Protein 7PC7 (pdb70)

GO terms:
  GO:0005737 cytoplasm (C, IDA)
  GO:0005768 endosome (C, IDA)
  GO:0005515 protein binding (F, IPI)
  GO:0009986 cell surface (C, IDA)
  GO:0044090 positive regulation of vacuole organization (P, IMP)
  GO:0035578 azurophil granule lumen (C, TAS)
  GO:0005576 extracellular region (C, TAS)
  GO:0005829 cytosol (C, TAS)
  GO:0042802 identical protein binding (F, IPI)
  GO:0001921 positive regulation of receptor recycling (P, IDA)
  GO:0004867 serine-type endopeptidase inhibitor activity (F, IDA)
  GO:0005886 plasma membrane (C, IDA)
  GO:1905581 positive regulation of low-density lipoprotein particle clearance (P, IDA)
  GO:1905602 positive regulation of receptor-mediated endocytosis involved in cholesterol transport (P, IDA)
  GO:1990667 PCSK9-AnxA2 complex (C, IDA)
  GO:0032804 negative regulation of low-density lipoprotein particle receptor catabolic process (P, IDA)
  GO:0098641 cadherin binding involved in cell-cell adhesion (F, HDA)
  GO:0005576 extracellular region (C, HDA)
  GO:0005912 adherens junction (C, HDA)
  GO:0031012 extracellular matrix (C, HDA)

Radius of gyration: 41.42 Å; Cα contacts (8 Å, |Δi|>4): 1244; chains: 4; bounding box: 98×82×116 Å

InterPro domains:
  IPR001464 Annexin [PR00196] (47-69)
  IPR001464 Annexin [PR00196] (87-103)
  IPR001464 Annexin [PR00196] (114-135)
  IPR001464 Annexin [PR00196] (198-224)
  IPR001464 Annexin [PR00196] (278-298)
  IPR001464 Annexin [PR00196] (322-335)
  IPR002389 Annexin A2 [PR00198] (2-20)
  IPR002389 Annexin A2 [PR00198] (21-32)
  IPR002389 Annexin A2 [PR00198] (169-180)
  IPR002389 Annexin A2 [PR00198] (181-192)
  IPR002389 Annexin A2 [PR00198] (237-246)
  IPR002389 Annexin A2 [PR00198] (254-264)
  IPR018252 Annexin repeat, conserved site [PS00223] (50-102)
  IPR018252 Annexin repeat, conserved site [PS00223] (122-174)
  IPR018252 Annexin repeat, conserved site [PS00223] (282-334)
  IPR018502 Annexin repeat [PF00191] (38-102)
  IPR018502 Annexin repeat [PF00191] (109-174)
  IPR018502 Annexin repeat [PF00191] (193-259)
  IPR018502 Annexin repeat [PF00191] (269-334)
  IPR018502 Annexin repeat [PS51897] (33-104)

Sequence (814 aa):
GERTVTIRRQTVGGFGLSIKGGAEHNIPVVVSKISKEQRAELSGLLFIGDAILQINGINVRKCRHEEVVQVLRNAGEEVTLTVSFLKAYTNFDAERDALNIETAIKTKGVDEVTIVNNILTNRSNEQRQDIAFAYQRRTKKELASALKSALSGHLETVILGLLKTPAQYDASELKASMKGLGTDEDSLIEIICSRTNQELQEINRVYKEMYKTDLEKDIISDTSGDFRKLMVALAKGRRAEDGSVIDYELIDQDARDLYDAGVKRKGTDVPKWISIMTERSVPHLQKVFDDRYKSYSPYDMLEESIRKEVKGDLENAFLNLVQCIQNKPLYFADRLYDSMKGKGTRDKVLIRIMVSRSEVDMLKIRSEFKRKYGKSLYYYIQQDTKGDYQKALLYLCGGDDGERTVTIRRQTVGGFGLSIKGGAEHNIPVVVSKISKEQRAELSGLLFIGDAILQINGINVRKCRHEEVVQVLRNAGEEVTLTVSFLSAYGSVKAYTNFDAERDALNIETAIKTKGVDEVTIVNILTNRSNEQRQDIAFAYQRRTKKELASALKSALSGHLETVILGLLKTPAQYDASELKASMKGLGTDEDSLIEIICSRTNQELQEINRVYKEMYKTDLEKDIISDTSGDFRKLMVALAKGRRAEDGSVIDYELIDQDARDLYDAGVKRKGTDVPKWISIMTERSVPHLQKVFDDRYKSYSPYDMLEESIRKEVKGDLENAFLNLVQCIQNKPLYFADRLYDSMKGKGTRDKVLIRIMVSRSEVDMLKIRSEFKRKYGKSLYYYIQQDTKGDYQKALLYLCGGDDEDQHTQITVITV

Nearest PDB structures (foldseek):
  7pc7-assembly1_A  TM=1.003E+00  e=2.159E-64  Homo sapiens
  7qql-assembly3_B  TM=7.789E-01  e=7.905E-55  Homo sapiens
  7p72-assembly1_A  TM=7.799E-01  e=4.721E-51  Homo sapiens
  7pc3-assembly1_A  TM=7.753E-01  e=6.891E-51  Homo sapiens
  7pc5-assembly1_A  TM=7.732E-01  e=8.727E-51  Homo sapiens

Structure (mmCIF, N/CA/C/O backbone):
data_7PC7
#
_entry.id   7PC7
#
_cell.length_a   60.310
_cell.length_b   61.740
_cell.length_c   285.390
_cell.angle_alpha   90.000
_cell.angle_beta   90.000
_cell.angle_gamma   90.000
#
_symmetry.space_group_name_H-M   'P 21 21 21'
#
loop_
_entity.id
_entity.type
_entity.pdbx_description
1 polymer 'Gamma-1-syntrophin,Annexin A2'
2 polymer 'Phosphatidylinositol 3,4,5-trisphosphate 3-phosphatase and dual-specificity protein phosphatase PTEN'
3 non-polymer 'CALCIUM ION'
4 non-polymer GLYCEROL
5 water water
#
loop_
_atom_site.group_PDB
_atom_site.id
_atom_site.type_symbol
_atom_site.label_atom_id
_atom_site.label_alt_id
_atom_site.label_comp_id
_atom_site.label_asym_id
_atom_site.label_entity_id
_atom_site.label_seq_id
_atom_site.pdbx_PDB_ins_code
_atom_site.Cartn_x
_atom_site.Cartn_y
_atom_site.Cartn_z
_atom_site.occupancy
_atom_site.B_iso_or_equiv
_atom_site.auth_seq_id
_atom_site.auth_comp_id
_atom_site.auth_asym_id
_atom_site.auth_atom_id
_atom_site.pdbx_PDB_model_num
ATOM 1 N N . GLY A 1 6 ? 21.559 1.554 189.531 1.00 72.52 54 GLY A N 1
ATOM 2 C CA . GLY A 1 6 ? 21.581 0.245 190.156 1.00 71.26 54 GLY A CA 1
ATOM 3 C C . GLY A 1 6 ? 21.417 -0.901 189.174 1.00 70.58 54 GLY A C 1
ATOM 4 O O . GLY A 1 6 ? 20.416 -0.986 188.455 1.00 70.05 54 GLY A O 1
ATOM 5 N N . GLU A 1 7 ? 22.408 -1.783 189.133 1.00 70.88 55 GLU A N 1
ATOM 6 C CA . GLU A 1 7 ? 22.344 -2.965 188.280 1.00 71.78 55 GLU A CA 1
ATOM 7 C C . GLU A 1 7 ? 21.554 -4.055 188.995 1.00 69.39 55 GLU A C 1
ATOM 8 O O . GLU A 1 7 ? 22.001 -4.583 190.018 1.00 71.10 55 GLU A O 1
ATOM 14 N N . ARG A 1 8 ? 20.392 -4.413 188.454 1.00 63.65 56 ARG A N 1
ATOM 15 C CA . ARG A 1 8 ? 19.596 -5.501 189.006 1.00 56.94 56 ARG A CA 1
ATOM 16 C C . ARG A 1 8 ? 19.899 -6.804 188.281 1.00 54.26 56 ARG A C 1
ATOM 17 O O . ARG A 1 8 ? 20.272 -6.816 187.107 1.00 54.68 56 ARG A O 1
ATOM 25 N N . THR A 1 9 ? 19.748 -7.907 189.002 1.00 54.13 57 THR A N 1
ATOM 26 C CA . THR A 1 9 ? 19.863 -9.242 188.441 1.00 52.00 57 THR A CA 1
ATOM 27 C C . THR A 1 9 ? 18.468 -9.848 188.328 1.00 50.49 57 THR A C 1
ATOM 28 O O . THR A 1 9 ? 17.680 -9.782 189.277 1.00 48.07 57 THR A O 1
ATOM 32 N N . VAL A 1 10 ? 18.156 -10.410 187.160 1.00 49.81 58 VAL A N 1
ATOM 33 C CA . VAL A 1 10 ? 16.850 -11.000 186.891 1.00 53.73 58 VAL A CA 1
ATOM 34 C C . VAL A 1 10 ? 17.061 -12.366 186.253 1.00 55.61 58 VAL A C 1
ATOM 35 O O . VAL A 1 10 ? 17.953 -12.538 185.416 1.00 56.70 58 VAL A O 1
ATOM 39 N N . THR A 1 11 ? 16.261 -13.343 186.671 1.00 54.95 59 THR A N 1
ATOM 40 C CA . THR A 1 11 ? 16.271 -14.684 186.101 1.00 58.75 59 THR A CA 1
ATOM 41 C C . THR A 1 11 ? 14.917 -14.937 185.457 1.00 60.23 59 THR A C 1
ATOM 42 O O . THR A 1 11 ? 13.894 -14.974 186.150 1.00 58.28 59 THR A O 1
ATOM 46 N N . ILE A 1 12 ? 14.913 -15.099 184.140 1.00 63.91 60 ILE A N 1
ATOM 47 C CA . ILE A 1 12 ? 13.696 -15.346 183.382 1.00 69.47 60 ILE A CA 1
ATOM 48 C C . ILE A 1 12 ? 13.646 -16.819 183.016 1.00 78.63 60 ILE A C 1
ATOM 49 O O . ILE A 1 12 ? 14.671 -17.506 182.921 1.00 79.69 60 ILE A O 1
ATOM 54 N N . ARG A 1 13 ? 12.436 -17.310 182.806 1.00 90.77 61 ARG A N 1
ATOM 55 C CA . ARG A 1 13 ? 12.196 -18.710 182.500 1.00 94.61 61 ARG A CA 1
ATOM 56 C C . ARG A 1 13 ? 11.286 -18.783 181.286 1.00 93.22 61 ARG A C 1
ATOM 57 O O . ARG A 1 13 ? 10.390 -17.949 181.129 1.00 91.86 61 ARG A O 1
ATOM 65 N N . ARG A 1 14 ? 11.540 -19.753 180.410 1.00 94.48 62 ARG A N 1
ATOM 66 C CA . ARG A 1 14 ? 10.685 -19.934 179.244 1.00 97.65 62 ARG A CA 1
ATOM 67 C C . ARG A 1 14 ? 9.284 -20.330 179.686 1.00 97.35 62 ARG A C 1
ATOM 68 O O . ARG A 1 14 ? 9.109 -21.288 180.446 1.00 98.32 62 ARG A O 1
ATOM 76 N N . GLN A 1 15 ? 8.286 -19.575 179.223 1.00 96.26 63 GLN A N 1
ATOM 77 C CA . GLN A 1 15 ? 6.888 -19.854 179.531 1.00 95.98 63 GLN A CA 1
ATOM 78 C C . GLN A 1 15 ? 6.232 -20.720 178.467 1.00 98.64 63 GLN A C 1
ATOM 79 O O . GLN A 1 15 ? 5.467 -21.630 178.795 1.00 98.15 63 GLN A O 1
ATOM 85 N N . THR A 1 16 ? 6.515 -20.449 177.199 1.00 101.47 64 THR A N 1
ATOM 86 C CA . THR A 1 16 ? 6.053 -21.270 176.092 1.00 108.12 64 THR A CA 1
ATOM 87 C C . THR A 1 16 ? 7.248 -21.943 175.436 1.00 108.11 64 THR A C 1
ATOM 88 O O . THR A 1 16 ? 8.361 -21.409 175.443 1.00 103.53 64 THR A O 1
ATOM 92 N N . VAL A 1 17 ? 7.014 -23.135 174.888 1.00 112.80 65 VAL A N 1
ATOM 93 C CA . VAL A 1 17 ? 8.014 -23.747 174.025 1.00 114.61 65 VAL A CA 1
ATOM 94 C C . VAL A 1 17 ? 8.300 -22.779 172.890 1.00 112.07 65 VAL A C 1
ATOM 95 O O . VAL A 1 17 ? 7.412 -22.458 172.092 1.00 117.53 65 VAL A O 1
ATOM 99 N N . GLY A 1 18 ? 9.525 -22.273 172.842 1.00 105.25 66 GLY A N 1
ATOM 100 C CA . GLY A 1 18 ? 9.860 -21.202 171.932 1.00 103.53 66 GLY A CA 1
ATOM 101 C C . GLY A 1 18 ? 9.406 -19.858 172.460 1.00 101.09 66 GLY A C 1
ATOM 102 O O . GLY A 1 18 ? 8.562 -19.200 171.844 1.00 102.90 66 GLY A O 1
ATOM 103 N N . GLY A 1 19 ? 9.935 -19.445 173.612 1.00 96.23 67 GLY A N 1
ATOM 104 C CA . GLY A 1 19 ? 9.608 -18.137 174.141 1.00 92.36 67 GLY A CA 1
ATOM 105 C C . GLY A 1 19 ? 9.756 -17.947 175.641 1.00 88.29 67 GLY A C 1
ATOM 106 O O . GLY A 1 19 ? 9.294 -18.767 176.445 1.00 83.77 67 GLY A O 1
ATOM 107 N N . PHE A 1 20 ? 10.413 -16.848 176.022 1.00 87.36 68 PHE A N 1
ATOM 108 C CA . PHE A 1 20 ? 10.398 -16.369 177.398 1.00 84.02 68 PHE A CA 1
ATOM 109 C C . PHE A 1 20 ? 9.221 -15.448 177.686 1.00 85.28 68 PHE A C 1
ATOM 110 O O . PHE A 1 20 ? 8.835 -15.304 178.852 1.00 84.79 68 PHE A O 1
ATOM 118 N N . GLY A 1 21 ? 8.652 -14.825 176.662 1.00 85.63 69 GLY A N 1
ATOM 119 C CA . GLY A 1 21 ? 7.596 -13.854 176.837 1.00 85.97 69 GLY A CA 1
ATOM 120 C C . GLY A 1 21 ? 8.032 -12.404 176.863 1.00 84.73 69 GLY A C 1
ATOM 121 O O . GLY A 1 21 ? 7.319 -11.575 177.440 1.00 83.43 69 GLY A O 1
ATOM 122 N N . LEU A 1 22 ? 9.161 -12.069 176.240 1.00 84.26 70 LEU A N 1
ATOM 123 C CA . LEU A 1 22 ? 9.722 -10.726 176.276 1.00 83.14 70 LEU A CA 1
ATOM 124 C C . LEU A 1 22 ? 9.747 -10.120 174.883 1.00 86.01 70 LEU A C 1
ATOM 125 O O . LEU A 1 22 ? 10.123 -10.785 173.912 1.00 89.23 70 LEU A O 1
ATOM 130 N N . SER A 1 23 ? 9.371 -8.850 174.795 1.00 87.42 71 SER A N 1
ATOM 131 C CA . SER A 1 23 ? 9.492 -8.080 173.561 1.00 91.81 71 SER A CA 1
ATOM 132 C C . SER A 1 23 ? 10.699 -7.162 173.723 1.00 94.76 71 SER A C 1
ATOM 133 O O . SER A 1 23 ? 10.644 -6.162 174.443 1.00 94.33 71 SER A O 1
ATOM 136 N N . ILE A 1 24 ? 11.795 -7.519 173.067 1.00 97.45 72 ILE A N 1
ATOM 137 C CA . ILE A 1 24 ? 13.028 -6.749 173.172 1.00 99.81 72 ILE A CA 1
ATOM 138 C C . ILE A 1 24 ? 12.982 -5.593 172.182 1.00 102.63 72 ILE A C 1
ATOM 139 O O . ILE A 1 24 ? 12.321 -5.667 171.141 1.00 106.33 72 ILE A O 1
ATOM 144 N N . LYS A 1 25 ? 13.677 -4.506 172.513 1.00 100.03 73 LYS A N 1
ATOM 145 C CA . LYS A 1 25 ? 13.564 -3.263 171.763 1.00 101.96 73 LYS A CA 1
ATOM 146 C C . LYS A 1 25 ? 14.933 -2.614 171.620 1.00 99.32 73 LYS A C 1
ATOM 147 O O . LYS A 1 25 ? 15.745 -2.643 172.548 1.00 95.89 73 LYS A O 1
ATOM 153 N N . GLY A 1 26 ? 15.182 -2.029 170.453 1.00 100.91 74 GLY A N 1
ATOM 154 C CA . GLY A 1 26 ? 16.407 -1.285 170.250 1.00 103.03 74 GLY A CA 1
ATOM 155 C C . GLY A 1 26 ? 17.650 -2.161 170.221 1.00 102.52 74 GLY A C 1
ATOM 156 O O . GLY A 1 26 ? 17.595 -3.382 170.072 1.00 102.93 74 GLY A O 1
ATOM 157 N N . GLY A 1 27 ? 18.788 -1.499 170.373 1.00 101.44 75 GLY A N 1
ATOM 158 C CA . GLY A 1 27 ? 20.072 -2.161 170.275 1.00 99.96 75 GLY A CA 1
ATOM 159 C C . GLY A 1 27 ? 21.156 -1.152 169.948 1.00 102.33 75 GLY A C 1
ATOM 160 O O . GLY A 1 27 ? 20.915 0.055 169.910 1.00 105.07 75 GLY A O 1
ATOM 161 N N . ALA A 1 28 ? 22.363 -1.680 169.711 1.00 100.56 76 ALA A N 1
ATOM 162 C CA . ALA A 1 28 ? 23.506 -0.828 169.390 1.00 100.95 76 ALA A CA 1
ATOM 163 C C . ALA A 1 28 ? 23.318 -0.045 168.095 1.00 105.22 76 ALA A C 1
ATOM 164 O O . ALA A 1 28 ? 24.118 0.858 167.815 1.00 105.34 76 ALA A O 1
ATOM 166 N N . GLU A 1 29 ? 22.293 -0.372 167.301 1.00 109.29 77 GLU A N 1
ATOM 167 C CA . GLU A 1 29 ? 21.953 0.443 166.140 1.00 117.65 77 GLU A CA 1
ATOM 168 C C . GLU A 1 29 ? 21.645 1.876 166.550 1.00 122.29 77 GLU A C 1
ATOM 169 O O . GLU A 1 29 ? 22.082 2.826 165.892 1.00 127.14 77 GLU A O 1
ATOM 175 N N . HIS A 1 30 ? 20.905 2.051 167.644 1.00 121.74 78 HIS A N 1
ATOM 176 C CA . HIS A 1 30 ? 20.578 3.366 168.180 1.00 124.51 78 HIS A CA 1
ATOM 177 C C . HIS A 1 30 ? 21.545 3.799 169.279 1.00 123.78 78 HIS A C 1
ATOM 178 O O . HIS A 1 30 ? 21.218 4.695 170.066 1.00 123.05 78 HIS A O 1
ATOM 185 N N . ASN A 1 31 ? 22.722 3.171 169.351 1.00 123.88 79 ASN A N 1
ATOM 186 C CA . ASN A 1 31 ? 23.819 3.453 170.279 1.00 122.96 79 ASN A CA 1
ATOM 187 C C . ASN A 1 31 ? 23.480 3.116 171.732 1.00 118.57 79 ASN A C 1
ATOM 188 O O . ASN A 1 31 ? 24.327 3.320 172.613 1.00 116.90 79 ASN A O 1
ATOM 193 N N . ILE A 1 32 ? 22.286 2.599 172.012 1.00 116.65 80 ILE A N 1
ATOM 194 C CA . ILE A 1 32 ? 21.885 2.216 173.365 1.00 111.84 80 ILE A CA 1
ATOM 195 C C . ILE A 1 32 ? 21.967 0.700 173.500 1.00 105.58 80 ILE A C 1
ATOM 196 O O . ILE A 1 32 ? 21.970 -0.007 172.484 1.00 109.20 80 ILE A O 1
ATOM 201 N N . PRO A 1 33 ? 22.052 0.154 174.710 1.00 95.89 81 PRO A N 1
ATOM 202 C CA . PRO A 1 33 ? 21.881 -1.292 174.870 1.00 91.03 81 PRO A CA 1
ATOM 203 C C . PRO A 1 33 ? 20.442 -1.693 174.583 1.00 86.03 81 PRO A C 1
ATOM 204 O O . PRO A 1 33 ? 19.524 -0.871 174.593 1.00 87.54 81 PRO A O 1
ATOM 208 N N . VAL A 1 34 ? 20.254 -2.988 174.322 1.00 82.38 82 VAL A N 1
ATOM 209 C CA . VAL A 1 34 ? 18.913 -3.494 174.065 1.00 80.65 82 VAL A CA 1
ATOM 210 C C . VAL A 1 34 ? 18.044 -3.290 175.305 1.00 75.77 82 VAL A C 1
ATOM 211 O O . VAL A 1 34 ? 18.532 -3.291 176.442 1.00 75.26 82 VAL A O 1
ATOM 215 N N . VAL A 1 35 ? 16.743 -3.102 175.085 1.00 73.12 83 VAL A N 1
ATOM 216 C CA . VAL A 1 35 ? 15.820 -2.690 176.136 1.00 72.90 83 VAL A CA 1
ATOM 217 C C . VAL A 1 35 ? 14.557 -3.542 176.072 1.00 71.99 83 VAL A C 1
ATOM 218 O O . VAL A 1 35 ? 14.036 -3.820 174.987 1.00 74.61 83 VAL A O 1
ATOM 222 N N . VAL A 1 36 ? 14.073 -3.960 177.239 1.00 67.68 84 VAL A N 1
ATOM 223 C CA . VAL A 1 36 ? 12.815 -4.694 177.346 1.00 69.63 84 VAL A CA 1
ATOM 224 C C . VAL A 1 36 ? 11.657 -3.723 177.154 1.00 74.79 84 VAL A C 1
ATOM 225 O O . VAL A 1 36 ? 11.614 -2.660 177.785 1.00 74.15 84 VAL A O 1
ATOM 229 N N . SER A 1 37 ? 10.703 -4.093 176.291 1.00 79.48 85 SER A N 1
ATOM 230 C CA . SER A 1 37 ? 9.547 -3.252 176.013 1.00 82.10 85 SER A CA 1
ATOM 231 C C . SER A 1 37 ? 8.214 -3.884 176.381 1.00 81.60 85 SER A C 1
ATOM 232 O O . SER A 1 37 ? 7.211 -3.166 176.430 1.00 84.04 85 SER A O 1
ATOM 235 N N . LYS A 1 38 ? 8.168 -5.189 176.635 1.00 80.73 86 LYS A N 1
ATOM 236 C CA . LYS A 1 38 ? 6.923 -5.842 177.012 1.00 81.07 86 LYS A CA 1
ATOM 237 C C . LYS A 1 38 ? 7.258 -7.147 177.715 1.00 79.85 86 LYS A C 1
ATOM 238 O O . LYS A 1 38 ? 8.176 -7.861 177.304 1.00 79.04 86 LYS A O 1
ATOM 244 N N . ILE A 1 39 ? 6.517 -7.440 178.780 1.00 80.86 87 ILE A N 1
ATOM 245 C CA . ILE A 1 39 ? 6.717 -8.640 179.582 1.00 81.44 87 ILE A CA 1
ATOM 246 C C . ILE A 1 39 ? 5.365 -9.315 179.741 1.00 85.44 87 ILE A C 1
ATOM 247 O O . ILE A 1 39 ? 4.426 -8.709 180.271 1.00 85.22 87 ILE A O 1
ATOM 252 N N . SER A 1 40 ? 5.258 -10.558 179.276 1.00 90.41 88 SER A N 1
ATOM 253 C CA . SER A 1 40 ? 4.015 -11.299 179.432 1.00 94.74 88 SER A CA 1
ATOM 254 C C . SER A 1 40 ? 3.673 -11.447 180.908 1.00 91.95 88 SER A C 1
ATOM 255 O O . SER A 1 40 ? 4.556 -11.525 181.768 1.00 88.96 88 SER A O 1
ATOM 258 N N . LYS A 1 41 ? 2.370 -11.479 181.196 1.00 92.56 89 LYS A N 1
ATOM 259 C CA . LYS A 1 41 ? 1.914 -11.626 182.573 1.00 92.91 89 LYS A CA 1
ATOM 260 C C . LYS A 1 41 ? 2.468 -12.894 183.212 1.00 92.24 89 LYS A C 1
ATOM 261 O O . LYS A 1 41 ? 2.759 -12.905 184.415 1.00 93.07 89 LYS A O 1
ATOM 267 N N . GLU A 1 42 ? 2.630 -13.963 182.426 1.00 90.69 90 GLU A N 1
ATOM 268 C CA . GLU A 1 42 ? 3.218 -15.191 182.954 1.00 88.25 90 GLU A CA 1
ATOM 269 C C . GLU A 1 42 ? 4.675 -14.981 183.347 1.00 81.86 90 GLU A C 1
ATOM 270 O O . GLU A 1 42 ? 5.111 -15.452 184.405 1.00 80.69 90 GLU A O 1
ATOM 276 N N . GLN A 1 43 ? 5.449 -14.294 182.501 1.00 78.38 91 GLN A N 1
ATOM 277 C CA . GLN A 1 43 ? 6.835 -14.009 182.856 1.00 73.79 91 GLN A CA 1
ATOM 278 C C . GLN A 1 43 ? 6.904 -13.129 184.099 1.00 72.56 91 GLN A C 1
ATOM 279 O O . GLN A 1 43 ? 7.728 -13.367 184.991 1.00 70.57 91 GLN A O 1
ATOM 285 N N . ARG A 1 44 ? 6.024 -12.123 184.183 1.00 73.02 92 ARG A N 1
ATOM 286 C CA . ARG A 1 44 ? 5.970 -11.270 185.367 1.00 74.38 92 ARG A CA 1
ATOM 287 C C . ARG A 1 44 ? 5.710 -12.075 186.631 1.00 73.51 92 ARG A C 1
ATOM 288 O O . ARG A 1 44 ? 6.191 -11.707 187.710 1.00 71.39 92 ARG A O 1
ATOM 296 N N . ALA A 1 45 ? 4.970 -13.182 186.517 1.00 74.36 93 ALA A N 1
ATOM 297 C CA . ALA A 1 45 ? 4.640 -14.002 187.677 1.00 73.77 93 ALA A CA 1
ATOM 298 C C . ALA A 1 45 ? 5.756 -14.971 188.048 1.00 76.43 93 ALA A C 1
ATOM 299 O O . ALA A 1 45 ? 5.896 -15.322 189.226 1.00 79.26 93 ALA A O 1
ATOM 301 N N . GLU A 1 46 ? 6.558 -15.409 187.076 1.00 74.22 94 GLU A N 1
ATOM 302 C CA . GLU A 1 46 ? 7.534 -16.461 187.326 1.00 74.28 94 GLU A CA 1
ATOM 303 C C . GLU A 1 46 ? 8.963 -15.963 187.472 1.00 67.81 94 GLU A C 1
ATOM 304 O O . GLU A 1 46 ? 9.779 -16.662 188.083 1.00 69.02 94 GLU A O 1
ATOM 310 N N . LEU A 1 47 ? 9.291 -14.790 186.939 1.00 63.45 95 LEU A N 1
ATOM 311 C CA . LEU A 1 47 ? 10.671 -14.335 186.991 1.00 61.26 95 LEU A CA 1
ATOM 312 C C . LEU A 1 47 ? 11.105 -14.099 188.437 1.00 57.90 95 LEU A C 1
ATOM 313 O O . LEU A 1 47 ? 10.288 -13.926 189.348 1.00 54.21 95 LEU A O 1
ATOM 318 N N . SER A 1 48 ? 12.415 -14.139 188.646 1.00 58.04 96 SER A N 1
ATOM 319 C CA . SER A 1 48 ? 13.019 -13.771 189.918 1.00 58.75 96 SER A CA 1
ATOM 320 C C . SER A 1 48 ? 13.620 -12.377 189.774 1.00 60.25 96 SER A C 1
ATOM 321 O O . SER A 1 48 ? 14.373 -12.117 188.828 1.00 59.43 96 SER A O 1
ATOM 324 N N . GLY A 1 49 ? 13.275 -11.484 190.693 1.00 56.95 97 GLY A N 1
ATOM 325 C CA . GLY A 1 49 ? 13.721 -10.105 190.631 1.00 51.29 97 GLY A CA 1
ATOM 326 C C . GLY A 1 49 ? 12.631 -9.167 190.155 1.00 49.88 97 GLY A C 1
ATOM 327 O O . GLY A 1 49 ? 11.438 -9.471 190.192 1.00 54.13 97 GLY A O 1
ATOM 328 N N . LEU A 1 50 ? 13.060 -7.985 189.719 1.00 48.86 98 LEU A N 1
ATOM 329 C CA . LEU A 1 50 ? 12.162 -6.995 189.139 1.00 47.55 98 LEU A CA 1
ATOM 330 C C . LEU A 1 50 ? 12.695 -6.613 187.770 1.00 56.25 98 LEU A C 1
ATOM 331 O O . LEU A 1 50 ? 13.807 -6.087 187.661 1.00 57.75 98 LEU A O 1
ATOM 336 N N . LEU A 1 51 ? 11.906 -6.876 186.734 1.00 57.72 99 LEU A N 1
ATOM 337 C CA . LEU A 1 51 ? 12.210 -6.460 185.371 1.00 57.96 99 LEU A CA 1
ATOM 338 C C . LEU A 1 51 ? 11.186 -5.414 184.946 1.00 57.03 99 LEU A C 1
ATOM 339 O O . LEU A 1 51 ? 9.979 -5.668 185.007 1.00 57.64 99 LEU A O 1
ATOM 344 N N . PHE A 1 52 ? 11.665 -4.245 184.524 1.00 58.55 100 PHE A N 1
ATOM 345 C CA . PHE A 1 52 ? 10.810 -3.139 184.114 1.00 61.22 100 PHE A CA 1
ATOM 346 C C . PHE A 1 52 ? 10.908 -2.917 182.611 1.00 66.06 100 PHE A C 1
ATOM 347 O O . PHE A 1 52 ? 11.923 -3.240 181.988 1.00 67.85 100 PHE A O 1
ATOM 355 N N . ILE A 1 53 ? 9.843 -2.365 182.029 1.00 69.56 101 ILE A N 1
ATOM 356 C CA . ILE A 1 53 ? 9.939 -1.842 180.670 1.00 74.99 101 ILE A CA 1
ATOM 357 C C . ILE A 1 53 ? 10.873 -0.639 180.697 1.00 75.61 101 ILE A C 1
ATOM 358 O O . ILE A 1 53 ? 10.649 0.321 181.442 1.00 76.82 101 ILE A O 1
ATOM 363 N N . GLY A 1 54 ? 11.941 -0.696 179.906 1.00 74.96 102 GLY A N 1
ATOM 364 C CA . GLY A 1 54 ? 12.977 0.317 179.945 1.00 74.80 102 GLY A CA 1
ATOM 365 C C . GLY A 1 54 ? 14.281 -0.133 180.570 1.00 74.75 102 GLY A C 1
ATOM 366 O O . GLY A 1 54 ? 15.204 0.684 180.687 1.00 77.18 102 GLY A O 1
ATOM 367 N N . ASP A 1 55 ? 14.386 -1.395 180.986 1.00 69.34 103 ASP A N 1
ATOM 368 C CA . ASP A 1 55 ? 15.647 -1.930 181.484 1.00 66.09 103 ASP A CA 1
ATOM 369 C C . ASP A 1 55 ? 16.576 -2.244 180.319 1.00 67.88 103 ASP A C 1
ATOM 370 O O . ASP A 1 55 ? 16.187 -2.937 179.372 1.00 68.88 103 ASP A O 1
ATOM 375 N N . ALA A 1 56 ? 17.801 -1.730 180.389 1.00 67.83 104 ALA A N 1
ATOM 376 C CA . ALA A 1 56 ? 18.831 -2.067 179.416 1.00 69.76 104 ALA A CA 1
ATOM 377 C C . ALA A 1 56 ? 19.485 -3.390 179.798 1.00 71.08 104 ALA A C 1
ATOM 378 O O . ALA A 1 56 ? 19.816 -3.614 180.966 1.00 74.07 104 ALA A O 1
ATOM 380 N N . ILE A 1 57 ? 19.678 -4.262 178.814 1.00 69.27 105 ILE A N 1
ATOM 381 C CA . ILE A 1 57 ? 20.209 -5.598 179.057 1.00 66.99 105 ILE A CA 1
ATOM 382 C C . ILE A 1 57 ? 21.730 -5.534 178.957 1.00 65.37 105 ILE A C 1
ATOM 383 O O . ILE A 1 57 ? 22.289 -5.368 177.870 1.00 64.36 105 ILE A O 1
ATOM 388 N N . LEU A 1 58 ? 22.401 -5.666 180.100 1.00 63.58 106 LEU A N 1
ATOM 389 C CA . LEU A 1 58 ? 23.847 -5.504 180.154 1.00 65.95 106 LEU A CA 1
ATOM 390 C C . LEU A 1 58 ? 24.590 -6.825 179.999 1.00 67.16 106 LEU A C 1
ATOM 391 O O . LEU A 1 58 ? 25.640 -6.865 179.348 1.00 68.15 106 LEU A O 1
ATOM 396 N N . GLN A 1 59 ? 24.077 -7.903 180.589 1.00 66.96 107 GLN A N 1
ATOM 397 C CA . GLN A 1 59 ? 24.712 -9.208 180.501 1.00 68.57 107 GLN A CA 1
ATOM 398 C C . GLN A 1 59 ? 23.644 -10.283 180.397 1.00 66.16 107 GLN A C 1
ATOM 399 O O . GLN A 1 59 ? 22.511 -10.114 180.860 1.00 68.05 107 GLN A O 1
ATOM 405 N N . ILE A 1 60 ? 24.027 -11.407 179.798 1.00 64.89 108 ILE A N 1
ATOM 406 C CA . ILE A 1 60 ? 23.144 -12.553 179.613 1.00 63.81 108 ILE A CA 1
ATOM 407 C C . ILE A 1 60 ? 23.948 -13.816 179.890 1.00 61.72 108 ILE A C 1
ATOM 408 O O . ILE A 1 60 ? 24.885 -14.128 179.148 1.00 61.86 108 ILE A O 1
ATOM 413 N N . ASN A 1 61 ? 23.581 -14.545 180.948 1.00 60.25 109 ASN A N 1
ATOM 414 C CA . ASN A 1 61 ? 24.269 -15.779 181.326 1.00 60.86 109 ASN A CA 1
ATOM 415 C C . ASN A 1 61 ? 25.778 -15.565 181.427 1.00 63.28 109 ASN A C 1
ATOM 416 O O . ASN A 1 61 ? 26.576 -16.385 180.966 1.00 64.33 109 ASN A O 1
ATOM 421 N N . GLY A 1 62 ? 26.173 -14.429 182.006 1.00 61.73 110 GLY A N 1
ATOM 422 C CA . GLY A 1 62 ? 27.567 -14.126 182.244 1.00 61.79 110 GLY A CA 1
ATOM 423 C C . GLY A 1 62 ? 28.313 -13.496 181.086 1.00 63.81 110 GLY A C 1
ATOM 424 O O . GLY A 1 62 ? 29.492 -13.156 181.245 1.00 66.65 110 GLY A O 1
ATOM 425 N N . ILE A 1 63 ? 27.683 -13.326 179.931 1.00 63.91 111 ILE A N 1
ATOM 426 C CA . ILE A 1 63 ? 28.335 -12.717 178.776 1.00 68.08 111 ILE A CA 1
ATOM 427 C C . ILE A 1 63 ? 27.902 -11.261 178.682 1.00 69.66 111 ILE A C 1
ATOM 428 O O . ILE A 1 63 ? 26.710 -10.949 178.795 1.00 67.41 111 ILE A O 1
ATOM 433 N N . ASN A 1 64 ? 28.871 -10.367 178.493 1.00 70.99 112 ASN A N 1
ATOM 434 C CA . ASN A 1 64 ? 28.597 -8.939 178.390 1.00 74.21 112 ASN A CA 1
ATOM 435 C C . ASN A 1 64 ? 28.021 -8.644 177.011 1.00 77.88 112 ASN A C 1
ATOM 436 O O . ASN A 1 64 ? 28.720 -8.764 176.000 1.00 79.85 112 ASN A O 1
ATOM 441 N N . VAL A 1 65 ? 26.746 -8.261 176.972 1.00 78.15 113 VAL A N 1
ATOM 442 C CA . VAL A 1 65 ? 26.062 -7.933 175.725 1.00 79.10 113 VAL A CA 1
ATOM 443 C C . VAL A 1 65 ? 25.794 -6.437 175.685 1.00 81.27 113 VAL A C 1
ATOM 444 O O . VAL A 1 65 ? 24.866 -5.976 175.007 1.00 80.54 113 VAL A O 1
ATOM 448 N N . ARG A 1 66 ? 26.610 -5.669 176.412 1.00 84.75 114 ARG A N 1
ATOM 449 C CA . ARG A 1 66 ? 26.400 -4.227 176.485 1.00 91.04 114 ARG A CA 1
ATOM 450 C C . ARG A 1 66 ? 26.561 -3.577 175.118 1.00 97.52 114 ARG A C 1
ATOM 451 O O . ARG A 1 66 ? 25.815 -2.653 174.771 1.00 98.30 114 ARG A O 1
ATOM 459 N N . LYS A 1 67 ? 27.515 -4.054 174.326 1.00 102.39 115 LYS A N 1
ATOM 460 C CA . LYS A 1 67 ? 27.767 -3.526 172.989 1.00 110.19 115 LYS A CA 1
ATOM 461 C C . LYS A 1 67 ? 27.470 -4.606 171.951 1.00 111.15 115 LYS A C 1
ATOM 462 O O . LYS A 1 67 ? 28.367 -5.169 171.320 1.00 113.56 115 LYS A O 1
ATOM 468 N N . CYS A 1 68 ? 26.181 -4.895 171.785 1.00 107.80 116 CYS A N 1
ATOM 469 C CA . CYS A 1 68 ? 25.698 -5.840 170.790 1.00 104.95 116 CYS A CA 1
ATOM 470 C C . CYS A 1 68 ? 24.567 -5.195 170.004 1.00 102.53 116 CYS A C 1
ATOM 471 O O . CYS A 1 68 ? 23.813 -4.374 170.534 1.00 102.17 116 CYS A O 1
ATOM 474 N N . ARG A 1 69 ? 24.454 -5.570 168.734 1.00 100.45 117 ARG A N 1
ATOM 475 C CA . ARG A 1 69 ? 23.352 -5.089 167.920 1.00 100.63 117 ARG A CA 1
ATOM 476 C C . ARG A 1 69 ? 22.070 -5.838 168.283 1.00 97.01 117 ARG A C 1
ATOM 477 O O . ARG A 1 69 ? 22.083 -6.815 169.036 1.00 94.64 117 ARG A O 1
ATOM 485 N N . HIS A 1 70 ? 20.948 -5.364 167.736 1.00 98.89 118 HIS A N 1
ATOM 486 C CA . HIS A 1 70 ? 19.646 -5.909 168.116 1.00 97.99 118 HIS A CA 1
ATOM 487 C C . HIS A 1 70 ? 19.539 -7.398 167.803 1.00 100.22 118 HIS A C 1
ATOM 488 O O . HIS A 1 70 ? 19.024 -8.173 168.618 1.00 97.29 118 HIS A O 1
ATOM 495 N N . GLU A 1 71 ? 20.009 -7.822 166.628 1.00 105.05 119 GLU A N 1
ATOM 496 C CA . GLU A 1 71 ? 19.887 -9.226 166.255 1.00 107.69 119 GLU A CA 1
ATOM 497 C C . GLU A 1 71 ? 20.895 -10.113 166.974 1.00 102.38 119 GLU A C 1
ATOM 498 O O . GLU A 1 71 ? 20.702 -11.333 167.025 1.00 101.31 119 GLU A O 1
ATOM 504 N N . GLU A 1 72 ? 21.960 -9.537 167.533 1.00 100.25 120 GLU A N 1
ATOM 505 C CA . GLU A 1 72 ? 22.942 -10.352 168.242 1.00 99.60 120 GLU A CA 1
ATOM 506 C C . GLU A 1 72 ? 22.375 -10.893 169.548 1.00 95.85 120 GLU A C 1
ATOM 507 O O . GLU A 1 72 ? 22.589 -12.064 169.886 1.00 94.72 120 GLU A O 1
ATOM 513 N N . VAL A 1 73 ? 21.643 -10.062 170.294 1.00 91.89 121 VAL A N 1
ATOM 514 C CA . VAL A 1 73 ? 21.041 -10.532 171.534 1.00 85.54 121 VAL A CA 1
ATOM 515 C C . VAL A 1 73 ? 19.825 -11.409 171.266 1.00 82.05 121 VAL A C 1
ATOM 516 O O . VAL A 1 73 ? 19.449 -12.216 172.125 1.00 76.98 121 VAL A O 1
ATOM 520 N N . VAL A 1 74 ? 19.196 -11.277 170.095 1.00 83.91 122 VAL A N 1
ATOM 521 C CA . VAL A 1 74 ? 18.080 -12.157 169.760 1.00 84.46 122 VAL A CA 1
ATOM 522 C C . VAL A 1 74 ? 18.573 -13.588 169.588 1.00 82.87 122 VAL A C 1
ATOM 523 O O . VAL A 1 74 ? 17.959 -14.537 170.091 1.00 80.65 122 VAL A O 1
ATOM 527 N N . GLN A 1 75 ? 19.698 -13.764 168.888 1.00 85.24 123 GLN A N 1
ATOM 528 C CA . GLN A 1 75 ? 20.251 -15.101 168.696 1.00 87.60 123 GLN A CA 1
ATOM 529 C C . GLN A 1 75 ? 20.685 -15.706 170.023 1.00 81.52 123 GLN A C 1
ATOM 530 O O . GLN A 1 75 ? 20.511 -16.909 170.256 1.00 80.11 123 GLN A O 1
ATOM 536 N N . VAL A 1 76 ? 21.254 -14.884 170.907 1.00 76.82 124 VAL A N 1
ATOM 537 C CA . VAL A 1 76 ? 21.690 -15.373 172.211 1.00 74.20 124 VAL A CA 1
ATOM 538 C C . VAL A 1 76 ? 20.512 -15.959 172.977 1.00 73.40 124 VAL A C 1
ATOM 539 O O . VAL A 1 76 ? 20.569 -17.092 173.470 1.00 72.74 124 VAL A O 1
ATOM 543 N N . LEU A 1 77 ? 19.414 -15.205 173.062 1.00 73.94 125 LEU A N 1
ATOM 544 C CA . LEU A 1 77 ? 18.262 -15.642 173.844 1.00 75.50 125 LEU A CA 1
ATOM 545 C C . LEU A 1 77 ? 17.526 -16.805 173.186 1.00 77.07 125 LEU A C 1
ATOM 546 O O . LEU A 1 77 ? 17.012 -17.685 173.886 1.00 74.78 125 LEU A O 1
ATOM 551 N N . ARG A 1 78 ? 17.469 -16.835 171.853 1.00 81.74 126 ARG A N 1
ATOM 552 C CA . ARG A 1 78 ? 16.784 -17.936 171.181 1.00 87.53 126 ARG A CA 1
ATOM 553 C C . ARG A 1 78 ? 17.534 -19.254 171.338 1.00 87.30 126 ARG A C 1
ATOM 554 O O . ARG A 1 78 ? 16.909 -20.320 171.341 1.00 86.57 126 ARG A O 1
ATOM 562 N N . ASN A 1 79 ? 18.861 -19.209 171.475 1.00 86.21 127 ASN A N 1
ATOM 563 C CA . ASN A 1 79 ? 19.663 -20.415 171.643 1.00 85.76 127 ASN A CA 1
ATOM 564 C C . ASN A 1 79 ? 20.022 -20.688 173.096 1.00 83.26 127 ASN A C 1
ATOM 565 O O . ASN A 1 79 ? 20.833 -21.581 173.364 1.00 84.24 127 ASN A O 1
ATOM 570 N N . ALA A 1 80 ? 19.442 -19.946 174.031 1.00 79.67 128 ALA A N 1
ATOM 571 C CA . ALA A 1 80 ? 19.647 -20.206 175.442 1.00 79.66 128 ALA A CA 1
ATOM 572 C C . ALA A 1 80 ? 18.649 -21.247 175.940 1.00 82.97 128 ALA A C 1
ATOM 573 O O . ALA A 1 80 ? 17.683 -21.602 175.261 1.00 82.97 128 ALA A O 1
ATOM 575 N N . GLY A 1 81 ? 18.891 -21.732 177.155 1.00 85.48 129 GLY A N 1
ATOM 576 C CA . GLY A 1 81 ? 18.054 -22.747 177.758 1.00 89.48 129 GLY A CA 1
ATOM 577 C C . GLY A 1 81 ? 16.726 -22.196 178.232 1.00 91.31 129 GLY A C 1
ATOM 578 O O . GLY A 1 81 ? 16.246 -21.158 177.769 1.00 89.85 129 GLY A O 1
ATOM 579 N N . GLU A 1 82 ? 16.120 -22.916 179.178 1.00 96.23 130 GLU A N 1
ATOM 580 C CA . GLU A 1 82 ? 14.820 -22.499 179.690 1.00 100.55 130 GLU A CA 1
ATOM 581 C C . GLU A 1 82 ? 14.940 -21.390 180.728 1.00 97.70 130 GLU A C 1
ATOM 582 O O . GLU A 1 82 ? 14.038 -20.552 180.836 1.00 98.15 130 GLU A O 1
ATOM 588 N N . GLU A 1 83 ? 16.033 -21.354 181.488 1.00 95.28 131 GLU A N 1
ATOM 589 C CA . GLU A 1 83 ? 16.253 -20.313 182.483 1.00 91.91 131 GLU A CA 1
ATOM 590 C C . GLU A 1 83 ? 17.482 -19.496 182.112 1.00 85.18 131 GLU A C 1
ATOM 591 O O . GLU A 1 83 ? 18.559 -20.054 181.867 1.00 87.18 131 GLU A O 1
ATOM 597 N N . VAL A 1 84 ? 17.311 -18.176 182.078 1.00 77.42 132 VAL A N 1
ATOM 598 C CA . VAL A 1 84 ? 18.335 -17.234 181.653 1.00 69.52 132 VAL A CA 1
ATOM 599 C C . VAL A 1 84 ? 18.503 -16.185 182.741 1.00 66.03 132 VAL A C 1
ATOM 600 O O . VAL A 1 84 ? 17.518 -15.741 183.342 1.00 67.07 132 VAL A O 1
ATOM 604 N N . THR A 1 85 ? 19.749 -15.794 183.001 1.00 62.28 133 THR A N 1
ATOM 605 C CA . THR A 1 85 ? 20.057 -14.754 183.974 1.00 59.49 133 THR A CA 1
ATOM 606 C C . THR A 1 85 ? 20.489 -13.491 183.237 1.00 56.15 133 THR A C 1
ATOM 607 O O . THR A 1 85 ? 21.413 -13.532 182.417 1.00 54.95 133 THR A O 1
ATOM 611 N N . LEU A 1 86 ? 19.806 -12.382 183.522 1.00 53.11 134 LEU A N 1
ATOM 612 C CA . LEU A 1 86 ? 20.118 -11.075 182.964 1.00 53.23 134 LEU A CA 1
ATOM 613 C C . LEU A 1 86 ? 20.654 -10.158 184.052 1.00 54.27 134 LEU A C 1
ATOM 614 O O . LEU A 1 86 ? 20.219 -10.224 185.206 1.00 56.36 134 LEU A O 1
ATOM 619 N N . THR A 1 87 ? 21.599 -9.308 183.676 1.00 52.69 135 THR A N 1
ATOM 620 C CA . THR A 1 87 ? 21.951 -8.125 184.443 1.00 52.26 135 THR A CA 1
ATOM 621 C C . THR A 1 87 ? 21.376 -6.934 183.688 1.00 54.51 135 THR A C 1
ATOM 622 O O . THR A 1 87 ? 21.637 -6.772 182.490 1.00 54.35 135 THR A O 1
ATOM 626 N N . VAL A 1 88 ? 20.565 -6.130 184.371 1.00 52.68 136 VAL A N 1
ATOM 627 C CA . VAL A 1 88 ? 19.868 -5.026 183.735 1.00 58.02 136 VAL A CA 1
ATOM 628 C C . VAL A 1 88 ? 20.067 -3.764 184.564 1.00 59.43 136 VAL A C 1
ATOM 629 O O . VAL A 1 88 ? 20.537 -3.799 185.704 1.00 57.17 136 VAL A O 1
ATOM 633 N N . SER A 1 89 ? 19.683 -2.642 183.964 1.00 62.28 137 SER A N 1
ATOM 634 C CA . SER A 1 89 ? 19.760 -1.322 184.575 1.00 68.13 137 SER A CA 1
ATOM 635 C C . SER A 1 89 ? 18.802 -0.419 183.812 1.00 69.45 137 SER A C 1
ATOM 636 O O . SER A 1 89 ? 18.808 -0.423 182.579 1.00 64.13 137 SER A O 1
ATOM 639 N N . PHE A 1 90 ? 17.971 0.324 184.540 1.00 75.19 138 PHE A N 1
ATOM 640 C CA . PHE A 1 90 ? 17.001 1.204 183.902 1.00 84.99 138 PHE A CA 1
ATOM 641 C C . PHE A 1 90 ? 17.716 2.298 183.122 1.00 94.62 138 PHE A C 1
ATOM 642 O O . PHE A 1 90 ? 18.669 2.903 183.620 1.00 97.43 138 PHE A O 1
ATOM 650 N N . LEU A 1 91 ? 17.266 2.547 181.894 1.00 100.96 139 LEU A N 1
ATOM 651 C CA . LEU A 1 91 ? 17.872 3.604 181.093 1.00 107.31 139 LEU A CA 1
ATOM 652 C C . LEU A 1 91 ? 17.296 4.938 181.539 1.00 108.99 139 LEU A C 1
ATOM 653 O O . LEU A 1 91 ? 16.100 5.199 181.362 1.00 110.42 139 LEU A O 1
ATOM 658 N N . LYS A 1 92 ? 18.156 5.785 182.093 1.00 107.44 140 LYS A N 1
ATOM 659 C CA . LYS A 1 92 ? 17.755 7.044 182.703 1.00 104.70 140 LYS A CA 1
ATOM 660 C C . LYS A 1 92 ? 17.680 8.170 181.673 1.00 104.53 140 LYS A C 1
ATOM 661 O O . LYS A 1 92 ? 16.685 8.299 180.956 1.00 102.99 140 LYS A O 1
ATOM 667 N N . ALA A 1 104 ? 4.421 6.131 196.187 1.00 88.08 151 ALA A N 1
ATOM 668 C CA . ALA A 1 104 ? 3.133 6.732 195.851 1.00 92.96 151 ALA A CA 1
ATOM 669 C C . ALA A 1 104 ? 2.754 6.483 194.388 1.00 100.07 151 ALA A C 1
ATOM 670 O O . ALA A 1 104 ? 3.379 5.669 193.704 1.00 101.81 151 ALA A O 1
ATOM 672 N N . TYR A 1 105 ? 1.722 7.183 193.918 1.00 105.01 152 TYR A N 1
ATOM 673 C CA . TYR A 1 105 ? 1.298 7.125 192.528 1.00 109.03 152 TYR A CA 1
ATOM 674 C C . TYR A 1 105 ? 1.036 8.545 192.045 1.00 114.84 152 TYR A C 1
ATOM 675 O O . TYR A 1 105 ? 0.722 9.435 192.840 1.00 116.68 152 TYR A O 1
ATOM 684 N N . THR A 1 106 ? 1.180 8.754 190.734 1.00 118.13 153 THR A N 1
ATOM 685 C CA . THR A 1 106 ? 0.995 10.077 190.140 1.00 121.54 153 THR A CA 1
ATOM 686 C C . THR A 1 106 ? -0.453 10.339 189.728 1.00 120.76 153 THR A C 1
ATOM 687 O O . THR A 1 106 ? -0.944 11.466 189.873 1.00 123.43 153 THR A O 1
ATOM 691 N N . ASN A 1 107 ? -1.144 9.321 189.212 1.00 115.41 154 ASN A N 1
ATOM 692 C CA . ASN A 1 107 ? -2.554 9.427 188.849 1.00 109.22 154 ASN A CA 1
ATOM 693 C C . ASN A 1 107 ? -3.387 8.552 189.779 1.00 96.45 154 ASN A C 1
ATOM 694 O O . ASN A 1 107 ? -4.135 7.677 189.327 1.00 99.89 154 ASN A O 1
ATOM 699 N N . PHE A 1 108 ? -3.258 8.791 191.084 1.00 82.36 155 PHE A N 1
ATOM 700 C CA . PHE A 1 108 ? -3.834 7.900 192.082 1.00 69.61 155 PHE A CA 1
ATOM 701 C C . PHE A 1 108 ? -5.351 7.935 192.025 1.00 67.26 155 PHE A C 1
ATOM 702 O O . PHE A 1 108 ? -5.970 8.977 192.270 1.00 70.49 155 PHE A O 1
ATOM 710 N N . ASP A 1 109 ? -5.944 6.793 191.713 1.00 61.33 156 ASP A N 1
ATOM 711 C CA . ASP A 1 109 ? -7.390 6.609 191.732 1.00 71.52 156 ASP A CA 1
ATOM 712 C C . ASP A 1 109 ? -7.644 5.463 192.706 1.00 70.40 156 ASP A C 1
ATOM 713 O O . ASP A 1 109 ? -7.428 4.295 192.370 1.00 61.10 156 ASP A O 1
ATOM 718 N N . ALA A 1 110 ? -8.078 5.809 193.920 1.00 42.57 157 ALA A N 1
ATOM 719 C CA . ALA A 1 110 ? -8.346 4.794 194.934 1.00 38.77 157 ALA A CA 1
ATOM 720 C C . ALA A 1 110 ? -9.424 3.826 194.467 1.00 39.99 157 ALA A C 1
ATOM 721 O O . ALA A 1 110 ? -9.351 2.617 194.734 1.00 37.77 157 ALA A O 1
ATOM 723 N N . GLU A 1 111 ? -10.429 4.346 193.755 1.00 35.77 158 GLU A N 1
ATOM 724 C CA . GLU A 1 111 ? -11.542 3.526 193.293 1.00 40.36 158 GLU A CA 1
ATOM 725 C C . GLU A 1 111 ? -11.099 2.538 192.221 1.00 40.94 158 GLU A C 1
ATOM 726 O O . GLU A 1 111 ? -11.604 1.410 192.163 1.00 43.64 158 GLU A O 1
ATOM 732 N N . ARG A 1 112 ? -10.191 2.956 191.337 1.00 40.62 159 ARG A N 1
ATOM 733 C CA . ARG A 1 112 ? -9.678 2.044 190.322 1.00 46.43 159 ARG A CA 1
ATOM 734 C C . ARG A 1 112 ? -8.743 1.012 190.948 1.00 42.79 159 ARG A C 1
ATOM 735 O O . ARG A 1 112 ? -8.759 -0.163 190.564 1.00 44.64 159 ARG A O 1
ATOM 743 N N . ASP A 1 113 ? -7.944 1.431 191.934 1.00 42.13 160 ASP A N 1
ATOM 744 C CA . ASP A 1 113 ? -7.097 0.491 192.666 1.00 41.12 160 ASP A CA 1
ATOM 745 C C . ASP A 1 113 ? -7.938 -0.557 193.379 1.00 38.63 160 ASP A C 1
ATOM 746 O O . ASP A 1 113 ? -7.652 -1.758 193.299 1.00 37.42 160 ASP A O 1
ATOM 751 N N . ALA A 1 114 ? -8.983 -0.113 194.085 1.00 37.70 161 ALA A N 1
ATOM 752 C CA . ALA A 1 114 ? -9.863 -1.043 194.785 1.00 38.99 161 ALA A CA 1
ATOM 753 C C . ALA A 1 114 ? -10.506 -2.027 193.815 1.00 42.23 161 ALA A C 1
ATOM 754 O O . ALA A 1 114 ? -10.591 -3.223 194.105 1.00 41.20 161 ALA A O 1
ATOM 756 N N . LEU A 1 115 ? -10.954 -1.539 192.655 1.00 43.49 162 LEU A N 1
ATOM 757 C CA . LEU A 1 115 ? -11.576 -2.406 191.658 1.00 44.44 162 LEU A CA 1
ATOM 758 C C . LEU A 1 115 ? -10.597 -3.454 191.150 1.00 42.00 162 LEU A C 1
ATOM 759 O O . LEU A 1 115 ? -10.918 -4.646 191.096 1.00 43.37 162 LEU A O 1
ATOM 764 N N . ASN A 1 116 ? -9.391 -3.027 190.777 1.00 42.33 163 ASN A N 1
ATOM 765 C CA . ASN A 1 116 ? -8.407 -3.975 190.270 1.00 41.80 163 ASN A CA 1
ATOM 766 C C . ASN A 1 116 ? -7.978 -4.968 191.339 1.00 41.16 163 ASN A C 1
ATOM 767 O O . ASN A 1 116 ? -7.699 -6.133 191.026 1.00 40.34 163 ASN A O 1
ATOM 772 N N . ILE A 1 117 ? -7.945 -4.548 192.602 1.00 38.46 164 ILE A N 1
ATOM 773 C CA . ILE A 1 117 ? -7.620 -5.491 193.662 1.00 37.38 164 ILE A CA 1
ATOM 774 C C . ILE A 1 117 ? -8.733 -6.524 193.812 1.00 38.38 164 ILE A C 1
ATOM 775 O O . ILE A 1 117 ? -8.466 -7.723 193.949 1.00 35.99 164 ILE A O 1
ATOM 780 N N . GLU A 1 118 ? -9.996 -6.087 193.741 1.00 40.83 165 GLU A N 1
ATOM 781 C CA . GLU A 1 118 ? -11.113 -7.028 193.812 1.00 46.63 165 GLU A CA 1
ATOM 782 C C . GLU A 1 118 ? -11.063 -8.038 192.668 1.00 44.52 165 GLU A C 1
ATOM 783 O O . GLU A 1 118 ? -11.213 -9.247 192.885 1.00 45.02 165 GLU A O 1
ATOM 789 N N . THR A 1 119 ? -10.869 -7.552 191.437 1.00 39.15 166 THR A N 1
ATOM 790 C CA . THR A 1 119 ? -10.723 -8.441 190.287 1.00 40.77 166 THR A CA 1
ATOM 791 C C . THR A 1 119 ? -9.576 -9.434 190.485 1.00 42.61 166 THR A C 1
ATOM 792 O O . THR A 1 119 ? -9.683 -10.606 190.100 1.00 41.30 166 THR A O 1
ATOM 796 N N . ALA A 1 120 ? -8.467 -8.985 191.080 1.00 40.01 167 ALA A N 1
ATOM 797 C CA . ALA A 1 120 ? -7.351 -9.894 191.317 1.00 36.84 167 ALA A CA 1
ATOM 798 C C . ALA A 1 120 ? -7.706 -10.926 192.379 1.00 37.39 167 ALA A C 1
ATOM 799 O O . ALA A 1 120 ? -7.385 -12.110 192.236 1.00 42.08 167 ALA A O 1
ATOM 801 N N . ILE A 1 121 ? -8.362 -10.487 193.453 1.00 36.24 168 ILE A N 1
ATOM 802 C CA . ILE A 1 121 ? -8.794 -11.405 194.503 1.00 40.79 168 ILE A CA 1
ATOM 803 C C . ILE A 1 121 ? -9.767 -12.435 193.940 1.00 43.95 168 ILE A C 1
ATOM 804 O O . ILE A 1 121 ? -9.635 -13.640 194.187 1.00 41.33 168 ILE A O 1
ATOM 809 N N . LYS A 1 122 ? -10.744 -11.982 193.154 1.00 45.87 169 LYS A N 1
ATOM 810 C CA . LYS A 1 122 ? -11.787 -12.878 192.666 1.00 48.22 169 LYS A CA 1
ATOM 811 C C . LYS A 1 122 ? -11.344 -13.734 191.484 1.00 49.15 169 LYS A C 1
ATOM 812 O O . LYS A 1 122 ? -12.125 -14.577 191.028 1.00 49.72 169 LYS A O 1
ATOM 818 N N . THR A 1 123 ? -10.133 -13.538 190.968 1.00 48.70 170 THR A N 1
ATOM 819 C CA . THR A 1 123 ? -9.623 -14.408 189.916 1.00 50.87 170 THR A CA 1
ATOM 820 C C . THR A 1 123 ? -9.361 -15.797 190.482 1.00 51.75 170 THR A C 1
ATOM 821 O O . THR A 1 123 ? -8.861 -15.940 191.603 1.00 48.52 170 THR A O 1
ATOM 825 N N . LYS A 1 124 ? -9.714 -16.823 189.706 1.00 50.84 171 LYS A N 1
ATOM 826 C CA . LYS A 1 124 ? -9.506 -18.200 190.138 1.00 47.49 171 LYS A CA 1
ATOM 827 C C . LYS A 1 124 ? -8.041 -18.424 190.499 1.00 45.47 171 LYS A C 1
ATOM 828 O O . LYS A 1 124 ? -7.144 -18.194 189.679 1.00 46.28 171 LYS A O 1
ATOM 830 N N . GLY A 1 125 ? -7.793 -18.866 191.733 1.00 41.46 172 GLY A N 1
ATOM 831 C CA . GLY A 1 125 ? -6.437 -19.083 192.198 1.00 39.98 172 GLY A CA 1
ATOM 832 C C . GLY A 1 125 ? -5.743 -17.858 192.756 1.00 39.88 172 GLY A C 1
ATOM 833 O O . GLY A 1 125 ? -4.625 -17.990 193.263 1.00 38.30 172 GLY A O 1
ATOM 834 N N . VAL A 1 126 ? -6.383 -16.681 192.684 1.00 40.53 173 VAL A N 1
ATOM 835 C CA . VAL A 1 126 ? -5.901 -15.392 193.183 1.00 38.46 173 VAL A CA 1
ATOM 836 C C . VAL A 1 126 ? -4.751 -14.869 192.329 1.00 38.67 173 VAL A C 1
ATOM 837 O O . VAL A 1 126 ? -3.771 -15.572 192.084 1.00 38.44 173 VAL A O 1
ATOM 841 N N . ASP A 1 127 ? -4.849 -13.612 191.903 1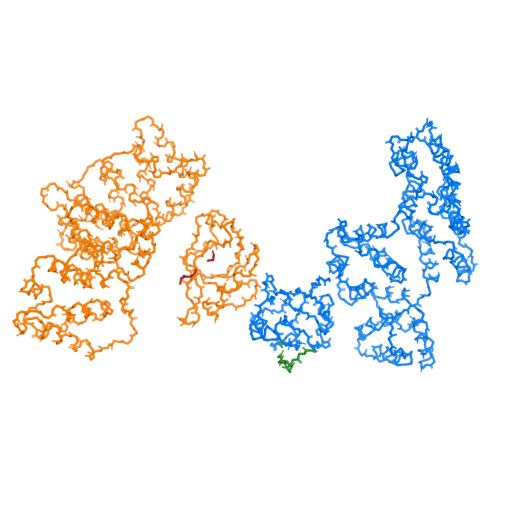.00 39.22 174 ASP A N 1
ATOM 842 C CA . ASP A 1 127 ? -3.806 -12.962 191.105 1.00 37.73 174 ASP A CA 1
ATOM 843 C C . ASP A 1 127 ? -2.919 -12.144 192.046 1.00 38.28 174 ASP A C 1
ATOM 844 O O . ASP A 1 127 ? -3.086 -10.934 192.216 1.00 35.29 174 ASP A O 1
ATOM 849 N N . GLU A 1 128 ? -1.944 -12.828 192.657 1.00 39.31 175 GLU A N 1
ATOM 850 C CA . GLU A 1 128 ? -1.061 -12.164 193.613 1.00 37.08 175 GLU A CA 1
ATOM 851 C C . GLU A 1 128 ? -0.204 -11.105 192.948 1.00 33.08 175 GLU A C 1
ATOM 852 O O . GLU A 1 128 ? 0.174 -10.128 193.601 1.00 33.98 175 GLU A O 1
ATOM 858 N N . VAL A 1 129 ? 0.154 -11.301 191.677 1.00 28.90 176 VAL A N 1
ATOM 859 C CA . VAL A 1 129 ? 1.035 -10.348 191.004 1.00 34.46 176 VAL A CA 1
ATOM 860 C C . VAL A 1 129 ? 0.425 -8.953 191.038 1.00 31.63 176 VAL A C 1
ATOM 861 O O . VAL A 1 129 ? 1.089 -7.972 191.387 1.00 31.87 176 VAL A O 1
ATOM 865 N N . THR A 1 130 ? -0.860 -8.851 190.693 1.00 36.91 177 THR A N 1
ATOM 866 C CA . THR A 1 130 ? -1.524 -7.555 190.671 1.00 38.92 177 THR A CA 1
ATOM 867 C C . THR A 1 130 ? -1.654 -6.968 192.072 1.00 38.26 177 THR A C 1
ATOM 868 O O . THR A 1 130 ? -1.424 -5.771 192.271 1.00 37.28 177 THR A O 1
ATOM 872 N N . ILE A 1 131 ? -2.021 -7.796 193.054 1.00 34.94 178 ILE A N 1
ATOM 873 C CA . ILE A 1 131 ? -2.153 -7.316 194.427 1.00 34.05 178 ILE A CA 1
ATOM 874 C C . ILE A 1 131 ? -0.844 -6.699 194.910 1.00 30.68 178 ILE A C 1
ATOM 875 O O . ILE A 1 131 ? -0.834 -5.637 195.541 1.00 30.48 178 ILE A O 1
ATOM 880 N N . VAL A 1 132 ? 0.283 -7.335 194.587 1.00 29.48 179 VAL A N 1
ATOM 881 C CA . VAL A 1 132 ? 1.586 -6.850 195.037 1.00 27.94 179 VAL A CA 1
ATOM 882 C C . VAL A 1 132 ? 2.002 -5.607 194.262 1.00 27.29 179 VAL A C 1
ATOM 883 O O . VAL A 1 132 ? 2.516 -4.645 194.846 1.00 27.46 179 VAL A O 1
ATOM 887 N N A ASN A 1 133 ? 1.799 -5.609 192.936 0.51 28.90 180 ASN A N 1
ATOM 888 N N B ASN A 1 133 ? 1.793 -5.604 192.939 0.49 28.90 180 ASN A N 1
ATOM 889 C CA A ASN A 1 133 ? 2.212 -4.468 192.117 0.51 32.57 180 ASN A CA 1
ATOM 890 C CA B ASN A 1 133 ? 2.222 -4.467 192.124 0.49 32.55 180 ASN A CA 1
ATOM 891 C C A ASN A 1 133 ? 1.540 -3.183 192.579 0.51 33.33 180 ASN A C 1
ATOM 892 C C B ASN A 1 133 ? 1.532 -3.180 192.554 0.49 33.35 180 ASN A C 1
ATOM 893 O O A ASN A 1 133 ? 2.161 -2.112 192.590 0.51 34.87 180 ASN A O 1
ATOM 894 O O B ASN A 1 133 ? 2.142 -2.103 192.523 0.49 34.98 180 ASN A O 1
ATOM 903 N N . ILE A 1 134 ? 0.271 -3.267 192.964 1.00 31.70 181 ILE A N 1
ATOM 904 C CA . ILE A 1 134 ? -0.436 -2.093 193.460 1.00 33.60 181 ILE A CA 1
ATOM 905 C C . ILE A 1 134 ? 0.000 -1.759 194.882 1.00 31.10 181 ILE A C 1
ATOM 906 O O . ILE A 1 134 ? 0.615 -0.719 195.133 1.00 31.02 181 ILE A O 1
ATOM 911 N N . LEU A 1 135 ? -0.271 -2.658 195.833 1.00 33.91 182 LEU A N 1
ATOM 912 C CA . LEU A 1 135 ? -0.167 -2.289 197.245 1.00 30.77 182 LEU A CA 1
ATOM 913 C C . LEU A 1 135 ? 1.254 -1.909 197.641 1.00 28.63 182 LEU A C 1
ATOM 914 O O . LEU A 1 135 ? 1.450 -0.957 198.406 1.00 30.44 182 LEU A O 1
ATOM 919 N N . THR A 1 136 ? 2.261 -2.621 197.136 1.00 26.36 183 THR A N 1
ATOM 920 C CA . THR A 1 136 ? 3.622 -2.258 197.516 1.00 26.19 183 THR A CA 1
ATOM 921 C C . THR A 1 136 ? 4.148 -1.040 196.761 1.00 30.65 183 THR A C 1
ATOM 922 O O . THR A 1 136 ? 5.281 -0.620 197.022 1.00 31.41 183 THR A O 1
ATOM 926 N N . ASN A 1 137 ? 3.361 -0.459 195.845 1.00 27.64 184 ASN A N 1
ATOM 927 C CA . ASN A 1 137 ? 3.739 0.763 195.144 1.00 30.81 184 ASN A CA 1
ATOM 928 C C . ASN A 1 137 ? 2.756 1.899 195.410 1.00 37.11 184 ASN A C 1
ATOM 929 O O . ASN A 1 137 ? 2.593 2.804 194.588 1.00 35.97 184 ASN A O 1
ATOM 934 N N . ARG A 1 138 ? 2.095 1.846 196.563 1.00 35.05 185 ARG A N 1
ATOM 935 C CA . ARG A 1 138 ? 1.306 2.944 197.085 1.00 33.90 185 ARG A CA 1
ATOM 936 C C . ARG A 1 138 ? 1.816 3.287 198.476 1.00 32.54 185 ARG A C 1
ATOM 937 O O . ARG A 1 138 ? 2.338 2.423 199.197 1.00 31.78 185 ARG A O 1
ATOM 945 N N . SER A 1 139 ? 1.690 4.562 198.841 1.00 32.08 186 SER A N 1
ATOM 946 C CA . SER A 1 139 ? 2.044 4.967 200.192 1.00 31.04 186 SER A CA 1
ATOM 947 C C . SER A 1 139 ? 1.013 4.420 201.181 1.00 28.96 186 SER A C 1
ATOM 948 O O . SER A 1 139 ? -0.114 4.057 200.816 1.00 31.30 186 SER A O 1
ATOM 951 N N . ASN A 1 140 ? 1.397 4.393 202.456 1.00 27.41 187 ASN A N 1
ATOM 952 C CA . ASN A 1 140 ? 0.472 3.910 203.474 1.00 28.09 187 ASN A CA 1
ATOM 953 C C . ASN A 1 140 ? -0.819 4.724 203.473 1.00 32.26 187 ASN A C 1
ATOM 954 O O . ASN A 1 140 ? -1.916 4.167 203.589 1.00 30.92 187 ASN A O 1
ATOM 959 N N . GLU A 1 141 ? -0.708 6.043 203.297 1.00 33.96 188 GLU A N 1
ATOM 960 C CA . GLU A 1 141 ? -1.892 6.893 203.217 1.00 31.16 188 GLU A CA 1
ATOM 961 C C . GLU A 1 141 ? -2.774 6.518 202.033 1.00 31.54 188 GLU A C 1
ATOM 962 O O . GLU A 1 141 ? -4.008 6.506 202.143 1.00 30.37 188 GLU A O 1
ATOM 968 N N . GLN A 1 142 ? -2.170 6.225 200.883 1.00 30.32 189 GLN A N 1
ATOM 969 C CA . GLN A 1 142 ? -2.971 5.811 199.733 1.00 30.44 189 GLN A CA 1
ATOM 970 C C . GLN A 1 142 ? -3.627 4.459 199.982 1.00 30.09 189 GLN A C 1
ATOM 971 O O . GLN A 1 142 ? -4.764 4.227 199.551 1.00 28.54 189 GLN A O 1
ATOM 977 N N . ARG A 1 143 ? -2.919 3.549 200.668 1.00 31.81 190 ARG A N 1
ATOM 978 C CA . ARG A 1 143 ? -3.507 2.251 201.002 1.00 28.84 190 ARG A CA 1
ATOM 979 C C . ARG A 1 143 ? -4.750 2.413 201.864 1.00 30.01 190 ARG A C 1
ATOM 980 O O . ARG A 1 143 ? -5.737 1.696 201.673 1.00 32.37 190 ARG A O 1
ATOM 988 N N . GLN A 1 144 ? -4.728 3.359 202.814 1.00 31.73 191 GLN A N 1
ATOM 989 C CA . GLN A 1 144 ? -5.922 3.616 203.620 1.00 32.42 191 GLN A CA 1
ATOM 990 C C . GLN A 1 144 ? -7.083 4.062 202.744 1.00 32.92 191 GLN A C 1
ATOM 991 O O . GLN A 1 144 ? -8.224 3.624 202.941 1.00 38.62 191 GLN A O 1
ATOM 997 N N . ASP A 1 145 ? -6.812 4.934 201.767 1.00 34.85 192 ASP A N 1
ATOM 998 C CA . ASP A 1 145 ? -7.862 5.370 200.843 1.00 40.13 192 ASP A CA 1
ATOM 999 C C . ASP A 1 145 ? -8.381 4.216 199.999 1.00 37.15 192 ASP A C 1
ATOM 1000 O O . ASP A 1 145 ? -9.591 4.115 199.752 1.00 37.38 192 ASP A O 1
ATOM 1005 N N . ILE A 1 146 ? -7.477 3.365 199.509 1.00 34.94 193 ILE A N 1
ATOM 1006 C CA . ILE A 1 146 ? -7.907 2.190 198.761 1.00 35.97 193 ILE A CA 1
ATOM 1007 C C . ILE A 1 146 ? -8.810 1.320 199.621 1.00 35.58 193 ILE A C 1
ATOM 1008 O O . ILE A 1 146 ? -9.844 0.817 199.163 1.00 35.22 193 ILE A O 1
ATOM 1013 N N . ALA A 1 147 ? -8.428 1.125 200.884 1.00 34.88 194 ALA A N 1
ATOM 1014 C CA . ALA A 1 147 ? -9.198 0.263 201.772 1.00 33.67 194 ALA A CA 1
ATOM 1015 C C . ALA A 1 147 ? -10.596 0.812 201.995 1.00 36.77 194 ALA A C 1
ATOM 1016 O O . ALA A 1 147 ? -11.564 0.046 202.076 1.00 37.61 194 ALA A O 1
ATOM 1018 N N . PHE A 1 148 ? -10.718 2.138 202.108 1.00 36.64 195 PHE A N 1
ATOM 1019 C CA . PHE A 1 148 ? -12.034 2.755 202.252 1.00 41.59 195 PHE A CA 1
ATOM 1020 C C . PHE A 1 148 ? -12.882 2.530 201.003 1.00 42.90 195 PHE A C 1
ATOM 1021 O O . PHE A 1 148 ? -14.056 2.145 201.100 1.00 43.95 195 PHE A O 1
ATOM 1029 N N . ALA A 1 149 ? -12.307 2.761 199.815 1.00 39.73 196 ALA A N 1
ATOM 1030 C CA . ALA A 1 149 ? -13.060 2.506 198.590 1.00 40.17 196 ALA A CA 1
ATOM 1031 C C . ALA A 1 149 ? -13.432 1.038 198.463 1.00 43.34 196 ALA A C 1
ATOM 1032 O O . ALA A 1 149 ? -14.483 0.712 197.902 1.00 45.65 196 ALA A O 1
ATOM 1034 N N . TYR A 1 150 ? -12.583 0.136 198.961 1.00 41.08 197 TYR A N 1
ATOM 1035 C CA . TYR A 1 150 ? -12.843 -1.289 198.784 1.00 38.04 197 TYR A CA 1
ATOM 1036 C C . TYR A 1 150 ? -14.045 -1.730 199.604 1.00 42.56 197 TYR A C 1
ATOM 1037 O O . TYR A 1 150 ? -14.910 -2.468 199.114 1.00 43.58 197 TYR A O 1
ATOM 1046 N N . GLN A 1 151 ? -14.100 -1.300 200.868 1.00 44.31 198 GLN A N 1
ATOM 1047 C CA . GLN A 1 151 ? -15.215 -1.669 201.730 1.00 46.44 198 GLN A CA 1
ATOM 1048 C C . GLN A 1 151 ? -16.534 -1.182 201.147 1.00 47.86 198 GLN A C 1
ATOM 1049 O O . GLN A 1 151 ? -17.543 -1.899 201.195 1.00 49.49 198 GLN A O 1
ATOM 1055 N N . ARG A 1 152 ? -16.545 0.027 200.577 1.00 50.60 199 ARG A N 1
ATOM 1056 C CA . ARG A 1 152 ? -17.767 0.532 199.951 1.00 59.96 199 ARG A CA 1
ATOM 1057 C C . ARG A 1 152 ? -18.225 -0.375 198.817 1.00 63.44 199 ARG A C 1
ATOM 1058 O O . ARG A 1 152 ? -19.399 -0.761 198.751 1.00 65.64 199 ARG A O 1
ATOM 1066 N N . ARG A 1 153 ? -17.312 -0.727 197.912 1.00 62.26 200 ARG A N 1
ATOM 1067 C CA . ARG A 1 153 ? -17.713 -1.475 196.727 1.00 61.22 200 ARG A CA 1
ATOM 1068 C C . ARG A 1 153 ? -18.145 -2.895 197.072 1.00 58.61 200 ARG A C 1
ATOM 1069 O O . ARG A 1 153 ? -19.110 -3.406 196.496 1.00 62.99 200 ARG A O 1
ATOM 1077 N N . THR A 1 154 ? -17.464 -3.544 198.017 1.00 53.36 201 THR A N 1
ATOM 1078 C CA . THR A 1 154 ? -17.615 -4.980 198.217 1.00 51.36 201 THR A CA 1
ATOM 1079 C C . THR A 1 154 ? -18.325 -5.362 199.505 1.00 51.15 201 THR A C 1
ATOM 1080 O O . THR A 1 154 ? -18.644 -6.544 199.678 1.00 51.93 201 THR A O 1
ATOM 1084 N N . LYS A 1 155 ? -18.537 -4.419 200.423 1.00 47.47 202 LYS A N 1
ATOM 1085 C CA . LYS A 1 155 ? -19.030 -4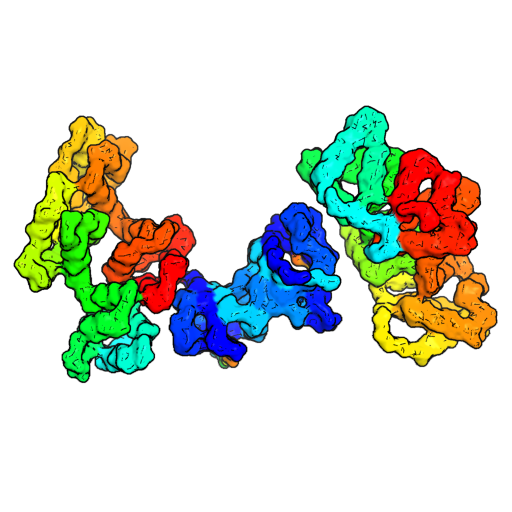.673 201.775 1.00 50.14 202 LYS A CA 1
ATOM 1086 C C . LYS A 1 155 ? -18.090 -5.555 202.601 1.00 51.56 202 LYS A C 1
ATOM 1087 O O . LYS A 1 155 ? -18.483 -6.034 203.671 1.00 55.03 202 LYS A O 1
ATOM 1093 N N . LYS A 1 156 ? -16.853 -5.775 202.148 1.00 46.07 203 LYS A N 1
ATOM 1094 C CA . LYS A 1 156 ? -15.824 -6.432 202.948 1.00 48.34 203 LYS A CA 1
ATOM 1095 C C . LYS A 1 156 ? -14.698 -5.453 203.254 1.00 46.39 203 LYS A C 1
ATOM 1096 O O . LYS A 1 156 ? -14.351 -4.612 202.417 1.00 44.44 203 LYS A O 1
ATOM 1102 N N . GLU A 1 157 ? -14.113 -5.574 204.447 1.00 41.39 204 GLU A N 1
ATOM 1103 C CA . GLU A 1 157 ? -12.870 -4.866 204.726 1.00 38.43 204 GLU A CA 1
ATOM 1104 C C . GLU A 1 157 ? -11.775 -5.398 203.807 1.00 36.56 204 GLU A C 1
ATOM 1105 O O . GLU A 1 157 ? -11.696 -6.603 203.543 1.00 36.21 204 GLU A O 1
ATOM 1111 N N . LEU A 1 158 ? -10.927 -4.496 203.309 1.00 32.04 205 LEU A N 1
ATOM 1112 C CA . LEU A 1 158 ? -9.850 -4.938 202.425 1.00 33.70 205 LEU A CA 1
ATOM 1113 C C . LEU A 1 158 ? -8.917 -5.909 203.137 1.00 32.59 205 LEU A C 1
ATOM 1114 O O . LEU A 1 158 ? -8.518 -6.930 202.564 1.00 34.35 205 LEU A O 1
ATOM 1119 N N . ALA A 1 159 ? -8.572 -5.624 204.395 1.00 30.43 206 ALA A N 1
ATOM 1120 C CA . ALA A 1 159 ? -7.624 -6.483 205.094 1.00 28.93 206 ALA A CA 1
ATOM 1121 C C . ALA A 1 159 ? -8.188 -7.890 205.310 1.00 29.47 206 ALA A C 1
ATOM 1122 O O . ALA A 1 159 ? -7.436 -8.872 205.242 1.00 30.27 206 ALA A O 1
ATOM 1124 N N . SER A 1 160 ? -9.503 -8.011 205.528 1.00 31.96 207 SER A N 1
ATOM 1125 C CA . SER A 1 160 ? -10.130 -9.333 205.645 1.00 34.32 207 SER A CA 1
ATOM 1126 C C . SER A 1 160 ? -10.129 -10.075 204.319 1.00 34.91 207 SER A C 1
ATOM 1127 O O . SER A 1 160 ? -9.918 -11.295 204.282 1.00 37.04 207 SER A O 1
ATOM 1130 N N . ALA A 1 161 ? -10.454 -9.377 203.229 1.00 31.37 208 ALA A N 1
ATOM 1131 C CA . ALA A 1 161 ? -10.470 -10.037 201.932 1.00 33.88 208 ALA A CA 1
ATOM 1132 C C . ALA A 1 161 ? -9.094 -10.582 201.593 1.00 31.99 208 ALA A C 1
ATOM 1133 O O . ALA A 1 161 ? -8.967 -11.708 201.105 1.00 32.54 208 ALA A O 1
ATOM 1135 N N . LEU A 1 162 ? -8.042 -9.808 201.878 1.00 33.10 209 LEU A N 1
ATOM 1136 C CA . LEU A 1 162 ? -6.698 -10.258 201.548 1.00 29.08 209 LEU A CA 1
ATOM 1137 C C . LEU A 1 162 ? -6.224 -11.331 202.514 1.00 29.72 209 LEU A C 1
ATOM 1138 O O . LEU A 1 162 ? -5.493 -12.240 202.114 1.00 31.91 209 LEU A O 1
ATOM 1143 N N . LYS A 1 163 ? -6.621 -11.243 203.783 1.00 29.97 210 LYS A N 1
ATOM 1144 C CA . LYS A 1 163 ? -6.303 -12.306 204.731 1.00 30.16 210 LYS A CA 1
ATOM 1145 C C . LYS A 1 163 ? -6.848 -13.656 204.251 1.00 33.47 210 LYS A C 1
ATOM 1146 O O . LYS A 1 163 ? -6.177 -14.685 204.381 1.00 30.81 210 LYS A O 1
ATOM 1152 N N . SER A 1 164 ? -8.039 -13.667 203.646 1.00 35.54 211 SER A N 1
ATOM 1153 C CA . SER A 1 164 ? -8.591 -14.907 203.109 1.00 34.27 211 SER A CA 1
ATOM 1154 C C . SER A 1 164 ? -7.935 -15.306 201.794 1.00 34.94 211 SER A C 1
ATOM 1155 O O . SER A 1 164 ? -7.767 -16.499 201.527 1.00 35.26 211 SER A O 1
ATOM 1158 N N . ALA A 1 165 ? -7.571 -14.341 200.950 1.00 31.82 212 ALA A N 1
ATOM 1159 C CA . ALA A 1 165 ? -7.063 -14.687 199.628 1.00 35.64 212 ALA A CA 1
ATOM 1160 C C . ALA A 1 165 ? -5.594 -15.096 199.641 1.00 36.09 212 ALA A C 1
ATOM 1161 O O . ALA A 1 165 ? -5.161 -15.814 198.738 1.00 37.52 212 ALA A O 1
ATOM 1163 N N . LEU A 1 166 ? -4.828 -14.678 200.641 1.00 34.52 213 LEU A N 1
ATOM 1164 C CA . LEU A 1 166 ? -3.387 -14.884 200.666 1.00 32.75 213 LEU A CA 1
ATOM 1165 C C . LEU A 1 166 ? -3.004 -15.823 201.799 1.00 31.34 213 LEU A C 1
ATOM 1166 O O . LEU A 1 166 ? -3.785 -16.081 202.717 1.00 31.31 213 LEU A O 1
ATOM 1171 N N . SER A 1 167 ? -1.770 -16.310 201.744 1.00 34.37 214 SER A N 1
ATOM 1172 C CA . SER A 1 167 ? -1.204 -17.122 202.815 1.00 33.19 214 SER A CA 1
ATOM 1173 C C . SER A 1 167 ? 0.304 -16.898 202.842 1.00 34.33 214 SER A C 1
ATOM 1174 O O . SER A 1 167 ? 0.833 -16.057 202.109 1.00 29.15 214 SER A O 1
ATOM 1177 N N . GLY A 1 168 ? 0.998 -17.673 203.682 1.00 29.88 215 GLY A N 1
ATOM 1178 C CA . GLY A 1 168 ? 2.449 -17.659 203.782 1.00 27.78 215 GLY A CA 1
ATOM 1179 C C . GLY A 1 168 ? 2.996 -16.288 204.179 1.00 31.89 215 GLY A C 1
ATOM 1180 O O . GLY A 1 168 ? 2.319 -15.461 204.798 1.00 36.18 215 GLY A O 1
ATOM 1181 N N . HIS A 1 169 ? 4.264 -16.058 203.823 1.00 28.32 216 HIS A N 1
ATOM 1182 C CA . HIS A 1 169 ? 4.894 -14.790 204.193 1.00 25.14 216 HIS A CA 1
ATOM 1183 C C . HIS A 1 169 ? 4.359 -13.618 203.385 1.00 27.92 216 HIS A C 1
ATOM 1184 O O . HIS A 1 169 ? 4.435 -12.471 203.858 1.00 30.56 216 HIS A O 1
ATOM 1191 N N . LEU A 1 170 ? 3.843 -13.868 202.173 1.00 23.40 217 LEU A N 1
ATOM 1192 C CA . LEU A 1 170 ? 3.218 -12.787 201.409 1.00 29.44 217 LEU A CA 1
ATOM 1193 C C . LEU A 1 170 ? 2.044 -12.195 202.176 1.00 31.86 217 LEU A C 1
ATOM 1194 O O . LEU A 1 170 ? 1.872 -10.970 202.221 1.00 30.08 217 LEU A O 1
ATOM 1199 N N . GLU A 1 171 ? 1.205 -13.056 202.760 1.00 25.70 218 GLU A N 1
ATOM 1200 C CA . GLU A 1 171 ? 0.102 -12.555 203.574 1.00 24.71 218 GLU A CA 1
ATOM 1201 C C . GLU A 1 171 ? 0.613 -11.646 204.681 1.00 23.20 218 GLU A C 1
ATOM 1202 O O . GLU A 1 171 ? 0.019 -10.602 204.967 1.00 25.20 218 GLU A O 1
ATOM 1208 N N . THR A 1 172 ? 1.706 -12.043 205.332 1.00 28.78 219 THR A N 1
ATOM 1209 C CA . THR A 1 172 ? 2.265 -11.251 206.421 1.00 25.47 219 THR A CA 1
ATOM 1210 C C . THR A 1 172 ? 2.688 -9.865 205.936 1.00 28.38 219 THR A C 1
ATOM 1211 O O . THR A 1 172 ? 2.422 -8.855 206.599 1.00 26.46 219 THR A O 1
ATOM 1215 N N . VAL A 1 173 ? 3.352 -9.802 204.783 1.00 26.97 220 VAL A N 1
ATOM 1216 C CA . VAL A 1 173 ? 3.790 -8.520 204.254 1.00 27.11 220 VAL A CA 1
ATOM 1217 C C . VAL A 1 173 ? 2.585 -7.644 203.947 1.00 30.39 220 VAL A C 1
ATOM 1218 O O . VAL A 1 173 ? 2.494 -6.500 204.411 1.00 28.96 220 VAL A O 1
ATOM 1222 N N . ILE A 1 174 ? 1.638 -8.174 203.159 1.00 28.64 221 ILE A N 1
ATOM 1223 C CA . ILE A 1 174 ? 0.516 -7.367 202.688 1.00 29.54 221 ILE A CA 1
ATOM 1224 C C . ILE A 1 174 ? -0.321 -6.871 203.857 1.00 30.07 221 ILE A C 1
ATOM 1225 O O . ILE A 1 174 ? -0.710 -5.696 203.903 1.00 28.05 221 ILE A O 1
ATOM 1230 N N . LEU A 1 175 ? -0.625 -7.757 204.814 1.00 25.54 222 LEU A N 1
ATOM 1231 C CA . LEU A 1 175 ? -1.402 -7.320 205.970 1.00 25.86 222 LEU A CA 1
ATOM 1232 C C . LEU A 1 175 ? -0.624 -6.303 206.804 1.00 25.98 222 LEU A C 1
ATOM 1233 O O . LEU A 1 175 ? -1.216 -5.386 207.378 1.00 27.42 222 LEU A O 1
ATOM 1238 N N . GLY A 1 176 ? 0.702 -6.446 206.895 1.00 24.82 223 GLY A N 1
ATOM 1239 C CA . GLY A 1 176 ? 1.483 -5.435 207.590 1.00 22.36 223 GLY A CA 1
ATOM 1240 C C . GLY A 1 176 ? 1.371 -4.085 206.909 1.00 25.93 223 GLY A C 1
ATOM 1241 O O . GLY A 1 176 ? 1.195 -3.056 207.568 1.00 28.22 223 GLY A O 1
ATOM 1242 N N . LEU A 1 177 ? 1.426 -4.080 205.571 1.00 23.39 224 LEU A N 1
ATOM 1243 C CA . LEU A 1 177 ? 1.353 -2.842 204.803 1.00 25.60 224 LEU A CA 1
ATOM 1244 C C . LEU A 1 177 ? 0.006 -2.147 204.944 1.00 27.49 224 LEU A C 1
ATOM 1245 O O . LEU A 1 177 ? -0.074 -0.928 204.777 1.00 29.92 224 LEU A O 1
ATOM 1250 N N . LEU A 1 178 ? -1.064 -2.890 205.225 1.00 25.13 225 LEU A N 1
ATOM 1251 C CA . LEU A 1 178 ? -2.381 -2.266 205.280 1.00 30.67 225 LEU A CA 1
ATOM 1252 C C . LEU A 1 178 ? -2.651 -1.547 206.596 1.00 32.03 225 LEU A C 1
ATOM 1253 O O . LEU A 1 178 ? -3.585 -0.745 206.665 1.00 33.51 225 LEU A O 1
ATOM 1258 N N . LYS A 1 179 ? -1.888 -1.839 207.641 1.00 28.89 226 LYS A N 1
ATOM 1259 C CA . LYS A 1 179 ? -2.058 -1.167 208.918 1.00 27.23 226 LYS A CA 1
ATOM 1260 C C . LYS A 1 179 ? -1.350 0.178 208.879 1.00 28.56 226 LYS A C 1
ATOM 1261 O O . LYS A 1 179 ? -0.367 0.357 208.150 1.00 28.52 226 LYS A O 1
ATOM 1267 N N . THR A 1 180 ? -1.857 1.136 209.668 1.00 28.68 227 THR A N 1
ATOM 1268 C CA . THR A 1 180 ? -1.112 2.370 209.873 1.00 31.73 227 THR A CA 1
ATOM 1269 C C . THR A 1 180 ? 0.213 2.048 210.563 1.00 30.18 227 THR A C 1
ATOM 1270 O O . THR A 1 180 ? 0.351 1.002 211.204 1.00 30.51 227 THR A O 1
ATOM 1274 N N . PRO A 1 181 ? 1.214 2.924 210.437 1.00 31.04 228 PRO A N 1
ATOM 1275 C CA . PRO A 1 181 ? 2.478 2.664 211.145 1.00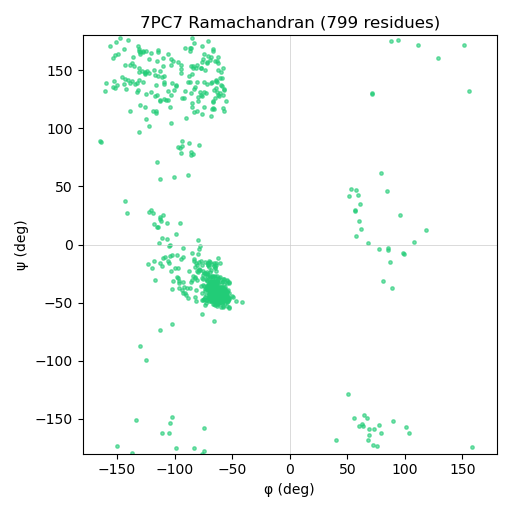 29.06 228 PRO A CA 1
ATOM 1276 C C . PRO A 1 181 ? 2.293 2.394 212.635 1.00 29.54 228 PRO A C 1
ATOM 1277 O O . PRO A 1 181 ? 2.927 1.466 213.161 1.00 27.53 228 PRO A O 1
ATOM 1281 N N . ALA A 1 182 ? 1.417 3.145 213.322 1.00 22.00 229 ALA A N 1
ATOM 1282 C CA . ALA A 1 182 ? 1.187 2.906 214.749 1.00 27.97 229 ALA A CA 1
ATOM 1283 C C . ALA A 1 182 ? 0.518 1.553 215.001 1.00 28.53 229 ALA A C 1
ATOM 1284 O O . ALA A 1 182 ? 0.872 0.847 215.954 1.00 29.69 229 ALA A O 1
ATOM 1286 N N . GLN A 1 183 ? -0.481 1.194 214.189 1.00 25.08 230 GLN A N 1
ATOM 1287 C CA . GLN A 1 183 ? -1.140 -0.093 214.366 1.00 27.80 230 GLN A CA 1
ATOM 1288 C C . GLN A 1 183 ? -0.168 -1.235 214.128 1.00 27.98 230 GLN A C 1
ATOM 1289 O O . GLN A 1 183 ? -0.198 -2.247 214.840 1.00 27.37 230 GLN A O 1
ATOM 1295 N N . TYR A 1 184 ? 0.688 -1.099 213.111 1.00 25.04 231 TYR A N 1
ATOM 1296 C CA . TYR A 1 184 ? 1.623 -2.167 212.791 1.00 22.12 231 TYR A CA 1
ATOM 1297 C C . TYR A 1 184 ? 2.619 -2.372 213.925 1.00 23.52 231 TYR A C 1
ATOM 1298 O O . TYR A 1 184 ? 2.845 -3.502 214.371 1.00 25.34 231 TYR A O 1
ATOM 1307 N N . ASP A 1 185 ? 3.227 -1.281 214.401 1.00 22.01 232 ASP A N 1
ATOM 1308 C CA . ASP A 1 185 ? 4.143 -1.369 215.534 1.00 27.37 232 ASP A CA 1
ATOM 1309 C C . ASP A 1 185 ? 3.456 -1.918 216.784 1.00 25.85 232 ASP A C 1
ATOM 1310 O O . ASP A 1 185 ? 4.016 -2.777 217.474 1.00 26.41 232 ASP A O 1
ATOM 1315 N N . ALA A 1 186 ? 2.247 -1.434 217.099 1.00 25.74 233 ALA A N 1
ATOM 1316 C CA . ALA A 1 186 ? 1.539 -1.938 218.277 1.00 25.89 233 ALA A CA 1
ATOM 1317 C C . ALA A 1 186 ? 1.294 -3.444 218.178 1.00 28.72 233 ALA A C 1
ATOM 1318 O O . ALA A 1 186 ? 1.492 -4.178 219.154 1.00 28.52 233 ALA A O 1
ATOM 1320 N N . SER A 1 187 ? 0.845 -3.928 217.013 1.00 26.33 234 SER A N 1
ATOM 1321 C CA . SER A 1 187 ? 0.600 -5.363 216.896 1.00 28.01 234 SER A CA 1
ATOM 1322 C C . SER A 1 187 ? 1.899 -6.159 216.919 1.00 29.18 234 SER A C 1
ATOM 1323 O O . SER A 1 187 ? 1.921 -7.278 217.440 1.00 34.96 234 SER A O 1
ATOM 1326 N N . GLU A 1 188 ? 2.985 -5.604 216.372 1.00 28.17 235 GLU A N 1
ATOM 1327 C CA . GLU A 1 188 ? 4.288 -6.264 216.473 1.00 28.43 235 GLU A CA 1
ATOM 1328 C C . GLU A 1 188 ? 4.777 -6.305 217.917 1.00 27.88 235 GLU A C 1
ATOM 1329 O O . GLU A 1 188 ? 5.385 -7.292 218.343 1.00 25.86 235 GLU A O 1
ATOM 1335 N N . LEU A 1 189 ? 4.548 -5.232 218.675 1.00 24.86 236 LEU A N 1
ATOM 1336 C CA . LEU A 1 189 ? 4.887 -5.247 220.099 1.00 30.23 236 LEU A CA 1
ATOM 1337 C C . LEU A 1 189 ? 4.060 -6.286 220.852 1.00 28.98 236 LEU A C 1
ATOM 1338 O O . LEU A 1 189 ? 4.587 -7.043 221.676 1.00 30.46 236 LEU A O 1
ATOM 1343 N N . LYS A 1 190 ? 2.752 -6.313 220.604 1.00 26.13 237 LYS A N 1
ATOM 1344 C CA . LYS A 1 190 ? 1.901 -7.287 221.273 1.00 25.47 237 LYS A CA 1
ATOM 1345 C C . LYS A 1 190 ? 2.367 -8.708 220.969 1.00 30.61 237 LYS A C 1
ATOM 1346 O O . LYS A 1 190 ? 2.427 -9.558 221.866 1.00 28.93 237 LYS A O 1
ATOM 1352 N N . ALA A 1 191 ? 2.726 -8.975 219.706 1.00 30.94 238 ALA A N 1
ATOM 1353 C CA . ALA A 1 191 ? 3.198 -10.306 219.329 1.00 31.60 238 ALA A CA 1
ATOM 1354 C C . ALA A 1 191 ? 4.520 -10.650 220.006 1.00 31.55 238 ALA A C 1
ATOM 1355 O O . ALA A 1 191 ? 4.776 -11.819 220.310 1.00 29.28 238 ALA A O 1
ATOM 1357 N N . SER A 1 192 ? 5.380 -9.658 220.250 1.00 30.00 239 SER A N 1
ATOM 1358 C CA . SER A 1 192 ? 6.648 -9.964 220.902 1.00 27.82 239 SER A CA 1
ATOM 1359 C C . SER A 1 192 ? 6.466 -10.352 222.362 1.00 28.98 239 SER A C 1
ATOM 1360 O O . SER A 1 192 ? 7.366 -10.964 222.943 1.00 32.48 239 SER A O 1
ATOM 1363 N N . MET A 1 193 ? 5.336 -10.010 222.979 1.00 32.55 240 MET A N 1
ATOM 1364 C CA . MET A 1 193 ? 5.126 -10.337 224.380 1.00 35.05 240 MET A CA 1
ATOM 1365 C C . MET A 1 193 ? 4.057 -11.400 224.615 1.00 40.14 240 MET A C 1
ATOM 1366 O O . MET A 1 193 ? 4.046 -12.009 225.688 1.00 37.38 240 MET A O 1
ATOM 1371 N N . LYS A 1 194 ? 3.180 -11.651 223.647 1.00 45.36 241 LYS A N 1
ATOM 1372 C CA . LYS A 1 194 ? 2.164 -12.684 223.806 1.00 52.26 241 LYS A CA 1
ATOM 1373 C C . LYS A 1 194 ? 2.814 -14.060 223.957 1.00 52.54 241 LYS A C 1
ATOM 1374 O O . LYS A 1 194 ? 3.806 -14.374 223.292 1.00 54.94 241 LYS A O 1
ATOM 1380 N N . GLY A 1 195 ? 2.269 -14.874 224.852 1.00 51.71 242 GLY A N 1
ATOM 1381 C CA . GLY A 1 195 ? 2.798 -16.202 225.082 1.00 51.43 242 GLY A CA 1
ATOM 1382 C C . GLY A 1 195 ? 3.793 -16.237 226.233 1.00 47.26 242 GLY A C 1
ATOM 1383 O O . GLY A 1 195 ? 4.177 -15.215 226.808 1.00 43.15 242 GLY A O 1
ATOM 1384 N N . LEU A 1 196 ? 4.244 -17.461 226.535 1.00 47.11 243 LEU A N 1
ATOM 1385 C CA . LEU A 1 196 ? 4.936 -17.728 227.794 1.00 49.32 243 LEU A CA 1
ATOM 1386 C C . LEU A 1 196 ? 6.224 -16.923 227.926 1.00 51.59 243 LEU A C 1
ATOM 1387 O O . LEU A 1 196 ? 6.583 -16.491 229.027 1.00 58.30 243 LEU A O 1
ATOM 1392 N N . GLY A 1 197 ? 6.950 -16.737 226.840 1.00 44.57 244 GLY A N 1
ATOM 1393 C CA . GLY A 1 197 ? 8.198 -16.018 226.937 1.00 40.57 244 GLY A CA 1
ATOM 1394 C C . GLY A 1 197 ? 8.085 -14.592 226.435 1.00 39.48 244 GLY A C 1
ATOM 1395 O O . GLY A 1 197 ? 7.038 -13.939 226.556 1.00 36.42 244 GLY A O 1
ATOM 1396 N N . THR A 1 198 ? 9.187 -14.103 225.877 1.00 35.76 245 THR A N 1
ATOM 1397 C CA . THR A 1 198 ? 9.277 -12.795 225.254 1.00 36.12 245 THR A CA 1
ATOM 1398 C C . THR A 1 198 ? 10.184 -12.951 224.048 1.00 34.77 245 THR A C 1
ATOM 1399 O O . THR A 1 198 ? 11.151 -13.714 224.091 1.00 35.47 245 THR A O 1
ATOM 1403 N N . ASP A 1 199 ? 9.859 -12.257 222.966 1.00 31.40 246 ASP A N 1
ATOM 1404 C CA . ASP A 1 199 ? 10.775 -12.163 221.837 1.00 31.17 246 ASP A CA 1
ATOM 1405 C C . ASP A 1 199 ? 11.559 -10.876 222.090 1.00 30.96 246 ASP A C 1
ATOM 1406 O O . ASP A 1 199 ? 11.152 -9.785 221.684 1.00 29.67 246 ASP A O 1
ATOM 1411 N N . GLU A 1 200 ? 12.680 -10.990 222.814 1.00 29.10 247 GLU A N 1
ATOM 1412 C CA . GLU A 1 200 ? 13.366 -9.776 223.264 1.00 33.50 247 GLU A CA 1
ATOM 1413 C C . GLU A 1 200 ? 13.913 -8.991 222.084 1.00 33.49 247 GLU A C 1
ATOM 1414 O O . GLU A 1 200 ? 13.896 -7.753 222.094 1.00 31.31 247 GLU A O 1
ATOM 1420 N N . ASP A 1 201 ? 14.431 -9.698 221.073 1.00 30.28 248 ASP A N 1
ATOM 1421 C CA . ASP A 1 201 ? 15.004 -9.036 219.909 1.00 30.55 248 ASP A CA 1
ATOM 1422 C C . ASP A 1 201 ? 13.991 -8.109 219.248 1.00 24.99 248 ASP A C 1
ATOM 1423 O O . ASP A 1 201 ? 14.319 -6.969 218.909 1.00 27.53 248 ASP A O 1
ATOM 1428 N N . SER A 1 202 ? 12.749 -8.577 219.053 1.00 24.02 249 SER A N 1
ATOM 1429 C CA . SER A 1 202 ? 11.747 -7.716 218.420 1.00 26.95 249 SER A CA 1
ATOM 1430 C C . SER A 1 202 ? 11.323 -6.571 219.344 1.00 29.06 249 SER A C 1
ATOM 1431 O O . SER A 1 202 ? 11.180 -5.426 218.892 1.00 27.91 249 SER A O 1
ATOM 1434 N N . LEU A 1 203 ? 11.099 -6.858 220.636 1.00 26.87 250 LEU A N 1
ATOM 1435 C CA . LEU A 1 203 ? 10.749 -5.800 221.590 1.00 25.71 250 LEU A CA 1
ATOM 1436 C C . LEU A 1 203 ? 11.816 -4.705 221.612 1.00 28.62 250 LEU A C 1
ATOM 1437 O O . LEU A 1 203 ? 11.508 -3.508 221.522 1.00 29.48 250 LEU A O 1
ATOM 1442 N N . ILE A 1 204 ? 13.082 -5.113 221.712 1.00 27.45 251 ILE A N 1
ATOM 1443 C CA . ILE A 1 204 ? 14.203 -4.179 221.715 1.00 29.93 251 ILE A CA 1
ATOM 1444 C C . ILE A 1 204 ? 14.262 -3.390 220.407 1.00 29.96 251 ILE A C 1
ATOM 1445 O O . ILE A 1 204 ? 14.379 -2.159 220.416 1.00 27.75 251 ILE A O 1
ATOM 1450 N N . GLU A 1 205 ? 14.178 -4.083 219.261 1.00 26.08 252 GLU A N 1
ATOM 1451 C CA . GLU A 1 205 ? 14.273 -3.404 217.966 1.00 28.41 252 GLU A CA 1
ATOM 1452 C C . GLU A 1 205 ? 13.289 -2.246 217.868 1.00 31.98 252 GLU A C 1
ATOM 1453 O O . GLU A 1 205 ? 13.648 -1.139 217.447 1.00 33.50 252 GLU A O 1
ATOM 1459 N N . ILE A 1 206 ? 12.042 -2.482 218.270 1.00 30.52 253 ILE A N 1
ATOM 1460 C CA . ILE A 1 206 ? 10.995 -1.475 218.121 1.00 27.86 253 ILE A CA 1
ATOM 1461 C C . ILE A 1 206 ? 11.142 -0.381 219.170 1.00 28.08 253 ILE A C 1
ATOM 1462 O O . ILE A 1 206 ? 11.090 0.815 218.856 1.00 26.35 253 ILE A O 1
ATOM 1467 N N . ILE A 1 207 ? 11.331 -0.762 220.435 1.00 26.37 254 ILE A N 1
ATOM 1468 C CA . ILE A 1 207 ? 11.369 0.255 221.478 1.00 24.01 254 ILE A CA 1
ATOM 1469 C C . ILE A 1 207 ? 12.618 1.129 221.336 1.00 28.65 254 ILE A C 1
ATOM 1470 O O . ILE A 1 207 ? 12.574 2.335 221.604 1.00 25.35 254 ILE A O 1
ATOM 1475 N N . CYS A 1 208 ? 13.742 0.549 220.901 1.00 29.13 255 CYS A N 1
ATOM 1476 C CA . CYS A 1 208 ? 14.975 1.326 220.801 1.00 28.87 255 CYS A CA 1
ATOM 1477 C C . CYS A 1 208 ? 15.027 2.224 219.565 1.00 29.71 255 CYS A C 1
ATOM 1478 O O . CYS A 1 208 ? 15.776 3.205 219.574 1.00 28.33 255 CYS A O 1
ATOM 1481 N N . SER A 1 209 ? 14.247 1.934 218.511 1.00 25.97 256 SER A N 1
ATOM 1482 C CA . SER A 1 209 ? 14.374 2.654 217.245 1.00 26.38 256 SER A CA 1
ATOM 1483 C C . SER A 1 209 ? 13.259 3.655 216.962 1.00 27.19 256 SER A C 1
ATOM 1484 O O . SER A 1 209 ? 13.420 4.495 216.063 1.00 29.24 256 SER A O 1
ATOM 1487 N N . ARG A 1 210 ? 12.148 3.612 217.695 1.00 23.09 257 ARG A N 1
ATOM 1488 C CA . ARG A 1 210 ? 11.060 4.540 217.419 1.00 26.82 257 ARG A CA 1
ATOM 1489 C C . ARG A 1 210 ? 11.294 5.865 218.147 1.00 26.32 257 ARG A C 1
ATOM 1490 O O . ARG A 1 210 ? 11.882 5.902 219.234 1.00 23.46 257 ARG A O 1
ATOM 1498 N N . THR A 1 211 ? 10.853 6.963 217.516 1.00 27.01 258 THR A N 1
ATOM 1499 C CA . THR A 1 211 ? 11.001 8.324 218.025 1.00 29.13 258 THR A CA 1
ATOM 1500 C C . THR A 1 211 ? 9.855 8.660 218.982 1.00 28.78 258 THR A C 1
ATOM 1501 O O . THR A 1 211 ? 8.928 7.874 219.157 1.00 27.30 258 THR A O 1
ATOM 1505 N N . ASN A 1 212 ? 9.882 9.872 219.566 1.00 29.26 259 ASN A N 1
ATOM 1506 C CA . ASN A 1 212 ? 8.823 10.278 220.492 1.00 27.85 259 ASN A CA 1
ATOM 1507 C C . ASN A 1 212 ? 7.456 10.228 219.830 1.00 31.20 259 ASN A C 1
ATOM 1508 O O . ASN A 1 212 ? 6.478 9.765 220.430 1.00 30.16 259 ASN A O 1
ATOM 1513 N N . GLN A 1 213 ? 7.348 10.783 218.624 1.00 35.00 260 GLN A N 1
ATOM 1514 C CA . GLN A 1 213 ? 6.030 10.914 218.012 1.00 35.11 260 GLN A CA 1
ATOM 1515 C C . GLN A 1 213 ? 5.483 9.553 217.610 1.00 27.22 260 GLN A C 1
ATOM 1516 O O . GLN A 1 213 ? 4.287 9.294 217.760 1.00 30.01 260 GLN A O 1
ATOM 1522 N N . GLU A 1 214 ? 6.354 8.662 217.127 1.00 23.18 261 GLU A N 1
ATOM 1523 C CA . GLU A 1 214 ? 5.938 7.296 216.831 1.00 27.98 261 GLU A CA 1
ATOM 1524 C C . GLU A 1 214 ? 5.502 6.555 218.093 1.00 26.53 261 GLU A C 1
ATOM 1525 O O . GLU A 1 214 ? 4.469 5.875 218.092 1.00 29.67 261 GLU A O 1
ATOM 1531 N N . LEU A 1 215 ? 6.272 6.665 219.178 1.00 25.76 262 LEU A N 1
ATOM 1532 C CA . LEU A 1 215 ? 5.925 5.933 220.396 1.00 27.12 262 LEU A CA 1
ATOM 1533 C C . LEU A 1 215 ? 4.656 6.482 221.033 1.00 29.66 262 LEU A C 1
ATOM 1534 O O . LEU A 1 215 ? 3.878 5.731 221.636 1.00 31.44 262 LEU A O 1
ATOM 1539 N N . GLN A 1 216 ? 4.446 7.790 220.937 1.00 25.23 263 GLN A N 1
ATOM 1540 C CA . GLN A 1 216 ? 3.216 8.381 221.454 1.00 27.59 263 GLN A CA 1
ATOM 1541 C C . GLN A 1 216 ? 2.004 7.828 220.720 1.00 30.20 263 GLN A C 1
ATOM 1542 O O . GLN A 1 216 ? 1.001 7.464 221.342 1.00 29.70 263 GLN A O 1
ATOM 1548 N N . GLU A 1 217 ? 2.092 7.732 219.392 1.00 29.45 264 GLU A N 1
ATOM 1549 C CA . GLU A 1 217 ? 0.994 7.156 218.622 1.00 28.41 264 GLU A CA 1
ATOM 1550 C C . GLU A 1 217 ? 0.865 5.653 218.891 1.00 28.56 264 GLU A C 1
ATOM 1551 O O . GLU A 1 217 ? -0.254 5.124 218.949 1.00 28.83 264 GLU A O 1
ATOM 1557 N N . ILE A 1 218 ? 1.989 4.949 219.073 1.00 22.65 265 ILE A N 1
ATOM 1558 C CA . ILE A 1 218 ? 1.923 3.520 219.399 1.00 26.64 265 ILE A CA 1
ATOM 1559 C C . ILE A 1 218 ? 1.215 3.316 220.732 1.00 30.67 265 ILE A C 1
ATOM 1560 O O . ILE A 1 218 ? 0.320 2.479 220.858 1.00 30.20 265 ILE A O 1
ATOM 1565 N N . ASN A 1 219 ? 1.620 4.084 221.748 1.00 31.39 266 ASN A N 1
ATOM 1566 C CA . ASN A 1 219 ? 1.013 3.991 223.074 1.00 30.65 266 ASN A CA 1
ATOM 1567 C C . ASN A 1 219 ? -0.494 4.171 223.019 1.00 29.41 266 ASN A C 1
ATOM 1568 O O . ASN A 1 219 ? -1.230 3.490 223.741 1.00 32.78 266 ASN A O 1
ATOM 1573 N N . ARG A 1 220 ? -0.970 5.119 222.204 1.00 26.52 267 ARG A N 1
ATOM 1574 C CA . ARG A 1 220 ? -2.401 5.398 222.137 1.00 28.99 267 ARG A CA 1
ATOM 1575 C C . ARG A 1 220 ? -3.146 4.272 221.437 1.00 30.89 267 ARG A C 1
ATOM 1576 O O . ARG A 1 220 ? -4.190 3.809 221.912 1.00 30.78 267 ARG A O 1
ATOM 1584 N N . VAL A 1 221 ? -2.631 3.839 220.285 1.00 31.07 268 VAL A N 1
ATOM 1585 C CA . VAL A 1 221 ? -3.316 2.845 219.463 1.00 32.31 268 VAL A CA 1
ATOM 1586 C C . VAL A 1 221 ? -3.294 1.475 220.143 1.00 32.43 268 VAL A C 1
ATOM 1587 O O . VAL A 1 221 ? -4.263 0.705 220.064 1.00 33.49 268 VAL A O 1
ATOM 1591 N N . TYR A 1 222 ? -2.184 1.147 220.813 1.00 28.71 269 TYR A N 1
ATOM 1592 C CA . TYR A 1 222 ? -2.096 -0.093 221.581 1.00 29.66 269 TYR A CA 1
ATOM 1593 C C . TYR A 1 222 ? -3.256 -0.224 222.558 1.00 29.51 269 TYR A C 1
ATOM 1594 O O . TYR A 1 222 ? -3.889 -1.281 222.648 1.00 31.13 269 TYR A O 1
ATOM 1603 N N . LYS A 1 223 ? -3.549 0.843 223.305 1.00 30.14 270 LYS A N 1
ATOM 1604 C CA . LYS A 1 223 ? -4.666 0.814 224.239 1.00 33.99 270 LYS A CA 1
ATOM 1605 C C . LYS A 1 223 ? -6.005 0.656 223.526 1.00 34.56 270 LYS A C 1
ATOM 1606 O O . LYS A 1 223 ? -6.910 -0.003 224.051 1.00 33.46 270 LYS A O 1
ATOM 1612 N N . GLU A 1 224 ? -6.164 1.258 222.346 1.00 35.41 271 GLU A N 1
ATOM 1613 C CA . GLU A 1 224 ? -7.421 1.102 221.621 1.00 37.18 271 GLU A CA 1
ATOM 1614 C C . GLU A 1 224 ? -7.579 -0.314 221.091 1.00 39.15 271 GLU A C 1
ATOM 1615 O O . GLU A 1 224 ? -8.680 -0.868 221.110 1.00 43.81 271 GLU A O 1
ATOM 1621 N N . MET A 1 225 ? -6.485 -0.907 220.605 1.00 34.02 272 MET A N 1
ATOM 1622 C CA . MET A 1 225 ? -6.553 -2.225 219.988 1.00 33.00 272 MET A CA 1
ATOM 1623 C C . MET A 1 225 ? -6.685 -3.324 221.034 1.00 37.27 272 MET A C 1
ATOM 1624 O O . MET A 1 225 ? -7.453 -4.273 220.848 1.00 37.11 272 MET A O 1
ATOM 1629 N N . TYR A 1 226 ? -5.947 -3.217 222.141 1.00 36.60 273 TYR A N 1
ATOM 1630 C CA . TYR A 1 226 ? -5.832 -4.315 223.088 1.00 34.20 273 TYR A CA 1
ATOM 1631 C C . TYR A 1 226 ? -6.463 -4.026 224.445 1.00 35.10 273 TYR A C 1
ATOM 1632 O O . TYR A 1 226 ? -6.410 -4.886 225.330 1.00 38.14 273 TYR A O 1
ATOM 1641 N N . LYS A 1 227 ? -7.062 -2.849 224.637 1.00 35.83 274 LYS A N 1
ATOM 1642 C CA . LYS A 1 227 ? -7.792 -2.495 225.863 1.00 40.56 274 LYS A CA 1
ATOM 1643 C C . LYS A 1 227 ? -6.901 -2.533 227.095 1.00 41.25 274 LYS A C 1
ATOM 1644 O O . LYS A 1 227 ? -7.390 -2.657 228.216 1.00 45.04 274 LYS A O 1
ATOM 1650 N N . THR A 1 228 ? -5.593 -2.451 226.896 1.00 38.71 275 THR A N 1
ATOM 1651 C CA . THR A 1 228 ? -4.639 -2.383 227.989 1.00 39.32 275 THR A CA 1
ATOM 1652 C C . THR A 1 228 ? -3.441 -1.611 227.466 1.00 35.26 275 THR A C 1
ATOM 1653 O O . THR A 1 228 ? -3.298 -1.423 226.258 1.00 37.60 275 THR A O 1
ATOM 1657 N N . ASP A 1 229 ? -2.599 -1.130 228.377 1.00 32.08 276 ASP A N 1
ATOM 1658 C CA . ASP A 1 229 ? -1.535 -0.220 227.979 1.00 35.64 276 ASP A CA 1
ATOM 1659 C C . ASP A 1 229 ? -0.236 -0.968 227.720 1.00 34.06 276 ASP A C 1
ATOM 1660 O O . ASP A 1 229 ? 0.056 -1.991 228.350 1.00 35.50 276 ASP A O 1
ATOM 1665 N N . LEU A 1 230 ? 0.545 -0.441 226.769 1.00 28.92 277 LEU A N 1
ATOM 1666 C CA . LEU A 1 230 ? 1.834 -1.046 226.444 1.00 29.66 277 LEU A CA 1
ATOM 1667 C C . LEU A 1 230 ? 2.709 -1.182 227.686 1.00 32.65 277 LEU A C 1
ATOM 1668 O O . LEU A 1 230 ? 3.346 -2.223 227.895 1.00 33.03 277 LEU A O 1
ATOM 1673 N N . GLU A 1 231 ? 2.763 -0.136 228.518 1.00 30.27 278 GLU A N 1
ATOM 1674 C CA . GLU A 1 231 ? 3.678 -0.159 229.655 1.00 30.73 278 GLU A CA 1
ATOM 1675 C C . GLU A 1 231 ? 3.359 -1.310 230.603 1.00 26.99 278 GLU A C 1
ATOM 1676 O O . GLU A 1 231 ? 4.265 -2.013 231.071 1.00 30.47 278 GLU A O 1
ATOM 1682 N N . LYS A 1 232 ? 2.081 -1.528 230.891 1.00 28.99 279 LYS A N 1
ATOM 1683 C CA . LYS A 1 232 ? 1.713 -2.663 231.733 1.00 31.07 279 LYS A CA 1
ATOM 1684 C C . LYS A 1 232 ? 2.154 -3.984 231.103 1.00 31.33 279 LYS A C 1
ATOM 1685 O O . LYS A 1 232 ? 2.606 -4.892 231.812 1.00 32.11 279 LYS A O 1
ATOM 1691 N N . ASP A 1 233 ? 2.050 -4.110 229.769 1.00 31.03 280 ASP A N 1
ATOM 1692 C CA . ASP A 1 233 ? 2.479 -5.349 229.117 1.00 32.69 280 ASP A CA 1
ATOM 1693 C C . ASP A 1 233 ? 3.992 -5.532 229.211 1.00 31.39 280 ASP A C 1
ATOM 1694 O O . ASP A 1 233 ? 4.476 -6.646 229.440 1.00 32.59 280 ASP A O 1
ATOM 1699 N N . ILE A 1 234 ? 4.754 -4.451 229.047 1.00 32.39 281 ILE A N 1
ATOM 1700 C CA . ILE A 1 234 ? 6.207 -4.528 229.212 1.00 29.76 281 ILE A CA 1
ATOM 1701 C C . ILE A 1 234 ? 6.568 -4.959 230.630 1.00 32.64 281 ILE A C 1
ATOM 1702 O O . ILE A 1 234 ? 7.446 -5.809 230.835 1.00 31.44 281 ILE A O 1
ATOM 1707 N N . ILE A 1 235 ? 5.910 -4.372 231.631 1.00 29.83 282 ILE A N 1
ATOM 1708 C CA . ILE A 1 235 ? 6.214 -4.710 233.018 1.00 30.42 282 ILE A CA 1
ATOM 1709 C C . ILE A 1 235 ? 5.875 -6.168 233.298 1.00 33.22 282 ILE A C 1
ATOM 1710 O O . ILE A 1 235 ? 6.580 -6.854 234.051 1.00 34.99 282 ILE A O 1
ATOM 1715 N N . SER A 1 236 ? 4.793 -6.664 232.699 1.00 32.90 283 SER A N 1
ATOM 1716 C CA . SER A 1 236 ? 4.372 -8.038 232.931 1.00 36.24 283 SER A CA 1
ATOM 1717 C C . SER A 1 236 ? 5.266 -9.050 232.229 1.00 39.48 283 SER A C 1
ATOM 1718 O O . SER A 1 236 ? 5.207 -10.237 232.562 1.00 41.68 283 SER A O 1
ATOM 1721 N N . ASP A 1 237 ? 6.091 -8.614 231.270 1.00 37.44 284 ASP A N 1
ATOM 1722 C CA . ASP A 1 237 ? 6.909 -9.525 230.482 1.00 37.25 284 ASP A CA 1
ATOM 1723 C C . ASP A 1 237 ? 8.412 -9.411 230.726 1.00 37.50 284 ASP A C 1
ATOM 1724 O O . ASP A 1 237 ? 9.150 -10.322 230.338 1.00 37.87 284 ASP A O 1
ATOM 1729 N N . THR A 1 238 ? 8.884 -8.330 231.345 1.00 36.89 285 THR A N 1
ATOM 1730 C CA . THR A 1 238 ? 10.303 -8.081 231.571 1.00 30.81 285 THR A CA 1
ATOM 1731 C C . THR A 1 238 ? 10.533 -7.776 233.045 1.00 34.51 285 THR A C 1
ATOM 1732 O O . THR A 1 238 ? 9.595 -7.473 233.790 1.00 34.58 285 THR A O 1
ATOM 1736 N N . SER A 1 239 ? 11.798 -7.824 233.468 1.00 31.74 286 SER A N 1
ATOM 1737 C CA . SER A 1 239 ? 12.125 -7.559 234.862 1.00 32.94 286 SER A CA 1
ATOM 1738 C C . SER A 1 239 ? 13.497 -6.896 234.947 1.00 31.71 286 SER A C 1
ATOM 1739 O O . SER A 1 239 ? 14.183 -6.702 233.939 1.00 31.70 286 SER A O 1
ATOM 1742 N N . GLY A 1 240 ? 13.901 -6.560 236.171 1.00 32.70 287 GLY A N 1
ATOM 1743 C CA . GLY A 1 240 ? 15.233 -6.036 236.419 1.00 32.71 287 GLY A CA 1
ATOM 1744 C C . GLY A 1 240 ? 15.470 -4.703 235.716 1.00 34.50 287 GLY A C 1
ATOM 1745 O O . GLY A 1 240 ? 14.547 -3.937 235.428 1.00 34.83 287 GLY A O 1
ATOM 1746 N N . ASP A 1 241 ? 16.747 -4.430 235.438 1.00 30.58 288 ASP A N 1
ATOM 1747 C CA . ASP A 1 241 ? 17.079 -3.188 234.746 1.00 34.65 288 ASP A CA 1
ATOM 1748 C C . ASP A 1 241 ? 16.648 -3.221 233.279 1.00 33.36 288 ASP A C 1
ATOM 1749 O O . ASP A 1 241 ? 16.424 -2.158 232.692 1.00 31.61 288 ASP A O 1
ATOM 1754 N N . PHE A 1 242 ? 16.529 -4.412 232.679 1.00 30.98 289 PHE A N 1
ATOM 1755 C CA . PHE A 1 242 ? 15.964 -4.524 231.337 1.00 29.80 289 PHE A CA 1
ATOM 1756 C C . PHE A 1 242 ? 14.577 -3.894 231.285 1.00 31.98 289 PHE A C 1
ATOM 1757 O O . PHE A 1 242 ? 14.284 -3.094 230.391 1.00 29.98 289 PHE A O 1
ATOM 1765 N N . ARG A 1 243 ? 13.718 -4.216 232.263 1.00 32.03 290 ARG A N 1
ATOM 1766 C CA . ARG A 1 243 ? 12.410 -3.566 232.358 1.00 28.79 290 ARG A CA 1
ATOM 1767 C C . ARG A 1 243 ? 12.545 -2.050 232.485 1.00 29.16 290 ARG A C 1
ATOM 1768 O O . ARG A 1 243 ? 11.864 -1.301 231.775 1.00 32.02 290 ARG A O 1
ATOM 1776 N N . LYS A 1 244 ? 13.401 -1.577 233.402 1.00 27.63 291 LYS A N 1
ATOM 1777 C CA . LYS A 1 244 ? 13.556 -0.134 233.601 1.00 31.43 291 LYS A CA 1
ATOM 1778 C C . LYS A 1 244 ? 13.878 0.572 232.291 1.00 31.28 291 LYS A C 1
ATOM 1779 O O . LYS A 1 244 ? 13.263 1.588 231.954 1.00 32.18 291 LYS A O 1
ATOM 1785 N N . LEU A 1 245 ? 14.846 0.039 231.538 1.00 29.94 292 LEU A N 1
ATOM 1786 C CA . LEU A 1 245 ? 15.247 0.672 230.284 1.00 30.73 292 LEU A CA 1
ATOM 1787 C C . LEU A 1 245 ? 14.105 0.664 229.265 1.00 26.42 292 LEU A C 1
ATOM 1788 O O . LEU A 1 245 ? 13.819 1.688 228.638 1.00 29.41 292 LEU A O 1
ATOM 1793 N N . MET A 1 246 ? 13.436 -0.483 229.090 1.00 25.48 293 MET A N 1
ATOM 1794 C CA . MET A 1 246 ? 12.338 -0.568 228.123 1.00 27.61 293 MET A CA 1
ATOM 1795 C C . MET A 1 246 ? 11.186 0.355 228.506 1.00 27.11 293 MET A C 1
ATOM 1796 O O . MET A 1 246 ? 10.602 1.025 227.647 1.00 28.51 293 MET A O 1
ATOM 1801 N N . VAL A 1 247 ? 10.810 0.360 229.787 1.00 23.86 294 VAL A N 1
ATOM 1802 C CA . VAL A 1 247 ? 9.732 1.233 230.249 1.00 27.50 294 VAL A CA 1
ATOM 1803 C C . VAL A 1 247 ? 10.090 2.691 229.987 1.00 29.84 294 VAL A C 1
ATOM 1804 O O . VAL A 1 247 ? 9.267 3.467 229.485 1.00 28.37 294 VAL A O 1
ATOM 1808 N N . ALA A 1 248 ? 11.327 3.085 230.307 1.00 25.70 295 ALA A N 1
ATOM 1809 C CA . ALA A 1 248 ? 11.703 4.484 230.124 1.00 26.80 295 ALA A CA 1
ATOM 1810 C C . ALA A 1 248 ? 11.670 4.864 228.647 1.00 27.27 295 ALA A C 1
ATOM 1811 O O . ALA A 1 248 ? 11.154 5.928 228.283 1.00 27.26 295 ALA A O 1
ATOM 1813 N N . LEU A 1 249 ? 12.215 4.005 227.781 1.00 27.27 296 LEU A N 1
ATOM 1814 C CA . LEU A 1 249 ? 12.216 4.308 226.352 1.00 29.96 296 LEU A CA 1
ATOM 1815 C C . LEU A 1 249 ? 10.799 4.417 225.804 1.00 32.09 296 LEU A C 1
ATOM 1816 O O . LEU A 1 249 ? 10.498 5.329 225.025 1.00 31.28 296 LEU A O 1
ATOM 1821 N N . ALA A 1 250 ? 9.923 3.478 226.185 1.00 28.11 297 ALA A N 1
ATOM 1822 C CA . ALA A 1 250 ? 8.578 3.436 225.632 1.00 27.53 297 ALA A CA 1
ATOM 1823 C C . ALA A 1 250 ? 7.755 4.656 226.014 1.00 26.35 297 ALA A C 1
ATOM 1824 O O . ALA A 1 250 ? 6.738 4.912 225.375 1.00 25.59 297 ALA A O 1
ATOM 1826 N N . LYS A 1 251 ? 8.132 5.385 227.074 1.00 27.85 298 LYS A N 1
ATOM 1827 C CA . LYS A 1 251 ? 7.369 6.581 227.426 1.00 27.41 298 LYS A CA 1
ATOM 1828 C C . LYS A 1 251 ? 7.463 7.657 226.343 1.00 28.86 298 LYS A C 1
ATOM 1829 O O . LYS A 1 251 ? 6.615 8.559 226.294 1.00 28.69 298 LYS A O 1
ATOM 1835 N N . GLY A 1 252 ? 8.471 7.579 225.476 1.00 28.54 299 GLY A N 1
ATOM 1836 C CA . GLY A 1 252 ? 8.624 8.535 224.400 1.00 27.84 299 GLY A CA 1
ATOM 1837 C C . GLY A 1 252 ? 8.721 9.970 224.874 1.00 29.37 299 GLY A C 1
ATOM 1838 O O . GLY A 1 252 ? 8.041 10.847 224.331 1.00 27.13 299 GLY A O 1
ATOM 1839 N N . ARG A 1 253 ? 9.550 10.234 225.885 1.00 27.10 300 ARG A N 1
ATOM 1840 C CA . ARG A 1 253 ? 9.723 11.602 226.365 1.00 32.92 300 ARG A CA 1
ATOM 1841 C C . ARG A 1 253 ? 11.173 12.069 226.250 1.00 32.68 300 ARG A C 1
ATOM 1842 O O . ARG A 1 253 ? 11.625 12.889 227.048 1.00 29.66 300 ARG A O 1
ATOM 1850 N N . ARG A 1 254 ? 11.908 11.543 225.268 1.00 30.84 301 ARG A N 1
ATOM 1851 C CA . ARG A 1 254 ? 13.250 12.030 224.980 1.00 28.33 301 ARG A CA 1
ATOM 1852 C C . ARG A 1 254 ? 13.209 13.506 224.596 1.00 31.83 301 ARG A C 1
ATOM 1853 O O . ARG A 1 254 ? 12.275 13.975 223.935 1.00 31.85 301 ARG A O 1
ATOM 1861 N N . ALA A 1 255 ? 14.232 14.248 225.024 1.00 31.18 302 ALA A N 1
ATOM 1862 C CA . ALA A 1 255 ? 14.354 15.641 224.615 1.00 28.28 302 ALA A CA 1
ATOM 1863 C C . ALA A 1 255 ? 14.427 15.741 223.094 1.00 33.76 302 ALA A C 1
ATOM 1864 O O . ALA A 1 255 ? 15.117 14.957 222.433 1.00 32.21 302 ALA A O 1
ATOM 1866 N N . GLU A 1 256 ? 13.689 16.701 222.544 1.00 37.73 303 GLU A N 1
ATOM 1867 C CA . GLU A 1 256 ? 13.716 16.969 221.113 1.00 45.90 303 GLU A CA 1
ATOM 1868 C C . GLU A 1 256 ? 15.036 17.634 220.724 1.00 49.18 303 GLU A C 1
ATOM 1869 O O . GLU A 1 256 ? 15.716 18.260 221.544 1.00 40.59 303 GLU A O 1
ATOM 1875 N N . ASP A 1 257 ? 15.396 17.484 219.452 1.00 54.11 304 ASP A N 1
ATOM 1876 C CA . ASP A 1 257 ? 16.612 18.095 218.936 1.00 56.34 304 ASP A CA 1
ATOM 1877 C C . ASP A 1 257 ? 16.554 19.605 219.149 1.00 58.45 304 ASP A C 1
ATOM 1878 O O . ASP A 1 257 ? 15.647 20.278 218.649 1.00 58.32 304 ASP A O 1
ATOM 1883 N N . GLY A 1 258 ? 17.491 20.126 219.946 1.00 60.05 305 GLY A N 1
ATOM 1884 C CA . GLY A 1 258 ? 17.589 21.553 220.154 1.00 69.61 305 GLY A CA 1
ATOM 1885 C C . GLY A 1 258 ? 18.437 22.224 219.091 1.00 75.56 305 GLY A C 1
ATOM 1886 O O . GLY A 1 258 ? 19.146 21.580 218.318 1.00 80.29 305 GLY A O 1
ATOM 1887 N N . SER A 1 259 ? 18.346 23.549 219.046 1.00 75.29 306 SER A N 1
ATOM 1888 C CA . SER A 1 259 ? 19.182 24.314 218.129 1.00 76.12 306 SER A CA 1
ATOM 1889 C C . SER A 1 259 ? 20.532 24.650 218.746 1.00 70.11 306 SER A C 1
ATOM 1890 O O . SER A 1 259 ? 21.554 24.625 218.052 1.00 72.06 306 SER A O 1
ATOM 1893 N N . VAL A 1 260 ? 20.554 24.951 220.041 1.00 57.79 307 VAL A N 1
ATOM 1894 C CA . VAL A 1 260 ? 21.803 25.183 220.753 1.00 52.09 307 VAL A CA 1
ATOM 1895 C C . VAL A 1 260 ? 22.457 23.842 221.067 1.00 46.54 307 VAL A C 1
ATOM 1896 O O . VAL A 1 260 ? 21.810 22.913 221.573 1.00 45.90 307 VAL A O 1
ATOM 1900 N N . ILE A 1 261 ? 23.740 23.733 220.752 1.00 39.59 308 ILE A N 1
ATOM 1901 C CA . ILE A 1 261 ? 24.545 22.582 221.138 1.00 39.25 308 ILE A CA 1
ATOM 1902 C C . ILE A 1 261 ? 25.060 22.835 222.552 1.00 36.95 308 ILE A C 1
ATOM 1903 O O . ILE A 1 261 ? 25.743 23.831 222.794 1.00 38.38 308 ILE A O 1
ATOM 1908 N N . ASP A 1 262 ? 24.734 21.943 223.488 1.00 32.83 309 ASP A N 1
ATOM 1909 C CA . ASP A 1 262 ? 25.096 22.139 224.899 1.00 35.09 309 ASP A CA 1
ATOM 1910 C C . ASP A 1 262 ? 26.424 21.436 225.180 1.00 32.28 309 ASP A C 1
ATOM 1911 O O . ASP A 1 262 ? 26.464 20.300 225.658 1.00 29.39 309 ASP A O 1
ATOM 1916 N N . TYR A 1 263 ? 27.528 22.135 224.900 1.00 29.56 310 TYR A N 1
ATOM 1917 C CA . TYR A 1 263 ? 28.848 21.500 224.967 1.00 30.21 310 TYR A CA 1
ATOM 1918 C C . TYR A 1 263 ? 29.227 21.130 226.400 1.00 28.82 310 TYR A C 1
ATOM 1919 O O . TYR A 1 263 ? 29.891 20.112 226.633 1.00 29.60 310 TYR A O 1
ATOM 1928 N N . GLU A 1 264 ? 28.838 21.955 227.370 1.00 27.62 311 GLU A N 1
ATOM 1929 C CA . GLU A 1 264 ? 29.150 21.641 228.757 1.00 27.72 311 GLU A CA 1
ATOM 1930 C C . GLU A 1 264 ? 28.441 20.371 229.197 1.00 26.92 311 GLU A C 1
ATOM 1931 O O . GLU A 1 264 ? 29.041 19.513 229.854 1.00 32.07 311 GLU A O 1
ATOM 1937 N N . LEU A 1 265 ? 27.165 20.219 228.825 1.00 31.65 312 LEU A N 1
ATOM 1938 C CA . LEU A 1 265 ? 26.433 19.001 229.169 1.00 31.27 312 LEU A CA 1
ATOM 1939 C C . LEU A 1 265 ? 26.961 17.787 228.396 1.00 31.25 312 LEU A C 1
ATOM 1940 O O . LEU A 1 265 ? 26.989 16.667 228.930 1.00 30.56 312 LEU A O 1
ATOM 1945 N N . ILE A 1 266 ? 27.370 17.985 227.141 1.00 29.07 313 ILE A N 1
ATOM 1946 C CA . ILE A 1 266 ? 27.992 16.904 226.373 1.00 28.54 313 ILE A CA 1
ATOM 1947 C C . ILE A 1 266 ? 29.177 16.325 227.139 1.00 31.75 313 ILE A C 1
ATOM 1948 O O . ILE A 1 266 ? 29.302 15.105 227.309 1.00 31.10 313 ILE A O 1
ATOM 1953 N N . ASP A 1 267 ? 30.068 17.199 227.622 1.00 30.52 314 ASP A N 1
ATOM 1954 C CA . ASP A 1 267 ? 31.229 16.717 228.360 1.00 31.37 314 ASP A CA 1
ATOM 1955 C C . ASP A 1 267 ? 30.828 16.068 229.682 1.00 30.29 314 ASP A C 1
ATOM 1956 O O . ASP A 1 267 ? 31.377 15.027 230.059 1.00 29.82 314 ASP A O 1
ATOM 1961 N N . GLN A 1 268 ? 29.884 16.670 230.409 1.00 29.87 315 GLN A N 1
ATOM 1962 C CA . GLN A 1 268 ? 29.477 16.098 231.693 1.00 31.67 315 GLN A CA 1
ATOM 1963 C C . GLN A 1 268 ? 28.820 14.727 231.518 1.00 31.69 315 GLN A C 1
ATOM 1964 O O . GLN A 1 268 ? 29.094 13.801 232.294 1.00 33.21 315 GLN A O 1
ATOM 1970 N N . ASP A 1 269 ? 27.929 14.581 230.528 1.00 28.77 316 ASP A N 1
ATOM 1971 C CA . ASP A 1 269 ? 27.318 13.272 230.277 1.00 31.40 316 ASP A CA 1
ATOM 1972 C C . ASP A 1 269 ? 28.376 12.226 229.921 1.00 29.27 316 ASP A C 1
ATOM 1973 O O . ASP A 1 269 ? 28.317 11.085 230.398 1.00 31.84 316 ASP A O 1
ATOM 1978 N N . ALA A 1 270 ? 29.352 12.593 229.087 1.00 28.80 317 ALA A N 1
ATOM 1979 C CA . ALA A 1 270 ? 30.421 11.656 228.735 1.00 29.12 317 ALA A CA 1
ATOM 1980 C C . ALA A 1 270 ? 31.207 11.220 229.961 1.00 31.66 317 ALA A C 1
ATOM 1981 O O . ALA A 1 270 ? 31.518 10.033 230.112 1.00 31.84 317 ALA A O 1
ATOM 1983 N N . ARG A 1 271 ? 31.536 12.170 230.847 1.00 32.53 318 ARG A N 1
ATOM 1984 C CA . ARG A 1 271 ? 32.223 11.841 232.096 1.00 32.20 318 ARG A CA 1
ATOM 1985 C C . ARG A 1 271 ? 31.367 10.956 232.978 1.00 32.65 318 ARG A C 1
ATOM 1986 O O . ARG A 1 271 ? 31.875 10.038 233.635 1.00 35.94 318 ARG A O 1
ATOM 1994 N N . ASP A 1 272 ? 30.072 11.267 233.060 1.00 31.94 319 ASP A N 1
ATOM 1995 C CA . ASP A 1 272 ? 29.170 10.488 233.900 1.00 33.64 319 ASP A CA 1
ATOM 1996 C C . ASP A 1 272 ? 29.031 9.059 233.385 1.00 33.32 319 ASP A C 1
ATOM 1997 O O . ASP A 1 272 ? 28.985 8.110 234.175 1.00 38.92 319 ASP A O 1
ATOM 2002 N N . LEU A 1 273 ? 28.929 8.883 232.066 1.00 31.72 320 LEU A N 1
ATOM 2003 C CA . LEU A 1 273 ? 28.852 7.527 231.520 1.00 29.45 320 LEU A CA 1
ATOM 2004 C C . LEU A 1 273 ? 30.113 6.744 231.850 1.00 32.47 320 LEU A C 1
ATOM 2005 O O . LEU A 1 273 ? 30.054 5.547 232.162 1.00 37.44 320 LEU A O 1
ATOM 2010 N N . TYR A 1 274 ? 31.269 7.404 231.775 1.00 31.39 321 TYR A N 1
ATOM 2011 C CA . TYR A 1 274 ? 32.515 6.750 232.146 1.00 33.26 321 TYR A CA 1
ATOM 2012 C C . TYR A 1 274 ? 32.544 6.437 233.636 1.00 34.72 321 TYR A C 1
ATOM 2013 O O . TYR A 1 274 ? 32.820 5.300 234.033 1.00 35.08 321 TYR A O 1
ATOM 2022 N 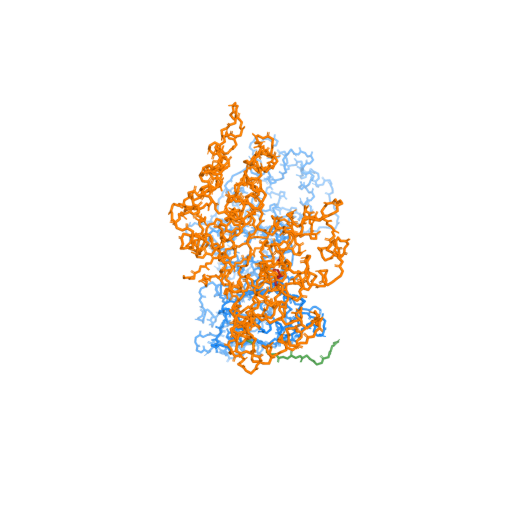N . ASP A 1 275 ? 32.269 7.442 234.477 1.00 33.39 322 ASP A N 1
ATOM 2023 C CA . ASP A 1 275 ? 32.330 7.237 235.919 1.00 37.90 322 ASP A CA 1
ATOM 2024 C C . ASP A 1 275 ? 31.348 6.181 236.381 1.00 38.33 322 ASP A C 1
ATOM 2025 O O . ASP A 1 275 ? 31.582 5.534 237.404 1.00 35.62 322 ASP A O 1
ATOM 2030 N N . ALA A 1 276 ? 30.236 6.007 235.664 1.00 36.93 323 ALA A N 1
ATOM 2031 C CA . ALA A 1 276 ? 29.246 5.015 236.053 1.00 33.05 323 ALA A CA 1
ATOM 2032 C C . ALA A 1 276 ? 29.579 3.620 235.560 1.00 36.05 323 ALA A C 1
ATOM 2033 O O . ALA A 1 276 ? 28.931 2.662 235.990 1.00 31.54 323 ALA A O 1
ATOM 2035 N N . GLY A 1 277 ? 30.535 3.483 234.646 1.00 35.83 324 GLY A N 1
ATOM 2036 C CA . GLY A 1 277 ? 30.730 2.203 233.996 1.00 34.70 324 GLY A CA 1
ATOM 2037 C C . GLY A 1 277 ? 32.142 1.684 234.123 1.00 37.64 324 GLY A C 1
ATOM 2038 O O . GLY A 1 277 ? 32.528 1.159 235.170 1.00 35.29 324 GLY A O 1
ATOM 2039 N N . VAL A 1 278 ? 32.930 1.884 233.063 1.00 38.88 325 VAL A N 1
ATOM 2040 C CA . VAL A 1 278 ? 34.279 1.339 232.960 1.00 38.50 325 VAL A CA 1
ATOM 2041 C C . VAL A 1 278 ? 35.182 1.784 234.113 1.00 43.75 325 VAL A C 1
ATOM 2042 O O . VAL A 1 278 ? 36.093 1.050 234.514 1.00 47.75 325 VAL A O 1
ATOM 2046 N N . LYS A 1 279 ? 34.951 2.968 234.676 1.00 45.12 326 LYS A N 1
ATOM 2047 C CA . LYS A 1 279 ? 35.878 3.454 235.690 1.00 45.72 326 LYS A CA 1
ATOM 2048 C C . LYS A 1 279 ? 35.670 2.832 237.069 1.00 45.32 326 LYS A C 1
ATOM 2049 O O . LYS A 1 279 ? 36.604 2.851 237.876 1.00 47.26 326 LYS A O 1
ATOM 2055 N N . ARG A 1 280 ? 34.496 2.274 237.361 1.00 41.50 327 ARG A N 1
ATOM 2056 C CA . ARG A 1 280 ? 34.178 1.797 238.701 1.00 39.82 327 ARG A CA 1
ATOM 2057 C C . ARG A 1 280 ? 33.863 0.308 238.671 1.00 43.65 327 ARG A C 1
ATOM 2058 O O . ARG A 1 280 ? 33.632 -0.281 237.611 1.00 43.37 327 ARG A O 1
ATOM 2066 N N . LYS A 1 281 ? 33.863 -0.313 239.845 1.00 46.20 328 LYS A N 1
ATOM 2067 C CA . LYS A 1 281 ? 33.460 -1.708 239.909 1.00 46.95 328 LYS A CA 1
ATOM 2068 C C . LYS A 1 281 ? 31.946 -1.803 239.758 1.00 45.48 328 LYS A C 1
ATOM 2069 O O . LYS A 1 281 ? 31.200 -0.971 240.286 1.00 45.02 328 LYS A O 1
ATOM 2075 N N . GLY A 1 282 ? 31.488 -2.810 239.018 1.00 43.93 329 GLY A N 1
ATOM 2076 C CA . GLY A 1 282 ? 30.055 -2.790 238.787 1.00 42.44 329 GLY A CA 1
ATOM 2077 C C . GLY A 1 282 ? 29.674 -1.611 237.896 1.00 41.80 329 GLY A C 1
ATOM 2078 O O . GLY A 1 282 ? 30.520 -0.944 237.295 1.00 40.84 329 GLY A O 1
ATOM 2079 N N . THR A 1 283 ? 28.367 -1.358 237.825 1.00 42.42 330 THR A N 1
ATOM 2080 C CA . THR A 1 283 ? 27.816 -0.317 236.966 1.00 40.53 330 THR A CA 1
ATOM 2081 C C . THR A 1 283 ? 26.708 0.430 237.690 1.00 39.87 330 THR A C 1
ATOM 2082 O O . THR A 1 283 ? 25.877 -0.176 238.369 1.00 39.76 330 THR A O 1
ATOM 2086 N N . ASP A 1 284 ? 26.692 1.750 237.529 1.00 39.03 331 ASP A N 1
ATOM 2087 C CA . ASP A 1 284 ? 25.552 2.563 237.947 1.00 38.56 331 ASP A CA 1
ATOM 2088 C C . ASP A 1 284 ? 24.573 2.596 236.773 1.00 38.16 331 ASP A C 1
ATOM 2089 O O . ASP A 1 284 ? 24.600 3.488 235.917 1.00 33.51 331 ASP A O 1
ATOM 2094 N N . VAL A 1 285 ? 23.697 1.593 236.730 1.00 38.21 332 VAL A N 1
ATOM 2095 C CA . VAL A 1 285 ? 22.825 1.385 235.572 1.00 34.50 332 VAL A CA 1
ATOM 2096 C C . VAL A 1 285 ? 21.760 2.478 235.454 1.00 34.92 332 VAL A C 1
ATOM 2097 O O . VAL A 1 285 ? 21.509 2.946 234.334 1.00 36.27 332 VAL A O 1
ATOM 2101 N N . PRO A 1 286 ? 21.113 2.923 236.543 1.00 36.14 333 PRO A N 1
ATOM 2102 C CA . PRO A 1 286 ? 20.184 4.067 236.420 1.00 31.63 333 PRO A CA 1
ATOM 2103 C C . PRO A 1 286 ? 20.805 5.311 235.799 1.00 32.19 333 PRO A C 1
ATOM 2104 O O . PRO A 1 286 ? 20.095 6.094 235.154 1.00 32.81 333 PRO A O 1
ATOM 2108 N N . LYS A 1 287 ? 22.101 5.541 236.008 1.00 35.90 334 LYS A N 1
ATOM 2109 C CA . LYS A 1 287 ? 22.764 6.690 235.395 1.00 32.51 334 LYS A CA 1
ATOM 2110 C C . LYS A 1 287 ? 22.874 6.506 233.882 1.00 32.24 334 LYS A C 1
ATOM 2111 O O . LYS A 1 287 ? 22.621 7.441 233.112 1.00 30.20 334 LYS A O 1
ATOM 2117 N N . TRP A 1 288 ? 23.241 5.299 233.442 1.00 31.28 335 TRP A N 1
ATOM 2118 C CA . TRP A 1 288 ? 23.262 5.003 232.010 1.00 29.95 335 TRP A CA 1
ATOM 2119 C C . TRP A 1 288 ? 21.880 5.164 231.401 1.00 27.42 335 TRP A C 1
ATOM 2120 O O . TRP A 1 288 ? 21.730 5.746 230.323 1.00 26.58 335 TRP A O 1
ATOM 2131 N N . ILE A 1 289 ? 20.859 4.650 232.083 1.00 27.52 336 ILE A N 1
ATOM 2132 C CA . ILE A 1 289 ? 19.497 4.703 231.568 1.00 28.89 336 ILE A CA 1
ATOM 2133 C C . ILE A 1 289 ? 19.018 6.143 231.452 1.00 29.03 336 ILE A C 1
ATOM 2134 O O . ILE A 1 289 ? 18.429 6.532 230.435 1.00 30.39 336 ILE A O 1
ATOM 2139 N N . SER A 1 290 ? 19.257 6.957 232.489 1.00 30.27 337 SER A N 1
ATOM 2140 C CA . SER A 1 290 ? 18.834 8.355 232.448 1.00 30.20 337 SER A CA 1
ATOM 2141 C C . SER A 1 290 ? 19.442 9.076 231.259 1.00 31.30 337 SER A C 1
ATOM 2142 O O . SER A 1 290 ? 18.731 9.719 230.475 1.00 33.39 337 SER A O 1
ATOM 2145 N N . ILE A 1 291 ? 20.771 9.009 231.131 1.00 28.54 338 ILE A N 1
ATOM 2146 C CA . ILE A 1 291 ? 21.452 9.786 230.099 1.00 32.81 338 ILE A CA 1
ATOM 2147 C C . ILE A 1 291 ? 21.016 9.329 228.715 1.00 29.92 338 ILE A C 1
ATOM 2148 O O . ILE A 1 291 ? 20.688 10.143 227.847 1.00 30.48 338 ILE A O 1
ATOM 2153 N N . MET A 1 292 ? 20.978 8.020 228.498 1.00 30.37 339 MET A N 1
ATOM 2154 C CA . MET A 1 292 ? 20.698 7.484 227.177 1.00 29.67 339 MET A CA 1
ATOM 2155 C C . MET A 1 292 ? 19.222 7.494 226.808 1.00 25.61 339 MET A C 1
ATOM 2156 O O . MET A 1 292 ? 18.903 7.310 225.633 1.00 28.32 339 MET A O 1
ATOM 2161 N N . THR A 1 293 ? 18.314 7.673 227.760 1.00 27.29 340 THR A N 1
ATOM 2162 C CA . THR A 1 293 ? 16.918 7.818 227.385 1.00 29.73 340 THR A CA 1
ATOM 2163 C C . THR A 1 293 ? 16.475 9.269 227.312 1.00 30.38 340 THR A C 1
ATOM 2164 O O . THR A 1 293 ? 15.580 9.580 226.522 1.00 36.67 340 THR A O 1
ATOM 2168 N N . GLU A 1 294 ? 17.097 10.180 228.079 1.00 33.65 341 GLU A N 1
ATOM 2169 C CA . GLU A 1 294 ? 16.574 11.546 228.192 1.00 30.50 341 GLU A CA 1
ATOM 2170 C C . GLU A 1 294 ? 17.169 12.515 227.170 1.00 29.26 341 GLU A C 1
ATOM 2171 O O . GLU A 1 294 ? 16.475 13.435 226.719 1.00 30.36 341 GLU A O 1
ATOM 2177 N N . ARG A 1 295 ? 18.447 12.383 226.831 1.00 26.03 342 ARG A N 1
ATOM 2178 C CA . ARG A 1 295 ? 19.073 13.391 225.979 1.00 29.19 342 ARG A CA 1
ATOM 2179 C C . ARG A 1 295 ? 18.644 13.201 224.529 1.00 30.16 342 ARG A C 1
ATOM 2180 O O . ARG A 1 295 ? 18.344 12.091 224.094 1.00 30.00 342 ARG A O 1
ATOM 2188 N N . SER A 1 296 ? 18.626 14.297 223.771 1.00 29.58 343 SER A N 1
ATOM 2189 C CA . SER A 1 296 ? 18.286 14.198 222.359 1.00 30.56 343 SER A CA 1
ATOM 2190 C C . SER A 1 296 ? 19.309 13.328 221.628 1.00 28.37 343 SER A C 1
ATOM 2191 O O . SER A 1 296 ? 20.419 13.089 222.108 1.00 26.70 343 SER A O 1
ATOM 2194 N N . VAL A 1 297 ? 18.920 12.845 220.455 1.00 24.53 344 VAL A N 1
ATOM 2195 C CA . VAL A 1 297 ? 19.782 11.969 219.662 1.00 26.42 344 VAL A CA 1
ATOM 2196 C C . VAL A 1 297 ? 21.041 12.707 219.196 1.00 27.64 344 VAL A C 1
ATOM 2197 O O . VAL A 1 297 ? 22.138 12.149 219.339 1.00 28.70 344 VAL A O 1
ATOM 2201 N N . PRO A 1 298 ? 20.964 13.932 218.651 1.00 27.49 345 PRO A N 1
ATOM 2202 C CA . PRO A 1 298 ? 22.212 14.607 218.229 1.00 24.20 345 PRO A CA 1
ATOM 2203 C C . PRO A 1 298 ? 23.151 14.916 219.383 1.00 24.80 345 PRO A C 1
ATOM 2204 O O . PRO A 1 298 ? 24.376 14.877 219.217 1.00 26.86 345 PRO A O 1
ATOM 2208 N N . HIS A 1 299 ? 22.605 15.269 220.544 1.00 26.35 346 HIS A N 1
ATOM 2209 C CA . HIS A 1 299 ? 23.417 15.436 221.748 1.00 26.57 346 HIS A CA 1
ATOM 2210 C C . HIS A 1 299 ? 24.161 14.150 222.089 1.00 24.53 346 HIS A C 1
ATOM 2211 O O . HIS A 1 299 ? 25.368 14.163 222.369 1.00 27.03 346 HIS A O 1
ATOM 2218 N N . LEU A 1 300 ? 23.451 13.024 222.080 1.00 23.03 347 LEU A N 1
ATOM 2219 C CA . LEU A 1 300 ? 24.076 11.761 222.461 1.00 23.89 347 LEU A CA 1
ATOM 2220 C C . LEU A 1 300 ? 25.113 11.308 221.447 1.00 25.23 347 LEU A C 1
ATOM 2221 O O . LEU A 1 300 ? 26.110 10.687 221.832 1.00 27.48 347 LEU A O 1
ATOM 2226 N N . GLN A 1 301 ? 24.918 11.617 220.160 1.00 24.68 348 GLN A N 1
ATOM 2227 C CA . GLN A 1 301 ? 25.963 11.328 219.186 1.00 26.63 348 GLN A CA 1
ATOM 2228 C C . GLN A 1 301 ? 27.268 12.019 219.564 1.00 30.86 348 GLN A C 1
ATOM 2229 O O . GLN A 1 301 ? 28.341 11.413 219.485 1.00 33.84 348 GLN A O 1
ATOM 2235 N N . LYS A 1 302 ? 27.192 13.286 220.001 1.00 22.79 349 LYS A N 1
ATOM 2236 C CA . LYS A 1 302 ? 28.391 14.001 220.422 1.00 23.19 349 LYS A CA 1
ATOM 2237 C C . LYS A 1 302 ? 28.878 13.515 221.775 1.00 23.23 349 LYS A C 1
ATOM 2238 O O . LYS A 1 302 ? 30.092 13.473 222.013 1.00 31.41 349 LYS A O 1
ATOM 2244 N N . VAL A 1 303 ? 27.958 13.159 222.679 1.00 23.33 350 VAL A N 1
ATOM 2245 C CA . VAL A 1 303 ? 28.367 12.554 223.946 1.00 27.88 350 VAL A CA 1
ATOM 2246 C C . VAL A 1 303 ? 29.210 11.306 223.701 1.00 28.69 350 VAL A C 1
ATOM 2247 O O . VAL A 1 303 ? 30.251 11.105 224.338 1.00 27.25 350 VAL A O 1
ATOM 2251 N N . PHE A 1 304 ? 28.775 10.445 222.779 1.00 31.37 351 PHE A N 1
ATOM 2252 C CA . PHE A 1 304 ? 29.489 9.190 222.566 1.00 26.23 351 PHE A CA 1
ATOM 2253 C C . PHE A 1 304 ? 30.883 9.428 221.993 1.00 29.79 351 PHE A C 1
ATOM 2254 O O . PHE A 1 304 ? 31.814 8.680 222.325 1.00 26.32 351 PHE A O 1
ATOM 2262 N N . ASP A 1 305 ? 31.066 10.467 221.159 1.00 23.13 352 ASP A N 1
ATOM 2263 C CA A ASP A 1 305 ? 32.412 10.797 220.700 0.38 28.33 352 ASP A CA 1
ATOM 2264 C CA B ASP A 1 305 ? 32.417 10.788 220.706 0.62 28.10 352 ASP A CA 1
ATOM 2265 C C . ASP A 1 305 ? 33.244 11.392 221.834 1.00 29.34 352 ASP A C 1
ATOM 2266 O O . ASP A 1 305 ? 34.420 11.056 221.996 1.00 30.45 352 ASP A O 1
ATOM 2275 N N . ARG A 1 306 ? 32.653 12.284 222.627 1.00 26.89 353 ARG A N 1
ATOM 2276 C CA . ARG A 1 306 ? 33.393 12.837 223.756 1.00 27.77 353 ARG A CA 1
ATOM 2277 C C . ARG A 1 306 ? 33.749 11.738 224.753 1.00 28.71 353 ARG A C 1
ATOM 2278 O O . ARG A 1 306 ? 34.815 11.787 225.377 1.00 27.05 353 ARG A O 1
ATOM 2286 N N . TYR A 1 307 ? 32.887 10.718 224.873 1.00 27.73 354 TYR A N 1
ATOM 2287 C CA . TYR A 1 307 ? 33.147 9.581 225.754 1.00 26.11 354 TYR A CA 1
ATOM 2288 C C . TYR A 1 307 ? 34.492 8.930 225.445 1.00 26.57 354 TYR A C 1
ATOM 2289 O O . TYR A 1 307 ? 35.239 8.568 226.362 1.00 30.33 354 TYR A O 1
ATOM 2298 N N . LYS A 1 308 ? 34.835 8.809 224.158 1.00 29.09 355 LYS A N 1
ATOM 2299 C CA . LYS A 1 308 ? 36.111 8.225 223.749 1.00 31.28 355 LYS A CA 1
ATOM 2300 C C . LYS A 1 308 ? 37.314 9.043 224.205 1.00 34.80 355 LYS A C 1
ATOM 2301 O O . LYS A 1 308 ? 38.442 8.530 224.184 1.00 29.28 355 LYS A O 1
ATOM 2307 N N . SER A 1 309 ? 37.113 10.314 224.570 1.00 31.53 356 SER A N 1
ATOM 2308 C CA . SER A 1 309 ? 38.221 11.104 225.093 1.00 29.65 356 SER A CA 1
ATOM 2309 C C . SER A 1 309 ? 38.604 10.650 226.498 1.00 30.32 356 SER A C 1
ATOM 2310 O O . SER A 1 309 ? 39.774 10.754 226.888 1.00 30.56 356 SER A O 1
ATOM 2313 N N . TYR A 1 310 ? 37.635 10.151 227.270 1.00 28.70 357 TYR A N 1
ATOM 2314 C CA . TYR A 1 310 ? 37.857 9.691 228.638 1.00 31.32 357 TYR A CA 1
ATOM 2315 C C . TYR A 1 310 ? 38.083 8.193 228.756 1.00 32.59 357 TYR A C 1
ATOM 2316 O O . TYR A 1 310 ? 38.780 7.757 229.676 1.00 34.83 357 TYR A O 1
ATOM 2325 N N . SER A 1 311 ? 37.487 7.403 227.888 1.00 33.20 358 SER A N 1
ATOM 2326 C CA . SER A 1 311 ? 37.466 5.961 228.051 1.00 33.17 358 SER A CA 1
ATOM 2327 C C . SER A 1 311 ? 38.348 5.289 227.012 1.00 33.03 358 SER A C 1
ATOM 2328 O O . SER A 1 311 ? 38.299 5.666 225.838 1.00 34.59 358 SER A O 1
ATOM 2331 N N . PRO A 1 312 ? 39.129 4.264 227.384 1.00 35.79 359 PRO A N 1
ATOM 2332 C CA . PRO A 1 312 ? 39.886 3.527 226.360 1.00 37.10 359 PRO A CA 1
ATOM 2333 C C . PRO A 1 312 ? 38.999 2.704 225.447 1.00 38.47 359 PRO A C 1
ATOM 2334 O O . PRO A 1 312 ? 39.469 2.278 224.388 1.00 40.30 359 PRO A O 1
ATOM 2338 N N . TYR A 1 313 ? 37.739 2.469 225.806 1.00 35.81 360 TYR A N 1
ATOM 2339 C CA . TYR A 1 313 ? 36.824 1.714 224.961 1.00 33.79 360 TYR A CA 1
ATOM 2340 C C . TYR A 1 313 ? 35.676 2.619 224.548 1.00 32.29 360 TYR A C 1
ATOM 2341 O O . TYR A 1 313 ? 35.247 3.479 225.322 1.00 32.18 360 TYR A O 1
ATOM 2350 N N . ASP A 1 314 ? 35.171 2.423 223.334 1.00 29.96 361 ASP A N 1
ATOM 2351 C CA . ASP A 1 314 ? 34.051 3.234 222.886 1.00 30.05 361 ASP A CA 1
ATOM 2352 C C . ASP A 1 314 ? 32.779 2.756 223.586 1.00 29.88 361 ASP A C 1
ATOM 2353 O O . ASP A 1 314 ? 32.808 1.865 224.439 1.00 31.85 361 ASP A O 1
ATOM 2358 N N . MET A 1 315 ? 31.642 3.366 223.248 1.00 27.45 362 MET A N 1
ATOM 2359 C CA . MET A 1 315 ? 30.445 3.112 224.047 1.00 28.89 362 MET A CA 1
ATOM 2360 C C . MET A 1 315 ? 29.958 1.673 223.871 1.00 31.50 362 MET A C 1
ATOM 2361 O O . MET A 1 315 ? 29.535 1.037 224.843 1.00 30.41 362 MET A O 1
ATOM 2366 N N . LEU A 1 316 ? 30.040 1.131 222.646 1.00 30.72 363 LEU A N 1
ATOM 2367 C CA . LEU A 1 316 ? 29.602 -0.244 222.411 1.00 30.06 363 LEU A CA 1
ATOM 2368 C C . LEU A 1 316 ? 30.509 -1.243 223.129 1.00 33.35 363 LEU A C 1
ATOM 2369 O O . LEU A 1 316 ? 30.024 -2.194 223.758 1.00 34.09 363 LEU A O 1
ATOM 2374 N N . GLU A 1 317 ? 31.832 -1.057 223.026 1.00 33.63 364 GLU A N 1
ATOM 2375 C CA A GLU A 1 317 ? 32.765 -1.904 223.763 0.53 33.94 364 GLU A CA 1
ATOM 2376 C CA B GLU A 1 317 ? 32.748 -1.919 223.767 0.47 33.99 364 GLU A CA 1
ATOM 2377 C C . GLU A 1 317 ? 32.498 -1.823 225.265 1.00 33.69 364 GLU A C 1
ATOM 2378 O O . GLU A 1 317 ? 32.499 -2.840 225.966 1.00 34.92 364 GLU A O 1
ATOM 2389 N N . SER A 1 318 ? 32.292 -0.608 225.782 1.00 33.02 365 SER A N 1
ATOM 2390 C CA . SER A 1 318 ? 32.043 -0.459 227.212 1.00 31.32 365 SER A CA 1
ATOM 2391 C C . SER A 1 318 ? 30.796 -1.228 227.635 1.00 33.34 365 SER A C 1
ATOM 2392 O O . SER A 1 318 ? 30.769 -1.843 228.707 1.00 35.14 365 SER A O 1
ATOM 2395 N N . ILE A 1 319 ? 29.746 -1.200 226.811 1.00 31.66 366 ILE A N 1
ATOM 2396 C CA . ILE A 1 319 ? 28.524 -1.923 227.158 1.00 30.37 366 ILE A CA 1
ATOM 2397 C C . ILE A 1 319 ? 28.808 -3.423 227.284 1.00 31.98 366 ILE A C 1
ATOM 2398 O O . ILE A 1 319 ? 28.463 -4.056 228.291 1.00 35.51 366 ILE A O 1
ATOM 2403 N N . ARG A 1 320 ? 29.499 -4.001 226.291 1.00 31.22 367 ARG A N 1
ATOM 2404 C CA . ARG A 1 320 ? 29.800 -5.437 226.332 1.00 34.97 367 ARG A CA 1
ATOM 2405 C C . ARG A 1 320 ? 30.649 -5.814 227.532 1.00 35.60 367 ARG A C 1
ATOM 2406 O O . ARG A 1 320 ? 30.582 -6.955 228.000 1.00 38.16 367 ARG A O 1
ATOM 2414 N N . LYS A 1 321 ? 31.475 -4.893 228.022 1.00 35.87 368 LYS A N 1
ATOM 2415 C CA . LYS A 1 321 ? 32.292 -5.194 229.184 1.00 39.19 368 LYS A CA 1
ATOM 2416 C C . LYS A 1 321 ? 31.517 -5.021 230.480 1.00 40.27 368 LYS A C 1
ATOM 2417 O O . LYS A 1 321 ? 31.834 -5.683 231.472 1.00 38.57 368 LYS A O 1
ATOM 2423 N N . GLU A 1 322 ? 30.518 -4.135 230.500 1.00 36.58 369 GLU A N 1
ATOM 2424 C CA . GLU A 1 322 ? 29.879 -3.779 231.761 1.00 35.93 369 GLU A CA 1
ATOM 2425 C C . GLU A 1 322 ? 28.677 -4.655 232.093 1.00 34.40 369 GLU A C 1
ATOM 2426 O O . GLU A 1 322 ? 28.503 -5.029 233.258 1.00 34.03 369 GLU A O 1
ATOM 2432 N N . VAL A 1 323 ? 27.830 -4.979 231.111 1.00 33.06 370 VAL A N 1
ATOM 2433 C CA . VAL A 1 323 ? 26.559 -5.643 231.373 1.00 35.47 370 VAL A CA 1
ATOM 2434 C C . VAL A 1 323 ? 26.397 -6.837 230.437 1.00 37.01 370 VAL A C 1
ATOM 2435 O O . VAL A 1 323 ? 27.176 -7.039 229.504 1.00 37.37 370 VAL A O 1
ATOM 2439 N N . LYS A 1 324 ? 25.357 -7.635 230.709 1.00 34.63 371 LYS A N 1
ATOM 2440 C CA . LYS A 1 324 ? 25.118 -8.886 230.002 1.00 36.76 371 LYS A CA 1
ATOM 2441 C C . LYS A 1 324 ? 23.621 -9.053 229.760 1.00 36.85 371 LYS A C 1
ATOM 2442 O O . LYS A 1 324 ? 22.798 -8.250 230.212 1.00 35.43 371 LYS A O 1
ATOM 2448 N N . GLY A 1 325 ? 23.274 -10.119 229.043 1.00 35.05 372 GLY A N 1
ATOM 2449 C CA . GLY A 1 325 ? 21.903 -10.548 228.878 1.00 34.45 372 GLY A CA 1
ATOM 2450 C C . GLY A 1 325 ? 21.035 -9.550 228.135 1.00 33.90 372 GLY A C 1
ATOM 2451 O O . GLY A 1 325 ? 21.476 -8.850 227.210 1.00 30.78 372 GLY A O 1
ATOM 2452 N N . ASP A 1 326 ? 19.756 -9.511 228.527 1.00 31.14 373 ASP A N 1
ATOM 2453 C CA . ASP A 1 326 ? 18.803 -8.635 227.853 1.00 29.30 373 ASP A CA 1
ATOM 2454 C C . ASP A 1 326 ? 19.231 -7.179 227.976 1.00 31.01 373 ASP A C 1
ATOM 2455 O O . ASP A 1 326 ? 19.156 -6.420 227.001 1.00 30.40 373 ASP A O 1
ATOM 2460 N N . LEU A 1 327 ? 19.715 -6.789 229.162 1.00 28.94 374 LEU A N 1
ATOM 2461 C CA . LEU A 1 327 ? 20.146 -5.415 229.400 1.00 32.77 374 LEU A CA 1
ATOM 2462 C C . LEU A 1 327 ? 21.227 -5.008 228.405 1.00 31.43 374 LEU A C 1
ATOM 2463 O O . LEU A 1 327 ? 21.157 -3.935 227.799 1.00 27.13 374 LEU A O 1
ATOM 2468 N N . GLU A 1 328 ? 22.232 -5.870 228.219 1.00 32.28 375 GLU A N 1
ATOM 2469 C CA . GLU A 1 328 ? 23.304 -5.605 227.264 1.00 31.07 375 GLU A CA 1
ATOM 2470 C C . GLU A 1 328 ? 22.763 -5.523 225.848 1.00 29.27 375 GLU A C 1
ATOM 2471 O O . GLU A 1 328 ? 23.070 -4.585 225.105 1.00 33.81 375 GLU A O 1
ATOM 2477 N N . ASN A 1 329 ? 21.974 -6.523 225.450 1.00 30.10 376 ASN A N 1
ATOM 2478 C CA . ASN A 1 329 ? 21.346 -6.497 224.135 1.00 32.17 376 ASN A CA 1
ATOM 2479 C C . ASN A 1 329 ? 20.649 -5.162 223.884 1.00 31.38 376 ASN A C 1
ATOM 2480 O O . ASN A 1 329 ? 20.817 -4.542 222.826 1.00 30.23 376 ASN A O 1
ATOM 2485 N N . ALA A 1 330 ? 19.903 -4.677 224.873 1.00 30.13 377 ALA A N 1
ATOM 2486 C CA . ALA A 1 330 ? 19.113 -3.464 224.680 1.00 27.28 377 ALA A CA 1
ATOM 2487 C C . ALA A 1 330 ? 20.010 -2.227 224.567 1.00 26.22 377 ALA A C 1
ATOM 2488 O O . ALA A 1 330 ? 19.812 -1.383 223.682 1.00 28.76 377 ALA A O 1
ATOM 2490 N N . PHE A 1 331 ? 20.997 -2.091 225.462 1.00 25.35 378 PHE A N 1
ATOM 2491 C CA . PHE A 1 331 ? 21.905 -0.948 225.377 1.00 27.65 378 PHE A CA 1
ATOM 2492 C C . PHE A 1 331 ? 22.656 -0.936 224.049 1.00 25.19 378 PHE A C 1
ATOM 2493 O O . PHE A 1 331 ? 22.872 0.132 223.463 1.00 27.63 378 PHE A O 1
ATOM 2501 N N . LEU A 1 332 ? 23.057 -2.112 223.552 1.00 25.65 379 LEU A N 1
ATOM 2502 C CA . LEU A 1 332 ? 23.788 -2.174 222.282 1.00 29.14 379 LEU A CA 1
ATOM 2503 C C . LEU A 1 332 ? 22.923 -1.697 221.123 1.00 26.63 379 LEU A C 1
ATOM 2504 O O . LEU A 1 332 ? 23.373 -0.926 220.262 1.00 28.78 379 LEU A O 1
ATOM 2509 N N . ASN A 1 333 ? 21.684 -2.185 221.066 1.00 25.22 380 ASN A N 1
ATOM 2510 C CA . ASN A 1 333 ? 20.748 -1.759 220.035 1.00 26.31 380 ASN A CA 1
ATOM 2511 C C . ASN A 1 333 ? 20.461 -0.270 220.154 1.00 24.20 380 ASN A C 1
ATOM 2512 O O . ASN A 1 333 ? 20.419 0.446 219.146 1.00 25.32 380 ASN A O 1
ATOM 2517 N N . LEU A 1 334 ? 20.226 0.207 221.381 1.00 27.97 381 LEU A N 1
ATOM 2518 C CA . LEU A 1 334 ? 19.916 1.623 221.563 1.00 24.72 381 LEU A CA 1
ATOM 2519 C C . LEU A 1 334 ? 21.049 2.501 221.035 1.00 28.56 381 LEU A C 1
ATOM 2520 O O . LEU A 1 334 ? 20.811 3.467 220.309 1.00 28.98 381 LEU A O 1
ATOM 2525 N N . VAL A 1 335 ? 22.294 2.157 221.364 1.00 26.28 382 VAL A N 1
ATOM 2526 C CA . VAL A 1 335 ? 23.414 3.000 220.960 1.00 25.02 382 VAL A CA 1
ATOM 2527 C C . VAL A 1 335 ? 23.554 3.010 219.443 1.00 27.99 382 VAL A C 1
ATOM 2528 O O . VAL A 1 335 ? 23.763 4.070 218.834 1.00 27.33 382 VAL A O 1
ATOM 2532 N N . GLN A 1 336 ? 23.410 1.841 218.801 1.00 23.22 383 GLN A N 1
ATOM 2533 C CA . GLN A 1 336 ? 23.440 1.798 217.339 1.00 25.05 383 GLN A CA 1
ATOM 2534 C C . GLN A 1 336 ? 22.363 2.689 216.740 1.00 25.51 383 GLN A C 1
ATOM 2535 O O . GLN A 1 336 ? 22.629 3.433 215.793 1.00 27.74 383 GLN A O 1
ATOM 2541 N N . CYS A 1 337 ? 21.139 2.627 217.278 1.00 27.04 384 CYS A N 1
ATOM 2542 C CA . CYS A 1 337 ? 20.059 3.466 216.757 1.00 26.59 384 CYS A CA 1
ATOM 2543 C C . CYS A 1 337 ? 20.406 4.938 216.883 1.00 30.37 384 CYS A C 1
ATOM 2544 O O . CYS A 1 337 ? 20.048 5.747 216.014 1.00 31.35 384 CYS A O 1
ATOM 2547 N N . ILE A 1 338 ? 21.083 5.306 217.975 1.00 25.47 385 ILE A N 1
ATOM 2548 C CA . ILE A 1 338 ? 21.464 6.700 218.160 1.00 27.72 385 ILE A CA 1
ATOM 2549 C C . ILE A 1 338 ? 22.591 7.073 217.205 1.00 26.32 385 ILE A C 1
ATOM 2550 O O . ILE A 1 338 ? 22.568 8.145 216.582 1.00 29.90 385 ILE A O 1
ATOM 2555 N N . GLN A 1 339 ? 23.589 6.192 217.069 1.00 24.90 386 GLN A N 1
ATOM 2556 C CA . GLN A 1 339 ? 24.758 6.509 216.257 1.00 27.72 386 GLN A CA 1
ATOM 2557 C C . GLN A 1 339 ? 24.390 6.577 214.780 1.00 31.50 386 GLN A C 1
ATOM 2558 O O . GLN A 1 339 ? 24.753 7.536 214.090 1.00 28.86 386 GLN A O 1
ATOM 2564 N N . ASN A 1 340 ? 23.664 5.567 214.273 1.00 29.85 387 ASN A N 1
ATOM 2565 C CA . ASN A 1 340 ? 23.393 5.504 212.829 1.00 29.33 387 ASN A CA 1
ATOM 2566 C C . ASN A 1 340 ? 22.240 4.514 212.629 1.00 28.58 387 ASN A C 1
ATOM 2567 O O . ASN A 1 340 ? 22.467 3.325 212.407 1.00 29.20 387 ASN A O 1
ATOM 2572 N N . LYS A 1 341 ? 21.016 5.033 212.694 1.00 28.10 388 LYS A N 1
ATOM 2573 C CA . LYS A 1 341 ? 19.840 4.170 212.589 1.00 29.72 388 LYS A CA 1
ATOM 2574 C C . LYS A 1 341 ? 19.719 3.463 211.234 1.00 29.87 388 LYS A C 1
ATOM 2575 O O . LYS A 1 341 ? 19.402 2.257 211.217 1.00 26.73 388 LYS A O 1
ATOM 2581 N N . PRO A 1 342 ? 19.961 4.113 210.090 1.00 26.98 389 PRO A N 1
ATOM 2582 C CA . PRO A 1 342 ? 19.940 3.348 208.825 1.00 26.14 389 PRO A CA 1
ATOM 2583 C C . PRO A 1 342 ? 20.937 2.202 208.795 1.00 27.40 389 PRO A C 1
ATOM 2584 O O . PRO A 1 342 ? 20.610 1.122 208.290 1.00 24.57 389 PRO A O 1
ATOM 2588 N N . LEU A 1 343 ? 22.138 2.391 209.349 1.00 29.93 390 LEU A N 1
ATOM 2589 C CA . LEU A 1 343 ? 23.106 1.297 209.392 1.00 26.95 390 LEU A CA 1
ATOM 2590 C C . LEU A 1 343 ? 22.665 0.217 210.369 1.00 27.54 390 LEU A C 1
ATOM 2591 O O . LEU A 1 343 ? 22.921 -0.971 210.151 1.00 26.64 390 LEU A O 1
ATOM 2596 N N . TYR A 1 344 ? 22.016 0.619 211.460 1.00 21.84 391 TYR A N 1
ATOM 2597 C CA . TYR A 1 344 ? 21.431 -0.339 212.381 1.00 25.08 391 TYR A CA 1
ATOM 2598 C C . TYR A 1 344 ? 20.466 -1.265 211.656 1.00 24.29 391 TYR A C 1
ATOM 2599 O O . TYR A 1 344 ? 20.547 -2.492 211.791 1.00 24.09 391 TYR A O 1
ATOM 2608 N N . PHE A 1 345 ? 19.569 -0.697 210.836 1.00 22.02 392 PHE A N 1
ATOM 2609 C CA . PHE A 1 345 ? 18.614 -1.541 210.126 1.00 22.71 392 PHE A CA 1
ATOM 2610 C C . PHE A 1 345 ? 19.282 -2.344 209.021 1.00 27.08 392 PHE A C 1
ATOM 2611 O O . PHE A 1 345 ? 18.887 -3.487 208.770 1.00 24.76 392 PHE A O 1
ATOM 2619 N N . ALA A 1 346 ? 20.275 -1.765 208.342 1.00 27.65 393 ALA A N 1
ATOM 2620 C CA . ALA A 1 346 ? 21.018 -2.525 207.343 1.00 22.94 393 ALA A CA 1
ATOM 2621 C C . ALA A 1 346 ? 21.628 -3.777 207.964 1.00 26.37 393 ALA A C 1
ATOM 2622 O O . ALA A 1 346 ? 21.576 -4.864 207.372 1.00 24.66 393 ALA A O 1
ATOM 2624 N N . ASP A 1 347 ? 22.204 -3.645 209.166 1.00 25.91 394 ASP A N 1
ATOM 2625 C CA . ASP A 1 347 ? 22.809 -4.797 209.833 1.00 26.31 394 ASP A CA 1
ATOM 2626 C C . ASP A 1 347 ? 21.765 -5.834 210.230 1.00 27.91 394 ASP A C 1
ATOM 2627 O O . ASP A 1 347 ? 22.004 -7.041 210.100 1.00 26.14 394 ASP A O 1
ATOM 2632 N N . ARG A 1 348 ? 20.618 -5.394 210.752 1.00 27.24 395 ARG A N 1
ATOM 2633 C CA . ARG A 1 348 ? 19.589 -6.362 211.129 1.00 26.79 395 ARG A CA 1
ATOM 2634 C C . ARG A 1 348 ? 19.044 -7.087 209.910 1.00 22.68 395 ARG A C 1
ATOM 2635 O O . ARG A 1 348 ? 18.747 -8.288 209.971 1.00 26.13 395 ARG A O 1
ATOM 2643 N N . LEU A 1 349 ? 18.891 -6.367 208.799 1.00 23.11 396 LEU A N 1
ATOM 2644 C CA . LEU A 1 349 ? 18.504 -6.996 207.539 1.00 26.12 396 LEU A CA 1
ATOM 2645 C C . LEU A 1 349 ? 19.515 -8.058 207.129 1.00 26.89 396 LEU A C 1
ATOM 2646 O O . LEU A 1 349 ? 19.143 -9.182 206.769 1.00 27.65 396 LEU A O 1
ATOM 2651 N N . TYR A 1 350 ? 20.804 -7.707 207.159 1.00 26.49 397 TYR A N 1
ATOM 2652 C CA . TYR A 1 350 ? 21.855 -8.656 206.803 1.00 26.00 397 TYR A CA 1
ATOM 2653 C C . TYR A 1 350 ? 21.796 -9.887 207.690 1.00 28.05 397 TYR A C 1
ATOM 2654 O O . TYR A 1 350 ? 21.889 -11.024 207.208 1.00 28.25 397 TYR A O 1
ATOM 2663 N N . ASP A 1 351 ? 21.671 -9.673 209.001 1.00 28.07 398 ASP A N 1
ATOM 2664 C CA . ASP A 1 351 ? 21.603 -10.793 209.932 1.00 28.80 398 ASP A CA 1
ATOM 2665 C C . ASP A 1 351 ? 20.363 -11.646 209.689 1.00 25.07 398 ASP A C 1
ATOM 2666 O O . ASP A 1 351 ? 20.398 -12.858 209.906 1.00 25.00 398 ASP A O 1
ATOM 2671 N N . SER A 1 352 ? 19.263 -11.039 209.229 1.00 25.02 399 SER A N 1
ATOM 2672 C CA . SER A 1 352 ? 18.052 -11.815 209.006 1.00 26.82 399 SER A CA 1
ATOM 2673 C C . SER A 1 352 ? 18.179 -12.747 207.814 1.00 28.78 399 SER A C 1
ATOM 2674 O O . SER A 1 352 ? 17.395 -13.689 207.703 1.00 27.55 399 SER A O 1
ATOM 2677 N N . MET A 1 353 ? 19.153 -12.508 206.929 1.00 29.37 400 MET A N 1
ATOM 2678 C CA . MET A 1 353 ? 19.309 -13.298 205.716 1.00 28.03 400 MET A CA 1
ATOM 2679 C C . MET A 1 353 ? 20.640 -14.020 205.602 1.00 28.20 400 MET A C 1
ATOM 2680 O O . MET A 1 353 ? 20.731 -14.984 204.833 1.00 27.90 400 MET A O 1
ATOM 2685 N N . LYS A 1 354 ? 21.670 -13.591 206.337 1.00 23.03 401 LYS A N 1
ATOM 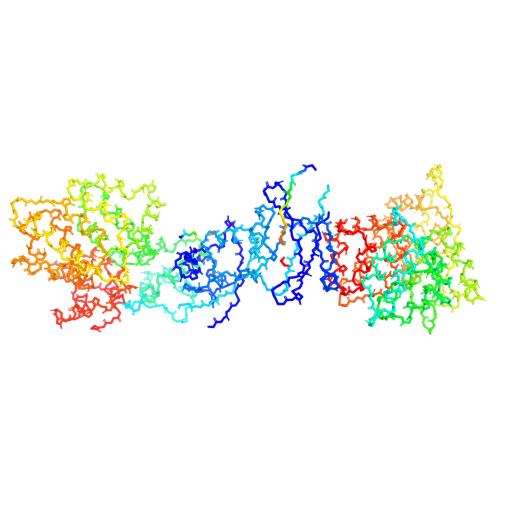2686 C CA . LYS A 1 354 ? 23.024 -14.031 206.021 1.00 23.81 401 LYS A CA 1
ATOM 2687 C C . LYS A 1 354 ? 23.160 -15.550 206.088 1.00 25.05 401 LYS A C 1
ATOM 2688 O O . LYS A 1 354 ? 23.921 -16.129 205.306 1.00 28.81 401 LYS A O 1
ATOM 2694 N N . GLY A 1 355 ? 22.411 -16.215 206.972 1.00 22.64 402 GLY A N 1
ATOM 2695 C CA . GLY A 1 355 ? 22.642 -17.615 207.294 1.00 24.14 402 GLY A CA 1
ATOM 2696 C C . GLY A 1 355 ? 21.626 -18.553 206.683 1.00 29.78 402 GLY A C 1
ATOM 2697 O O . GLY A 1 355 ? 20.921 -18.220 205.727 1.00 27.54 402 GLY A O 1
ATOM 2698 N N . LYS A 1 356 ? 21.565 -19.762 207.236 1.00 30.21 403 LYS A N 1
ATOM 2699 C CA . LYS A 1 356 ? 20.599 -20.747 206.773 1.00 33.08 403 LYS A CA 1
ATOM 2700 C C . LYS A 1 356 ? 19.187 -20.189 206.887 1.00 36.63 403 LYS A C 1
ATOM 2701 O O . LYS A 1 356 ? 18.825 -19.591 207.904 1.00 33.97 403 LYS A O 1
ATOM 2707 N N . GLY A 1 357 ? 18.396 -20.365 205.830 1.00 36.32 404 GLY A N 1
ATOM 2708 C CA . GLY A 1 357 ? 17.054 -19.870 205.915 1.00 30.53 404 GLY A CA 1
ATOM 2709 C C . GLY A 1 357 ? 16.999 -18.356 206.058 1.00 30.27 404 GLY A C 1
ATOM 2710 O O . GLY A 1 357 ? 17.923 -17.618 205.696 1.00 32.13 404 GLY A O 1
ATOM 2711 N N . THR A 1 358 ? 15.885 -17.903 206.630 1.00 28.11 405 THR A N 1
ATOM 2712 C CA . THR A 1 358 ? 15.579 -16.487 206.782 1.00 30.00 405 THR A CA 1
ATOM 2713 C C . THR A 1 358 ? 14.865 -16.266 208.108 1.00 29.51 405 THR A C 1
ATOM 2714 O O . THR A 1 358 ? 13.980 -17.039 208.479 1.00 28.05 405 THR A O 1
ATOM 2718 N N . ARG A 1 359 ? 15.233 -15.194 208.804 1.00 30.12 406 ARG A N 1
ATOM 2719 C CA . ARG A 1 359 ? 14.436 -14.682 209.920 1.00 32.06 406 ARG A CA 1
ATOM 2720 C C . ARG A 1 359 ? 13.372 -13.749 209.338 1.00 30.44 406 ARG A C 1
ATOM 2721 O O . ARG A 1 359 ? 13.473 -12.520 209.394 1.00 28.19 406 ARG A O 1
ATOM 2729 N N . ASP A 1 360 ? 12.326 -14.354 208.759 1.00 28.90 407 ASP A N 1
ATOM 2730 C CA . ASP A 1 360 ? 11.362 -13.575 207.983 1.00 30.84 407 ASP A CA 1
ATOM 2731 C C . ASP A 1 360 ? 10.651 -12.537 208.838 1.00 30.75 407 ASP A C 1
ATOM 2732 O O . ASP A 1 360 ? 10.356 -11.434 208.364 1.00 29.47 407 ASP A O 1
ATOM 2737 N N . LYS A 1 361 ? 10.328 -12.890 210.085 1.00 28.65 408 LYS A N 1
ATOM 2738 C CA . LYS A 1 361 ? 9.661 -11.944 210.971 1.00 32.04 408 LYS A CA 1
ATOM 2739 C C . LYS A 1 361 ? 10.397 -10.613 211.002 1.00 32.77 408 LYS A C 1
ATOM 2740 O O . LYS A 1 361 ? 9.779 -9.548 210.886 1.00 34.22 408 LYS A O 1
ATOM 2746 N N . VAL A 1 362 ? 11.725 -10.658 211.105 1.00 32.21 409 VAL A N 1
ATOM 2747 C CA . VAL A 1 362 ? 12.541 -9.446 211.155 1.00 27.85 409 VAL A CA 1
ATOM 2748 C C . VAL A 1 362 ? 12.635 -8.790 209.784 1.00 28.62 409 VAL A C 1
ATOM 2749 O O . VAL A 1 362 ? 12.523 -7.564 209.645 1.00 27.51 409 VAL A O 1
ATOM 2753 N N . LEU A 1 363 ? 12.905 -9.587 208.759 1.00 26.53 410 LEU A N 1
ATOM 2754 C CA . LEU A 1 363 ? 13.057 -9.024 207.427 1.00 27.68 410 LEU A CA 1
ATOM 2755 C C . LEU A 1 363 ? 11.782 -8.308 207.003 1.00 28.17 410 LEU A C 1
ATOM 2756 O O . LEU A 1 363 ? 11.827 -7.167 206.534 1.00 26.19 410 LEU A O 1
ATOM 2761 N N . ILE A 1 364 ? 10.627 -8.945 207.219 1.00 24.73 411 ILE A N 1
ATOM 2762 C CA . ILE A 1 364 ? 9.346 -8.325 206.867 1.00 25.76 411 ILE A CA 1
ATOM 2763 C C . ILE A 1 364 ? 9.129 -7.037 207.656 1.00 25.98 411 ILE A C 1
ATOM 2764 O O . ILE A 1 364 ? 8.775 -5.994 207.093 1.00 29.81 411 ILE A O 1
ATOM 2769 N N . ARG A 1 365 ? 9.334 -7.087 208.976 1.00 27.09 412 ARG A N 1
ATOM 2770 C CA . ARG A 1 365 ? 8.996 -5.928 209.801 1.00 25.89 412 ARG A CA 1
ATOM 2771 C C . ARG A 1 365 ? 9.819 -4.716 209.399 1.00 23.49 412 ARG A C 1
ATOM 2772 O O . ARG A 1 365 ? 9.299 -3.606 209.324 1.00 24.07 412 ARG A O 1
ATOM 2780 N N . ILE A 1 366 ? 11.099 -4.909 209.108 1.00 24.84 413 ILE A N 1
ATOM 2781 C CA . ILE A 1 366 ? 11.937 -3.786 208.717 1.00 25.86 413 ILE A CA 1
ATOM 2782 C C . ILE A 1 366 ? 11.506 -3.240 207.358 1.00 27.98 413 ILE A C 1
ATOM 2783 O O . ILE A 1 366 ? 11.334 -2.026 207.191 1.00 30.40 413 ILE A O 1
ATOM 2788 N N . MET A 1 367 ? 11.309 -4.120 206.367 1.00 26.03 414 MET A N 1
ATOM 2789 C CA . MET A 1 367 ? 10.926 -3.635 205.037 1.00 26.39 414 MET A CA 1
ATOM 2790 C C . MET A 1 367 ? 9.585 -2.908 205.071 1.00 29.54 414 MET A C 1
ATOM 2791 O O . MET A 1 367 ? 9.407 -1.885 204.393 1.00 30.96 414 MET A O 1
ATOM 2796 N N . VAL A 1 368 ? 8.621 -3.423 205.842 1.00 28.01 415 VAL A N 1
ATOM 2797 C CA . VAL A 1 368 ? 7.331 -2.745 205.957 1.00 25.40 415 VAL A CA 1
ATOM 2798 C C . VAL A 1 368 ? 7.482 -1.425 206.713 1.00 29.04 415 VAL A C 1
ATOM 2799 O O . VAL A 1 368 ? 7.002 -0.372 206.269 1.00 30.79 415 VAL A O 1
ATOM 2803 N N . SER A 1 369 ? 8.154 -1.455 207.865 1.00 24.19 416 SER A N 1
ATOM 2804 C CA . SER A 1 369 ? 8.118 -0.287 208.735 1.00 28.76 416 SER A CA 1
ATOM 2805 C C . SER A 1 369 ? 9.066 0.809 208.271 1.00 27.18 416 SER A C 1
ATOM 2806 O O . SER A 1 369 ? 8.857 1.978 208.619 1.00 26.23 416 SER A O 1
ATOM 2809 N N . ARG A 1 370 ? 10.116 0.474 207.504 1.00 26.65 417 ARG A N 1
ATOM 2810 C CA . ARG A 1 370 ? 11.074 1.506 207.104 1.00 28.94 417 ARG A CA 1
ATOM 2811 C C . ARG A 1 370 ? 10.928 1.954 205.651 1.00 32.94 417 ARG A C 1
ATOM 2812 O O . ARG A 1 370 ? 11.543 2.966 205.268 1.00 28.88 417 ARG A O 1
ATOM 2820 N N . SER A 1 371 ? 10.111 1.252 204.854 1.00 29.85 418 SER A N 1
ATOM 2821 C CA . SER A 1 371 ? 9.965 1.553 203.432 1.00 31.61 418 SER A CA 1
ATOM 2822 C C . SER A 1 371 ? 9.635 3.011 203.173 1.00 31.83 418 SER A C 1
ATOM 2823 O O . SER A 1 371 ? 10.050 3.556 202.151 1.00 32.78 418 SER A O 1
ATOM 2826 N N . GLU A 1 372 ? 8.890 3.658 204.067 1.00 32.58 419 GLU A N 1
ATOM 2827 C CA . GLU A 1 372 ? 8.530 5.055 203.886 1.00 34.97 419 GLU A CA 1
ATOM 2828 C C . GLU A 1 372 ? 9.284 5.983 204.821 1.00 35.85 419 GLU A C 1
ATOM 2829 O O . GLU A 1 372 ? 8.998 7.186 204.845 1.00 37.06 419 GLU A O 1
ATOM 2835 N N . VAL A 1 373 ? 10.222 5.466 205.604 1.00 32.59 420 VAL A N 1
ATOM 2836 C CA . VAL A 1 373 ? 10.935 6.339 206.525 1.00 33.52 420 VAL A CA 1
ATOM 2837 C C . VAL A 1 373 ? 12.314 6.668 205.978 1.00 36.71 420 VAL A C 1
ATOM 2838 O O . VAL A 1 373 ? 12.581 7.817 205.613 1.00 39.69 420 VAL A O 1
ATOM 2842 N N . ASP A 1 374 ? 13.204 5.674 205.922 1.00 30.81 421 ASP A N 1
ATOM 2843 C CA . ASP A 1 374 ? 14.601 5.935 205.607 1.00 29.75 421 ASP A CA 1
ATOM 2844 C C . ASP A 1 374 ? 15.196 4.816 204.758 1.00 27.94 421 ASP A C 1
ATOM 2845 O O . ASP A 1 374 ? 16.376 4.480 204.888 1.00 33.63 421 ASP A O 1
ATOM 2850 N N . MET A 1 375 ? 14.412 4.261 203.832 1.00 26.28 422 MET A N 1
ATOM 2851 C CA . MET A 1 375 ? 14.891 3.101 203.080 1.00 27.11 422 MET A CA 1
ATOM 2852 C C . MET A 1 375 ? 16.055 3.460 202.159 1.00 29.95 422 MET A C 1
ATOM 2853 O O . MET A 1 375 ? 16.942 2.629 201.933 1.00 31.18 422 MET A O 1
ATOM 2858 N N . LEU A 1 376 ? 16.066 4.676 201.608 1.00 28.59 423 LEU A N 1
ATOM 2859 C CA . LEU A 1 376 ? 17.192 5.096 200.779 1.00 34.84 423 LEU A CA 1
ATOM 2860 C C . LEU A 1 376 ? 18.501 5.031 201.558 1.00 34.51 423 LEU A C 1
ATOM 2861 O O . LEU A 1 376 ? 19.519 4.560 201.035 1.00 34.61 423 LEU A O 1
ATOM 2866 N N . LYS A 1 377 ? 18.492 5.500 202.812 1.00 27.25 424 LYS A N 1
ATOM 2867 C CA . LYS A 1 377 ? 19.711 5.464 203.620 1.00 29.85 424 LYS A CA 1
ATOM 2868 C C . LYS A 1 377 ? 20.064 4.035 204.017 1.00 27.39 424 LYS A C 1
ATOM 2869 O O . LYS A 1 377 ? 21.240 3.667 204.041 1.00 30.65 424 LYS A O 1
ATOM 2875 N N . ILE A 1 378 ? 19.061 3.221 204.346 1.00 26.65 425 ILE A N 1
ATOM 2876 C CA . ILE A 1 378 ? 19.314 1.814 204.644 1.00 26.58 425 ILE A CA 1
ATOM 2877 C C . ILE A 1 378 ? 20.017 1.151 203.467 1.00 27.85 425 ILE A C 1
ATOM 2878 O O . ILE A 1 378 ? 21.045 0.483 203.626 1.00 28.62 425 ILE A O 1
ATOM 2883 N N . ARG A 1 379 ? 19.467 1.320 202.266 1.00 27.55 426 ARG A N 1
ATOM 2884 C CA . ARG A 1 379 ? 20.055 0.682 201.096 1.00 29.87 426 ARG A CA 1
ATOM 2885 C C . ARG A 1 379 ? 21.479 1.153 200.866 1.00 32.46 426 ARG A C 1
ATOM 2886 O O . ARG A 1 379 ? 22.346 0.364 200.470 1.00 30.65 426 ARG A O 1
ATOM 2894 N N . SER A 1 380 ? 21.731 2.444 201.097 1.00 29.93 427 SER A N 1
ATOM 2895 C CA . SER A 1 380 ? 23.056 3.017 200.908 1.00 32.39 427 SER A CA 1
ATOM 2896 C C . SER A 1 380 ? 24.053 2.473 201.932 1.00 34.16 427 SER A C 1
ATOM 2897 O O . SER A 1 380 ? 25.177 2.089 201.580 1.00 31.63 427 SER A O 1
ATOM 2900 N N . GLU A 1 381 ? 23.672 2.456 203.212 1.00 30.39 428 GLU A 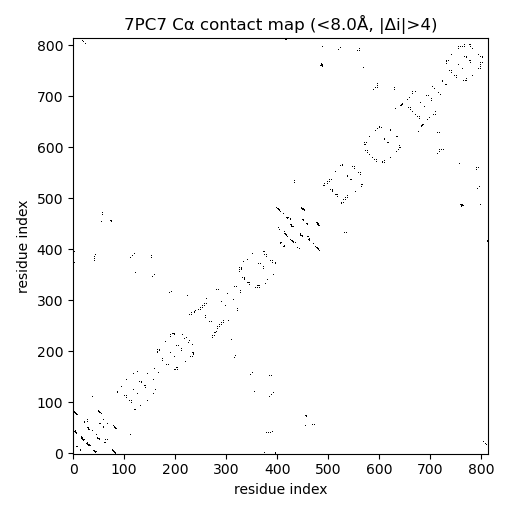N 1
ATOM 2901 C CA . GLU A 1 381 ? 24.553 1.870 204.215 1.00 29.59 428 GLU A CA 1
ATOM 2902 C C . GLU A 1 381 ? 24.759 0.391 203.937 1.00 28.32 428 GLU A C 1
ATOM 2903 O O . GLU A 1 381 ? 25.862 -0.130 204.111 1.00 26.80 428 GLU A O 1
ATOM 2909 N N . PHE A 1 382 ? 23.705 -0.301 203.495 1.00 28.45 429 PHE A N 1
ATOM 2910 C CA . PHE A 1 382 ? 23.808 -1.734 203.258 1.00 27.79 429 PHE A CA 1
ATOM 2911 C C . PHE A 1 382 ? 24.823 -2.032 202.165 1.00 31.80 429 PHE A C 1
ATOM 2912 O O . PHE A 1 382 ? 25.712 -2.879 202.338 1.00 29.68 429 PHE A O 1
ATOM 2920 N N . LYS A 1 383 ? 24.689 -1.353 201.022 1.00 28.41 430 LYS A N 1
ATOM 2921 C CA . LYS A 1 383 ? 25.582 -1.592 199.895 1.00 30.74 430 LYS A CA 1
ATOM 2922 C C . LYS A 1 383 ? 27.012 -1.178 200.220 1.00 32.15 430 LYS A C 1
ATOM 2923 O O . LYS A 1 383 ? 27.963 -1.849 199.807 1.00 33.86 430 LYS A O 1
ATOM 2929 N N . ARG A 1 384 ? 27.181 -0.079 200.958 1.00 28.80 431 ARG A N 1
ATOM 2930 C CA . ARG A 1 384 ? 28.516 0.375 201.344 1.00 34.38 431 ARG A CA 1
ATOM 2931 C C . ARG A 1 384 ? 29.236 -0.680 202.179 1.00 35.78 431 ARG A C 1
ATOM 2932 O O . ARG A 1 384 ? 30.389 -1.023 201.903 1.00 35.58 431 ARG A O 1
ATOM 2940 N N . LYS A 1 385 ? 28.564 -1.208 203.209 1.00 33.46 432 LYS A N 1
ATOM 2941 C CA . LYS A 1 385 ? 29.178 -2.195 204.094 1.00 35.84 432 LYS A CA 1
ATOM 2942 C C . LYS A 1 385 ? 29.295 -3.576 203.447 1.00 33.81 432 LYS A C 1
ATOM 2943 O O . LYS A 1 385 ? 30.348 -4.215 203.534 1.00 35.90 432 LYS A O 1
ATOM 2949 N N . TYR A 1 386 ? 28.227 -4.068 202.825 1.00 29.97 433 TYR A N 1
ATOM 2950 C CA . TYR A 1 386 ? 28.186 -5.458 202.393 1.00 31.16 433 TYR A CA 1
ATOM 2951 C C . TYR A 1 386 ? 28.529 -5.654 200.926 1.00 35.24 433 TYR A C 1
ATOM 2952 O O . TYR A 1 386 ? 28.720 -6.798 200.503 1.00 36.77 433 TYR A O 1
ATOM 2961 N N . GLY A 1 387 ? 28.651 -4.579 200.155 1.00 31.19 434 GLY A N 1
ATOM 2962 C CA . GLY A 1 387 ? 29.194 -4.679 198.817 1.00 32.40 434 GLY A CA 1
ATOM 2963 C C . GLY A 1 387 ? 28.161 -4.972 197.750 1.00 37.70 434 GLY A C 1
ATOM 2964 O O . GLY A 1 387 ? 28.268 -4.464 196.633 1.00 47.85 434 GLY A O 1
ATOM 2965 N N . LYS A 1 388 ? 27.172 -5.798 198.060 1.00 32.94 435 LYS A N 1
ATOM 2966 C CA . LYS A 1 388 ? 26.045 -6.003 197.163 1.00 36.95 435 LYS A CA 1
ATOM 2967 C C . LYS A 1 388 ? 24.824 -5.280 197.718 1.00 36.01 435 LYS A C 1
ATOM 2968 O O . LYS A 1 388 ? 24.766 -4.909 198.896 1.00 32.28 435 LYS A O 1
ATOM 2974 N N . SER A 1 389 ? 23.834 -5.098 196.856 1.00 34.38 436 SER A N 1
ATOM 2975 C CA . SER A 1 389 ? 22.661 -4.337 197.235 1.00 31.96 436 SER A CA 1
ATOM 2976 C C . SER A 1 389 ? 21.765 -5.157 198.148 1.00 31.70 436 SER A C 1
ATOM 2977 O O . SER A 1 389 ? 21.827 -6.395 198.184 1.00 29.87 436 SER A O 1
ATOM 2980 N N . LEU A 1 390 ? 20.916 -4.443 198.888 1.00 32.81 437 LEU A N 1
ATOM 2981 C CA . LEU A 1 390 ? 19.868 -5.096 199.667 1.00 31.60 437 LEU A CA 1
ATOM 2982 C C . LEU A 1 390 ? 18.966 -5.939 198.766 1.00 31.43 437 LEU A C 1
ATOM 2983 O O . LEU A 1 390 ? 18.630 -7.083 199.098 1.00 26.30 437 LEU A O 1
ATOM 2988 N N . TYR A 1 391 ? 18.552 -5.365 197.632 1.00 28.50 438 TYR A N 1
ATOM 2989 C CA . TYR A 1 391 ? 17.856 -6.098 196.577 1.00 30.59 438 TYR A CA 1
ATOM 2990 C C . TYR A 1 391 ? 18.473 -7.473 196.356 1.00 31.74 438 TYR A C 1
ATOM 2991 O O . TYR A 1 391 ? 17.764 -8.481 196.278 1.00 29.02 438 TYR A O 1
ATOM 3000 N N . TYR A 1 392 ? 19.801 -7.519 196.213 1.00 32.48 439 TYR A N 1
ATOM 3001 C CA . TYR A 1 392 ? 20.477 -8.767 195.869 1.00 30.93 439 TYR A CA 1
ATOM 3002 C C . TYR A 1 392 ? 20.314 -9.801 196.971 1.00 29.60 439 TYR A C 1
ATOM 3003 O O . TYR A 1 392 ? 20.068 -10.983 196.694 1.00 27.05 439 TYR A O 1
ATOM 3012 N N . TYR A 1 393 ? 20.450 -9.379 198.233 1.00 28.08 440 TYR A N 1
ATOM 3013 C CA . TYR A 1 393 ? 20.298 -10.325 199.337 1.00 30.14 440 TYR A CA 1
ATOM 3014 C C . TYR A 1 393 ? 18.862 -10.816 199.457 1.00 30.65 440 TYR A C 1
ATOM 3015 O O . TYR A 1 393 ? 18.629 -12.017 199.658 1.00 29.65 440 TYR A O 1
ATOM 3024 N N . ILE A 1 394 ? 17.885 -9.909 199.325 1.00 29.21 441 ILE A N 1
ATOM 3025 C CA . ILE A 1 394 ? 16.484 -10.319 199.349 1.00 26.59 441 ILE A CA 1
ATOM 3026 C C . ILE A 1 394 ? 16.213 -11.325 198.246 1.00 26.81 441 ILE A C 1
ATOM 3027 O O . ILE A 1 394 ? 15.499 -12.314 198.445 1.00 33.00 441 ILE A O 1
ATOM 3032 N N . GLN A 1 395 ? 16.782 -11.091 197.062 1.00 28.23 442 GLN A N 1
ATOM 3033 C CA . GLN A 1 395 ? 16.558 -11.991 195.938 1.00 31.91 442 GLN A CA 1
ATOM 3034 C C . GLN A 1 395 ? 17.144 -13.380 196.199 1.00 35.48 442 GLN A C 1
ATOM 3035 O O . GLN A 1 395 ? 16.531 -14.392 195.840 1.00 38.52 442 GLN A O 1
ATOM 3041 N N . GLN A 1 396 ? 18.319 -13.459 196.832 1.00 33.38 443 GLN A N 1
ATOM 3042 C CA . GLN A 1 396 ? 18.889 -14.780 197.102 1.00 34.60 443 GLN A CA 1
ATOM 3043 C C . GLN A 1 396 ? 18.130 -15.525 198.199 1.00 33.89 443 GLN A C 1
ATOM 3044 O O . GLN A 1 396 ? 18.128 -16.760 198.207 1.00 36.48 443 GLN A O 1
ATOM 3050 N N . ASP A 1 397 ? 17.474 -14.813 199.124 1.00 26.93 444 ASP A N 1
ATOM 3051 C CA . ASP A 1 397 ? 16.864 -15.467 200.283 1.00 30.55 444 ASP A CA 1
ATOM 3052 C C . ASP A 1 397 ? 15.379 -15.768 200.139 1.00 32.70 444 ASP A C 1
ATOM 3053 O O . ASP A 1 397 ? 14.856 -16.596 200.895 1.00 30.08 444 ASP A O 1
ATOM 3058 N N . THR A 1 398 ? 14.674 -15.097 199.241 1.00 31.93 445 THR A N 1
ATOM 3059 C CA . THR A 1 398 ? 13.233 -15.255 199.155 1.00 31.66 445 THR A CA 1
ATOM 3060 C C . THR A 1 398 ? 12.865 -15.524 197.705 1.00 34.14 445 THR A C 1
ATOM 3061 O O . THR A 1 398 ? 13.673 -15.330 196.794 1.00 33.53 445 THR A O 1
ATOM 3065 N N . LYS A 1 399 ? 11.632 -15.977 197.495 1.00 30.65 446 LYS A N 1
ATOM 3066 C CA . LYS A 1 399 ? 11.180 -16.363 196.169 1.00 32.63 446 LYS A CA 1
ATOM 3067 C C . LYS A 1 399 ? 9.721 -15.971 196.008 1.00 29.23 446 LYS A C 1
ATOM 3068 O O . LYS A 1 399 ? 9.042 -15.605 196.972 1.00 30.26 446 LYS A O 1
ATOM 3074 N N . GLY A 1 400 ? 9.243 -16.050 194.767 1.00 29.78 447 GLY A N 1
ATOM 3075 C CA . GLY A 1 400 ? 7.827 -15.909 194.488 1.00 28.37 447 GLY A CA 1
ATOM 3076 C C . GLY A 1 400 ? 7.350 -14.474 194.623 1.00 30.41 447 GLY A C 1
ATOM 3077 O O . GLY A 1 400 ? 8.119 -13.518 194.544 1.00 33.89 447 GLY A O 1
ATOM 3078 N N . ASP A 1 401 ? 6.035 -14.337 194.818 1.00 32.58 448 ASP A N 1
ATOM 3079 C CA . ASP A 1 401 ? 5.432 -13.020 194.982 1.00 33.42 448 ASP A CA 1
ATOM 3080 C C . ASP A 1 401 ? 5.887 -12.357 196.276 1.00 35.26 448 ASP A C 1
ATOM 3081 O O . ASP A 1 401 ? 5.921 -11.120 196.365 1.00 32.31 448 ASP A O 1
ATOM 3086 N N . TYR A 1 402 ? 6.233 -13.168 197.283 1.00 33.31 449 TYR A N 1
ATOM 3087 C CA . TYR A 1 402 ? 6.800 -12.654 198.528 1.00 29.13 449 TYR A CA 1
ATOM 3088 C C . TYR A 1 402 ? 8.116 -11.923 198.264 1.00 28.84 449 TYR A C 1
ATOM 3089 O O . TYR A 1 402 ? 8.323 -10.798 198.735 1.00 32.15 449 TYR A O 1
ATOM 3098 N N . GLN A 1 403 ? 9.010 -12.546 197.492 1.00 25.39 450 GLN A N 1
ATOM 3099 C CA . GLN A 1 403 ? 10.222 -11.865 197.048 1.00 29.91 450 GLN A CA 1
ATOM 3100 C C . GLN A 1 403 ? 9.880 -10.559 196.341 1.00 30.54 450 GLN A C 1
ATOM 3101 O O . GLN A 1 403 ? 10.478 -9.515 196.615 1.00 30.38 450 GLN A O 1
ATOM 3107 N N . LYS A 1 404 ? 8.892 -10.599 195.447 1.00 28.86 451 LYS A N 1
ATOM 3108 C CA . LYS A 1 404 ? 8.521 -9.410 194.680 1.00 32.96 451 LYS A CA 1
ATOM 3109 C C . LYS A 1 404 ? 8.039 -8.287 195.589 1.00 33.66 451 LYS A C 1
ATOM 3110 O O . LYS A 1 404 ? 8.370 -7.119 195.365 1.00 34.25 451 LYS A O 1
ATOM 3116 N N . ALA A 1 405 ? 7.251 -8.615 196.619 1.00 30.11 452 ALA A N 1
ATOM 3117 C CA . ALA A 1 405 ? 6.761 -7.572 197.514 1.00 30.97 452 ALA A CA 1
ATOM 3118 C C . ALA A 1 405 ? 7.916 -6.904 198.245 1.00 32.14 452 ALA A C 1
ATOM 3119 O O . ALA A 1 405 ? 7.980 -5.674 198.328 1.00 32.79 452 ALA A O 1
ATOM 3121 N N . LEU A 1 406 ? 8.858 -7.702 198.748 1.00 29.45 453 LEU A N 1
ATOM 3122 C CA . LEU A 1 406 ? 9.986 -7.140 199.479 1.00 29.21 453 LEU A CA 1
ATOM 3123 C C . LEU A 1 406 ? 10.876 -6.300 198.563 1.00 29.51 453 LEU A C 1
ATOM 3124 O O . LEU A 1 406 ? 11.396 -5.258 198.981 1.00 30.80 453 LEU A O 1
ATOM 3129 N N . LEU A 1 407 ? 11.072 -6.741 197.315 1.00 22.81 454 LEU A N 1
ATOM 3130 C CA . LEU A 1 407 ? 11.904 -5.984 196.383 1.00 28.29 454 LEU A CA 1
ATOM 3131 C C . LEU A 1 407 ? 11.282 -4.629 196.054 1.00 31.70 454 LEU A C 1
ATOM 3132 O O . LEU A 1 407 ? 11.997 -3.624 195.965 1.00 32.28 454 LEU A O 1
ATOM 3137 N N . TYR A 1 408 ? 9.953 -4.575 195.872 1.00 33.11 455 TYR A N 1
ATOM 3138 C CA . TYR A 1 408 ? 9.299 -3.282 195.664 1.00 29.16 455 TYR A CA 1
ATOM 3139 C C . TYR A 1 408 ? 9.427 -2.393 196.894 1.00 30.10 455 TYR A C 1
ATOM 3140 O O . TYR A 1 408 ? 9.583 -1.172 196.771 1.00 32.95 455 TYR A O 1
ATOM 3149 N N . LEU A 1 409 ? 9.304 -2.978 198.089 1.00 27.05 456 LEU A N 1
ATOM 3150 C CA . LEU A 1 409 ? 9.480 -2.200 199.308 1.00 28.99 456 LEU A CA 1
ATOM 3151 C C . LEU A 1 409 ? 10.898 -1.682 199.404 1.00 27.89 456 LEU A C 1
ATOM 3152 O O . LEU A 1 409 ? 11.145 -0.622 199.990 1.00 28.79 456 LEU A O 1
ATOM 3157 N N . CYS A 1 410 ? 11.839 -2.461 198.889 1.00 28.40 457 CYS A N 1
ATOM 3158 C CA . CYS A 1 410 ? 13.230 -2.041 198.820 1.00 37.09 457 CYS A CA 1
ATOM 3159 C C . CYS A 1 410 ? 13.371 -0.789 197.957 1.00 42.32 457 CYS A C 1
ATOM 3160 O O . CYS A 1 410 ? 13.953 0.216 198.383 1.00 38.61 457 CYS A O 1
ATOM 3163 N N . GLY A 1 411 ? 12.807 -0.813 196.754 1.00 52.40 458 GLY A N 1
ATOM 3164 C CA . GLY A 1 411 ? 12.860 0.346 195.883 1.00 55.78 458 GLY A CA 1
ATOM 3165 C C . GLY A 1 411 ? 14.115 0.478 195.034 1.00 62.81 458 GLY A C 1
ATOM 3166 O O . GLY A 1 411 ? 14.698 1.562 194.955 1.00 65.46 458 GLY A O 1
ATOM 3167 N N . GLY A 1 412 ? 14.541 -0.605 194.396 1.00 71.87 459 GLY A N 1
ATOM 3168 C CA . GLY A 1 412 ? 15.593 -0.571 193.397 1.00 77.89 459 GLY A CA 1
ATOM 3169 C C . GLY A 1 412 ? 16.864 -1.268 193.864 1.00 78.01 459 GLY A C 1
ATOM 3170 O O . GLY A 1 412 ? 17.010 -1.672 195.017 1.00 72.70 459 GLY A O 1
ATOM 3171 N N . ASP A 1 413 ? 17.797 -1.411 192.923 1.00 83.35 460 ASP A N 1
ATOM 3172 C CA . ASP A 1 413 ? 19.114 -1.922 193.268 1.00 88.80 460 ASP A CA 1
ATOM 3173 C C . ASP A 1 413 ? 20.004 -0.777 193.739 1.00 93.12 460 ASP A C 1
ATOM 3174 O O . ASP A 1 413 ? 19.672 0.404 193.595 1.00 96.64 460 ASP A O 1
ATOM 3179 N N . ASP A 1 414 ? 21.153 -1.145 194.300 1.00 94.87 461 ASP A N 1
ATOM 3180 C CA . ASP A 1 414 ? 22.018 -0.211 195.024 1.00 96.02 461 ASP A CA 1
ATOM 3181 C C . ASP A 1 414 ? 21.224 0.484 196.128 1.00 87.38 461 ASP A C 1
ATOM 3182 O O . ASP A 1 414 ? 21.190 1.713 196.266 1.00 87.65 461 ASP A O 1
ATOM 3188 N N . GLY B 1 6 ? 30.359 -39.170 175.417 1.00 117.90 54 GLY B N 1
ATOM 3189 C CA . GLY B 1 6 ? 29.189 -38.602 176.063 1.00 120.32 54 GLY B CA 1
ATOM 3190 C C . GLY B 1 6 ? 29.303 -37.109 176.312 1.00 121.42 54 GLY B C 1
ATOM 3191 O O . GLY B 1 6 ? 30.256 -36.469 175.867 1.00 119.76 54 GLY B O 1
ATOM 3192 N N . GLU B 1 7 ? 28.329 -36.554 177.029 1.00 125.14 55 GLU B N 1
ATOM 3193 C CA . GLU B 1 7 ? 28.288 -35.126 177.314 1.00 126.73 55 GLU B CA 1
ATOM 3194 C C . GLU B 1 7 ? 29.001 -34.840 178.630 1.00 124.00 55 GLU B C 1
ATOM 3195 O O . GLU B 1 7 ? 28.751 -35.510 179.637 1.00 125.24 55 GLU B O 1
ATOM 3201 N N . ARG B 1 8 ? 29.885 -33.846 178.620 1.00 120.22 56 ARG B N 1
ATOM 3202 C CA . ARG B 1 8 ? 30.603 -33.434 179.817 1.00 116.13 56 ARG B CA 1
ATOM 3203 C C . ARG B 1 8 ? 30.506 -31.926 179.978 1.00 110.05 56 ARG B C 1
ATOM 3204 O O . ARG B 1 8 ? 30.378 -31.187 178.998 1.00 112.30 56 ARG B O 1
ATOM 3212 N N . THR B 1 9 ? 30.571 -31.473 181.225 1.00 101.66 57 THR B N 1
ATOM 3213 C CA . THR B 1 9 ? 30.554 -30.051 181.546 1.00 95.39 57 THR B CA 1
ATOM 3214 C C . THR B 1 9 ? 31.888 -29.696 182.188 1.00 88.78 57 THR B C 1
ATOM 3215 O O . THR B 1 9 ? 32.193 -30.152 183.296 1.00 89.06 57 THR B O 1
ATOM 3219 N N . VAL B 1 10 ? 32.682 -28.891 181.492 1.00 84.04 58 VAL B N 1
ATOM 3220 C CA . VAL B 1 10 ? 33.998 -28.476 181.956 1.00 79.53 58 VAL B CA 1
ATOM 3221 C C . VAL B 1 10 ? 33.970 -26.972 182.192 1.00 79.90 58 VAL B C 1
ATOM 3222 O O . VAL B 1 10 ? 33.539 -26.206 181.322 1.00 81.16 58 VAL B O 1
ATOM 3226 N N . THR B 1 11 ? 34.410 -26.551 183.370 1.00 78.20 59 THR B N 1
ATOM 3227 C CA . THR B 1 11 ? 34.522 -25.137 183.688 1.00 77.01 59 THR B CA 1
ATOM 3228 C C . THR B 1 11 ? 35.968 -24.696 183.503 1.00 75.24 59 THR B C 1
ATOM 3229 O O . THR B 1 11 ? 36.900 -25.412 183.879 1.00 74.84 59 THR B O 1
ATOM 3233 N N . ILE B 1 12 ? 36.151 -23.525 182.897 1.00 74.79 60 ILE B N 1
ATOM 3234 C CA . ILE B 1 12 ? 37.470 -23.032 182.519 1.00 74.36 60 ILE B CA 1
ATOM 3235 C C . ILE B 1 12 ? 37.600 -21.585 182.966 1.00 69.68 60 ILE B C 1
ATOM 3236 O O . ILE B 1 12 ? 36.711 -20.767 182.710 1.00 66.77 60 ILE B O 1
ATOM 3241 N N . ARG B 1 13 ? 38.704 -21.276 183.636 1.00 72.56 61 ARG B N 1
ATOM 3242 C CA . ARG B 1 13 ? 39.016 -19.935 184.104 1.00 77.90 61 ARG B CA 1
ATOM 3243 C C . ARG B 1 13 ? 39.942 -19.236 183.117 1.00 83.08 61 ARG B C 1
ATOM 3244 O O . ARG B 1 13 ? 40.656 -19.872 182.339 1.00 80.68 61 ARG B O 1
ATOM 3252 N N . ARG B 1 14 ? 39.925 -17.907 183.161 1.00 91.50 62 ARG B N 1
ATOM 3253 C CA . ARG B 1 14 ? 40.746 -17.101 182.268 1.00 101.63 62 ARG B CA 1
ATOM 3254 C C . ARG B 1 14 ? 42.138 -16.929 182.865 1.00 110.14 62 ARG B C 1
ATOM 3255 O O . ARG B 1 14 ? 42.278 -16.566 184.039 1.00 111.15 62 ARG B O 1
ATOM 3263 N N . GLN B 1 15 ? 43.163 -17.191 182.054 1.00 118.29 63 GLN B N 1
ATOM 3264 C CA . GLN B 1 15 ? 44.546 -17.086 182.494 1.00 122.53 63 GLN B CA 1
ATOM 3265 C C . GLN B 1 15 ? 44.958 -15.618 182.614 1.00 124.99 63 GLN B C 1
ATOM 3266 O O . GLN B 1 15 ? 44.301 -14.715 182.086 1.00 126.66 63 GLN B O 1
ATOM 3272 N N . THR B 1 16 ? 46.070 -15.392 183.325 1.00 123.25 64 THR B N 1
ATOM 3273 C CA . THR B 1 16 ? 46.556 -14.035 183.568 1.00 123.04 64 THR B CA 1
ATOM 3274 C C . THR B 1 16 ? 46.745 -13.250 182.277 1.00 123.71 64 THR B C 1
ATOM 3275 O O . THR B 1 16 ? 46.598 -12.021 182.272 1.00 124.75 64 THR B O 1
ATOM 3279 N N . VAL B 1 17 ? 47.075 -13.939 181.178 1.00 123.49 65 VAL B N 1
ATOM 3280 C CA . VAL B 1 17 ? 47.278 -13.275 179.891 1.00 124.07 65 VAL B CA 1
ATOM 3281 C C . VAL B 1 17 ? 46.055 -12.448 179.517 1.00 128.97 65 VAL B C 1
ATOM 3282 O O . VAL B 1 17 ? 46.171 -11.324 179.011 1.00 131.52 65 VAL B O 1
ATOM 3286 N N . GLY B 1 18 ? 44.864 -12.986 179.774 1.00 129.31 66 GLY B N 1
ATOM 3287 C CA . GLY B 1 18 ? 43.628 -12.363 179.350 1.00 129.72 66 GLY B CA 1
ATOM 3288 C C . GLY B 1 18 ? 42.872 -13.254 178.387 1.00 127.41 66 GLY B C 1
ATOM 3289 O O . GLY B 1 18 ? 41.919 -12.818 177.735 1.00 129.54 66 GLY B O 1
ATOM 3290 N N . GLY B 1 19 ? 43.302 -14.512 178.288 1.00 122.03 67 GLY B N 1
ATOM 3291 C CA . GLY B 1 19 ? 42.657 -15.462 177.409 1.00 117.39 67 GLY B CA 1
ATOM 3292 C C . GLY B 1 19 ? 42.482 -16.802 178.096 1.00 109.75 67 GLY B C 1
ATOM 3293 O O . GLY B 1 19 ? 43.133 -17.107 179.099 1.00 109.22 67 GLY B O 1
ATOM 3294 N N . PHE B 1 20 ? 41.579 -17.602 177.534 1.00 102.47 68 PHE B N 1
ATOM 3295 C CA . PHE B 1 20 ? 41.323 -18.941 178.045 1.00 93.66 68 PHE B CA 1
ATOM 3296 C C . PHE B 1 20 ? 42.363 -19.957 177.592 1.00 88.93 68 PHE B C 1
ATOM 3297 O O . PHE B 1 20 ? 42.219 -21.144 177.904 1.00 87.96 68 PHE B O 1
ATOM 3305 N N . GLY B 1 21 ? 43.400 -19.524 176.877 1.00 88.06 69 GLY B N 1
ATOM 3306 C CA . GLY B 1 21 ? 44.459 -20.431 176.471 1.00 88.33 69 GLY B CA 1
ATOM 3307 C C . GLY B 1 21 ? 43.992 -21.565 175.593 1.00 90.05 69 GLY B C 1
ATOM 3308 O O . GLY B 1 21 ? 44.515 -22.681 175.697 1.00 90.39 69 GLY B O 1
ATOM 3309 N N . LEU B 1 22 ? 43.007 -21.317 174.737 1.00 88.40 70 LEU B N 1
ATOM 3310 C CA . LEU B 1 22 ? 42.503 -22.327 173.825 1.00 86.90 70 LEU B CA 1
ATOM 3311 C C . LEU B 1 22 ? 42.551 -21.787 172.405 1.00 86.97 70 LEU B C 1
ATOM 3312 O O . LEU B 1 22 ? 42.407 -20.582 172.173 1.00 89.37 70 LEU B O 1
ATOM 3317 N N . SER B 1 23 ? 42.765 -22.691 171.458 1.00 83.92 71 SER B N 1
ATOM 3318 C CA . SER B 1 23 ? 42.682 -22.380 170.039 1.00 84.47 71 SER B CA 1
ATOM 3319 C C . SER B 1 23 ? 41.432 -23.054 169.495 1.00 85.49 71 SER B C 1
ATOM 3320 O O . SER B 1 23 ? 41.254 -24.265 169.665 1.00 83.43 71 SER B O 1
ATOM 3323 N N . ILE B 1 24 ? 40.566 -22.269 168.859 1.00 90.00 72 ILE B N 1
ATOM 3324 C CA . ILE B 1 24 ? 39.278 -22.747 168.374 1.00 96.17 72 ILE B CA 1
ATOM 3325 C C . ILE B 1 24 ? 39.309 -22.805 166.853 1.00 101.52 72 ILE B C 1
ATOM 3326 O O . ILE B 1 24 ? 39.872 -21.923 166.192 1.00 103.87 72 ILE B O 1
ATOM 3331 N N . LYS B 1 25 ? 38.715 -23.860 166.301 1.00 102.40 73 LYS B N 1
ATOM 3332 C CA . LYS B 1 25 ? 38.595 -24.025 164.862 1.00 104.31 73 LYS B CA 1
ATOM 3333 C C . LYS B 1 25 ? 37.211 -24.564 164.536 1.00 104.84 73 LYS B C 1
ATOM 3334 O O . LYS B 1 25 ? 36.568 -25.211 165.367 1.00 103.95 73 LYS B O 1
ATOM 3340 N N . GLY B 1 26 ? 36.758 -24.289 163.321 1.00 104.71 74 GLY B N 1
ATOM 3341 C CA . GLY B 1 26 ? 35.486 -24.791 162.852 1.00 103.20 74 GLY B CA 1
ATOM 3342 C C . GLY B 1 26 ? 34.380 -23.757 162.915 1.00 103.10 74 GLY B C 1
ATOM 3343 O O . GLY B 1 26 ? 34.606 -22.545 162.929 1.00 102.59 74 GLY B O 1
ATOM 3344 N N . GLY B 1 27 ? 33.151 -24.266 162.960 1.00 104.04 75 GLY B N 1
ATOM 3345 C CA . GLY B 1 27 ? 31.963 -23.435 162.932 1.00 105.68 75 GLY B CA 1
ATOM 3346 C C . GLY B 1 27 ? 30.987 -23.905 161.873 1.00 108.67 75 GLY B C 1
ATOM 3347 O O . GLY B 1 27 ? 31.378 -24.629 160.952 1.00 108.02 75 GLY B O 1
ATOM 3348 N N . ALA B 1 28 ? 29.716 -23.510 161.985 1.00 111.91 76 ALA B N 1
ATOM 3349 C CA . ALA B 1 28 ? 28.713 -23.953 161.021 1.00 117.66 76 ALA B CA 1
ATOM 3350 C C . ALA B 1 28 ? 29.042 -23.514 159.600 1.00 124.06 76 ALA B C 1
ATOM 3351 O O . ALA B 1 28 ? 28.475 -24.059 158.646 1.00 127.71 76 ALA B O 1
ATOM 3353 N N . GLU B 1 29 ? 29.949 -22.549 159.438 1.00 126.20 77 GLU B N 1
ATOM 3354 C CA . GLU B 1 29 ? 30.428 -22.177 158.111 1.00 130.03 77 GLU B CA 1
ATOM 3355 C C . GLU B 1 29 ? 31.187 -23.312 157.430 1.00 130.29 77 GLU B C 1
ATOM 3356 O O . GLU B 1 29 ? 31.395 -23.262 156.211 1.00 133.22 77 GLU B O 1
ATOM 3362 N N . HIS B 1 30 ? 31.607 -24.330 158.185 1.00 127.97 78 HIS B N 1
ATOM 3363 C CA . HIS B 1 30 ? 32.247 -25.516 157.626 1.00 129.60 78 HIS B CA 1
ATOM 3364 C C . HIS B 1 30 ? 31.439 -26.781 157.900 1.00 130.96 78 HIS B C 1
ATOM 3365 O O . HIS B 1 30 ? 31.979 -27.888 157.805 1.00 128.54 78 HIS B O 1
ATOM 3372 N N . ASN B 1 31 ? 30.159 -26.635 158.251 1.00 135.22 79 ASN B N 1
ATOM 3373 C CA . ASN B 1 31 ? 29.267 -27.762 158.538 1.00 137.57 79 ASN B CA 1
ATOM 3374 C C . ASN B 1 31 ? 29.814 -28.654 159.651 1.00 137.54 79 ASN B C 1
ATOM 3375 O O . ASN B 1 31 ? 29.557 -29.860 159.678 1.00 138.18 79 ASN B O 1
ATOM 3380 N N . ILE B 1 32 ? 30.576 -28.066 160.569 1.00 136.67 80 ILE B N 1
ATOM 3381 C CA . ILE B 1 32 ? 31.135 -28.774 161.721 1.00 134.61 80 ILE B CA 1
ATOM 3382 C C . ILE B 1 32 ? 30.975 -27.899 162.952 1.00 132.11 80 ILE B C 1
ATOM 3383 O O . ILE B 1 32 ? 30.850 -26.671 162.848 1.00 133.40 80 ILE B O 1
ATOM 3388 N N . PRO B 1 33 ? 30.959 -28.503 164.136 1.00 128.14 81 PRO B N 1
ATOM 3389 C CA . PRO B 1 33 ? 30.982 -27.702 165.365 1.00 124.40 81 PRO B CA 1
ATOM 3390 C C . PRO B 1 33 ? 32.311 -26.974 165.510 1.00 117.08 81 PRO B C 1
ATOM 3391 O O . PRO B 1 33 ? 33.286 -27.234 164.800 1.00 116.76 81 PRO B O 1
ATOM 3395 N N . VAL B 1 34 ? 32.337 -26.034 166.447 1.00 110.06 82 VAL B N 1
ATOM 3396 C CA . VAL B 1 34 ? 33.596 -25.423 166.854 1.00 104.28 82 VAL B CA 1
ATOM 3397 C C . VAL B 1 34 ? 34.286 -26.378 167.818 1.00 99.78 82 VAL B C 1
ATOM 3398 O O . VAL B 1 34 ? 33.678 -26.848 168.787 1.00 99.61 82 VAL B O 1
ATOM 3402 N N . VAL B 1 35 ? 35.537 -26.713 167.530 1.00 98.50 83 VAL B N 1
ATOM 3403 C CA . VAL B 1 35 ? 36.230 -27.772 168.251 1.00 94.22 83 VAL B CA 1
ATOM 3404 C C . VAL B 1 35 ? 37.536 -27.234 168.813 1.00 87.41 83 VAL B C 1
ATOM 3405 O O . VAL B 1 35 ? 38.181 -26.356 168.228 1.00 84.98 83 VAL B O 1
ATOM 3409 N N . VAL B 1 36 ? 37.916 -27.774 169.970 1.00 84.92 84 VAL B N 1
ATOM 3410 C CA . VAL B 1 36 ? 39.171 -27.402 170.612 1.00 83.13 84 VAL B CA 1
ATOM 3411 C C . VAL B 1 36 ? 40.329 -27.871 169.740 1.00 83.65 84 VAL B C 1
ATOM 3412 O O . VAL B 1 36 ? 40.512 -29.074 169.520 1.00 81.16 84 VAL B O 1
ATOM 3416 N N . SER B 1 37 ? 41.116 -26.918 169.243 1.00 89.86 85 SER B N 1
ATOM 3417 C CA . SER B 1 37 ? 42.285 -27.233 168.432 1.00 94.27 85 SER B CA 1
ATOM 3418 C C . SER B 1 37 ? 43.559 -27.344 169.257 1.00 94.81 85 SER B C 1
ATOM 3419 O O . SER B 1 37 ? 44.443 -28.139 168.915 1.00 93.19 85 SER B O 1
ATOM 3422 N N . LYS B 1 38 ? 43.669 -26.569 170.334 1.00 94.69 86 LYS B N 1
ATOM 3423 C CA . LYS B 1 38 ? 44.859 -26.563 171.170 1.00 92.98 86 LYS B CA 1
ATOM 3424 C C . LYS B 1 38 ? 44.459 -26.146 172.578 1.00 89.88 86 LYS B C 1
ATOM 3425 O O . LYS B 1 38 ? 43.677 -25.207 172.754 1.00 92.14 86 LYS B O 1
ATOM 3431 N N . ILE B 1 39 ? 44.986 -26.856 173.574 1.00 85.60 87 ILE B N 1
ATOM 3432 C CA . ILE B 1 39 ? 44.842 -26.490 174.981 1.00 78.92 87 ILE B CA 1
ATOM 3433 C C . ILE B 1 39 ? 46.222 -26.091 175.485 1.00 77.46 87 ILE B C 1
ATOM 3434 O O . ILE B 1 39 ? 47.175 -26.873 175.379 1.00 77.13 87 ILE B O 1
ATOM 3439 N N . SER B 1 40 ? 46.332 -24.873 176.013 1.00 78.99 88 SER B N 1
ATOM 3440 C CA . SER B 1 40 ? 47.596 -24.390 176.555 1.00 81.57 88 SER B CA 1
ATOM 3441 C C . SER B 1 40 ? 48.099 -25.318 177.657 1.00 81.97 88 SER B C 1
ATOM 3442 O O . SER B 1 40 ? 47.320 -25.988 178.341 1.00 79.52 88 SER B O 1
ATOM 3445 N N . LYS B 1 41 ? 49.425 -25.356 177.825 1.00 82.51 89 LYS B N 1
ATOM 3446 C CA . LYS B 1 41 ? 50.007 -26.234 178.836 1.00 82.82 89 LYS B CA 1
ATOM 3447 C C . LYS B 1 41 ? 49.639 -25.795 180.250 1.00 82.68 89 LYS B C 1
ATOM 3448 O O . LYS B 1 41 ? 49.511 -26.644 181.141 1.00 82.82 89 LYS B O 1
ATOM 3454 N N . GLU B 1 42 ? 49.455 -24.490 180.479 1.00 82.58 90 GLU B N 1
ATOM 3455 C CA . GLU B 1 42 ? 48.952 -24.037 181.775 1.00 80.52 90 GLU B CA 1
ATOM 3456 C C . GLU B 1 42 ? 47.548 -24.568 182.028 1.00 78.66 90 GLU B C 1
ATOM 3457 O O . GLU B 1 42 ? 47.224 -24.988 183.147 1.00 79.42 90 GLU B O 1
ATOM 3463 N N . GLN B 1 43 ? 46.703 -24.564 180.995 1.00 75.97 91 GLN B N 1
ATOM 3464 C CA . GLN B 1 43 ? 45.327 -25.022 181.134 1.00 77.23 91 GLN B CA 1
ATOM 3465 C C . GLN B 1 43 ? 45.227 -26.544 181.193 1.00 74.75 91 GLN B C 1
ATOM 3466 O O . GLN B 1 43 ? 44.293 -27.070 181.811 1.00 73.86 91 GLN B O 1
ATOM 3472 N N . ARG B 1 44 ? 46.158 -27.267 180.559 1.00 71.23 92 ARG B N 1
ATOM 3473 C CA . ARG B 1 44 ? 46.153 -28.724 180.678 1.00 68.57 92 ARG B CA 1
ATOM 3474 C C . ARG B 1 44 ? 46.476 -29.156 182.103 1.00 68.77 92 ARG B C 1
ATOM 3475 O O . ARG B 1 44 ? 45.905 -30.131 182.608 1.00 66.48 92 ARG B O 1
ATOM 3483 N N . ALA B 1 45 ? 47.392 -28.443 182.765 1.00 70.10 93 ALA B N 1
ATOM 3484 C CA . ALA B 1 45 ? 47.703 -28.746 184.157 1.00 72.23 93 ALA B CA 1
ATOM 3485 C C . ALA B 1 45 ? 46.494 -28.505 185.051 1.00 76.60 93 ALA B C 1
ATOM 3486 O O . ALA B 1 45 ? 46.204 -29.313 185.941 1.00 76.91 93 ALA B O 1
ATOM 3488 N N . GLU B 1 46 ? 45.766 -27.408 184.816 1.00 79.83 94 GLU B N 1
ATOM 3489 C CA . GLU B 1 46 ? 44.588 -27.105 185.625 1.00 82.93 94 GLU B CA 1
ATOM 3490 C C . GLU B 1 46 ? 43.443 -28.065 185.323 1.00 84.08 94 GLU B C 1
ATOM 3491 O O . GLU B 1 46 ? 42.807 -28.596 186.242 1.00 82.18 94 GLU B O 1
ATOM 3497 N N . LEU B 1 47 ? 43.167 -28.305 184.035 1.00 88.39 95 LEU B N 1
ATOM 3498 C CA . LEU B 1 47 ? 41.982 -29.054 183.629 1.00 94.09 95 LEU B CA 1
ATOM 3499 C C . LEU B 1 47 ? 42.170 -30.564 183.676 1.00 96.00 95 LEU B C 1
ATOM 3500 O O . LEU B 1 47 ? 41.170 -31.289 183.604 1.00 97.14 95 LEU B O 1
ATOM 3505 N N . SER B 1 48 ? 43.411 -31.044 183.789 1.00 97.30 96 SER B N 1
ATOM 3506 C CA . SER B 1 48 ? 43.740 -32.474 183.902 1.00 98.90 96 SER B CA 1
ATOM 3507 C C . SER B 1 48 ? 43.022 -33.223 182.777 1.00 99.99 96 SER B C 1
ATOM 3508 O O . SER B 1 48 ? 43.145 -32.825 181.610 1.00 102.64 96 SER B O 1
ATOM 3511 N N . GLY B 1 49 ? 42.273 -34.284 183.066 1.00 96.71 97 GLY B N 1
ATOM 3512 C CA . GLY B 1 49 ? 41.617 -35.033 182.011 1.00 94.22 97 GLY B CA 1
ATOM 3513 C C . GLY B 1 49 ? 40.145 -34.713 181.847 1.00 94.33 97 GLY B C 1
ATOM 3514 O O . GLY B 1 49 ? 39.297 -35.606 181.949 1.00 97.32 97 GLY B O 1
ATOM 3515 N N . LEU B 1 50 ? 39.826 -33.445 181.592 1.00 90.32 98 LEU B N 1
ATOM 3516 C CA . LEU B 1 50 ? 38.451 -33.003 181.400 1.00 88.26 98 LEU B CA 1
ATOM 3517 C C . LEU B 1 50 ? 38.179 -32.439 180.015 1.00 86.67 98 LEU B C 1
ATOM 3518 O O . LEU B 1 50 ? 37.055 -32.569 179.523 1.00 89.71 98 LEU B O 1
ATOM 3523 N N . LEU B 1 51 ? 39.175 -31.829 179.375 1.00 82.27 99 LEU B N 1
ATOM 3524 C CA . LEU B 1 51 ? 39.042 -31.253 178.044 1.00 82.59 99 LEU B CA 1
ATOM 3525 C C . LEU B 1 51 ? 40.044 -31.926 177.116 1.00 83.91 99 LEU B C 1
ATOM 3526 O O . LEU B 1 51 ? 41.226 -32.043 177.457 1.00 82.38 99 LEU B O 1
ATOM 3531 N N . PHE B 1 52 ? 39.577 -32.358 175.947 1.00 87.44 100 PHE B N 1
ATOM 3532 C CA . PHE B 1 52 ? 40.397 -33.105 175.005 1.00 90.24 100 PHE B CA 1
ATOM 3533 C C . PHE B 1 52 ? 40.453 -32.391 173.661 1.00 92.51 100 PHE B C 1
ATOM 3534 O O . PHE B 1 52 ? 39.494 -31.734 173.244 1.00 94.08 100 PHE B O 1
ATOM 3542 N N . ILE B 1 53 ? 41.591 -32.533 172.978 1.00 90.85 101 ILE B N 1
ATOM 3543 C CA . ILE B 1 53 ? 41.697 -32.042 171.612 1.00 89.47 101 ILE B CA 1
ATOM 3544 C C . ILE B 1 53 ? 40.697 -32.787 170.746 1.00 87.22 101 ILE B C 1
ATOM 3545 O O . ILE B 1 53 ? 40.643 -34.024 170.754 1.00 88.53 101 ILE B O 1
ATOM 3550 N N . GLY B 1 54 ? 39.891 -32.037 169.999 1.00 83.47 102 GLY B N 1
ATOM 3551 C CA . GLY B 1 54 ? 38.801 -32.599 169.234 1.00 83.87 102 GLY B CA 1
ATOM 3552 C C . GLY B 1 54 ? 37.445 -32.489 169.898 1.00 86.53 102 GLY B C 1
ATOM 3553 O O . GLY B 1 54 ? 36.438 -32.833 169.267 1.00 89.07 102 GLY B O 1
ATOM 3554 N N . ASP B 1 55 ? 37.390 -32.032 171.151 1.00 84.41 103 ASP B N 1
ATOM 3555 C CA . ASP B 1 55 ? 36.111 -31.796 171.811 1.00 85.28 103 ASP B CA 1
ATOM 3556 C C . ASP B 1 55 ? 35.312 -30.745 171.052 1.00 86.32 103 ASP B C 1
ATOM 3557 O O . ASP B 1 55 ? 35.811 -29.653 170.764 1.00 83.88 103 ASP B O 1
ATOM 3562 N N . ALA B 1 56 ? 34.067 -31.079 170.727 1.00 90.62 104 ALA B N 1
ATOM 3563 C CA . ALA B 1 56 ? 33.153 -30.138 170.093 1.00 94.96 104 ALA B CA 1
ATOM 3564 C C . ALA B 1 56 ? 32.479 -29.297 171.172 1.00 97.56 104 ALA B C 1
ATOM 3565 O O . ALA B 1 56 ? 31.781 -29.837 172.037 1.00 98.07 104 ALA B O 1
ATOM 3567 N N . ILE B 1 57 ? 32.695 -27.984 171.126 1.00 98.10 105 ILE B N 1
ATOM 3568 C CA . ILE B 1 57 ? 32.042 -27.065 172.056 1.00 96.54 105 ILE B CA 1
ATOM 3569 C C . ILE B 1 57 ? 30.555 -27.036 171.722 1.00 95.22 105 ILE B C 1
ATOM 3570 O O . ILE B 1 57 ? 30.155 -26.519 170.674 1.00 98.12 105 ILE B O 1
ATOM 3575 N N . LEU B 1 58 ? 29.732 -27.595 172.606 1.00 91.36 106 LEU B N 1
ATOM 3576 C CA . LEU B 1 58 ? 28.294 -27.667 172.383 1.00 91.60 106 LEU B CA 1
ATOM 3577 C C . LEU B 1 58 ? 27.526 -26.541 173.060 1.00 90.32 106 LEU B C 1
ATOM 3578 O O . LEU B 1 58 ? 26.510 -26.088 172.520 1.00 90.75 106 LEU B O 1
ATOM 3583 N N . GLN B 1 59 ? 27.988 -26.077 174.221 1.00 84.85 107 GLN B N 1
ATOM 3584 C CA . GLN B 1 59 ? 27.304 -25.025 174.958 1.00 84.42 107 GLN B CA 1
ATOM 3585 C C . GLN B 1 59 ? 28.319 -24.138 175.663 1.00 80.85 107 GLN B C 1
ATOM 3586 O O . GLN B 1 59 ? 29.351 -24.616 176.141 1.00 76.23 107 GLN B O 1
ATOM 3592 N N . ILE B 1 60 ? 28.008 -22.844 175.723 1.00 83.64 108 ILE B N 1
ATOM 3593 C CA . ILE B 1 60 ? 28.793 -21.855 176.458 1.00 81.96 108 ILE B CA 1
ATOM 3594 C C . ILE B 1 60 ? 27.837 -21.157 177.420 1.00 81.77 108 ILE B C 1
ATOM 3595 O O . ILE B 1 60 ? 26.988 -20.366 176.989 1.00 79.90 108 ILE B O 1
ATOM 3600 N N . ASN B 1 61 ? 27.970 -21.454 178.715 1.00 80.07 109 ASN B N 1
ATOM 3601 C CA . ASN B 1 61 ? 27.110 -20.891 179.762 1.00 77.61 109 ASN B CA 1
ATOM 3602 C C . ASN B 1 61 ? 25.629 -21.099 179.441 1.00 79.90 109 ASN B C 1
ATOM 3603 O O . ASN B 1 61 ? 24.814 -20.178 179.521 1.00 81.18 109 ASN B O 1
ATOM 3608 N N . GLY B 1 62 ? 25.284 -22.330 179.065 1.00 80.56 110 GLY B N 1
ATOM 3609 C CA . GLY B 1 62 ? 23.919 -22.683 178.743 1.00 86.64 110 GLY B CA 1
ATOM 3610 C C . GLY B 1 62 ? 23.435 -22.240 177.379 1.00 88.22 110 GLY B C 1
ATOM 3611 O O . GLY B 1 62 ? 22.296 -22.563 177.012 1.00 91.63 110 GLY B O 1
ATOM 3612 N N . ILE B 1 63 ? 24.250 -21.514 176.618 1.00 89.26 111 ILE B N 1
ATOM 3613 C CA . ILE B 1 63 ? 23.860 -21.030 175.297 1.00 95.57 111 ILE B CA 1
ATOM 3614 C C . ILE B 1 63 ? 24.327 -22.034 174.251 1.00 97.09 111 ILE B C 1
ATOM 3615 O O . ILE B 1 63 ? 25.510 -22.394 174.206 1.00 94.19 111 ILE B O 1
ATOM 3620 N N . ASN B 1 64 ? 23.400 -22.484 173.407 1.00 100.40 112 ASN B N 1
ATOM 3621 C CA . ASN B 1 64 ? 23.711 -23.507 172.417 1.00 101.31 112 ASN B CA 1
ATOM 3622 C C . ASN B 1 64 ? 24.525 -22.910 171.274 1.00 100.89 112 ASN B C 1
ATOM 3623 O O . ASN B 1 64 ? 24.055 -22.009 170.570 1.00 102.13 112 ASN B O 1
ATOM 3628 N N . VAL B 1 65 ? 25.746 -23.413 171.091 1.00 99.04 113 VAL B N 1
ATOM 3629 C CA . VAL B 1 65 ? 26.614 -23.003 169.997 1.00 99.99 113 VAL B CA 1
ATOM 3630 C C . VAL B 1 65 ? 26.879 -24.146 169.023 1.00 103.93 113 VAL B C 1
ATOM 3631 O O . VAL B 1 65 ? 27.800 -24.061 168.210 1.00 103.15 113 VAL B O 1
ATOM 3635 N N . ARG B 1 66 ? 26.081 -25.218 169.092 1.00 107.70 114 ARG B N 1
ATOM 3636 C CA . ARG B 1 66 ? 26.277 -26.374 168.217 1.00 110.37 114 ARG B CA 1
ATOM 3637 C C . ARG B 1 66 ? 26.246 -25.979 166.749 1.00 115.17 114 ARG B C 1
ATOM 3638 O O . ARG B 1 66 ? 27.001 -26.522 165.933 1.00 115.88 114 ARG B O 1
ATOM 3646 N N . LYS B 1 67 ? 25.368 -25.045 166.394 1.00 118.64 115 LYS B N 1
ATOM 3647 C CA . LYS B 1 67 ? 25.229 -24.575 165.023 1.00 123.12 115 LYS B CA 1
ATOM 3648 C C . LYS B 1 67 ? 25.798 -23.172 164.833 1.00 122.25 115 LYS B C 1
ATOM 3649 O O . LYS B 1 67 ? 25.458 -22.494 163.860 1.00 124.41 115 LYS B O 1
ATOM 3655 N N . CYS B 1 68 ? 26.653 -22.723 165.745 1.00 119.38 116 CYS B N 1
ATOM 3656 C CA . CYS B 1 68 ? 27.202 -21.377 165.672 1.00 120.15 116 CYS B CA 1
ATOM 3657 C C . CYS B 1 68 ? 28.364 -21.318 164.687 1.00 119.81 116 CYS B C 1
ATOM 3658 O O . CYS B 1 68 ? 29.040 -22.317 164.427 1.00 118.62 116 CYS B O 1
ATOM 3661 N N . ARG B 1 69 ? 28.590 -20.128 164.139 1.00 120.58 117 ARG B N 1
ATOM 3662 C CA . ARG B 1 69 ? 29.712 -19.900 163.242 1.00 118.98 117 ARG B CA 1
ATOM 3663 C C . ARG B 1 69 ? 30.935 -19.433 164.031 1.00 114.82 117 ARG B C 1
ATOM 3664 O O . ARG B 1 69 ? 30.853 -19.103 165.217 1.00 114.98 117 ARG B O 1
ATOM 3672 N N . HIS B 1 70 ? 32.084 -19.404 163.347 1.00 111.48 118 HIS B N 1
ATOM 3673 C CA . HIS B 1 70 ? 33.363 -19.202 164.026 1.00 107.54 118 HIS B CA 1
ATOM 3674 C C . HIS B 1 70 ? 33.397 -17.877 164.779 1.00 110.60 118 HIS B C 1
ATOM 3675 O O . HIS B 1 70 ? 33.682 -17.843 165.982 1.00 108.86 118 HIS B O 1
ATOM 3682 N N . GLU B 1 71 ? 33.104 -16.771 164.092 1.00 114.41 119 GLU B N 1
ATOM 3683 C CA . GLU B 1 71 ? 33.237 -15.467 164.734 1.00 116.38 119 GLU B CA 1
ATOM 3684 C C . GLU B 1 71 ? 32.166 -15.207 165.790 1.00 114.48 119 GLU B C 1
ATOM 3685 O O . GLU B 1 71 ? 32.335 -14.296 166.609 1.00 112.41 119 GLU B O 1
ATOM 3691 N N . GLU B 1 72 ? 31.078 -15.983 165.801 1.00 114.46 120 GLU B N 1
ATOM 3692 C CA . GLU B 1 72 ? 30.092 -15.844 166.869 1.00 112.27 120 GLU B CA 1
ATOM 3693 C C . GLU B 1 72 ? 30.609 -16.437 168.174 1.00 106.96 120 GLU B C 1
ATOM 3694 O O . GLU B 1 72 ? 30.475 -15.821 169.237 1.00 106.87 120 GLU B O 1
ATOM 3700 N N . VAL B 1 73 ? 31.209 -17.630 168.110 1.00 102.13 121 VAL B N 1
ATOM 3701 C CA . VAL B 1 73 ? 31.767 -18.265 169.302 1.00 95.22 121 VAL B CA 1
ATOM 3702 C C . VAL B 1 73 ? 32.940 -17.457 169.841 1.00 91.13 121 VAL B C 1
ATOM 3703 O O . VAL B 1 73 ? 33.152 -17.383 171.057 1.00 90.80 121 VAL B O 1
ATOM 3707 N N . VAL B 1 74 ? 33.724 -16.839 168.954 1.00 88.02 122 VAL B N 1
ATOM 3708 C CA . VAL B 1 74 ? 34.837 -16.012 169.413 1.00 85.63 122 VAL B CA 1
ATOM 3709 C C . VAL B 1 74 ? 34.318 -14.760 170.108 1.00 85.52 122 VAL B C 1
ATOM 3710 O O . VAL B 1 74 ? 34.832 -14.358 171.161 1.00 83.40 122 VAL B O 1
ATOM 3714 N N . GLN B 1 75 ? 33.286 -14.131 169.538 1.00 86.86 123 GLN B N 1
ATOM 3715 C CA . GLN B 1 75 ? 32.680 -12.963 170.168 1.00 88.87 123 GLN B CA 1
ATOM 3716 C C . GLN B 1 75 ? 32.163 -13.287 171.566 1.00 86.19 123 GLN B C 1
ATOM 3717 O O . GLN B 1 75 ? 32.251 -12.454 172.476 1.00 82.80 123 GLN B O 1
ATOM 3723 N N . VAL B 1 76 ? 31.626 -14.495 171.755 1.00 84.16 124 VAL B N 1
ATOM 3724 C CA . VAL B 1 76 ? 31.045 -14.863 173.043 1.00 82.74 124 VAL B CA 1
ATOM 3725 C C . VAL B 1 76 ? 32.139 -15.091 174.079 1.00 81.29 124 VAL B C 1
ATOM 3726 O O . VAL B 1 76 ? 32.089 -14.547 175.189 1.00 80.75 124 VAL B O 1
ATOM 3730 N N . LEU B 1 77 ? 33.143 -15.899 173.733 1.00 81.62 125 LEU B N 1
ATOM 3731 C CA . LEU B 1 77 ? 34.207 -16.201 174.685 1.00 82.99 125 LEU B CA 1
ATOM 3732 C C . LEU B 1 77 ? 35.047 -14.972 175.005 1.00 86.31 125 LEU B C 1
ATOM 3733 O O . LEU B 1 77 ? 35.614 -14.880 176.100 1.00 87.80 125 LEU B O 1
ATOM 3738 N N . ARG B 1 78 ? 35.130 -14.018 174.076 1.00 87.84 126 ARG B N 1
ATOM 3739 C CA . ARG B 1 78 ? 35.832 -12.772 174.350 1.00 90.68 126 ARG B CA 1
ATOM 3740 C C . ARG B 1 78 ? 35.089 -11.914 175.365 1.00 92.25 126 ARG B C 1
ATOM 3741 O O . ARG B 1 78 ? 35.714 -11.080 176.029 1.00 93.22 126 ARG B O 1
ATOM 3749 N N . ASN B 1 79 ? 33.776 -12.107 175.508 1.00 91.95 127 ASN B N 1
ATOM 3750 C CA . ASN B 1 79 ? 32.965 -11.357 176.458 1.00 94.13 127 ASN B CA 1
ATOM 3751 C C . ASN B 1 79 ? 32.423 -12.239 177.581 1.00 92.78 127 ASN B C 1
ATOM 3752 O O . ASN B 1 79 ? 31.428 -11.882 178.217 1.00 93.37 127 ASN B O 1
ATOM 3757 N N . ALA B 1 80 ? 33.062 -13.380 177.844 1.00 90.63 128 ALA B N 1
ATOM 3758 C CA . ALA B 1 80 ? 32.528 -14.349 178.793 1.00 89.22 128 ALA B CA 1
ATOM 3759 C C . ALA B 1 80 ? 32.904 -14.055 180.239 1.00 88.92 128 ALA B C 1
ATOM 3760 O O . ALA B 1 80 ? 32.393 -14.730 181.140 1.00 88.57 128 ALA B O 1
ATOM 3762 N N . GLY B 1 81 ? 33.772 -13.079 180.489 1.00 88.57 129 GLY B N 1
ATOM 3763 C CA . GLY B 1 81 ? 34.188 -12.784 181.847 1.00 88.10 129 GLY B CA 1
ATOM 3764 C C . GLY B 1 81 ? 35.402 -13.577 182.292 1.00 85.27 129 GLY B C 1
ATOM 3765 O O . GLY B 1 81 ? 36.234 -13.972 181.469 1.00 83.85 129 GLY B O 1
ATOM 3766 N N . GLU B 1 82 ? 35.509 -13.826 183.597 1.00 83.93 130 GLU B N 1
ATOM 3767 C CA . GLU B 1 82 ? 36.680 -14.505 184.140 1.00 82.85 130 GLU B CA 1
ATOM 3768 C C . GLU B 1 82 ? 36.570 -16.021 184.087 1.00 79.37 130 GLU B C 1
ATOM 3769 O O . GLU B 1 82 ? 37.586 -16.704 183.911 1.00 78.56 130 GLU B O 1
ATOM 3775 N N . GLU B 1 83 ? 35.365 -16.561 184.221 1.00 77.31 131 GLU B N 1
ATOM 3776 C CA . GLU B 1 83 ? 35.151 -17.998 184.243 1.00 74.59 131 GLU B CA 1
ATOM 3777 C C . GLU B 1 83 ? 34.011 -18.328 183.293 1.00 74.69 131 GLU B C 1
ATOM 3778 O O . GLU B 1 83 ? 32.970 -17.664 183.313 1.00 79.79 131 GLU B O 1
ATOM 3784 N N . VAL B 1 84 ? 34.213 -19.337 182.456 1.00 73.81 132 VAL B N 1
ATOM 3785 C CA . VAL B 1 84 ? 33.193 -19.804 181.530 1.00 69.66 132 VAL B CA 1
ATOM 3786 C C . VAL B 1 84 ? 33.047 -21.307 181.716 1.00 69.14 132 VAL B C 1
ATOM 3787 O O . VAL B 1 84 ? 34.002 -22.002 182.077 1.00 67.74 132 VAL B O 1
ATOM 3791 N N . THR B 1 85 ? 31.837 -21.809 181.490 1.00 75.71 133 THR B N 1
ATOM 3792 C CA . THR B 1 85 ? 31.538 -23.228 181.640 1.00 76.99 133 THR B CA 1
ATOM 3793 C C . THR B 1 85 ? 31.096 -23.778 180.292 1.00 79.64 133 THR B C 1
ATOM 3794 O O . THR B 1 85 ? 30.048 -23.380 179.770 1.00 79.80 133 THR B O 1
ATOM 3798 N N . LEU B 1 86 ? 31.891 -24.689 179.737 1.00 81.87 134 LEU B N 1
ATOM 3799 C CA . LEU B 1 86 ? 31.629 -25.279 178.431 1.00 82.35 134 LEU B CA 1
ATOM 3800 C C . LEU B 1 86 ? 31.044 -26.677 178.580 1.00 85.12 134 LEU B C 1
ATOM 3801 O O . LEU B 1 86 ? 31.482 -27.458 179.429 1.00 84.17 134 LEU B O 1
ATOM 3806 N N . THR B 1 87 ? 30.053 -26.985 177.747 1.00 89.40 135 THR B N 1
ATOM 3807 C CA . THR B 1 87 ? 29.535 -28.339 177.601 1.00 92.34 135 THR B CA 1
ATOM 3808 C C . THR B 1 87 ? 30.078 -28.916 176.298 1.00 92.13 135 THR B C 1
ATOM 3809 O O . THR B 1 87 ? 29.811 -28.374 175.220 1.00 92.06 135 THR B O 1
ATOM 3813 N N . VAL B 1 88 ? 30.848 -30.002 176.396 1.00 92.16 136 VAL B N 1
ATOM 3814 C CA . VAL B 1 88 ? 31.578 -30.530 175.251 1.00 93.09 136 VAL B CA 1
ATOM 3815 C C . VAL B 1 88 ? 31.329 -32.027 175.106 1.00 95.91 136 VAL B C 1
ATOM 3816 O O . VAL B 1 88 ? 30.853 -32.701 176.023 1.00 94.10 136 VAL B O 1
ATOM 3820 N N . SER B 1 89 ? 31.662 -32.535 173.918 1.00 100.32 137 SER B N 1
ATOM 3821 C CA . SER B 1 89 ? 31.624 -33.957 173.605 1.00 104.15 137 SER B CA 1
ATOM 3822 C C . SER B 1 89 ? 32.656 -34.236 172.521 1.00 106.73 137 SER B C 1
ATOM 3823 O O . SER B 1 89 ? 32.812 -33.446 171.586 1.00 106.34 137 SER B O 1
ATOM 3826 N N . PHE B 1 90 ? 33.348 -35.366 172.649 1.00 112.20 138 PHE B N 1
ATOM 3827 C CA . PHE B 1 90 ? 34.481 -35.690 171.787 1.00 115.12 138 PHE B CA 1
ATOM 3828 C C . PHE B 1 90 ? 33.994 -36.221 170.441 1.00 116.82 138 PHE B C 1
ATOM 3829 O O . PHE B 1 90 ? 33.243 -37.201 170.389 1.00 118.55 138 PHE B O 1
ATOM 3837 N N . LEU B 1 91 ? 34.423 -35.578 169.357 1.00 115.97 139 LEU B N 1
ATOM 3838 C CA . LEU B 1 91 ? 34.098 -36.041 168.008 1.00 117.24 139 LEU B CA 1
ATOM 3839 C C . LEU B 1 91 ? 35.273 -36.791 167.382 1.00 114.91 139 LEU B C 1
ATOM 3840 O O . LEU B 1 91 ? 35.612 -37.898 167.802 1.00 113.50 139 LEU B O 1
ATOM 3845 N N . SER B 1 97 ? 47.956 -39.221 165.519 1.00 95.09 144 SER B N 1
ATOM 3846 C CA . SER B 1 97 ? 47.437 -39.997 164.396 1.00 93.99 144 SER B CA 1
ATOM 3847 C C . SER B 1 97 ? 47.401 -41.491 164.724 1.00 88.49 144 SER B C 1
ATOM 3848 O O . SER B 1 97 ? 48.138 -41.963 165.602 1.00 84.75 144 SER B O 1
ATOM 3851 N N . ALA B 1 98 ? 46.545 -42.226 164.001 1.00 85.33 145 ALA B N 1
ATOM 3852 C CA . ALA B 1 98 ? 46.381 -43.657 164.231 1.00 77.55 145 ALA B CA 1
ATOM 3853 C C . ALA B 1 98 ? 47.588 -44.469 163.785 1.00 71.36 145 ALA B C 1
ATOM 3854 O O . ALA B 1 98 ? 47.730 -45.622 164.205 1.00 71.53 145 ALA B O 1
ATOM 3856 N N . TYR B 1 99 ? 48.458 -43.910 162.944 1.00 65.01 146 TYR B N 1
ATOM 3857 C CA . TYR B 1 99 ? 49.568 -44.669 162.387 1.00 59.50 146 TYR B CA 1
ATOM 3858 C C . TYR B 1 99 ? 50.923 -44.202 162.916 1.00 56.01 146 TYR B C 1
ATOM 3859 O O . TYR B 1 99 ? 51.954 -44.472 162.297 1.00 50.47 146 TYR B O 1
ATOM 3868 N N . GLY B 1 100 ? 50.944 -43.522 164.058 1.00 54.75 147 GLY B N 1
ATOM 3869 C CA . GLY B 1 100 ? 52.207 -43.186 164.689 1.00 52.87 147 GLY B CA 1
ATOM 3870 C C . GLY B 1 100 ? 52.733 -44.320 165.553 1.00 49.58 147 GLY B C 1
ATOM 3871 O O . GLY B 1 100 ? 51.985 -45.157 166.048 1.00 50.44 147 GLY B O 1
ATOM 3872 N N . SER B 1 101 ? 54.055 -44.351 165.726 1.00 46.95 148 SER B N 1
ATOM 3873 C CA . SER B 1 101 ? 54.659 -45.350 166.595 1.00 47.57 148 SER B CA 1
ATOM 3874 C C . SER B 1 101 ? 54.666 -44.909 168.048 1.00 51.03 148 SER B C 1
ATOM 3875 O O . SER B 1 101 ? 54.620 -45.756 168.947 1.00 53.51 148 SER B O 1
ATOM 3878 N N . VAL B 1 102 ? 54.746 -43.608 168.305 1.00 48.96 149 VAL B N 1
ATOM 3879 C CA . VAL B 1 102 ? 54.720 -43.090 169.666 1.00 44.99 149 VAL B CA 1
ATOM 3880 C C . VAL B 1 102 ? 53.279 -42.765 170.028 1.00 48.47 149 VAL B C 1
ATOM 3881 O O . VAL B 1 102 ? 52.586 -42.052 169.290 1.00 51.51 149 VAL B O 1
ATOM 3885 N N . LYS B 1 103 ? 52.814 -43.315 171.142 1.00 47.60 150 LYS B N 1
ATOM 3886 C CA . LYS B 1 103 ? 51.467 -43.072 171.628 1.00 52.32 150 LYS B CA 1
ATOM 3887 C C . LYS B 1 103 ? 51.536 -42.340 172.961 1.00 51.00 150 LYS B C 1
ATOM 3888 O O . LYS B 1 103 ? 52.551 -42.377 173.664 1.00 51.62 150 LYS B O 1
ATOM 3894 N N . ALA B 1 104 ? 50.447 -41.657 173.302 1.00 51.28 151 ALA B N 1
ATOM 3895 C CA . ALA B 1 104 ? 50.362 -41.026 174.611 1.00 52.89 151 ALA B CA 1
ATOM 3896 C C . ALA B 1 104 ? 50.414 -42.092 175.698 1.00 53.07 151 ALA B C 1
ATOM 3897 O O . ALA B 1 104 ? 49.717 -43.107 175.623 1.00 51.08 151 ALA B O 1
ATOM 3899 N N . TYR B 1 105 ? 51.275 -41.874 176.685 1.00 52.19 152 TYR B N 1
ATOM 3900 C CA . TYR B 1 105 ? 51.385 -42.781 177.820 1.00 51.08 152 TYR B CA 1
ATOM 3901 C C . TYR B 1 105 ? 50.102 -42.756 178.642 1.00 49.61 152 TYR B C 1
ATOM 3902 O O . TYR B 1 105 ? 49.583 -41.687 178.977 1.00 52.76 152 TYR B O 1
ATOM 3911 N N . THR B 1 106 ? 49.596 -43.940 178.983 1.00 52.23 153 THR B N 1
ATOM 3912 C CA . THR B 1 106 ? 48.292 -44.044 179.632 1.00 64.07 153 THR B CA 1
ATOM 3913 C C . THR B 1 106 ? 48.256 -43.420 181.024 1.00 69.49 153 THR B C 1
ATOM 3914 O O . THR B 1 106 ? 47.546 -42.433 181.235 1.00 74.62 153 THR B O 1
ATOM 3918 N N . ASN B 1 107 ? 48.995 -43.974 181.984 1.00 65.92 154 ASN B N 1
ATOM 3919 C CA . ASN B 1 107 ? 48.944 -43.454 183.354 1.00 66.75 154 ASN B CA 1
ATOM 3920 C C . ASN B 1 107 ? 49.970 -42.333 183.534 1.00 60.95 154 ASN B C 1
ATOM 3921 O O . ASN B 1 107 ? 50.857 -42.382 184.381 1.00 58.72 154 ASN B O 1
ATOM 3926 N N . PHE B 1 108 ? 49.798 -41.295 182.717 1.00 55.99 155 PHE B N 1
ATOM 3927 C CA . PHE B 1 108 ? 50.773 -40.220 182.626 1.00 51.85 155 PHE B CA 1
ATOM 3928 C C . PHE B 1 108 ? 50.732 -39.339 183.867 1.00 51.29 155 PHE B C 1
ATOM 3929 O O . PHE B 1 108 ? 49.666 -38.873 184.280 1.00 49.35 155 PHE B O 1
ATOM 3937 N N . ASP B 1 109 ? 51.906 -39.100 184.447 1.00 45.69 156 ASP B N 1
ATOM 3938 C CA . ASP B 1 109 ? 52.076 -38.248 185.622 1.00 46.39 156 ASP B CA 1
ATOM 3939 C C . ASP B 1 109 ? 53.210 -37.279 185.295 1.00 45.65 156 ASP B C 1
ATOM 3940 O O . ASP B 1 109 ? 54.384 -37.630 185.431 1.00 44.80 156 ASP B O 1
ATOM 3945 N N . ALA B 1 110 ? 52.868 -36.063 184.855 1.00 38.98 157 ALA B N 1
ATOM 3946 C CA . ALA B 1 110 ? 53.904 -35.140 184.386 1.00 41.11 157 ALA B CA 1
ATOM 3947 C C . ALA B 1 110 ? 54.830 -34.721 185.522 1.00 41.17 157 ALA B C 1
ATOM 3948 O O . ALA B 1 110 ? 56.039 -34.563 185.319 1.00 42.67 157 ALA B O 1
ATOM 3950 N N . GLU B 1 111 ? 54.286 -34.534 186.724 1.00 40.21 158 GLU B N 1
ATOM 3951 C CA . GLU B 1 111 ? 55.124 -34.112 187.844 1.00 40.74 158 GLU B CA 1
ATOM 3952 C C . GLU B 1 111 ? 56.120 -35.197 188.253 1.00 39.34 158 GLU B C 1
ATOM 3953 O O . GLU B 1 111 ? 57.280 -34.893 188.544 1.00 36.64 158 GLU B O 1
ATOM 3959 N N . ARG B 1 112 ? 55.701 -36.464 188.299 1.00 37.91 159 ARG B N 1
ATOM 3960 C CA . ARG B 1 112 ? 56.665 -37.499 188.672 1.00 39.11 159 ARG B CA 1
ATOM 3961 C C . ARG B 1 112 ? 57.701 -37.715 187.570 1.00 39.60 159 ARG B C 1
ATOM 3962 O O . ARG B 1 112 ? 58.886 -37.913 187.864 1.00 42.45 159 ARG B O 1
ATOM 3970 N N . ASP B 1 113 ? 57.287 -37.645 186.299 1.00 41.13 160 ASP B N 1
ATOM 3971 C CA . ASP B 1 113 ? 58.255 -37.721 185.201 1.00 39.57 160 ASP B CA 1
ATOM 3972 C C . ASP B 1 113 ? 59.274 -36.590 185.281 1.00 41.46 160 ASP B C 1
ATOM 3973 O O . ASP B 1 113 ? 60.472 -36.810 185.061 1.00 40.01 160 ASP B O 1
ATOM 3978 N N . ALA B 1 114 ? 58.815 -35.370 185.587 1.00 38.12 161 ALA B N 1
ATOM 3979 C CA . ALA B 1 114 ? 59.734 -34.245 185.727 1.00 38.94 161 ALA B CA 1
ATOM 3980 C C . ALA B 1 114 ? 60.695 -34.463 186.885 1.00 40.02 161 ALA B C 1
ATOM 3981 O O . ALA B 1 114 ? 61.881 -34.127 186.785 1.00 42.78 161 ALA B O 1
ATOM 3983 N N . LEU B 1 115 ? 60.198 -35.011 187.998 1.00 41.00 162 LEU B N 1
ATOM 3984 C CA . LEU B 1 115 ? 61.062 -35.285 189.144 1.00 41.39 162 LEU B CA 1
ATOM 3985 C C . LEU B 1 115 ? 62.126 -36.320 188.798 1.00 39.90 162 LEU B C 1
ATOM 3986 O O . LEU B 1 115 ? 63.290 -36.186 189.198 1.00 38.82 162 LEU B O 1
ATOM 3991 N N . ASN B 1 116 ? 61.736 -37.376 188.081 1.00 37.56 163 ASN B N 1
ATOM 3992 C CA . ASN B 1 116 ? 62.686 -38.427 187.731 1.00 40.74 163 ASN B CA 1
ATOM 3993 C C . ASN B 1 116 ? 63.698 -37.935 186.711 1.00 43.65 163 ASN B C 1
ATOM 3994 O O . ASN B 1 116 ? 64.878 -38.302 186.775 1.00 44.16 163 ASN B O 1
ATOM 3999 N N . ILE B 1 117 ? 63.254 -37.114 185.757 1.00 38.87 164 ILE B N 1
ATOM 4000 C CA . ILE B 1 117 ? 64.190 -36.527 184.803 1.00 41.05 164 ILE B CA 1
ATOM 4001 C C . ILE B 1 117 ? 65.160 -35.593 185.517 1.00 39.55 164 ILE B C 1
ATOM 4002 O O . ILE B 1 117 ? 66.369 -35.616 185.254 1.00 38.24 164 ILE B O 1
ATOM 4007 N N . GLU B 1 118 ? 64.648 -34.768 186.441 1.00 38.45 165 GLU B N 1
ATOM 4008 C CA . GLU B 1 118 ? 65.516 -33.912 187.246 1.00 42.55 165 GLU B CA 1
ATOM 4009 C C . GLU B 1 118 ? 66.587 -34.736 187.952 1.00 44.77 165 GLU B C 1
ATOM 4010 O O . GLU B 1 118 ? 67.784 -34.443 187.838 1.00 46.31 165 GLU B O 1
ATOM 4016 N N . THR B 1 119 ? 66.173 -35.782 188.678 1.00 44.83 166 THR B N 1
ATOM 4017 C CA . THR B 1 119 ? 67.129 -36.670 189.340 1.00 44.42 166 THR B CA 1
ATOM 4018 C C . THR B 1 119 ? 68.104 -37.283 188.338 1.00 43.63 166 THR B C 1
ATOM 4019 O O . THR B 1 119 ? 69.305 -37.399 188.614 1.00 42.43 166 THR B O 1
ATOM 4023 N N . ALA B 1 120 ? 67.609 -37.679 187.165 1.00 43.57 167 ALA B N 1
ATOM 4024 C CA . ALA B 1 120 ? 68.496 -38.278 186.176 1.00 44.70 167 ALA B CA 1
ATOM 4025 C C . ALA B 1 120 ? 69.478 -37.257 185.620 1.00 44.31 167 ALA B C 1
ATOM 4026 O O . ALA B 1 120 ? 70.624 -37.604 185.313 1.00 43.00 167 ALA B O 1
ATOM 4028 N N . ILE B 1 121 ? 69.063 -35.995 185.508 1.00 45.76 168 ILE B N 1
ATOM 4029 C CA . ILE B 1 121 ? 69.975 -34.966 185.023 1.00 47.17 168 ILE B CA 1
ATOM 4030 C C . ILE B 1 121 ? 71.090 -34.722 186.029 1.00 51.35 168 ILE B C 1
ATOM 4031 O O . ILE B 1 121 ? 72.250 -34.530 185.651 1.00 55.86 168 ILE B O 1
ATOM 4036 N N . LYS B 1 122 ? 70.767 -34.753 187.320 1.00 52.43 169 LYS B N 1
ATOM 4037 C CA . LYS B 1 122 ? 71.706 -34.376 188.370 1.00 54.31 169 LYS B CA 1
ATOM 4038 C C . LYS B 1 122 ? 72.499 -35.550 188.928 1.00 53.84 169 LYS B C 1
ATOM 4039 O O . LYS B 1 122 ? 73.356 -35.340 189.794 1.00 52.35 169 LYS B O 1
ATOM 4045 N N . THR B 1 123 ? 72.236 -36.772 188.475 1.00 52.76 170 THR B N 1
ATOM 4046 C CA . THR B 1 123 ? 73.077 -37.889 188.876 1.00 56.70 170 THR B CA 1
ATOM 4047 C C . THR B 1 123 ? 74.487 -37.675 188.339 1.00 57.72 170 THR B C 1
ATOM 4048 O O . THR B 1 123 ? 74.670 -37.157 187.232 1.00 53.40 170 THR B O 1
ATOM 4052 N N . LYS B 1 124 ? 75.488 -38.035 189.142 1.00 57.54 171 LYS B N 1
ATOM 4053 C CA . LYS B 1 124 ? 76.864 -37.983 188.669 1.00 56.75 171 LYS B CA 1
ATOM 4054 C C . LYS B 1 124 ? 77.006 -38.851 187.427 1.00 57.10 171 LYS B C 1
ATOM 4055 O O . LYS B 1 124 ? 76.598 -40.014 187.421 1.00 60.26 171 LYS B O 1
ATOM 4057 N N . GLY B 1 125 ? 77.567 -38.274 186.363 1.00 56.56 172 GLY B N 1
ATOM 4058 C CA . GLY B 1 125 ? 77.696 -38.957 185.090 1.00 54.91 172 GLY B CA 1
ATOM 4059 C C . GLY B 1 125 ? 76.501 -38.825 184.167 1.00 54.87 172 GLY B C 1
ATOM 4060 O O . GLY B 1 125 ? 76.637 -39.112 182.968 1.00 55.45 172 GLY B O 1
ATOM 4061 N N . VAL B 1 126 ? 75.350 -38.382 184.692 1.00 53.33 173 VAL B N 1
ATOM 4062 C CA . VAL B 1 126 ? 74.070 -38.234 183.992 1.00 50.50 173 VAL B CA 1
ATOM 4063 C C . VAL B 1 126 ? 73.463 -39.601 183.691 1.00 51.03 173 VAL B C 1
ATOM 4064 O O . VAL B 1 126 ? 74.126 -40.486 183.141 1.00 47.16 173 VAL B O 1
ATOM 4068 N N . ASP B 1 127 ? 72.190 -39.782 184.044 1.00 51.67 174 ASP B N 1
ATOM 4069 C CA . ASP B 1 127 ? 71.485 -41.041 183.795 1.00 50.90 174 ASP B CA 1
ATOM 4070 C C . ASP B 1 127 ? 70.725 -40.920 182.471 1.00 50.40 174 ASP B C 1
ATOM 4071 O O . ASP B 1 127 ? 69.513 -40.696 182.429 1.00 47.94 174 ASP B O 1
ATOM 4076 N N . GLU B 1 128 ? 71.459 -41.074 181.364 1.00 47.35 175 GLU B N 1
ATOM 4077 C CA . GLU B 1 128 ? 70.836 -40.913 180.051 1.00 46.29 175 GLU B CA 1
ATOM 4078 C C . GLU B 1 128 ? 69.752 -41.952 179.818 1.00 47.04 175 GLU B C 1
ATOM 4079 O O . GLU B 1 128 ? 68.769 -41.678 179.117 1.00 46.03 175 GLU B O 1
ATOM 4085 N N . VAL B 1 129 ? 69.910 -43.143 180.400 1.00 45.67 176 VAL B N 1
ATOM 4086 C CA . VAL B 1 129 ? 68.971 -44.234 180.154 1.00 45.65 176 VAL B CA 1
ATOM 4087 C C . VAL B 1 129 ? 67.566 -43.845 180.611 1.00 47.63 176 VAL B C 1
ATOM 4088 O O . VAL B 1 129 ? 66.582 -44.026 179.881 1.00 46.49 176 VAL B O 1
ATOM 4092 N N . THR B 1 130 ? 67.458 -43.276 181.814 1.00 45.94 177 THR B N 1
ATOM 4093 C CA . THR B 1 130 ? 66.160 -42.829 182.308 1.00 45.03 177 THR B CA 1
ATOM 4094 C C . THR B 1 130 ? 65.604 -41.696 181.453 1.00 42.16 177 THR B C 1
ATOM 4095 O O . THR B 1 130 ? 64.405 -41.669 181.153 1.00 41.91 177 THR B O 1
ATOM 4099 N N . ILE B 1 131 ? 66.460 -40.756 181.048 1.00 41.44 178 ILE B N 1
ATOM 4100 C CA . ILE B 1 131 ? 66.002 -39.642 180.222 1.00 43.27 178 ILE B CA 1
ATOM 4101 C C . ILE B 1 131 ? 65.414 -40.159 178.915 1.00 45.37 178 ILE B C 1
ATOM 4102 O O . ILE B 1 131 ? 64.332 -39.731 178.489 1.00 47.53 178 ILE B O 1
ATOM 4107 N N . VAL B 1 132 ? 66.096 -41.115 178.279 1.00 45.62 179 VAL B N 1
ATOM 4108 C CA . VAL B 1 132 ? 65.609 -41.681 177.023 1.00 43.40 179 VAL B CA 1
ATOM 4109 C C . VAL B 1 132 ? 64.346 -42.504 177.257 1.00 42.29 179 VAL B C 1
ATOM 4110 O O . VAL B 1 132 ? 63.369 -42.387 176.505 1.00 40.81 179 VAL B O 1
ATOM 4114 N N . ASN B 1 133 ? 64.353 -43.356 178.296 1.00 42.91 180 ASN B N 1
ATOM 4115 C CA . ASN B 1 133 ? 63.210 -44.228 178.567 1.00 46.21 180 ASN B CA 1
ATOM 4116 C C . ASN B 1 133 ? 61.936 -43.423 178.762 1.00 42.79 180 ASN B C 1
ATOM 4117 O O . ASN B 1 133 ? 60.852 -43.849 178.348 1.00 42.77 180 ASN B O 1
ATOM 4122 N N . ILE B 1 134 ? 62.044 -42.266 179.406 1.00 38.95 181 ILE B N 1
ATOM 4123 C CA . ILE B 1 134 ? 60.865 -41.442 179.644 1.00 40.26 181 ILE B CA 1
ATOM 4124 C C . ILE B 1 134 ? 60.451 -40.717 178.367 1.00 39.91 181 ILE B C 1
ATOM 4125 O O . ILE B 1 134 ? 59.353 -40.928 177.842 1.00 41.07 181 ILE B O 1
ATOM 4130 N N . LEU B 1 135 ? 61.345 -39.885 177.823 1.00 39.77 182 LEU B N 1
ATOM 4131 C CA . LEU B 1 135 ? 60.937 -38.921 176.805 1.00 39.33 182 LEU B CA 1
ATOM 4132 C C . LEU B 1 135 ? 60.535 -39.579 175.489 1.00 41.92 182 LEU B C 1
ATOM 4133 O O . LEU B 1 135 ? 59.665 -39.052 174.788 1.00 47.61 182 LEU B O 1
ATOM 4138 N N . THR B 1 136 ? 61.150 -40.705 175.117 1.00 41.61 183 THR B N 1
ATOM 4139 C CA . THR B 1 136 ? 60.736 -41.370 173.884 1.00 42.90 183 THR B CA 1
ATOM 4140 C C . THR B 1 136 ? 59.472 -42.202 174.054 1.00 46.34 183 THR B C 1
ATOM 4141 O O . THR B 1 136 ? 58.954 -42.714 173.056 1.00 46.71 183 THR B O 1
ATOM 4145 N N . ASN B 1 137 ? 58.980 -42.380 175.280 1.00 43.20 184 ASN B N 1
ATOM 4146 C CA . ASN B 1 137 ? 57.756 -43.135 175.512 1.00 44.94 184 ASN B CA 1
ATOM 4147 C C . ASN B 1 137 ? 56.629 -42.245 176.021 1.00 44.65 184 ASN B C 1
ATOM 4148 O O . ASN B 1 137 ? 55.694 -42.724 176.673 1.00 44.51 184 ASN B O 1
ATOM 4153 N N . ARG B 1 138 ? 56.708 -40.954 175.724 1.00 44.83 185 ARG B N 1
ATOM 4154 C CA . ARG B 1 138 ? 55.639 -39.999 175.951 1.00 42.35 185 ARG B CA 1
ATOM 4155 C C . ARG B 1 138 ? 55.351 -39.284 174.643 1.00 42.08 185 ARG B C 1
ATOM 4156 O O . ARG B 1 138 ? 56.255 -39.063 173.831 1.00 39.30 185 ARG B O 1
ATOM 4164 N N . SER B 1 139 ? 54.086 -38.933 174.433 1.00 44.97 186 SER B N 1
ATOM 4165 C CA . SER B 1 139 ? 53.745 -38.140 173.265 1.00 42.39 186 SER B CA 1
ATOM 4166 C C . SER B 1 139 ? 54.358 -36.745 173.388 1.00 43.29 186 SER B C 1
ATOM 4167 O O . SER B 1 139 ? 54.819 -36.324 174.457 1.00 40.76 186 SER B O 1
ATOM 4170 N N . ASN B 1 140 ? 54.349 -36.020 172.268 1.00 41.89 187 ASN B N 1
ATOM 4171 C CA . ASN B 1 140 ? 54.945 -34.689 172.248 1.00 39.55 187 ASN B CA 1
ATOM 4172 C C . ASN B 1 140 ? 54.220 -33.753 173.202 1.00 39.65 187 ASN B C 1
ATOM 4173 O O . ASN B 1 140 ? 54.855 -32.951 173.900 1.00 38.30 187 ASN B O 1
ATOM 4178 N N . GLU B 1 141 ? 52.887 -33.822 173.228 1.00 39.79 188 GLU B N 1
ATOM 4179 C CA . GLU B 1 141 ? 52.129 -33.019 174.180 1.00 45.11 188 GLU B CA 1
ATOM 4180 C C . GLU B 1 141 ? 52.509 -33.366 175.613 1.00 46.44 188 GLU B C 1
ATOM 4181 O O . GLU B 1 141 ? 52.640 -32.478 176.464 1.00 47.39 188 GLU B O 1
ATOM 4187 N N . GLN B 1 142 ? 52.707 -34.652 175.898 1.00 43.16 189 GLN B N 1
ATOM 4188 C CA . GLN B 1 142 ? 53.101 -35.023 177.248 1.00 42.00 189 GLN B CA 1
ATOM 4189 C C . GLN B 1 142 ? 54.504 -34.527 177.580 1.00 41.07 189 GLN B C 1
ATOM 4190 O O . GLN B 1 142 ? 54.767 -34.167 178.733 1.00 41.19 189 GLN B O 1
ATOM 4196 N N . ARG B 1 143 ? 55.408 -34.467 176.591 1.00 38.12 190 ARG B N 1
ATOM 4197 C CA . ARG B 1 143 ? 56.729 -33.894 176.850 1.00 40.20 190 ARG B CA 1
ATOM 4198 C C . ARG B 1 143 ? 56.620 -32.416 177.207 1.00 42.45 190 ARG B C 1
ATOM 4199 O O . ARG B 1 143 ? 57.365 -31.916 178.062 1.00 42.95 190 ARG B O 1
ATOM 4207 N N . GLN B 1 144 ? 55.702 -31.699 176.553 1.00 42.27 191 GLN B N 1
ATOM 4208 C CA . GLN B 1 144 ? 55.467 -30.301 176.902 1.00 42.73 191 GLN B CA 1
ATOM 4209 C C . GLN B 1 144 ? 54.968 -30.167 178.337 1.00 41.56 191 GLN B C 1
ATOM 4210 O O . GLN B 1 144 ? 55.336 -29.220 179.040 1.00 44.12 191 GLN B O 1
ATOM 4216 N N . ASP B 1 145 ? 54.115 -31.092 178.785 1.00 39.53 192 ASP B N 1
ATOM 4217 C CA . ASP B 1 145 ? 53.683 -31.062 180.178 1.00 42.03 192 ASP B CA 1
ATOM 4218 C C . ASP B 1 145 ? 54.851 -31.333 181.114 1.00 40.73 192 ASP B C 1
ATOM 4219 O O . ASP B 1 145 ? 55.008 -30.642 182.126 1.00 41.62 192 ASP B O 1
ATOM 4224 N N . ILE B 1 146 ? 55.698 -32.316 180.781 1.00 40.26 193 ILE B N 1
ATOM 4225 C CA . ILE B 1 146 ? 56.862 -32.612 181.617 1.00 41.00 193 ILE B CA 1
ATOM 4226 C C . ILE B 1 146 ? 57.765 -31.387 181.721 1.00 39.37 193 ILE B C 1
ATOM 4227 O O . ILE B 1 146 ? 58.204 -31.004 182.810 1.00 36.90 193 ILE B O 1
ATOM 4232 N N . ALA B 1 147 ? 58.048 -30.751 180.582 1.00 38.93 194 ALA B N 1
ATOM 4233 C CA . ALA B 1 147 ? 58.886 -29.555 180.575 1.00 37.59 194 ALA B CA 1
ATOM 4234 C C . ALA B 1 147 ? 58.254 -28.442 181.399 1.00 36.71 194 ALA B C 1
ATOM 4235 O O . ALA B 1 147 ? 58.954 -27.675 182.066 1.00 36.43 194 ALA B O 1
ATOM 4237 N N . PHE B 1 148 ? 56.927 -28.328 181.349 1.00 39.31 195 PHE B N 1
ATOM 4238 C CA . PHE B 1 148 ? 56.236 -27.316 182.135 1.00 40.03 195 PHE B CA 1
ATOM 4239 C C . PHE B 1 148 ? 56.358 -27.614 183.627 1.00 42.84 195 PHE B C 1
ATOM 4240 O O . PHE B 1 148 ? 56.653 -26.719 184.431 1.00 45.38 195 PHE B O 1
ATOM 4248 N N . ALA B 1 149 ? 56.142 -28.875 184.018 1.00 39.34 196 ALA B N 1
ATOM 4249 C CA . ALA B 1 149 ? 56.309 -29.243 185.420 1.00 39.94 196 ALA B CA 1
ATOM 4250 C C . ALA B 1 149 ? 57.745 -29.010 185.872 1.00 37.72 196 ALA B C 1
ATOM 4251 O O . ALA B 1 149 ? 57.980 -28.462 186.956 1.00 41.26 196 ALA B O 1
ATOM 4253 N N . TYR B 1 150 ? 58.714 -29.390 185.032 1.00 38.52 197 TYR B N 1
ATOM 4254 C CA . TYR B 1 150 ? 60.129 -29.240 185.367 1.00 39.78 197 TYR B CA 1
ATOM 4255 C C . TYR B 1 150 ? 60.487 -27.779 185.618 1.00 43.61 197 TYR B C 1
ATOM 4256 O O . TYR B 1 150 ? 61.144 -27.449 186.611 1.00 43.84 197 TYR B O 1
ATOM 4265 N N . GLN B 1 151 ? 60.074 -26.887 184.717 1.00 47.40 198 GLN B N 1
ATOM 4266 C CA . GLN B 1 151 ? 60.437 -25.481 184.867 1.00 49.15 198 GLN B CA 1
ATOM 4267 C C . GLN B 1 151 ? 59.728 -24.847 186.058 1.00 42.45 198 GLN B C 1
ATOM 4268 O O . GLN B 1 151 ? 60.298 -23.985 186.736 1.00 45.65 198 GLN B O 1
ATOM 4274 N N . ARG B 1 152 ? 58.501 -25.283 186.336 1.00 41.70 199 ARG B N 1
ATOM 4275 C CA . ARG B 1 152 ? 57.740 -24.757 187.462 1.00 43.70 199 ARG B CA 1
ATOM 4276 C C . ARG B 1 152 ? 58.442 -25.050 188.781 1.00 48.57 199 ARG B C 1
ATOM 4277 O O . ARG B 1 152 ? 58.412 -24.230 189.706 1.00 49.82 199 ARG B O 1
ATOM 4285 N N . ARG B 1 153 ? 59.092 -26.213 188.878 1.00 49.83 200 ARG B N 1
ATOM 4286 C CA . ARG B 1 153 ? 59.756 -26.643 190.101 1.00 46.42 200 ARG B CA 1
ATOM 4287 C C . ARG B 1 153 ? 61.192 -26.153 190.195 1.00 43.40 200 ARG B C 1
ATOM 4288 O O . ARG B 1 153 ? 61.617 -25.689 191.256 1.00 47.16 200 ARG B O 1
ATOM 4296 N N . THR B 1 154 ? 61.963 -26.277 189.117 1.00 45.62 201 THR B N 1
ATOM 4297 C CA . THR B 1 154 ? 63.380 -25.953 189.165 1.00 50.87 201 THR B CA 1
ATOM 4298 C C . THR B 1 154 ? 63.674 -24.515 188.771 1.00 58.20 201 THR B C 1
ATOM 4299 O O . THR B 1 154 ? 64.812 -24.069 188.951 1.00 59.05 201 THR B O 1
ATOM 4303 N N . LYS B 1 155 ? 62.685 -23.793 188.235 1.00 62.82 202 LYS B N 1
ATOM 4304 C CA . LYS B 1 155 ? 62.883 -22.461 187.656 1.00 68.33 202 LYS B CA 1
ATOM 4305 C C . LYS B 1 155 ? 63.927 -22.483 186.541 1.00 67.76 202 LYS B C 1
ATOM 4306 O O . LYS B 1 155 ? 64.607 -21.485 186.293 1.00 71.97 202 LYS B O 1
ATOM 4312 N N . LYS B 1 156 ? 64.054 -23.622 185.860 1.00 64.61 203 LYS B N 1
ATOM 4313 C CA . LYS B 1 156 ? 65.012 -23.819 184.783 1.00 62.03 203 LYS B CA 1
ATOM 4314 C C . LYS B 1 156 ? 64.327 -24.557 183.638 1.00 59.03 203 LYS B C 1
ATOM 4315 O O . LYS B 1 156 ? 63.528 -25.467 183.872 1.00 58.61 203 LYS B O 1
ATOM 4321 N N . GLU B 1 157 ? 64.630 -24.162 182.402 1.00 56.01 204 GLU B N 1
ATOM 4322 C CA . GLU B 1 157 ? 64.006 -24.798 181.249 1.00 55.99 204 GLU B CA 1
ATOM 4323 C C . GLU B 1 157 ? 64.562 -26.204 181.054 1.00 51.24 204 GLU B C 1
ATOM 4324 O O . GLU B 1 157 ? 65.768 -26.435 181.181 1.00 51.99 204 GLU B O 1
ATOM 4330 N N . LEU B 1 158 ? 63.672 -27.149 180.745 1.00 46.41 205 LEU B N 1
ATOM 4331 C CA . LEU B 1 158 ? 64.098 -28.540 180.620 1.00 47.00 205 LEU B CA 1
ATOM 4332 C C . LEU B 1 158 ? 65.066 -28.721 179.456 1.00 47.61 205 LEU B C 1
ATOM 4333 O O . LEU B 1 158 ? 66.113 -29.363 179.603 1.00 48.45 205 LEU B O 1
ATOM 4338 N N . ALA B 1 159 ? 64.736 -28.159 178.291 1.00 47.86 206 ALA B N 1
ATOM 4339 C CA . ALA B 1 159 ? 65.585 -28.355 177.120 1.00 45.89 206 ALA B CA 1
ATOM 4340 C C . ALA B 1 159 ? 66.990 -27.823 177.365 1.00 47.15 206 ALA B C 1
ATOM 4341 O O . ALA B 1 159 ? 67.978 -28.471 177.001 1.00 50.11 206 ALA B O 1
ATOM 4343 N N . SER B 1 160 ? 67.104 -26.661 178.011 1.00 47.42 207 SER B N 1
ATOM 4344 C CA . SER B 1 160 ? 68.425 -26.113 178.301 1.00 52.88 207 SER B CA 1
ATOM 4345 C C . SER B 1 160 ? 69.194 -26.986 179.290 1.00 52.19 207 SER B C 1
ATOM 4346 O O . SER B 1 160 ? 70.413 -27.145 179.160 1.00 53.85 207 SER B O 1
ATOM 4349 N N . ALA B 1 161 ? 68.512 -27.556 180.286 1.00 51.29 208 ALA B N 1
ATOM 4350 C CA . ALA B 1 161 ? 69.202 -28.437 181.226 1.00 48.92 208 ALA B CA 1
ATOM 4351 C C . ALA B 1 161 ? 69.709 -29.689 180.526 1.00 48.68 208 ALA B C 1
ATOM 4352 O O . ALA B 1 161 ? 70.836 -30.135 180.766 1.00 51.03 208 ALA B O 1
ATOM 4354 N N . LEU B 1 162 ? 68.888 -30.265 179.645 1.00 45.13 209 LEU B N 1
ATOM 4355 C CA . LEU B 1 162 ? 69.304 -31.450 178.903 1.00 47.48 209 LEU B CA 1
ATOM 4356 C C . LEU B 1 162 ? 70.393 -31.130 177.883 1.00 52.38 209 LEU B C 1
ATOM 4357 O O . LEU B 1 162 ? 71.210 -32.002 177.556 1.00 56.45 209 LEU B O 1
ATOM 4362 N N . LYS B 1 163 ? 70.439 -29.900 177.369 1.00 51.27 210 LYS B N 1
ATOM 4363 C CA . LYS B 1 163 ? 71.540 -29.566 176.474 1.00 54.06 210 LYS B CA 1
ATOM 4364 C C . LYS B 1 163 ? 72.876 -29.553 177.214 1.00 55.60 210 LYS B C 1
ATOM 4365 O O . LYS B 1 163 ? 73.910 -29.879 176.622 1.00 59.56 210 LYS B O 1
ATOM 4371 N N . SER B 1 164 ? 72.881 -29.198 178.503 1.00 55.73 211 SER B N 1
ATOM 4372 C CA . SER B 1 164 ? 74.121 -29.246 179.275 1.00 58.13 211 SER B CA 1
ATOM 4373 C C . SER B 1 164 ? 74.514 -30.679 179.599 1.00 57.92 211 SER B C 1
ATOM 4374 O O . SER B 1 164 ? 75.702 -31.022 179.589 1.00 61.30 211 SER B O 1
ATOM 4377 N N . ALA B 1 165 ? 73.528 -31.521 179.907 1.00 52.70 212 ALA B N 1
ATOM 4378 C CA . ALA B 1 165 ? 73.778 -32.866 180.400 1.00 49.01 212 ALA B CA 1
ATOM 4379 C C . ALA B 1 165 ? 74.068 -33.867 179.292 1.00 51.65 212 ALA B C 1
ATOM 4380 O O . ALA B 1 165 ? 74.627 -34.933 179.576 1.00 53.50 212 ALA B O 1
ATOM 4382 N N . LEU B 1 166 ? 73.697 -33.566 178.051 1.00 51.12 213 LEU B N 1
ATOM 4383 C CA . LEU B 1 166 ? 73.795 -34.522 176.955 1.00 50.65 213 LEU B CA 1
ATOM 4384 C C . LEU B 1 166 ? 74.814 -34.051 175.923 1.00 50.36 213 LEU B C 1
ATOM 4385 O O . LEU B 1 166 ? 75.269 -32.904 175.933 1.00 51.46 213 LEU B O 1
ATOM 4390 N N . SER B 1 167 ? 75.170 -34.958 175.016 1.00 48.66 214 SER B N 1
ATOM 4391 C CA . SER B 1 167 ? 76.086 -34.616 173.937 1.00 52.25 214 SER B CA 1
ATOM 4392 C C . SER B 1 167 ? 75.868 -35.571 172.774 1.00 51.30 214 SER B C 1
ATOM 4393 O O . SER B 1 167 ? 75.162 -36.576 172.885 1.00 47.31 214 SER B O 1
ATOM 4396 N N . GLY B 1 168 ? 76.515 -35.248 171.660 1.00 53.11 215 GLY B N 1
ATOM 4397 C CA . GLY B 1 168 ? 76.469 -36.097 170.501 1.00 51.49 215 GLY B CA 1
ATOM 4398 C C . GLY B 1 168 ? 75.095 -36.130 169.854 1.00 49.95 215 GLY B C 1
ATOM 4399 O O . GLY B 1 168 ? 74.256 -35.237 170.023 1.00 47.47 215 GLY B O 1
ATOM 4400 N N . HIS B 1 169 ? 74.877 -37.203 169.094 1.00 49.42 216 HIS B N 1
ATOM 4401 C CA . HIS B 1 169 ? 73.621 -37.356 168.373 1.00 47.87 216 HIS B CA 1
ATOM 4402 C C . HIS B 1 169 ? 72.448 -37.571 169.321 1.00 48.29 216 HIS B C 1
ATOM 4403 O O . HIS B 1 169 ? 71.311 -37.218 168.981 1.00 45.57 216 HIS B O 1
ATOM 4410 N N . LEU B 1 170 ? 72.694 -38.139 170.508 1.00 48.28 217 LEU B N 1
ATOM 4411 C CA . LEU B 1 170 ? 71.614 -38.277 171.481 1.00 47.38 217 LEU B CA 1
ATOM 4412 C C . LEU B 1 170 ? 71.054 -36.914 171.867 1.00 47.92 217 LEU B C 1
ATOM 4413 O O . LEU B 1 170 ? 69.833 -36.735 171.942 1.00 49.01 217 LEU B O 1
ATOM 4418 N N . GLU B 1 171 ? 71.928 -35.935 172.105 1.00 48.35 218 GLU B N 1
ATOM 4419 C CA . GLU B 1 171 ? 71.460 -34.580 172.377 1.00 46.41 218 GLU B CA 1
ATOM 4420 C C . GLU B 1 171 ? 70.549 -34.090 171.260 1.00 44.41 218 GLU B C 1
ATOM 4421 O O . GLU B 1 171 ? 69.459 -33.562 171.516 1.00 41.08 218 GLU B O 1
ATOM 4427 N N . THR B 1 172 ? 70.978 -34.279 170.008 1.00 42.24 219 THR B N 1
ATOM 4428 C CA . THR B 1 172 ? 70.169 -33.871 168.863 1.00 42.91 219 THR B CA 1
ATOM 4429 C C . THR B 1 172 ? 68.783 -34.515 168.895 1.00 41.28 219 THR B C 1
ATOM 4430 O O . THR B 1 172 ? 67.776 -33.845 168.639 1.00 42.42 219 THR B O 1
ATOM 4434 N N . VAL B 1 173 ? 68.704 -35.810 169.215 1.00 42.78 220 VAL B N 1
ATOM 4435 C CA . VAL B 1 173 ? 67.405 -36.480 169.225 1.00 45.25 220 VAL B CA 1
ATOM 4436 C C . VAL B 1 173 ? 66.517 -35.899 170.318 1.00 46.10 220 VAL B C 1
ATOM 4437 O O . VAL B 1 173 ? 65.372 -35.493 170.068 1.00 44.19 220 VAL B O 1
ATOM 4441 N N . ILE B 1 174 ? 67.051 -35.824 171.541 1.00 43.43 221 ILE B N 1
ATOM 4442 C CA . ILE B 1 174 ? 66.249 -35.430 172.694 1.00 43.96 221 ILE B CA 1
ATOM 4443 C C . ILE B 1 174 ? 65.786 -33.988 172.560 1.00 39.33 221 ILE B C 1
ATOM 4444 O O . ILE B 1 174 ? 64.621 -33.672 172.821 1.00 37.42 221 ILE B O 1
ATOM 4449 N N . LEU B 1 175 ? 66.688 -33.086 172.154 1.00 39.37 222 LEU B N 1
ATOM 4450 C CA . LEU B 1 175 ? 66.278 -31.697 171.969 1.00 39.27 222 LEU B CA 1
ATOM 4451 C C . LEU B 1 175 ? 65.250 -31.574 170.854 1.00 44.14 222 LEU B C 1
ATOM 4452 O O . LEU B 1 175 ? 64.303 -30.782 170.955 1.00 42.06 222 LEU B O 1
ATOM 4457 N N . GLY B 1 176 ? 65.408 -32.357 169.782 1.00 44.84 223 GLY B N 1
ATOM 4458 C CA . GLY B 1 176 ? 64.377 -32.385 168.758 1.00 39.19 223 GLY B CA 1
ATOM 4459 C C . GLY B 1 176 ? 63.029 -32.802 169.317 1.00 42.94 223 GLY B C 1
ATOM 4460 O O . GLY B 1 176 ? 62.005 -32.173 169.029 1.00 44.57 223 GLY B O 1
ATOM 4461 N N . LEU B 1 177 ? 63.016 -33.847 170.153 1.00 43.44 224 LEU B N 1
ATOM 4462 C CA . LEU B 1 177 ? 61.762 -34.356 170.697 1.00 43.00 224 LEU B CA 1
ATOM 4463 C C . LEU B 1 177 ? 61.082 -33.331 171.593 1.00 42.58 224 LEU B C 1
ATOM 4464 O O . LEU B 1 177 ? 59.854 -33.341 171.724 1.00 41.89 224 LEU B O 1
ATOM 4469 N N . LEU B 1 178 ? 61.862 -32.450 172.226 1.00 43.73 225 LEU B N 1
ATOM 4470 C CA . LEU B 1 178 ? 61.306 -31.462 173.146 1.00 43.22 225 LEU B CA 1
ATOM 4471 C C . LEU B 1 178 ? 60.634 -30.289 172.439 1.00 43.49 225 LEU B C 1
ATOM 4472 O O . LEU B 1 178 ? 59.937 -29.503 173.092 1.00 43.68 225 LEU B O 1
ATOM 4477 N N . LYS B 1 179 ? 60.848 -30.119 171.140 1.00 43.21 226 LYS B N 1
ATOM 4478 C CA . LYS B 1 179 ? 60.164 -29.049 170.431 1.00 42.70 226 LYS B CA 1
ATOM 4479 C C . LYS B 1 179 ? 58.792 -29.532 169.982 1.00 42.69 226 LYS B C 1
ATOM 4480 O O . LYS B 1 179 ? 58.554 -30.735 169.825 1.00 45.96 226 LYS B O 1
ATOM 4486 N N . THR B 1 180 ? 57.863 -28.590 169.827 1.00 43.48 227 THR B N 1
ATOM 4487 C CA . THR B 1 180 ? 56.592 -28.940 169.214 1.00 41.27 227 THR B CA 1
ATOM 4488 C C . THR B 1 180 ? 56.831 -29.232 167.737 1.00 43.58 227 THR B C 1
ATOM 4489 O O . THR B 1 180 ? 57.841 -28.803 167.174 1.00 45.54 227 THR B O 1
ATOM 4493 N N . PRO B 1 181 ? 55.927 -29.979 167.090 1.00 43.09 228 PRO B N 1
ATOM 4494 C CA . PRO B 1 181 ? 56.105 -30.234 165.649 1.00 41.34 228 PRO B CA 1
ATOM 4495 C C . PRO B 1 181 ? 56.448 -28.986 164.852 1.00 42.32 228 PRO B C 1
ATOM 4496 O O . PRO B 1 181 ? 57.419 -29.000 164.087 1.00 44.31 228 PRO B O 1
ATOM 4500 N N . ALA B 1 182 ? 55.703 -27.892 165.040 1.00 40.49 229 ALA B N 1
ATOM 4501 C CA . ALA B 1 182 ? 55.956 -26.679 164.264 1.00 41.58 229 ALA B CA 1
ATOM 4502 C C . ALA B 1 182 ? 57.283 -26.028 164.639 1.00 42.55 229 ALA B C 1
ATOM 4503 O O . ALA B 1 182 ? 58.000 -25.533 163.762 1.00 42.27 229 ALA B O 1
ATOM 4505 N N . GLN B 1 183 ? 57.621 -25.987 165.935 1.00 44.77 230 GLN B N 1
ATOM 4506 C CA . GLN B 1 183 ? 58.917 -25.433 166.330 1.00 42.42 230 GLN B CA 1
ATOM 4507 C C . GLN B 1 183 ? 60.056 -26.251 165.741 1.00 45.59 230 GLN B C 1
ATOM 4508 O O . GLN B 1 183 ? 61.075 -25.696 165.307 1.00 48.65 230 GLN B O 1
ATOM 4514 N N . TYR B 1 184 ? 59.904 -27.577 165.734 1.00 42.35 231 TYR B N 1
ATOM 4515 C CA . TYR B 1 184 ? 60.957 -28.442 165.225 1.00 44.00 231 TYR B CA 1
ATOM 4516 C C . TYR B 1 184 ? 61.183 -28.201 163.732 1.00 44.98 231 TYR B C 1
ATOM 4517 O O . TYR B 1 184 ? 62.320 -27.991 163.294 1.00 44.69 231 TYR B O 1
ATOM 4526 N N . ASP B 1 185 ? 60.103 -28.182 162.941 1.00 43.45 232 ASP B N 1
ATOM 4527 C CA . ASP B 1 185 ? 60.240 -27.925 161.509 1.00 48.61 232 ASP B CA 1
ATOM 4528 C C . ASP B 1 185 ? 60.779 -26.521 161.243 1.00 50.01 232 ASP B C 1
ATOM 4529 O O . ASP B 1 185 ? 61.644 -26.336 160.378 1.00 47.88 232 ASP B O 1
ATOM 4534 N N . ALA B 1 186 ? 60.268 -25.516 161.963 1.00 49.26 233 ALA B N 1
ATOM 4535 C CA . ALA B 1 186 ? 60.765 -24.155 161.778 1.00 50.94 233 ALA B CA 1
ATOM 4536 C C . ALA B 1 186 ? 62.270 -24.079 162.018 1.00 51.27 233 ALA B C 1
ATOM 4537 O O . ALA B 1 186 ? 62.997 -23.446 161.241 1.00 49.71 233 ALA B O 1
ATOM 4539 N N . SER B 1 187 ? 62.761 -24.725 163.081 1.00 49.70 234 SER B N 1
ATOM 4540 C CA . SER B 1 187 ? 64.185 -24.618 163.391 1.00 51.51 234 SER B CA 1
ATOM 4541 C C . SER B 1 187 ? 65.030 -25.397 162.390 1.00 52.60 234 SER B C 1
ATOM 4542 O O . SER B 1 187 ? 66.131 -24.961 162.032 1.00 53.82 234 SER B O 1
ATOM 4545 N N . GLU B 1 188 ? 64.536 -26.549 161.920 1.00 52.14 235 GLU B N 1
ATOM 4546 C CA . GLU B 1 188 ? 65.262 -27.279 160.885 1.00 48.70 235 GLU B CA 1
ATOM 4547 C C . GLU B 1 188 ? 65.280 -26.495 159.577 1.00 49.22 235 GLU B C 1
ATOM 4548 O O . GLU B 1 188 ? 66.270 -26.526 158.835 1.00 50.72 235 GLU B O 1
ATOM 4554 N N . LEU B 1 189 ? 64.188 -25.786 159.280 1.00 48.91 236 LEU B N 1
ATOM 4555 C CA . LEU B 1 189 ? 64.159 -24.907 158.116 1.00 51.35 236 LEU B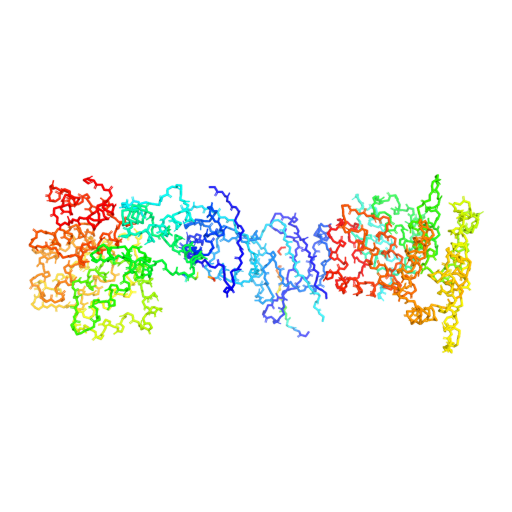 CA 1
ATOM 4556 C C . LEU B 1 189 ? 65.177 -23.782 158.257 1.00 55.25 236 LEU B C 1
ATOM 4557 O O . LEU B 1 189 ? 65.987 -23.545 157.353 1.00 55.30 236 LEU B O 1
ATOM 4562 N N . LYS B 1 190 ? 65.151 -23.081 159.394 1.00 55.65 237 LYS B N 1
ATOM 4563 C CA . LYS B 1 190 ? 66.114 -22.008 159.624 1.00 58.36 237 LYS B CA 1
ATOM 4564 C C . LYS B 1 190 ? 67.545 -22.520 159.507 1.00 59.44 237 LYS B C 1
ATOM 4565 O O . LYS B 1 190 ? 68.421 -21.818 158.991 1.00 62.08 237 LYS B O 1
ATOM 4571 N N . ALA B 1 191 ? 67.798 -23.752 159.962 1.00 58.25 238 ALA B N 1
ATOM 4572 C CA . ALA B 1 191 ? 69.147 -24.302 159.875 1.00 57.46 238 ALA B CA 1
ATOM 4573 C C . ALA B 1 191 ? 69.519 -24.672 158.444 1.00 59.93 238 ALA B C 1
ATOM 4574 O O . ALA B 1 191 ? 70.699 -24.620 158.083 1.00 60.64 238 ALA B O 1
ATOM 4576 N N . SER B 1 192 ? 68.538 -25.046 157.615 1.00 58.51 239 SER B N 1
ATOM 4577 C CA . SER B 1 192 ? 68.849 -25.396 156.232 1.00 60.77 239 SER B CA 1
ATOM 4578 C C . SER B 1 192 ? 69.219 -24.168 155.409 1.00 64.60 239 SER B C 1
ATOM 4579 O O . SER B 1 192 ? 69.903 -24.291 154.387 1.00 66.01 239 SER B O 1
ATOM 4582 N N . MET B 1 193 ? 68.765 -22.986 155.821 1.00 66.92 240 MET B N 1
ATOM 4583 C CA . MET B 1 193 ? 69.075 -21.754 155.112 1.00 70.34 240 MET B CA 1
ATOM 4584 C C . MET B 1 193 ? 70.117 -20.909 155.827 1.00 75.47 240 MET B C 1
ATOM 4585 O O . MET B 1 193 ? 70.680 -19.998 155.213 1.00 79.53 240 MET B O 1
ATOM 4590 N N . LYS B 1 194 ? 70.382 -21.190 157.101 1.00 76.57 241 LYS B N 1
ATOM 4591 C CA . LYS B 1 194 ? 71.389 -20.448 157.847 1.00 79.56 241 LYS B CA 1
ATOM 4592 C C . LYS B 1 194 ? 72.757 -20.607 157.195 1.00 82.49 241 LYS B C 1
ATOM 4593 O O . LYS B 1 194 ? 73.187 -21.724 156.889 1.00 83.16 241 LYS B O 1
ATOM 4595 N N . GLY B 1 195 ? 73.434 -19.481 156.977 1.00 84.90 242 GLY B N 1
ATOM 4596 C CA . GLY B 1 195 ? 74.798 -19.485 156.497 1.00 85.74 242 GLY B CA 1
ATOM 4597 C C . GLY B 1 195 ? 74.894 -19.513 154.983 1.00 87.16 242 GLY B C 1
ATOM 4598 O O . GLY B 1 195 ? 73.902 -19.595 154.258 1.00 86.62 242 GLY B O 1
ATOM 4599 N N . LEU B 1 196 ? 76.136 -19.415 154.508 1.00 89.86 243 LEU B N 1
ATOM 4600 C CA . LEU B 1 196 ? 76.428 -19.509 153.081 1.00 93.39 243 LEU B CA 1
ATOM 4601 C C . LEU B 1 196 ? 75.959 -20.858 152.548 1.00 91.91 243 LEU B C 1
ATOM 4602 O O . LEU B 1 196 ? 76.147 -21.896 153.188 1.00 90.52 243 LEU B O 1
ATOM 4607 N N . GLY B 1 197 ? 75.338 -20.841 151.373 1.00 92.15 244 GLY B N 1
ATOM 4608 C CA . GLY B 1 197 ? 74.802 -22.061 150.810 1.00 90.61 244 GLY B CA 1
ATOM 4609 C C . GLY B 1 197 ? 73.523 -22.490 151.502 1.00 87.74 244 GLY B C 1
ATOM 4610 O O . GLY B 1 197 ? 72.973 -21.803 152.372 1.00 86.68 244 GLY B O 1
ATOM 4611 N N . THR B 1 198 ? 73.059 -23.675 151.111 1.00 84.64 245 THR B N 1
ATOM 4612 C CA . THR B 1 198 ? 71.757 -24.164 151.535 1.00 80.29 245 THR B CA 1
ATOM 4613 C C . THR B 1 198 ? 71.772 -25.682 151.549 1.00 75.98 245 THR B C 1
ATOM 4614 O O . THR B 1 198 ? 72.277 -26.306 150.612 1.00 77.14 245 THR B O 1
ATOM 4618 N N . ASP B 1 199 ? 71.237 -26.263 152.619 1.00 71.51 246 ASP B N 1
ATOM 4619 C CA . ASP B 1 199 ? 70.946 -27.693 152.670 1.00 68.97 246 ASP B CA 1
ATOM 4620 C C . ASP B 1 199 ? 69.645 -27.907 151.909 1.00 67.02 246 ASP B C 1
ATOM 4621 O O . ASP B 1 199 ? 68.553 -27.926 152.488 1.00 64.57 246 ASP B O 1
ATOM 4626 N N . GLU B 1 200 ? 69.766 -28.066 150.588 1.00 65.59 247 GLU B N 1
ATOM 4627 C CA . GLU B 1 200 ? 68.576 -28.187 149.753 1.00 65.62 247 GLU B CA 1
ATOM 4628 C C . GLU B 1 200 ? 67.799 -29.454 150.083 1.00 60.67 247 GLU B C 1
ATOM 4629 O O . GLU B 1 200 ? 66.566 -29.452 150.051 1.00 61.94 247 GLU B O 1
ATOM 4635 N N . ASP B 1 201 ? 68.501 -30.547 150.395 1.00 59.30 248 ASP B N 1
ATOM 4636 C CA . ASP B 1 201 ? 67.815 -31.790 150.739 1.00 62.41 248 ASP B CA 1
ATOM 4637 C C . ASP B 1 201 ? 66.864 -31.584 151.907 1.00 59.38 248 ASP B C 1
ATOM 4638 O O . ASP B 1 201 ? 65.706 -32.015 151.860 1.00 56.69 248 ASP B O 1
ATOM 4643 N N . SER B 1 202 ? 67.337 -30.908 152.961 1.00 56.54 249 SER B N 1
ATOM 4644 C CA . SER B 1 202 ? 66.513 -30.685 154.143 1.00 54.48 249 SER B CA 1
ATOM 4645 C C . SER B 1 202 ? 65.357 -29.745 153.836 1.00 51.26 249 SER B C 1
ATOM 4646 O O . SER B 1 202 ? 64.207 -30.018 154.196 1.00 50.20 249 SER B O 1
ATOM 4649 N N . LEU B 1 203 ? 65.649 -28.626 153.178 1.00 52.26 250 LEU B N 1
ATOM 4650 C CA . LEU B 1 203 ? 64.600 -27.684 152.813 1.00 52.30 250 LEU B CA 1
ATOM 4651 C C . LEU B 1 203 ? 63.529 -28.371 151.971 1.00 49.13 250 LEU B C 1
ATOM 4652 O O . LEU B 1 203 ? 62.327 -28.238 152.235 1.00 42.98 250 LEU B O 1
ATOM 4657 N N . ILE B 1 204 ? 63.958 -29.134 150.962 1.00 51.20 251 ILE B N 1
ATOM 4658 C CA . ILE B 1 204 ? 63.027 -29.839 150.088 1.00 46.67 251 ILE B CA 1
ATOM 4659 C C . ILE B 1 204 ? 62.226 -30.875 150.870 1.00 48.30 251 ILE B C 1
ATOM 4660 O O . ILE B 1 204 ? 61.003 -30.970 150.717 1.00 49.23 251 ILE B O 1
ATOM 4665 N N . GLU B 1 205 ? 62.894 -31.664 151.719 1.00 47.17 252 GLU B N 1
ATOM 4666 C CA . GLU B 1 205 ? 62.193 -32.706 152.470 1.00 47.20 252 GLU B CA 1
ATOM 4667 C C . GLU B 1 205 ? 61.019 -32.128 153.248 1.00 47.16 252 GLU B C 1
ATOM 4668 O O . GLU B 1 205 ? 59.904 -32.657 153.204 1.00 49.21 252 GLU B O 1
ATOM 4674 N N . ILE B 1 206 ? 61.247 -31.014 153.936 1.00 46.90 253 ILE B N 1
ATOM 4675 C CA . ILE B 1 206 ? 60.235 -30.451 154.822 1.00 45.12 253 ILE B CA 1
ATOM 4676 C C . ILE B 1 206 ? 59.138 -29.759 154.027 1.00 46.52 253 ILE B C 1
ATOM 4677 O O . ILE B 1 206 ? 57.945 -29.964 154.282 1.00 48.94 253 ILE B O 1
ATOM 4682 N N . ILE B 1 207 ? 59.519 -28.923 153.059 1.00 45.88 254 ILE B N 1
ATOM 4683 C CA . ILE B 1 207 ? 58.523 -28.156 152.321 1.00 48.57 254 ILE B CA 1
ATOM 4684 C C . ILE B 1 207 ? 57.704 -29.067 151.411 1.00 49.51 254 ILE B C 1
ATOM 4685 O O . ILE B 1 207 ? 56.513 -28.824 151.189 1.00 48.67 254 ILE B O 1
ATOM 4690 N N . CYS B 1 208 ? 58.308 -30.130 150.880 1.00 49.74 255 CYS B N 1
ATOM 4691 C CA . CYS B 1 208 ? 57.572 -30.994 149.966 1.00 48.02 255 CYS B CA 1
ATOM 4692 C C . CYS B 1 208 ? 56.631 -31.952 150.683 1.00 47.12 255 CYS B C 1
ATOM 4693 O O . CYS B 1 208 ? 55.665 -32.417 150.070 1.00 46.81 255 CYS B O 1
ATOM 4696 N N . SER B 1 209 ? 56.866 -32.241 151.964 1.00 44.74 256 SER B N 1
ATOM 4697 C CA . SER B 1 209 ? 56.134 -33.301 152.643 1.00 44.78 256 SER B CA 1
ATOM 4698 C C . SER B 1 209 ? 55.117 -32.806 153.665 1.00 42.91 256 SER B C 1
ATOM 4699 O O . SER B 1 209 ? 54.326 -33.617 154.156 1.00 47.19 256 SER B O 1
ATOM 4702 N N . ARG B 1 210 ? 55.121 -31.524 154.017 1.00 42.35 257 ARG B N 1
ATOM 4703 C CA . ARG B 1 210 ? 54.209 -31.015 155.033 1.00 40.66 257 ARG B CA 1
ATOM 4704 C C . ARG B 1 210 ? 52.890 -30.600 154.393 1.00 44.75 257 ARG B C 1
ATOM 4705 O O . ARG B 1 210 ? 52.855 -30.111 153.256 1.00 45.60 257 ARG B O 1
ATOM 4713 N N . THR B 1 211 ? 51.803 -30.815 155.128 1.00 44.25 258 THR B N 1
ATOM 4714 C CA . THR B 1 211 ? 50.463 -30.526 154.649 1.00 44.17 258 THR B CA 1
ATOM 4715 C C . THR B 1 211 ? 50.137 -29.051 154.854 1.00 43.69 258 THR B C 1
ATOM 4716 O O . THR B 1 211 ? 50.885 -28.307 155.497 1.00 44.39 258 THR B O 1
ATOM 4720 N N . ASN B 1 212 ? 48.984 -28.634 154.318 1.00 44.28 259 ASN B N 1
ATOM 4721 C CA . ASN B 1 212 ? 48.545 -27.249 154.482 1.00 46.88 259 ASN B CA 1
ATOM 4722 C C . ASN B 1 212 ? 48.491 -26.855 155.954 1.00 48.06 259 ASN B C 1
ATOM 4723 O O . ASN B 1 212 ? 48.994 -25.796 156.346 1.00 48.69 259 ASN B O 1
ATOM 4728 N N . GLN B 1 213 ? 47.869 -27.695 156.786 1.00 48.59 260 GLN B N 1
ATOM 4729 C CA . GLN B 1 213 ? 47.744 -27.366 158.201 1.00 50.54 260 GLN B CA 1
ATOM 4730 C C . GLN B 1 213 ? 49.111 -27.291 158.872 1.00 48.99 260 GLN B C 1
ATOM 4731 O O . GLN B 1 213 ? 49.370 -26.381 159.670 1.00 50.37 260 GLN B O 1
ATOM 4737 N N . GLU B 1 214 ? 50.008 -28.230 158.553 1.00 45.48 261 GLU B N 1
ATOM 4738 C CA . GLU B 1 214 ? 51.329 -28.218 159.179 1.00 45.29 261 GLU B CA 1
ATOM 4739 C C . GLU B 1 214 ? 52.136 -27.001 158.743 1.00 46.96 261 GLU B C 1
ATOM 4740 O O . GLU B 1 214 ? 52.833 -26.389 159.561 1.00 47.50 261 GLU B O 1
ATOM 4746 N N . LEU B 1 215 ? 52.039 -26.630 157.463 1.00 47.80 262 LEU B N 1
ATOM 4747 C CA . LEU B 1 215 ? 52.824 -25.516 156.942 1.00 49.28 262 LEU B CA 1
ATOM 4748 C C . LEU B 1 215 ? 52.329 -24.184 157.482 1.00 51.71 262 LEU B C 1
ATOM 4749 O O . LEU B 1 215 ? 53.128 -23.270 157.723 1.00 54.22 262 LEU B O 1
ATOM 4754 N N . GLN B 1 216 ? 51.015 -24.040 157.657 1.00 53.13 263 GLN B N 1
ATOM 4755 C CA . GLN B 1 216 ? 50.494 -22.771 158.151 1.00 58.62 263 GLN B CA 1
ATOM 4756 C C . GLN B 1 216 ? 50.915 -22.533 159.593 1.00 55.78 263 GLN B C 1
ATOM 4757 O O . GLN B 1 216 ? 51.211 -21.396 159.978 1.00 56.54 263 GLN B O 1
ATOM 4763 N N . GLU B 1 217 ? 50.962 -23.595 160.399 1.00 55.62 264 GLU B N 1
ATOM 4764 C CA . GLU B 1 217 ? 51.480 -23.474 161.756 1.00 55.98 264 GLU B CA 1
ATOM 4765 C C . GLU B 1 217 ? 52.984 -23.222 161.744 1.00 54.11 264 GLU B C 1
ATOM 4766 O O . GLU B 1 217 ? 53.494 -22.444 162.559 1.00 51.35 264 GLU B O 1
ATOM 4772 N N . ILE B 1 218 ? 53.705 -23.862 160.812 1.00 50.96 265 ILE B N 1
ATOM 4773 C CA . ILE B 1 218 ? 55.135 -23.596 160.651 1.00 50.24 265 ILE B CA 1
ATOM 4774 C C . ILE B 1 218 ? 55.371 -22.133 160.301 1.00 50.14 265 ILE B C 1
ATOM 4775 O O . ILE B 1 218 ? 56.284 -21.490 160.836 1.00 51.15 265 ILE B O 1
ATOM 4780 N N . ASN B 1 219 ? 54.565 -21.591 159.383 1.00 46.88 266 ASN B N 1
ATOM 4781 C CA . ASN B 1 219 ? 54.704 -20.188 159.011 1.00 53.89 266 ASN B CA 1
ATOM 4782 C C . ASN B 1 219 ? 54.500 -19.276 160.215 1.00 56.56 266 ASN B C 1
ATOM 4783 O O . ASN B 1 219 ? 55.265 -18.325 160.417 1.00 57.53 266 ASN B O 1
ATOM 4788 N N . ARG B 1 220 ? 53.483 -19.560 161.034 1.00 56.11 267 ARG B N 1
ATOM 4789 C CA . ARG B 1 220 ? 53.228 -18.742 162.216 1.00 58.83 267 ARG B CA 1
ATOM 4790 C C . ARG B 1 220 ? 54.381 -18.838 163.213 1.00 59.65 267 ARG B C 1
ATOM 4791 O O . ARG B 1 220 ? 54.880 -17.816 163.702 1.00 59.49 267 ARG B O 1
ATOM 4799 N N . VAL B 1 221 ? 54.828 -20.061 163.508 1.00 58.56 268 VAL B N 1
ATOM 4800 C CA . VAL B 1 221 ? 55.841 -20.272 164.541 1.00 57.94 268 VAL B CA 1
ATOM 4801 C C . VAL B 1 221 ? 57.207 -19.774 164.077 1.00 58.80 268 VAL B C 1
ATOM 4802 O O . VAL B 1 221 ? 57.975 -19.205 164.864 1.00 59.23 268 VAL B O 1
ATOM 4806 N N . TYR B 1 222 ? 57.537 -19.980 162.798 1.00 56.79 269 TYR B N 1
ATOM 4807 C CA . TYR B 1 222 ? 58.805 -19.487 162.266 1.00 57.25 269 TYR B CA 1
ATOM 4808 C C . TYR B 1 222 ? 58.911 -17.976 162.420 1.00 61.12 269 TYR B C 1
ATOM 4809 O O . TYR B 1 222 ? 59.989 -17.446 162.722 1.00 60.17 269 TYR B O 1
ATOM 4818 N N . LYS B 1 223 ? 57.800 -17.267 162.202 1.00 63.96 270 LYS B N 1
ATOM 4819 C CA . LYS B 1 223 ? 57.784 -15.819 162.376 1.00 69.24 270 LYS B CA 1
ATOM 4820 C C . LYS B 1 223 ? 58.012 -15.443 163.836 1.00 71.69 270 LYS B C 1
ATOM 4821 O O . LYS B 1 223 ? 58.824 -14.562 164.140 1.00 74.67 270 LYS B O 1
ATOM 4827 N N . GLU B 1 224 ? 57.308 -16.110 164.756 1.00 70.15 271 GLU B N 1
ATOM 4828 C CA . GLU B 1 224 ? 57.447 -15.798 166.175 1.00 69.80 271 GLU B CA 1
ATOM 4829 C C . GLU B 1 224 ? 58.846 -16.103 166.694 1.00 68.79 271 GLU B C 1
ATOM 4830 O O . GLU B 1 224 ? 59.332 -15.411 167.596 1.00 70.55 271 GLU B O 1
ATOM 4836 N N . MET B 1 225 ? 59.511 -17.117 166.138 1.00 64.80 272 MET B N 1
ATOM 4837 C CA . MET B 1 225 ? 60.826 -17.506 166.635 1.00 63.57 272 MET B CA 1
ATOM 4838 C C . MET B 1 225 ? 61.935 -16.635 166.055 1.00 62.95 272 MET B C 1
ATOM 4839 O O . MET B 1 225 ? 62.822 -16.187 166.786 1.00 65.23 272 MET B O 1
ATOM 4844 N N . TYR B 1 226 ? 61.910 -16.389 164.746 1.00 63.09 273 TYR B N 1
ATOM 4845 C CA . TYR B 1 226 ? 63.028 -15.747 164.063 1.00 63.66 273 TYR B CA 1
ATOM 4846 C C . TYR B 1 226 ? 62.708 -14.334 163.588 1.00 67.80 273 TYR B C 1
ATOM 4847 O O . TYR B 1 226 ? 63.533 -13.717 162.904 1.00 69.73 273 TYR B O 1
ATOM 4856 N N . LYS B 1 227 ? 61.532 -13.810 163.930 1.00 69.30 274 LYS B N 1
ATOM 4857 C CA . LYS B 1 227 ? 61.104 -12.444 163.637 1.00 74.44 274 LYS B CA 1
ATOM 4858 C C . LYS B 1 227 ? 61.116 -12.116 162.147 1.00 78.78 274 LYS B C 1
ATOM 4859 O O . LYS B 1 227 ? 60.913 -10.956 161.772 1.00 82.24 274 LYS B O 1
ATOM 4865 N N . THR B 1 228 ? 61.346 -13.102 161.284 1.00 80.20 275 THR B N 1
ATOM 4866 C CA . THR B 1 228 ? 61.239 -12.938 159.844 1.00 82.30 275 THR B CA 1
ATOM 4867 C C . THR B 1 228 ? 60.222 -13.934 159.308 1.00 80.82 275 THR B C 1
ATOM 4868 O O . THR B 1 228 ? 59.911 -14.943 159.949 1.00 79.72 275 THR B O 1
ATOM 4872 N N . ASP B 1 229 ? 59.700 -13.641 158.123 1.00 77.03 276 ASP B N 1
ATOM 4873 C CA . ASP B 1 229 ? 58.806 -14.571 157.458 1.00 72.76 276 ASP B CA 1
ATOM 4874 C C . ASP B 1 229 ? 59.613 -15.654 156.757 1.00 68.15 276 ASP B C 1
ATOM 4875 O O . ASP B 1 229 ? 60.670 -15.385 156.178 1.00 67.46 276 ASP B O 1
ATOM 4880 N N . LEU B 1 230 ? 59.114 -16.891 156.835 1.00 64.66 277 LEU B N 1
ATOM 4881 C CA . LEU B 1 230 ? 59.795 -18.011 156.192 1.00 61.15 277 LEU B CA 1
ATOM 4882 C C . LEU B 1 230 ? 59.970 -17.764 154.700 1.00 62.81 277 LEU B C 1
ATOM 4883 O O . LEU B 1 230 ? 61.023 -18.071 154.129 1.00 62.44 277 LEU B O 1
ATOM 4888 N N . GLU B 1 231 ? 58.951 -17.194 154.056 1.00 65.77 278 GLU B N 1
ATOM 4889 C CA . GLU B 1 231 ? 59.026 -16.931 152.624 1.00 65.48 278 GLU B CA 1
ATOM 4890 C C . GLU B 1 231 ? 60.191 -16.008 152.288 1.00 66.16 278 GLU B C 1
ATOM 4891 O O . GLU B 1 231 ? 60.872 -16.204 151.274 1.00 66.69 278 GLU B O 1
ATOM 4897 N N . LYS B 1 232 ? 60.446 -15.002 153.133 1.00 65.82 279 LYS B N 1
ATOM 4898 C CA . LYS B 1 232 ? 61.533 -14.067 152.855 1.00 68.75 279 LYS B CA 1
ATOM 4899 C C . LYS B 1 232 ? 62.891 -14.752 152.947 1.00 67.84 279 LYS B C 1
ATOM 4900 O O . LYS B 1 232 ? 63.783 -14.480 152.136 1.00 69.65 279 LYS B O 1
ATOM 4906 N N . ASP B 1 233 ? 63.067 -15.654 153.917 1.00 66.73 280 ASP B N 1
ATOM 4907 C CA . ASP B 1 233 ? 64.327 -16.385 154.011 1.00 65.89 280 ASP B CA 1
ATOM 4908 C C . ASP B 1 233 ? 64.495 -17.367 152.855 1.00 67.16 280 ASP B C 1
ATOM 4909 O O . ASP B 1 233 ? 65.622 -17.599 152.402 1.00 70.50 280 ASP B O 1
ATOM 4914 N N . ILE B 1 234 ? 63.393 -17.938 152.357 1.00 64.76 281 ILE B N 1
ATOM 4915 C CA . ILE B 1 234 ? 63.461 -18.795 151.175 1.00 62.19 281 ILE B CA 1
ATOM 4916 C C . ILE B 1 234 ? 63.872 -17.983 149.953 1.00 64.18 281 ILE B C 1
ATOM 4917 O O . ILE B 1 234 ? 64.753 -18.387 149.183 1.00 64.45 281 ILE B O 1
ATOM 4922 N N . ILE B 1 235 ? 63.231 -16.829 149.755 1.00 65.60 282 ILE B N 1
ATOM 4923 C CA . ILE B 1 235 ? 63.559 -15.968 148.622 1.00 67.56 282 ILE B CA 1
ATOM 4924 C C . ILE B 1 235 ? 65.015 -15.529 148.690 1.00 72.85 282 ILE B C 1
ATOM 4925 O O . ILE B 1 235 ? 65.702 -15.436 147.664 1.00 79.70 282 ILE B O 1
ATOM 4930 N N . SER B 1 236 ? 65.516 -15.275 149.900 1.00 73.30 283 SER B N 1
ATOM 4931 C CA . SER B 1 236 ? 66.891 -14.816 150.056 1.00 74.85 283 SER B CA 1
ATOM 4932 C C . SER B 1 236 ? 67.900 -15.922 149.775 1.00 75.05 283 SER B C 1
ATOM 4933 O O . SER B 1 236 ? 69.000 -15.640 149.288 1.00 77.75 283 SER B O 1
ATOM 4936 N N . ASP B 1 237 ? 67.554 -17.176 150.061 1.00 76.55 284 ASP B N 1
ATOM 4937 C CA . ASP B 1 237 ? 68.504 -18.276 149.964 1.00 77.15 284 ASP B CA 1
ATOM 4938 C C . ASP B 1 237 ? 68.305 -19.156 148.738 1.00 73.14 284 ASP B C 1
ATOM 4939 O O . ASP B 1 237 ? 69.069 -20.110 148.553 1.00 73.53 284 ASP B O 1
ATOM 4944 N N . THR B 1 238 ? 67.311 -18.872 147.899 1.00 70.01 285 THR B N 1
ATOM 4945 C CA . THR B 1 238 ? 67.041 -19.688 146.724 1.00 69.12 285 THR B CA 1
ATOM 4946 C C . THR B 1 238 ? 66.907 -18.796 145.500 1.00 72.34 285 THR B C 1
ATOM 4947 O O . THR B 1 238 ? 66.773 -17.574 145.610 1.00 76.01 285 THR B O 1
ATOM 4951 N N . SER B 1 239 ? 66.938 -19.418 144.322 1.00 72.23 286 SER B N 1
ATOM 4952 C CA . SER B 1 239 ? 66.848 -18.651 143.087 1.00 74.75 286 SER B CA 1
ATOM 4953 C C . SER B 1 239 ? 66.263 -19.521 141.985 1.00 74.02 286 SER B C 1
ATOM 4954 O O . SER B 1 239 ? 66.257 -20.753 142.071 1.00 71.28 286 SER B O 1
ATOM 4957 N N . GLY B 1 240 ? 65.755 -18.853 140.949 1.00 75.99 287 GLY B N 1
ATOM 4958 C CA . GLY B 1 240 ? 65.266 -19.543 139.769 1.00 75.82 287 GLY B CA 1
ATOM 4959 C C . GLY B 1 240 ? 63.896 -20.171 139.969 1.00 73.17 287 GLY B C 1
ATOM 4960 O O . GLY B 1 240 ? 63.090 -19.736 140.795 1.00 72.05 287 GLY B O 1
ATOM 4961 N N . ASP B 1 241 ? 63.632 -21.210 139.175 1.00 71.79 288 ASP B N 1
ATOM 4962 C CA . ASP B 1 241 ? 62.402 -21.977 139.319 1.00 68.81 288 ASP B CA 1
ATOM 4963 C C . ASP B 1 241 ? 62.374 -22.772 140.615 1.00 68.39 288 ASP B C 1
ATOM 4964 O O . ASP B 1 241 ? 61.288 -23.134 141.085 1.00 67.40 288 ASP B O 1
ATOM 4969 N N . PHE B 1 242 ? 63.540 -23.046 141.204 1.00 68.83 289 PHE B N 1
ATOM 4970 C CA . PHE B 1 242 ? 63.569 -23.700 142.507 1.00 65.14 289 PHE B CA 1
ATOM 4971 C C . PHE B 1 242 ? 62.910 -22.819 143.560 1.00 63.39 289 PHE B C 1
ATOM 4972 O O . PHE B 1 242 ? 62.101 -23.292 144.364 1.00 59.91 289 PHE B O 1
ATOM 4980 N N . ARG B 1 243 ? 63.230 -21.524 143.550 1.00 67.85 290 ARG B N 1
ATOM 4981 C CA . ARG B 1 243 ? 62.574 -20.583 144.451 1.00 70.41 290 ARG B CA 1
ATOM 4982 C C . ARG B 1 243 ? 61.073 -20.541 144.206 1.00 69.42 290 ARG B C 1
ATOM 4983 O O . ARG B 1 243 ? 60.278 -20.581 145.152 1.00 67.21 290 ARG B O 1
ATOM 4991 N N . LYS B 1 244 ? 60.667 -20.438 142.936 1.00 70.58 291 LYS B N 1
ATOM 4992 C CA . LYS B 1 244 ? 59.246 -20.389 142.605 1.00 70.26 291 LYS B CA 1
ATOM 4993 C C . LYS B 1 244 ? 58.506 -21.577 143.202 1.00 66.93 291 LYS B C 1
ATOM 4994 O O . LYS B 1 244 ? 57.448 -21.422 143.821 1.00 67.02 291 LYS B O 1
ATOM 5000 N N . LEU B 1 245 ? 59.065 -22.774 143.032 1.00 65.13 292 LEU B N 1
ATOM 5001 C CA . LEU B 1 245 ? 58.415 -23.978 143.535 1.00 63.08 292 LEU B CA 1
ATOM 5002 C C . LEU B 1 245 ? 58.364 -23.981 145.060 1.00 63.84 292 LEU B C 1
ATOM 5003 O O . LEU B 1 245 ? 57.311 -24.247 145.656 1.00 65.01 292 LEU B O 1
ATOM 5008 N N . MET B 1 246 ? 59.491 -23.673 145.708 1.00 62.08 293 MET B N 1
ATOM 5009 C CA . MET B 1 246 ? 59.541 -23.707 147.169 1.00 61.27 293 MET B CA 1
ATOM 5010 C C . MET B 1 246 ? 58.616 -22.666 147.785 1.00 56.47 293 MET B C 1
ATOM 5011 O O . MET B 1 246 ? 57.933 -22.944 148.779 1.00 51.73 293 MET B O 1
ATOM 5016 N N . VAL B 1 247 ? 58.587 -21.458 147.215 1.00 56.18 294 VAL B N 1
ATOM 5017 C CA . VAL B 1 247 ? 57.721 -20.406 147.741 1.00 56.76 294 VAL B CA 1
ATOM 5018 C C . VAL B 1 247 ? 56.260 -20.811 147.621 1.00 56.48 294 VAL B C 1
ATOM 5019 O O . VAL B 1 247 ? 55.480 -20.665 148.571 1.00 56.09 294 VAL B O 1
ATOM 5023 N N . ALA B 1 248 ? 55.865 -21.342 146.458 1.00 55.94 295 ALA B N 1
ATOM 5024 C CA . ALA B 1 248 ? 54.471 -21.727 146.269 1.00 53.92 295 ALA B CA 1
ATOM 5025 C C . ALA B 1 248 ? 54.074 -22.845 147.221 1.00 53.45 295 ALA B C 1
ATOM 5026 O O . ALA B 1 248 ? 52.956 -22.849 147.750 1.00 54.75 295 ALA B O 1
ATOM 5028 N N . LEU B 1 249 ? 54.968 -23.810 147.442 1.00 51.67 296 LEU B N 1
ATOM 5029 C CA . LEU B 1 249 ? 54.634 -24.925 148.321 1.00 51.29 296 LEU B CA 1
ATOM 5030 C C . LEU B 1 249 ? 54.533 -24.466 149.770 1.00 57.29 296 LEU B C 1
ATOM 5031 O O . LEU B 1 249 ? 53.606 -24.853 150.491 1.00 58.71 296 LEU B O 1
ATOM 5036 N N . ALA B 1 250 ? 55.477 -23.628 150.212 1.00 57.73 297 ALA B N 1
ATOM 5037 C CA . ALA B 1 250 ? 55.521 -23.213 151.609 1.00 55.07 297 ALA B CA 1
ATOM 5038 C C . ALA B 1 250 ? 54.317 -22.368 152.003 1.00 55.80 297 ALA B C 1
ATOM 5039 O O . ALA B 1 250 ? 54.055 -22.202 153.201 1.00 56.87 297 ALA B O 1
ATOM 5041 N N . LYS B 1 251 ? 53.574 -21.837 151.031 1.00 56.46 298 LYS B N 1
ATOM 5042 C CA . LYS B 1 251 ? 52.367 -21.085 151.354 1.00 57.95 298 LYS B CA 1
ATOM 5043 C C . LYS B 1 251 ? 51.303 -21.952 152.019 1.00 59.40 298 LYS B C 1
ATOM 5044 O O . LYS B 1 251 ? 50.440 -21.416 152.727 1.00 59.11 298 LYS B O 1
ATOM 5050 N N . GLY B 1 252 ? 51.348 -23.267 151.822 1.00 58.31 299 GLY B N 1
ATOM 5051 C CA . GLY B 1 252 ? 50.363 -24.143 152.436 1.00 56.16 299 GLY B CA 1
ATOM 5052 C C . GLY B 1 252 ? 48.944 -23.820 152.029 1.00 57.70 299 GLY B C 1
ATOM 5053 O O . GLY B 1 252 ? 48.045 -23.793 152.881 1.00 56.67 299 GLY B O 1
ATOM 5054 N N . ARG B 1 253 ? 48.725 -23.550 150.739 1.00 57.64 300 ARG B N 1
ATOM 5055 C CA . ARG B 1 253 ? 47.411 -23.197 150.215 1.00 59.83 300 ARG B CA 1
ATOM 5056 C C . ARG B 1 253 ? 46.977 -24.153 149.110 1.00 57.42 300 ARG B C 1
ATOM 5057 O O . ARG B 1 253 ? 46.222 -23.773 148.214 1.00 57.60 300 ARG B O 1
ATOM 5065 N N . ARG B 1 254 ? 47.453 -25.396 149.153 1.00 54.96 301 ARG B N 1
ATOM 5066 C CA . ARG B 1 254 ? 46.960 -26.415 148.238 1.00 52.48 301 ARG B CA 1
ATOM 5067 C C . ARG B 1 254 ? 45.453 -26.585 148.410 1.00 54.57 301 ARG B C 1
ATOM 5068 O O . ARG B 1 254 ? 44.923 -26.486 149.519 1.00 55.13 301 ARG B O 1
ATOM 5076 N N . ALA B 1 255 ? 44.757 -26.821 147.300 1.00 55.26 302 ALA B N 1
ATOM 5077 C CA . ALA B 1 255 ? 43.335 -27.131 147.369 1.00 57.73 302 ALA B CA 1
ATOM 5078 C C . ALA B 1 255 ? 43.105 -28.346 148.259 1.00 61.23 302 ALA B C 1
ATOM 5079 O O . ALA B 1 255 ? 43.811 -29.353 148.148 1.00 61.97 302 ALA B O 1
ATOM 5081 N N . GLU B 1 256 ? 42.133 -28.242 149.161 1.00 63.68 303 GLU B N 1
ATOM 5082 C CA . GLU B 1 256 ? 41.757 -29.376 149.988 1.00 65.31 303 GLU B CA 1
ATOM 5083 C C . GLU B 1 256 ? 41.016 -30.411 149.145 1.00 67.83 303 GLU B C 1
ATOM 5084 O O . GLU B 1 256 ? 40.443 -30.102 148.096 1.00 67.42 303 GLU B O 1
ATOM 5090 N N . ASP B 1 257 ? 41.030 -31.657 149.609 1.00 70.46 304 ASP B N 1
ATOM 5091 C CA . ASP B 1 257 ? 40.376 -32.716 148.852 1.00 79.91 304 ASP B CA 1
ATOM 5092 C C . ASP B 1 257 ? 38.870 -32.493 148.852 1.00 82.92 304 ASP B C 1
ATOM 5093 O O . ASP B 1 257 ? 38.230 -32.507 149.908 1.00 83.93 304 ASP B O 1
ATOM 5098 N N . GLY B 1 258 ? 38.310 -32.262 147.670 1.00 84.28 305 GLY B N 1
ATOM 5099 C CA . GLY B 1 258 ? 36.875 -32.186 147.524 1.00 86.39 305 GLY B CA 1
ATOM 5100 C C . GLY B 1 258 ? 36.237 -33.553 147.682 1.00 85.97 305 GLY B C 1
ATOM 5101 O O . GLY B 1 258 ? 36.896 -34.583 147.825 1.00 84.88 305 GLY B O 1
ATOM 5102 N N . SER B 1 259 ? 34.907 -33.554 147.662 1.00 87.14 306 SER B N 1
ATOM 5103 C CA . SER B 1 259 ? 34.183 -34.817 147.732 1.00 87.09 306 SER B CA 1
ATOM 5104 C C . SER B 1 259 ? 34.110 -35.481 146.361 1.00 86.06 306 SER B C 1
ATOM 5105 O O . SER B 1 259 ? 34.422 -36.668 146.221 1.00 87.01 306 SER B O 1
ATOM 5108 N N . VAL B 1 260 ? 33.720 -34.726 145.339 1.00 82.96 307 VAL B N 1
ATOM 5109 C CA . VAL B 1 260 ? 33.549 -35.285 144.004 1.00 81.81 307 VAL B CA 1
ATOM 5110 C C . VAL B 1 260 ? 34.893 -35.330 143.290 1.00 75.20 307 VAL B C 1
ATOM 5111 O O . VAL B 1 260 ? 35.663 -34.362 143.310 1.00 72.57 307 VAL B O 1
ATOM 5115 N N . ILE B 1 261 ? 35.177 -36.464 142.663 1.00 70.64 308 ILE B N 1
ATOM 5116 C CA . ILE B 1 261 ? 36.354 -36.609 141.819 1.00 64.70 308 ILE B CA 1
ATOM 5117 C C . ILE B 1 261 ? 36.093 -35.903 140.495 1.00 62.77 308 ILE B C 1
ATOM 5118 O O . ILE B 1 261 ? 35.071 -36.146 139.839 1.00 66.00 308 ILE B O 1
ATOM 5123 N N . ASP B 1 262 ? 37.012 -35.016 140.104 1.00 59.23 309 ASP B N 1
ATOM 5124 C CA . ASP B 1 262 ? 36.888 -34.253 138.858 1.00 59.54 309 ASP B CA 1
ATOM 5125 C C . ASP B 1 262 ? 37.666 -34.972 137.758 1.00 55.77 309 ASP B C 1
ATOM 5126 O O . ASP B 1 262 ? 38.813 -34.647 137.446 1.00 54.55 309 ASP B O 1
ATOM 5131 N N . TYR B 1 263 ? 37.019 -35.970 137.157 1.00 52.71 310 TYR B N 1
ATOM 5132 C CA . TYR B 1 263 ? 37.706 -36.790 136.165 1.00 51.24 310 TYR B CA 1
ATOM 5133 C C . TYR B 1 263 ? 38.096 -35.990 134.927 1.00 53.03 310 TYR B C 1
ATOM 5134 O O . TYR B 1 263 ? 39.130 -36.269 134.311 1.00 52.18 310 TYR B O 1
ATOM 5143 N N . GLU B 1 264 ? 37.287 -35.007 134.534 1.00 56.46 311 GLU B N 1
ATOM 5144 C CA . GLU B 1 264 ? 37.663 -34.195 133.382 1.00 58.64 311 GLU B CA 1
ATOM 5145 C C . GLU B 1 264 ? 38.942 -33.417 133.658 1.00 57.97 311 GLU B C 1
ATOM 5146 O O . GLU B 1 264 ? 39.854 -33.388 132.821 1.00 53.30 311 GLU B O 1
ATOM 5152 N N . LEU B 1 265 ? 39.037 -32.799 134.841 1.00 52.62 312 LEU B N 1
ATOM 5153 C CA . LEU B 1 265 ? 40.232 -32.032 135.184 1.00 55.44 312 LEU B CA 1
ATOM 5154 C C . LEU B 1 265 ? 41.443 -32.942 135.336 1.00 55.43 312 LEU B C 1
ATOM 5155 O O . LEU B 1 265 ? 42.562 -32.561 134.971 1.00 56.83 312 LEU B O 1
ATOM 5160 N N . ILE B 1 266 ? 41.241 -34.139 135.887 1.00 53.97 313 ILE B N 1
ATOM 5161 C CA . ILE B 1 266 ? 42.329 -35.105 135.999 1.00 51.85 313 ILE B CA 1
ATOM 5162 C C . ILE B 1 266 ? 42.944 -35.367 134.630 1.00 53.11 313 ILE B C 1
ATOM 5163 O O . ILE B 1 266 ? 44.168 -35.371 134.470 1.00 55.81 313 ILE B O 1
ATOM 5168 N N . ASP B 1 267 ? 42.097 -35.586 133.619 1.00 54.11 314 ASP B N 1
ATOM 5169 C CA . ASP B 1 267 ? 42.598 -35.807 132.266 1.00 55.15 314 ASP B CA 1
ATOM 5170 C C . ASP B 1 267 ? 43.276 -34.557 131.717 1.00 56.38 314 ASP B C 1
ATOM 5171 O O . ASP B 1 267 ? 44.363 -34.641 131.132 1.00 56.54 314 ASP B O 1
ATOM 5176 N N . GLN B 1 268 ? 42.653 -33.388 131.899 1.00 58.14 315 GLN B N 1
ATOM 5177 C CA . GLN B 1 268 ? 43.240 -32.154 131.385 1.00 57.92 315 GLN B CA 1
ATOM 5178 C C . GLN B 1 268 ? 44.578 -31.862 132.052 1.00 57.71 315 GLN B C 1
ATOM 5179 O O . GLN B 1 268 ? 45.554 -31.516 131.375 1.00 57.93 315 GLN B O 1
ATOM 5185 N N . ASP B 1 269 ? 44.647 -32.000 133.378 1.00 56.92 316 ASP B N 1
ATOM 5186 C CA . ASP B 1 269 ? 45.924 -31.833 134.066 1.00 56.00 316 ASP B CA 1
ATOM 5187 C C . ASP B 1 269 ? 46.962 -32.823 133.547 1.00 56.69 316 ASP B C 1
ATOM 5188 O O . ASP B 1 269 ? 48.144 -32.483 133.416 1.00 57.29 316 ASP B O 1
ATOM 5193 N N . ALA B 1 270 ? 46.538 -34.053 133.244 1.00 55.43 317 ALA B N 1
ATOM 5194 C CA . ALA B 1 270 ? 47.477 -35.044 132.728 1.00 55.10 317 ALA B CA 1
ATOM 5195 C C . ALA B 1 270 ? 48.045 -34.614 131.383 1.00 58.37 317 ALA B C 1
ATOM 5196 O O . ALA B 1 270 ? 49.254 -34.726 131.149 1.00 61.03 317 ALA B O 1
ATOM 5198 N N . ARG B 1 271 ? 47.186 -34.104 130.493 1.00 57.92 318 ARG B N 1
ATOM 5199 C CA . ARG B 1 271 ? 47.642 -33.630 129.189 1.00 62.22 318 ARG B CA 1
ATOM 5200 C C . ARG B 1 271 ? 48.552 -32.416 129.318 1.00 63.86 318 ARG B C 1
ATOM 5201 O O . ARG B 1 271 ? 49.562 -32.314 128.611 1.00 62.78 318 ARG B O 1
ATOM 5209 N N . ASP B 1 272 ? 48.194 -31.467 130.190 1.00 63.18 319 ASP B N 1
ATOM 5210 C CA . ASP B 1 272 ? 48.990 -30.250 130.315 1.00 64.08 319 ASP B CA 1
ATOM 5211 C C . ASP B 1 272 ? 50.384 -30.548 130.843 1.00 62.53 319 ASP B C 1
ATOM 5212 O O . ASP B 1 272 ? 51.341 -29.859 130.479 1.00 64.14 319 ASP B O 1
ATOM 5217 N N . LEU B 1 273 ? 50.521 -31.564 131.698 1.00 60.96 320 LEU B N 1
ATOM 5218 C CA . LEU B 1 273 ? 51.845 -31.951 132.183 1.00 59.02 320 LEU B CA 1
ATOM 5219 C C . LEU B 1 273 ? 52.663 -32.611 131.081 1.00 60.19 320 LEU B C 1
ATOM 5220 O O . LEU B 1 273 ? 53.880 -32.405 130.988 1.00 60.50 320 LEU B O 1
ATOM 5225 N N . TYR B 1 274 ? 52.011 -33.423 130.249 1.00 61.66 321 TYR B N 1
ATOM 5226 C CA . TYR B 1 274 ? 52.676 -34.021 129.096 1.00 63.79 321 TYR B CA 1
ATOM 5227 C C . TYR B 1 274 ? 53.098 -32.949 128.098 1.00 62.82 321 TYR B C 1
ATOM 5228 O O . TYR B 1 274 ? 54.259 -32.899 127.675 1.00 62.81 321 TYR B O 1
ATOM 5237 N N . ASP B 1 275 ? 52.172 -32.061 127.740 1.00 62.57 322 ASP B N 1
ATOM 5238 C CA . ASP B 1 275 ? 52.422 -31.023 126.753 1.00 67.37 322 ASP B CA 1
ATOM 5239 C C . ASP B 1 275 ? 53.372 -29.939 127.249 1.00 69.25 322 ASP B C 1
ATOM 5240 O O . ASP B 1 275 ? 53.873 -29.163 126.427 1.00 69.25 322 ASP B O 1
ATOM 5245 N N . ALA B 1 276 ? 53.637 -29.864 128.557 1.00 67.77 323 ALA B N 1
ATOM 5246 C CA . ALA B 1 276 ? 54.569 -28.879 129.093 1.00 65.57 323 ALA B CA 1
ATOM 5247 C C . ALA B 1 276 ? 55.983 -29.417 129.253 1.00 67.31 323 ALA B C 1
ATOM 5248 O O . ALA B 1 276 ? 56.908 -28.627 129.473 1.00 70.69 323 ALA B O 1
ATOM 5250 N N . GLY B 1 277 ? 56.176 -30.729 129.152 1.00 66.17 324 GLY B N 1
ATOM 5251 C CA . GLY B 1 277 ? 57.490 -31.313 129.331 1.00 64.03 324 GLY B CA 1
ATOM 5252 C C . GLY B 1 277 ? 57.893 -32.259 128.217 1.00 67.14 324 GLY B C 1
ATOM 5253 O O . GLY B 1 277 ? 58.516 -31.843 127.232 1.00 65.00 324 GLY B O 1
ATOM 5254 N N . VAL B 1 278 ? 57.512 -33.534 128.356 1.00 66.58 325 VAL B N 1
ATOM 5255 C CA . VAL B 1 278 ? 58.042 -34.589 127.494 1.00 68.60 325 VAL B CA 1
ATOM 5256 C C . VAL B 1 278 ? 57.685 -34.344 126.031 1.00 72.97 325 VAL B C 1
ATOM 5257 O O . VAL B 1 278 ? 58.524 -34.524 125.140 1.00 74.95 325 VAL B O 1
ATOM 5261 N N . LYS B 1 279 ? 56.442 -33.935 125.753 1.00 75.42 326 LYS B N 1
ATOM 5262 C CA . LYS B 1 279 ? 56.000 -33.860 124.360 1.00 80.45 326 LYS B CA 1
ATOM 5263 C C . LYS B 1 279 ? 56.735 -32.764 123.596 1.00 83.17 326 LYS B C 1
ATOM 5264 O O . LYS B 1 279 ? 56.991 -32.902 122.393 1.00 85.85 326 LYS B O 1
ATOM 5270 N N . ARG B 1 280 ? 57.074 -31.669 124.263 1.00 84.05 327 ARG B N 1
ATOM 5271 C CA . ARG B 1 280 ? 57.807 -30.589 123.629 1.00 87.60 327 ARG B CA 1
ATOM 5272 C C . ARG B 1 280 ? 59.293 -30.697 123.965 1.00 88.76 327 ARG B C 1
ATOM 5273 O O . ARG B 1 280 ? 59.749 -31.657 124.589 1.00 88.07 327 ARG B O 1
ATOM 5281 N N . LYS B 1 281 ? 60.062 -29.706 123.535 1.00 90.46 328 LYS B N 1
ATOM 5282 C CA . LYS B 1 281 ? 61.464 -29.591 123.891 1.00 90.72 328 LYS B CA 1
ATOM 5283 C C . LYS B 1 281 ? 61.620 -28.417 124.845 1.00 85.03 328 LYS B C 1
ATOM 5284 O O . LYS B 1 281 ? 60.906 -27.416 124.737 1.00 83.42 328 LYS B O 1
ATOM 5290 N N . GLY B 1 282 ? 62.532 -28.548 125.784 1.00 83.88 329 GLY B N 1
ATOM 5291 C CA . GLY B 1 282 ? 62.483 -27.646 126.905 1.00 82.26 329 GLY B CA 1
ATOM 5292 C C . GLY B 1 282 ? 61.303 -28.006 127.795 1.00 77.14 329 GLY B C 1
ATOM 5293 O O . GLY B 1 282 ? 60.618 -29.015 127.610 1.00 73.77 329 GLY B O 1
ATOM 5294 N N . THR B 1 283 ? 61.067 -27.144 128.780 1.00 75.83 330 THR B N 1
ATOM 5295 C CA . THR B 1 283 ? 60.036 -27.405 129.772 1.00 74.01 330 THR B CA 1
ATOM 5296 C C . THR B 1 283 ? 59.323 -26.116 130.139 1.00 72.25 330 THR B C 1
ATOM 5297 O O . THR B 1 283 ? 59.969 -25.092 130.384 1.00 71.31 330 THR B O 1
ATOM 5301 N N . ASP B 1 284 ? 57.990 -26.180 130.175 1.00 71.09 331 ASP B N 1
ATOM 5302 C CA . ASP B 1 284 ? 57.161 -25.104 130.718 1.00 69.16 331 ASP B CA 1
ATOM 5303 C C . ASP B 1 284 ? 57.056 -25.322 132.226 1.00 65.47 331 ASP B C 1
ATOM 5304 O O . ASP B 1 284 ? 56.063 -25.832 132.754 1.00 62.07 331 ASP B O 1
ATOM 5309 N N . VAL B 1 285 ? 58.119 -24.913 132.927 1.00 65.58 332 VAL B N 1
ATOM 5310 C CA . VAL B 1 285 ? 58.187 -25.128 134.375 1.00 63.68 332 VAL B CA 1
ATOM 5311 C C . VAL B 1 285 ? 57.012 -24.502 135.123 1.00 68.01 332 VAL B C 1
ATOM 5312 O O . VAL B 1 285 ? 56.442 -25.174 135.999 1.00 67.19 332 VAL B O 1
ATOM 5316 N N . PRO B 1 286 ? 56.602 -23.255 134.851 1.00 71.90 333 PRO B N 1
ATOM 5317 C CA . PRO B 1 286 ? 55.455 -22.702 135.597 1.00 69.19 333 PRO B CA 1
ATOM 5318 C C . PRO B 1 286 ? 54.183 -23.524 135.468 1.00 66.49 333 PRO B C 1
ATOM 5319 O O . PRO B 1 286 ? 53.367 -23.528 136.397 1.00 66.03 333 PRO B O 1
ATOM 5323 N N . LYS B 1 287 ? 53.985 -24.223 134.347 1.00 64.95 334 LYS B N 1
ATOM 5324 C CA . LYS B 1 287 ? 52.830 -25.109 134.235 1.00 64.92 334 LYS B CA 1
ATOM 5325 C C . LYS B 1 287 ? 52.959 -26.290 135.187 1.00 60.99 334 LYS B C 1
ATOM 5326 O O . LYS B 1 287 ? 51.983 -26.687 135.832 1.00 55.98 334 LYS B O 1
ATOM 5332 N N . TRP B 1 288 ? 54.163 -26.863 135.282 1.00 60.50 335 TRP B N 1
ATOM 5333 C CA . TRP B 1 288 ? 54.404 -27.949 136.225 1.00 57.96 335 TRP B CA 1
ATOM 5334 C C . TRP B 1 288 ? 54.186 -27.487 137.660 1.00 56.85 335 TRP B C 1
ATOM 5335 O O . TRP B 1 288 ? 53.552 -28.189 138.459 1.00 56.70 335 TRP B O 1
ATOM 5346 N N . ILE B 1 289 ? 54.697 -26.300 137.996 1.00 57.55 336 ILE B N 1
ATOM 5347 C CA . ILE B 1 289 ? 54.574 -25.775 139.353 1.00 58.84 336 ILE B CA 1
ATOM 5348 C C . ILE B 1 289 ? 53.110 -25.536 139.708 1.00 61.67 336 ILE B C 1
ATOM 5349 O O . ILE B 1 289 ? 52.651 -25.901 140.796 1.00 64.53 336 ILE B O 1
ATOM 5354 N N . SER B 1 290 ? 52.358 -24.916 138.799 1.00 60.77 337 SER B N 1
ATOM 5355 C CA . SER B 1 290 ? 50.963 -24.590 139.088 1.00 60.55 337 SER B CA 1
ATOM 5356 C C . SER B 1 290 ? 50.153 -25.844 139.383 1.00 60.02 337 SER B C 1
ATOM 5357 O O . SER B 1 290 ? 49.400 -25.894 140.362 1.00 63.60 337 SER B O 1
ATOM 5360 N N . ILE B 1 291 ? 50.282 -26.866 138.537 1.00 59.11 338 ILE B N 1
ATOM 5361 C CA . ILE B 1 291 ? 49.448 -28.054 138.684 1.00 58.08 338 ILE B CA 1
ATOM 5362 C C . ILE B 1 291 ? 49.840 -28.830 139.933 1.00 57.63 338 ILE B C 1
ATOM 5363 O O . ILE B 1 291 ? 48.978 -29.302 140.683 1.00 57.07 338 ILE B O 1
ATOM 5368 N N . MET B 1 292 ? 51.140 -28.966 140.183 1.00 57.31 339 MET B N 1
ATOM 5369 C CA . MET B 1 292 ? 51.597 -29.835 141.255 1.00 54.23 339 MET B CA 1
ATOM 5370 C C . MET B 1 292 ? 51.519 -29.183 142.628 1.00 53.02 339 MET B C 1
ATOM 5371 O O . MET B 1 292 ? 51.584 -29.901 143.636 1.00 51.45 339 MET B O 1
ATOM 5376 N N . THR B 1 293 ? 51.382 -27.852 142.695 1.00 52.80 340 THR B N 1
ATOM 5377 C CA . THR B 1 293 ? 51.245 -27.147 143.967 1.00 54.77 340 THR B CA 1
ATOM 5378 C C . THR B 1 293 ? 49.800 -26.849 144.348 1.00 55.86 340 THR B C 1
ATOM 5379 O O . THR B 1 293 ? 49.495 -26.777 145.543 1.00 55.58 340 THR B O 1
ATOM 5383 N N . GLU B 1 294 ? 48.902 -26.689 143.372 1.00 53.37 341 GLU B N 1
ATOM 5384 C CA . GLU B 1 294 ? 47.550 -26.211 143.633 1.00 54.60 341 GLU B CA 1
ATOM 5385 C C . GLU B 1 294 ? 46.517 -27.319 143.783 1.00 55.51 341 GLU B C 1
ATOM 5386 O O . GLU B 1 294 ? 45.611 -27.189 144.608 1.00 57.46 341 GLU B O 1
ATOM 5392 N N . ARG B 1 295 ? 46.612 -28.395 143.002 1.00 52.19 342 ARG B N 1
ATOM 5393 C CA . ARG B 1 295 ? 45.615 -29.458 143.053 1.00 50.12 342 ARG B CA 1
ATOM 5394 C C . ARG B 1 295 ? 45.762 -30.290 144.322 1.00 49.69 342 ARG B C 1
ATOM 5395 O O . ARG B 1 295 ? 46.862 -30.475 144.845 1.00 50.89 342 ARG B O 1
ATOM 5403 N N . SER B 1 296 ? 44.642 -30.830 144.796 1.00 49.77 343 SER B N 1
ATOM 5404 C CA . SER B 1 296 ? 44.689 -31.655 145.996 1.00 47.78 343 SER B CA 1
ATOM 5405 C C . SER B 1 296 ? 45.556 -32.892 145.759 1.00 47.38 343 SER B C 1
ATOM 5406 O O . SER B 1 296 ? 45.780 -33.324 144.622 1.00 46.26 343 SER B O 1
ATOM 5409 N N . VAL B 1 297 ? 46.073 -33.445 146.863 1.00 45.56 344 VAL B N 1
ATOM 5410 C CA . VAL B 1 297 ? 46.897 -34.652 146.776 1.00 45.66 344 VAL B CA 1
ATOM 5411 C C . VAL B 1 297 ? 46.145 -35.822 146.148 1.00 46.24 344 VAL B C 1
ATOM 5412 O O . VAL B 1 297 ? 46.716 -36.492 145.272 1.00 45.40 344 VAL B O 1
ATOM 5416 N N . PRO B 1 298 ? 44.899 -36.135 146.536 1.00 45.83 345 PRO B N 1
ATOM 5417 C CA . PRO B 1 298 ? 44.209 -37.254 145.862 1.00 42.83 345 PRO B CA 1
ATOM 5418 C C . PRO B 1 298 ? 43.960 -36.997 144.387 1.00 45.27 345 PRO B C 1
ATOM 5419 O O . PRO B 1 298 ? 44.009 -37.937 143.584 1.00 47.50 345 PRO B O 1
ATOM 5423 N N . HIS B 1 299 ? 43.700 -35.747 144.006 1.00 46.50 346 HIS B N 1
ATOM 5424 C CA . HIS B 1 299 ? 43.549 -35.418 142.592 1.00 48.98 346 HIS B CA 1
ATOM 5425 C C . HIS B 1 299 ? 44.851 -35.655 141.829 1.00 48.88 346 HIS B C 1
ATOM 5426 O O . HIS B 1 299 ? 44.844 -36.234 140.736 1.00 51.19 346 HIS B O 1
ATOM 5433 N N . LEU B 1 300 ? 45.987 -35.243 142.398 1.00 49.02 347 LEU B N 1
ATOM 5434 C CA . LEU B 1 300 ? 47.259 -35.441 141.704 1.00 49.40 347 LEU B CA 1
ATOM 5435 C C . LEU B 1 300 ? 47.659 -36.912 141.635 1.00 48.86 347 LEU B C 1
ATOM 5436 O O . LEU B 1 300 ? 48.372 -37.310 140.705 1.00 46.62 347 LEU B O 1
ATOM 5441 N N . GLN B 1 301 ? 47.208 -37.735 142.586 1.00 48.18 348 GLN B N 1
ATOM 5442 C CA . GLN B 1 301 ? 47.497 -39.164 142.507 1.00 46.20 348 GLN B CA 1
ATOM 5443 C C . GLN B 1 301 ? 46.866 -39.780 141.271 1.00 49.10 348 GLN B C 1
ATOM 5444 O O . GLN B 1 301 ? 47.485 -40.613 140.597 1.00 48.76 348 GLN B O 1
ATOM 5450 N N . LYS B 1 302 ? 45.632 -39.382 140.959 1.00 48.53 349 LYS B N 1
ATOM 5451 C CA . LYS B 1 302 ? 44.979 -39.860 139.750 1.00 45.33 349 LYS B CA 1
ATOM 5452 C C . LYS B 1 302 ? 45.532 -39.184 138.497 1.00 46.13 349 LYS B C 1
ATOM 5453 O O . LYS B 1 302 ? 45.536 -39.796 137.422 1.00 45.15 349 LYS B O 1
ATOM 5459 N N . VAL B 1 303 ? 46.004 -37.936 138.612 1.00 46.20 350 VAL B N 1
ATOM 5460 C CA . VAL B 1 303 ? 46.615 -37.270 137.466 1.00 49.80 350 VAL B CA 1
ATOM 5461 C C . VAL B 1 303 ? 47.876 -38.005 137.045 1.00 51.82 350 VAL B C 1
ATOM 5462 O O . VAL B 1 303 ? 48.140 -38.183 135.848 1.00 46.46 350 VAL B O 1
ATOM 5466 N N . PHE B 1 304 ? 48.675 -38.442 138.024 1.00 51.26 351 PHE B N 1
ATOM 5467 C CA . PHE B 1 304 ? 49.924 -39.126 137.714 1.00 49.36 351 PHE B CA 1
ATOM 5468 C C . PHE B 1 304 ? 49.676 -40.493 137.088 1.00 50.60 351 PHE B C 1
ATOM 5469 O O . PHE B 1 304 ? 50.485 -40.948 136.272 1.00 51.83 351 PHE B O 1
ATOM 5477 N N . ASP B 1 305 ? 48.579 -41.167 137.450 1.00 51.10 352 ASP B N 1
ATOM 5478 C CA A ASP B 1 305 ? 48.226 -42.407 136.768 0.50 52.70 352 ASP B CA 1
ATOM 5479 C CA B ASP B 1 305 ? 48.241 -42.407 136.755 0.50 52.69 352 ASP B CA 1
ATOM 5480 C C . ASP B 1 305 ? 47.637 -42.134 135.387 1.00 50.98 352 ASP B C 1
ATOM 5481 O O . ASP B 1 305 ? 47.863 -42.905 134.450 1.00 48.90 352 ASP B O 1
ATOM 5490 N N . ARG B 1 306 ? 46.867 -41.051 135.246 1.00 49.28 353 ARG B N 1
ATOM 5491 C CA . ARG B 1 306 ? 46.318 -40.745 133.928 1.00 52.69 353 ARG B CA 1
ATOM 5492 C C . ARG B 1 306 ? 47.418 -40.267 132.988 1.00 50.23 353 ARG B C 1
ATOM 5493 O O . ARG B 1 306 ? 47.402 -40.580 131.794 1.00 50.74 353 ARG B O 1
ATOM 5501 N N . TYR B 1 307 ? 48.390 -39.524 133.519 1.00 51.69 354 TYR B N 1
ATOM 5502 C CA . TYR B 1 307 ? 49.552 -39.103 132.742 1.00 52.62 354 TYR B CA 1
ATOM 5503 C C . TYR B 1 307 ? 50.247 -40.279 132.068 1.00 51.49 354 TYR B C 1
ATOM 5504 O O . TYR B 1 307 ? 50.818 -40.126 130.984 1.00 53.09 354 TYR B O 1
ATOM 5513 N N . LYS B 1 308 ? 50.215 -41.458 132.693 1.00 49.75 355 LYS B N 1
ATOM 5514 C CA . LYS B 1 308 ? 50.876 -42.621 132.117 1.00 50.64 355 LYS B CA 1
ATOM 5515 C C . LYS B 1 308 ? 50.151 -43.140 130.888 1.00 53.05 355 LYS B C 1
ATOM 5516 O O . LYS B 1 308 ? 50.738 -43.914 130.122 1.00 54.00 355 LYS B O 1
ATOM 5522 N N . SER B 1 309 ? 48.895 -42.727 130.680 1.00 53.94 356 SER B N 1
ATOM 5523 C CA . SER B 1 309 ? 48.178 -43.077 129.458 1.00 56.41 356 SER B CA 1
ATOM 5524 C C . SER B 1 309 ? 48.674 -42.291 128.254 1.00 55.91 356 SER B C 1
ATOM 5525 O O . SER B 1 309 ? 48.499 -42.742 127.118 1.00 57.12 356 SER B O 1
ATOM 5528 N N . TYR B 1 310 ? 49.268 -41.119 128.472 1.00 55.75 357 TYR B N 1
ATOM 5529 C CA . TYR B 1 310 ? 49.747 -40.270 127.384 1.00 57.93 357 TYR B CA 1
ATOM 5530 C C . TYR B 1 310 ? 51.254 -40.351 127.180 1.00 57.82 357 TYR B C 1
ATOM 5531 O O . TYR B 1 310 ? 51.728 -40.329 126.038 1.00 56.81 357 TYR B O 1
ATOM 5540 N N . SER B 1 311 ? 52.017 -40.440 128.262 1.00 58.40 358 SER B N 1
ATOM 5541 C CA . SER B 1 311 ? 53.469 -40.371 128.237 1.00 60.31 358 SER B CA 1
ATOM 5542 C C . SER B 1 311 ? 54.087 -41.760 128.285 1.00 58.63 358 SER B C 1
ATOM 5543 O O . SER B 1 311 ? 53.652 -42.609 129.065 1.00 56.27 358 SER B O 1
ATOM 5546 N N . PRO B 1 312 ? 55.106 -42.003 127.461 1.00 60.82 359 PRO B N 1
ATOM 5547 C CA . PRO B 1 312 ? 55.843 -43.268 127.563 1.00 60.85 359 PRO B CA 1
ATOM 5548 C C . PRO B 1 312 ? 56.606 -43.420 128.866 1.00 60.67 359 PRO B C 1
ATOM 5549 O O . PRO B 1 312 ? 56.956 -44.550 129.219 1.00 64.49 359 PRO B O 1
ATOM 5553 N N . TYR B 1 313 ? 56.871 -42.334 129.595 1.00 60.52 360 TYR B N 1
ATOM 5554 C CA . TYR B 1 313 ? 57.552 -42.394 130.882 1.00 60.95 360 TYR B CA 1
ATOM 5555 C C . TYR B 1 313 ? 56.632 -41.868 131.978 1.00 59.79 360 TYR B C 1
ATOM 5556 O O . TYR B 1 313 ? 55.781 -41.005 131.733 1.00 56.48 360 TYR B O 1
ATOM 5565 N N . ASP B 1 314 ? 56.799 -42.394 133.192 1.00 60.94 361 ASP B N 1
ATOM 5566 C CA . ASP B 1 314 ? 55.954 -41.951 134.293 1.00 56.78 361 ASP B CA 1
ATOM 5567 C C . ASP B 1 314 ? 56.425 -40.580 134.779 1.00 55.11 361 ASP B C 1
ATOM 5568 O O . ASP B 1 314 ? 57.377 -39.994 134.254 1.00 53.34 361 ASP B O 1
ATOM 5573 N N . MET B 1 315 ? 55.737 -40.056 135.792 1.00 53.58 362 MET B N 1
ATOM 5574 C CA . MET B 1 315 ? 56.009 -38.687 136.218 1.00 56.44 362 MET B CA 1
ATOM 5575 C C . MET B 1 315 ? 57.436 -38.538 136.731 1.00 55.52 362 MET B C 1
ATOM 5576 O O . MET B 1 315 ? 58.102 -37.537 136.445 1.00 52.58 362 MET B O 1
ATOM 5581 N N . LEU B 1 316 ? 57.934 -39.534 137.471 1.00 55.07 363 LEU B N 1
ATOM 5582 C CA . LEU B 1 316 ? 59.287 -39.441 138.011 1.00 54.27 363 LEU B CA 1
ATOM 5583 C C . LEU B 1 316 ? 60.334 -39.556 136.909 1.00 56.34 363 LEU B C 1
ATOM 5584 O O . LEU B 1 316 ? 61.302 -38.785 136.884 1.00 55.48 363 LEU B O 1
ATOM 5589 N N . GLU B 1 317 ? 60.170 -40.517 135.998 1.00 61.19 364 GLU B N 1
ATOM 5590 C CA A GLU B 1 317 ? 61.084 -40.630 134.865 0.55 63.52 364 GLU B CA 1
ATOM 5591 C CA B GLU B 1 317 ? 61.099 -40.619 134.879 0.45 63.49 364 GLU B CA 1
ATOM 5592 C C . GLU B 1 317 ? 61.069 -39.361 134.022 1.00 63.23 364 GLU B C 1
ATOM 5593 O O . GLU B 1 317 ? 62.113 -38.917 133.531 1.00 64.24 364 GLU B O 1
ATOM 5604 N N . SER B 1 318 ? 59.888 -38.763 133.841 1.00 61.22 365 SER B N 1
ATOM 5605 C CA . SER B 1 318 ? 59.794 -37.542 133.045 1.00 59.41 365 SER B CA 1
ATOM 5606 C C . SER B 1 318 ? 60.589 -36.408 133.677 1.00 57.60 365 SER B C 1
ATOM 5607 O O . SER B 1 318 ? 61.291 -35.667 132.980 1.00 58.98 365 SER B O 1
ATOM 5610 N N . ILE B 1 319 ? 60.493 -36.262 135.001 1.00 55.54 366 ILE B N 1
ATOM 5611 C CA . ILE B 1 319 ? 61.213 -35.197 135.694 1.00 55.32 366 ILE B CA 1
ATOM 5612 C C . ILE B 1 319 ? 62.716 -35.326 135.466 1.00 57.21 366 ILE B C 1
ATOM 5613 O O . ILE B 1 319 ? 63.398 -34.338 135.165 1.00 59.62 366 ILE B O 1
ATOM 5618 N N . ARG B 1 320 ? 63.249 -36.549 135.570 1.00 59.23 367 ARG B N 1
ATOM 5619 C CA . ARG B 1 320 ? 64.682 -36.762 135.375 1.00 64.46 367 ARG B CA 1
ATOM 5620 C C . ARG B 1 320 ? 65.131 -36.390 133.965 1.00 69.16 367 ARG B C 1
ATOM 5621 O O . ARG B 1 320 ? 66.282 -35.984 133.766 1.00 72.21 367 ARG B O 1
ATOM 5629 N N . LYS B 1 321 ? 64.254 -36.527 132.974 1.00 68.36 368 LYS B N 1
ATOM 5630 C CA . LYS B 1 321 ? 64.645 -36.168 131.618 1.00 70.99 368 LYS B CA 1
ATOM 5631 C C . LYS B 1 321 ? 64.480 -34.679 131.354 1.00 71.63 368 LYS B C 1
ATOM 5632 O O . LYS B 1 321 ? 65.205 -34.113 130.527 1.00 74.63 368 LYS B O 1
ATOM 5638 N N . GLU B 1 322 ? 63.562 -34.028 132.058 1.00 69.61 369 GLU B N 1
ATOM 5639 C CA . GLU B 1 322 ? 63.205 -32.654 131.742 1.00 67.73 369 GLU B CA 1
ATOM 5640 C C . GLU B 1 322 ? 64.055 -31.632 132.484 1.00 64.96 369 GLU B C 1
ATOM 5641 O O . GLU B 1 322 ? 64.498 -30.649 131.885 1.00 65.83 369 GLU B O 1
ATOM 5647 N N . VAL B 1 323 ? 64.303 -31.838 133.775 1.00 62.61 370 VAL B N 1
ATOM 5648 C CA . VAL B 1 323 ? 64.986 -30.844 134.589 1.00 65.91 370 VAL B CA 1
ATOM 5649 C C . VAL B 1 323 ? 66.165 -31.492 135.302 1.00 68.37 370 VAL B C 1
ATOM 5650 O O . VAL B 1 323 ? 66.293 -32.717 135.359 1.00 70.40 370 VAL B O 1
ATOM 5654 N N . LYS B 1 324 ? 67.035 -30.641 135.846 1.00 67.61 371 LYS B N 1
ATOM 5655 C CA . LYS B 1 324 ? 68.233 -31.072 136.551 1.00 65.67 371 LYS B CA 1
ATOM 5656 C C . LYS B 1 324 ? 68.379 -30.226 137.812 1.00 65.29 371 LYS B C 1
ATOM 5657 O O . LYS B 1 324 ? 67.549 -29.359 138.105 1.00 65.00 371 LYS B O 1
ATOM 5663 N N . GLY B 1 325 ? 69.444 -30.488 138.570 1.00 64.43 372 GLY B N 1
ATOM 5664 C CA . GLY B 1 325 ? 69.794 -29.634 139.690 1.00 63.57 372 GLY B CA 1
ATOM 5665 C C . GLY B 1 325 ? 68.791 -29.678 140.833 1.00 62.53 372 GLY B C 1
ATOM 5666 O O . GLY B 1 325 ? 68.143 -30.696 141.101 1.00 60.69 372 GLY B O 1
ATOM 5667 N N . ASP B 1 326 ? 68.676 -28.541 141.527 1.00 63.21 373 ASP B N 1
ATOM 5668 C CA . ASP B 1 326 ? 67.782 -28.452 142.680 1.00 63.77 373 ASP B CA 1
ATOM 5669 C C . ASP B 1 326 ? 66.325 -28.609 142.267 1.00 61.01 373 ASP B C 1
ATOM 5670 O O . ASP B 1 326 ? 65.550 -29.294 142.946 1.00 57.83 373 ASP B O 1
ATOM 5675 N N . LEU B 1 327 ? 65.930 -27.960 141.167 1.00 62.56 374 LEU B N 1
ATOM 5676 C CA . LEU B 1 327 ? 64.553 -28.055 140.694 1.00 61.16 374 LEU B CA 1
ATOM 5677 C C . LEU B 1 327 ? 64.154 -29.505 140.458 1.00 60.88 374 LEU B C 1
ATOM 5678 O O . LEU B 1 327 ? 63.065 -29.929 140.861 1.00 59.71 374 LEU B O 1
ATOM 5683 N N . GLU B 1 328 ? 65.032 -30.288 139.827 1.00 62.58 375 GLU B N 1
ATOM 5684 C CA . GLU B 1 328 ? 64.749 -31.709 139.650 1.00 61.78 375 GLU B CA 1
ATOM 5685 C C . GLU B 1 328 ? 64.597 -32.415 140.988 1.00 61.01 375 GLU B C 1
ATOM 5686 O O . GLU B 1 328 ? 63.673 -33.217 141.176 1.00 61.68 375 GLU B O 1
ATOM 5692 N N . ASN B 1 329 ? 65.508 -32.143 141.925 1.00 59.26 376 ASN B N 1
ATOM 5693 C CA . ASN B 1 329 ? 65.415 -32.745 143.251 1.00 57.50 376 ASN B CA 1
ATOM 5694 C C . ASN B 1 329 ? 64.085 -32.401 143.912 1.00 53.28 376 ASN B C 1
ATOM 5695 O O . ASN B 1 329 ? 63.419 -33.274 144.482 1.00 49.03 376 ASN B O 1
ATOM 5700 N N . ALA B 1 330 ? 63.677 -31.134 143.824 1.00 53.46 377 ALA B N 1
ATOM 5701 C CA . ALA B 1 330 ? 62.401 -30.709 144.384 1.00 51.08 377 ALA B CA 1
ATOM 5702 C C . ALA B 1 330 ? 61.241 -31.492 143.777 1.00 51.88 377 ALA B C 1
ATOM 5703 O O . ALA B 1 330 ? 60.422 -32.068 144.502 1.00 51.02 377 ALA B O 1
ATOM 5705 N N . PHE B 1 331 ? 61.155 -31.530 142.445 1.00 52.43 378 PHE B N 1
ATOM 5706 C CA . PHE B 1 331 ? 60.034 -32.219 141.812 1.00 49.76 378 PHE B CA 1
ATOM 5707 C C . PHE B 1 331 ? 60.013 -33.698 142.179 1.00 45.76 378 PHE B C 1
ATOM 5708 O O . PHE B 1 331 ? 58.950 -34.257 142.458 1.00 45.31 378 PHE B O 1
ATOM 5716 N N . LEU B 1 332 ? 61.178 -34.349 142.191 1.00 47.61 379 LEU B N 1
ATOM 5717 C CA . LEU B 1 332 ? 61.210 -35.770 142.522 1.00 49.25 379 LEU B CA 1
ATOM 5718 C C . LEU B 1 332 ? 60.679 -36.025 143.928 1.00 48.54 379 LEU B C 1
ATOM 5719 O O . LEU B 1 332 ? 59.906 -36.964 144.147 1.00 49.29 379 LEU B O 1
ATOM 5724 N N . ASN B 1 333 ? 61.071 -35.191 144.894 1.00 49.87 380 ASN B N 1
ATOM 5725 C CA . ASN B 1 333 ? 60.566 -35.349 146.254 1.00 46.77 380 ASN B CA 1
ATOM 5726 C C . ASN B 1 333 ? 59.071 -35.071 146.325 1.00 46.16 380 ASN B C 1
ATOM 5727 O O . ASN B 1 333 ? 58.333 -35.801 146.998 1.00 44.75 380 ASN B O 1
ATOM 5732 N N . LEU B 1 334 ? 58.607 -34.032 145.623 1.00 46.87 381 LEU B N 1
ATOM 5733 C CA . LEU B 1 334 ? 57.200 -33.652 145.692 1.00 47.63 381 LEU B CA 1
ATOM 5734 C C . LEU B 1 334 ? 56.300 -34.764 145.166 1.00 47.49 381 LEU B C 1
ATOM 5735 O O . LEU B 1 334 ? 55.289 -35.108 145.789 1.00 44.80 381 LEU B O 1
ATOM 5740 N N . VAL B 1 335 ? 56.653 -35.338 144.013 1.00 47.70 382 VAL B N 1
ATOM 5741 C CA . VAL B 1 335 ? 55.817 -36.380 143.425 1.00 45.76 382 VAL B CA 1
ATOM 5742 C C . VAL B 1 335 ? 55.823 -37.628 144.299 1.00 43.87 382 VAL B C 1
ATOM 5743 O O . VAL B 1 335 ? 54.777 -38.250 144.514 1.00 45.96 382 VAL B O 1
ATOM 5747 N N . GLN B 1 336 ? 56.989 -38.007 144.831 1.00 43.42 383 GLN B N 1
ATOM 5748 C CA . GLN B 1 336 ? 57.031 -39.116 145.782 1.00 42.02 383 GLN B CA 1
ATOM 5749 C C . GLN B 1 336 ? 56.117 -38.858 146.973 1.00 41.95 383 GLN B C 1
ATOM 5750 O O . GLN B 1 336 ? 55.396 -39.760 147.411 1.00 42.43 383 GLN B O 1
ATOM 5756 N N . CYS B 1 337 ? 56.126 -37.631 147.509 1.00 42.85 384 CYS B N 1
ATOM 5757 C CA . CYS B 1 337 ? 55.285 -37.333 148.669 1.00 44.28 384 CYS B CA 1
ATOM 5758 C C . CYS B 1 337 ? 53.807 -37.360 148.316 1.00 44.48 384 CYS B C 1
ATOM 5759 O O . CYS B 1 337 ? 52.970 -37.691 149.163 1.00 48.10 384 CYS B O 1
ATOM 5762 N N . ILE B 1 338 ? 53.459 -36.984 147.089 1.00 45.33 385 ILE B N 1
ATOM 5763 C CA . ILE B 1 338 ? 52.073 -37.098 146.656 1.00 44.42 385 ILE B CA 1
ATOM 5764 C C . ILE B 1 338 ? 51.695 -38.562 146.478 1.00 43.18 385 ILE B C 1
ATOM 5765 O O . ILE B 1 338 ? 50.666 -39.016 146.982 1.00 44.47 385 ILE B O 1
ATOM 5770 N N . GLN B 1 339 ? 52.535 -39.327 145.776 1.00 45.99 386 GLN B N 1
ATOM 5771 C CA . GLN B 1 339 ? 52.188 -40.702 145.410 1.00 44.64 386 GLN B CA 1
ATOM 5772 C C . GLN B 1 339 ? 52.129 -41.621 146.627 1.00 46.27 386 GLN B C 1
ATOM 5773 O O . GLN B 1 339 ? 51.194 -42.422 146.762 1.00 46.82 386 GLN B O 1
ATOM 5779 N N . ASN B 1 340 ? 53.132 -41.545 147.511 1.00 42.90 387 ASN B N 1
ATOM 5780 C CA . ASN B 1 340 ? 53.189 -42.456 148.663 1.00 43.08 387 ASN B CA 1
ATOM 5781 C C . ASN B 1 340 ? 54.197 -41.874 149.663 1.00 44.72 387 ASN B C 1
ATOM 5782 O O . ASN B 1 340 ? 55.381 -42.210 149.627 1.00 45.41 387 ASN B O 1
ATOM 5787 N N . LYS B 1 341 ? 53.702 -41.027 150.562 1.00 44.18 388 LYS B N 1
ATOM 5788 C CA . LYS B 1 341 ? 54.575 -40.344 151.510 1.00 41.52 388 LYS B CA 1
ATOM 5789 C C . LYS B 1 341 ? 55.274 -41.306 152.479 1.00 41.90 388 LYS B C 1
ATOM 5790 O O . LYS B 1 341 ? 56.469 -41.124 152.753 1.00 41.18 388 LYS B O 1
ATOM 5796 N N . PRO B 1 342 ? 54.600 -42.329 153.028 1.00 42.67 389 PRO B N 1
ATOM 5797 C CA . PRO B 1 342 ? 55.344 -43.284 153.871 1.00 42.67 389 PRO B CA 1
ATOM 5798 C C . PRO B 1 342 ? 56.469 -43.989 153.130 1.00 43.15 389 PRO B C 1
ATOM 5799 O O . PRO B 1 342 ? 57.562 -44.162 153.687 1.00 45.02 389 PRO B O 1
ATOM 5803 N N . LEU B 1 343 ? 56.238 -44.396 151.881 1.00 41.26 390 LEU B N 1
ATOM 5804 C CA . LEU B 1 343 ? 57.316 -44.983 151.092 1.00 41.23 390 LEU B CA 1
ATOM 5805 C C . LEU B 1 343 ? 58.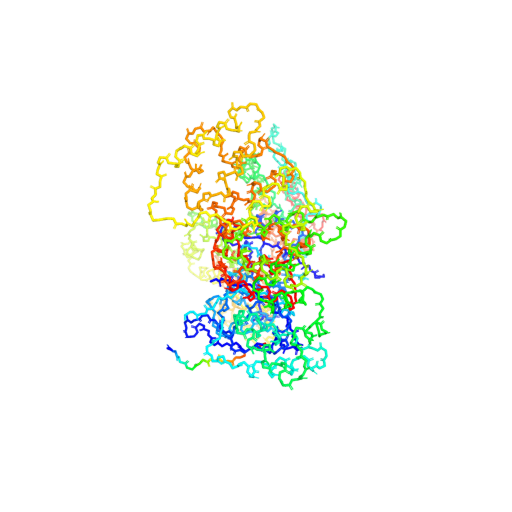414 -43.964 150.836 1.00 41.22 390 LEU B C 1
ATOM 5806 O O . LEU B 1 343 ? 59.602 -44.303 150.855 1.00 46.34 390 LEU B O 1
ATOM 5811 N N . TYR B 1 344 ? 58.032 -42.708 150.599 1.00 40.11 391 TYR B N 1
ATOM 5812 C CA . TYR B 1 344 ? 59.007 -41.627 150.487 1.00 41.25 391 TYR B CA 1
ATOM 5813 C C . TYR B 1 344 ? 59.932 -41.591 151.703 1.00 43.81 391 TYR B C 1
ATOM 5814 O O . TYR B 1 344 ? 61.160 -41.669 151.572 1.00 43.42 391 TYR B O 1
ATOM 5823 N N . PHE B 1 345 ? 59.359 -41.511 152.902 1.00 41.14 392 PHE B N 1
ATOM 5824 C CA . PHE B 1 345 ? 60.210 -41.476 154.086 1.00 44.18 392 PHE B CA 1
ATOM 5825 C C . PHE B 1 345 ? 60.976 -42.782 154.278 1.00 43.17 392 PHE B C 1
ATOM 5826 O O . PHE B 1 345 ? 62.118 -42.753 154.739 1.00 39.50 392 PHE B O 1
ATOM 5834 N N . ALA B 1 346 ? 60.397 -43.926 153.908 1.00 41.39 393 ALA B N 1
ATOM 5835 C CA . ALA B 1 346 ? 61.148 -45.173 154.035 1.00 40.68 393 ALA B CA 1
ATOM 5836 C C . ALA B 1 346 ? 62.389 -45.162 153.149 1.00 43.96 393 ALA B C 1
ATOM 5837 O O . ALA B 1 346 ? 63.460 -45.627 153.560 1.00 43.22 393 ALA B O 1
ATOM 5839 N N . ASP B 1 347 ? 62.274 -44.600 151.942 1.00 44.43 394 ASP B N 1
ATOM 5840 C CA . ASP B 1 347 ? 63.424 -44.522 151.044 1.00 44.97 394 ASP B CA 1
ATOM 5841 C C . ASP B 1 347 ? 64.475 -43.540 151.561 1.00 47.96 394 ASP B C 1
ATOM 5842 O O . ASP B 1 347 ? 65.682 -43.763 151.397 1.00 48.38 394 ASP B O 1
ATOM 5847 N N . ARG B 1 348 ? 64.042 -42.431 152.159 1.00 48.33 395 ARG B N 1
ATOM 5848 C CA . ARG B 1 348 ? 65.011 -41.497 152.725 1.00 46.56 395 ARG B CA 1
ATOM 5849 C C . ARG B 1 348 ? 65.727 -42.108 153.921 1.00 42.83 395 ARG B C 1
ATOM 5850 O O . ARG B 1 348 ? 66.929 -41.889 154.110 1.00 43.90 395 ARG B O 1
ATOM 5858 N N . LEU B 1 349 ? 65.007 -42.869 154.748 1.00 39.71 396 LEU B N 1
ATOM 5859 C CA . LEU B 1 349 ? 65.667 -43.573 155.842 1.00 39.71 396 LEU B CA 1
ATOM 5860 C C . LEU B 1 349 ? 66.698 -44.549 155.300 1.00 44.79 396 LEU B C 1
ATOM 5861 O O . LEU B 1 349 ? 67.848 -44.575 155.755 1.00 44.10 396 LEU B O 1
ATOM 5866 N N . TYR B 1 350 ? 66.311 -45.341 154.294 1.00 45.79 397 TYR B N 1
ATOM 5867 C CA . TYR B 1 350 ? 67.244 -46.293 153.705 1.00 44.70 397 TYR B CA 1
ATOM 5868 C C . TYR B 1 350 ? 68.485 -45.588 153.178 1.00 45.96 397 TYR B C 1
ATOM 5869 O O . TYR B 1 350 ? 69.614 -46.006 153.460 1.00 45.51 397 TYR B O 1
ATOM 5878 N N . ASP B 1 351 ? 68.292 -44.506 152.417 1.00 44.27 398 ASP B N 1
ATOM 5879 C CA . ASP B 1 351 ? 69.427 -43.744 151.900 1.00 44.83 398 ASP B CA 1
ATOM 5880 C C . ASP B 1 351 ? 70.318 -43.230 153.026 1.00 46.72 398 ASP B C 1
ATOM 5881 O O . ASP B 1 351 ? 71.549 -43.230 152.903 1.00 49.01 398 ASP B O 1
ATOM 5886 N N . SER B 1 352 ? 69.719 -42.793 154.137 1.00 48.25 399 SER B N 1
ATOM 5887 C CA . SER B 1 352 ? 70.510 -42.207 155.213 1.00 50.23 399 SER B CA 1
ATOM 5888 C C . SER B 1 352 ? 71.415 -43.229 155.890 1.00 51.43 399 SER B C 1
ATOM 5889 O O . SER B 1 352 ? 72.371 -42.834 156.565 1.00 51.87 399 SER B O 1
ATOM 5892 N N . MET B 1 353 ? 71.155 -44.526 155.707 1.00 48.66 400 MET B N 1
ATOM 5893 C CA . MET B 1 353 ? 71.919 -45.563 156.385 1.00 46.08 400 MET B CA 1
ATOM 5894 C C . MET B 1 353 ? 72.579 -46.575 155.459 1.00 50.39 400 MET B C 1
ATOM 5895 O O . MET B 1 353 ? 73.488 -47.281 155.914 1.00 52.04 400 MET B O 1
ATOM 5900 N N . LYS B 1 354 ? 72.164 -46.674 154.189 1.00 45.38 401 LYS B N 1
ATOM 5901 C CA . LYS B 1 354 ? 72.574 -47.807 153.357 1.00 50.88 401 LYS B CA 1
ATOM 5902 C C . LYS B 1 354 ? 74.087 -47.888 153.197 1.00 51.85 401 LYS B C 1
ATOM 5903 O O . LYS B 1 354 ? 74.650 -48.989 153.175 1.00 52.95 401 LYS B O 1
ATOM 5909 N N . GLY B 1 355 ? 74.760 -46.746 153.102 1.00 50.93 402 GLY B N 1
ATOM 5910 C CA . GLY B 1 355 ? 76.167 -46.685 152.726 1.00 47.49 402 GLY B CA 1
ATOM 5911 C C . GLY B 1 355 ? 77.093 -46.420 153.900 1.00 51.57 402 GLY B C 1
ATOM 5912 O O . GLY B 1 355 ? 76.788 -46.737 155.061 1.00 52.63 402 GLY B O 1
ATOM 5913 N N . LYS B 1 356 ? 78.250 -45.831 153.596 1.00 52.17 403 LYS B N 1
ATOM 5914 C CA . LYS B 1 356 ? 79.256 -45.607 154.623 1.00 55.11 403 LYS B CA 1
ATOM 5915 C C . LYS B 1 356 ? 78.759 -44.576 155.631 1.00 54.77 403 LYS B C 1
ATOM 5916 O O . LYS B 1 356 ? 78.129 -43.582 155.260 1.00 56.75 403 LYS B O 1
ATOM 5922 N N . GLY B 1 357 ? 79.034 -44.816 156.911 1.00 54.91 404 GLY B N 1
ATOM 5923 C CA . GLY B 1 357 ? 78.518 -43.953 157.953 1.00 48.94 404 GLY B CA 1
ATOM 5924 C C . GLY B 1 357 ? 77.004 -43.828 157.897 1.00 50.72 404 GLY B C 1
ATOM 5925 O O . GLY B 1 357 ? 76.284 -44.735 157.458 1.00 47.43 404 GLY B O 1
ATOM 5926 N N . THR B 1 358 ? 76.518 -42.658 158.324 1.00 51.38 405 THR B N 1
ATOM 5927 C CA . THR B 1 358 ? 75.098 -42.373 158.489 1.00 49.79 405 THR B CA 1
ATOM 5928 C C . THR B 1 358 ? 74.865 -40.892 158.243 1.00 52.63 405 THR B C 1
ATOM 5929 O O . THR B 1 358 ? 75.620 -40.055 158.742 1.00 56.45 405 THR B O 1
ATOM 5933 N N . ARG B 1 359 ? 73.797 -40.569 157.515 1.00 51.90 406 ARG B N 1
ATOM 5934 C CA . ARG B 1 359 ? 73.313 -39.190 157.429 1.00 55.65 406 ARG B CA 1
ATOM 5935 C C . ARG B 1 359 ? 72.411 -38.937 158.635 1.00 50.66 406 ARG B C 1
ATOM 5936 O O . ARG B 1 359 ? 71.182 -38.939 158.546 1.00 48.23 406 ARG B O 1
ATOM 5944 N N . ASP B 1 360 ? 73.051 -38.709 159.788 1.00 48.88 407 ASP B N 1
ATOM 5945 C CA . ASP B 1 360 ? 72.324 -38.647 161.057 1.00 47.73 407 ASP B CA 1
ATOM 5946 C C . ASP B 1 360 ? 71.302 -37.516 161.072 1.00 46.03 407 ASP B C 1
ATOM 5947 O O . ASP B 1 360 ? 70.220 -37.659 161.652 1.00 46.99 407 ASP B O 1
ATOM 5952 N N . LYS B 1 361 ? 71.637 -36.375 160.468 1.00 48.01 408 LYS B N 1
ATOM 5953 C CA . LYS B 1 361 ? 70.689 -35.266 160.389 1.00 48.27 408 LYS B CA 1
ATOM 5954 C C . LYS B 1 361 ? 69.356 -35.715 159.787 1.00 47.89 408 LYS B C 1
ATOM 5955 O O . LYS B 1 361 ? 68.283 -35.395 160.311 1.00 46.37 408 LYS B O 1
ATOM 5961 N N . VAL B 1 362 ? 69.407 -36.478 158.692 1.00 46.19 409 VAL B N 1
ATOM 5962 C CA . VAL B 1 362 ? 68.177 -36.929 158.044 1.00 45.86 409 VAL B CA 1
ATOM 5963 C C . VAL B 1 362 ? 67.500 -38.012 158.877 1.00 43.30 409 VAL B C 1
ATOM 5964 O O . VAL B 1 362 ? 66.287 -37.969 159.114 1.00 43.28 409 VAL B O 1
ATOM 5968 N N . LEU B 1 363 ? 68.273 -39.007 159.318 1.00 46.20 410 LEU B N 1
ATOM 5969 C CA . LEU B 1 363 ? 67.714 -40.097 160.113 1.00 47.84 410 LEU B CA 1
ATOM 5970 C C . LEU B 1 363 ? 66.997 -39.564 161.348 1.00 46.15 410 LEU B C 1
ATOM 5971 O O . LEU B 1 363 ? 65.860 -39.959 161.644 1.00 43.75 410 LEU B O 1
ATOM 5976 N N . ILE B 1 364 ? 67.639 -38.644 162.070 1.00 43.58 411 ILE B N 1
ATOM 5977 C CA . ILE B 1 364 ? 67.054 -38.129 163.307 1.00 46.83 411 ILE B CA 1
ATOM 5978 C C . ILE B 1 364 ? 65.774 -37.350 163.015 1.00 47.31 411 ILE B C 1
ATOM 5979 O O . ILE B 1 364 ? 64.740 -37.553 163.668 1.00 47.95 411 ILE B O 1
ATOM 5984 N N . ARG B 1 365 ? 65.819 -36.455 162.022 1.00 48.15 412 ARG B N 1
ATOM 5985 C CA . ARG B 1 365 ? 64.661 -35.613 161.738 1.00 47.00 412 ARG B CA 1
ATOM 5986 C C . ARG B 1 365 ? 63.438 -36.448 161.381 1.00 45.97 412 ARG B C 1
ATOM 5987 O O . ARG B 1 365 ? 62.334 -36.180 161.868 1.00 45.33 412 ARG B O 1
ATOM 5995 N N . ILE B 1 366 ? 63.618 -37.479 160.554 1.00 43.37 413 ILE B N 1
ATOM 5996 C CA . ILE B 1 366 ? 62.495 -38.328 160.170 1.00 40.62 413 ILE B CA 1
ATOM 5997 C C . ILE B 1 366 ? 61.963 -39.098 161.374 1.00 41.73 413 ILE B C 1
ATOM 5998 O O . ILE B 1 366 ? 60.745 -39.195 161.572 1.00 46.61 413 ILE B O 1
ATOM 6003 N N . MET B 1 367 ? 62.855 -39.648 162.206 1.00 39.04 414 MET B N 1
ATOM 6004 C CA . MET B 1 367 ? 62.388 -40.418 163.360 1.00 39.93 414 MET B CA 1
ATOM 6005 C C . MET B 1 367 ? 61.647 -39.532 164.350 1.00 41.16 414 MET B C 1
ATOM 6006 O O . MET B 1 367 ? 60.675 -39.969 164.976 1.00 43.41 414 MET B O 1
ATOM 6011 N N . VAL B 1 368 ? 62.100 -38.290 164.517 1.00 42.49 415 VAL B N 1
ATOM 6012 C CA . VAL B 1 368 ? 61.424 -37.372 165.426 1.00 43.39 415 VAL B CA 1
ATOM 6013 C C . VAL B 1 368 ? 60.105 -36.899 164.822 1.00 44.78 415 VAL B C 1
ATOM 6014 O O . VAL B 1 368 ? 59.044 -36.999 165.451 1.00 46.04 415 VAL B O 1
ATOM 6018 N N . SER B 1 369 ? 60.148 -36.389 163.586 1.00 44.34 416 SER B N 1
ATOM 6019 C CA . SER B 1 369 ? 58.986 -35.723 162.998 1.00 44.04 416 SER B CA 1
ATOM 6020 C C . SER B 1 369 ? 57.881 -36.681 162.554 1.00 40.07 416 SER B C 1
ATOM 6021 O O . SER B 1 369 ? 56.719 -36.263 162.481 1.00 41.50 416 SER B O 1
ATOM 6024 N N . ARG B 1 370 ? 58.189 -37.942 162.264 1.00 36.63 417 ARG B N 1
ATOM 6025 C CA . ARG B 1 370 ? 57.170 -38.865 161.774 1.00 38.44 417 ARG B CA 1
ATOM 6026 C C . ARG B 1 370 ? 56.714 -39.873 162.822 1.00 39.47 417 ARG B C 1
ATOM 6027 O O . ARG B 1 370 ? 55.826 -40.685 162.537 1.00 40.12 417 ARG B O 1
ATOM 6035 N N . SER B 1 371 ? 57.286 -39.825 164.031 1.00 39.09 418 SER B N 1
ATOM 6036 C CA . SER B 1 371 ? 56.973 -40.800 165.070 1.00 39.12 418 SER B CA 1
ATOM 6037 C C . SER B 1 371 ? 55.510 -40.745 165.490 1.00 43.38 418 SER B C 1
ATOM 6038 O O . SER B 1 371 ? 54.965 -41.742 165.981 1.00 45.83 418 SER B O 1
ATOM 6041 N N . GLU B 1 372 ? 54.864 -39.587 165.351 1.00 42.89 419 GLU B N 1
ATOM 6042 C CA . GLU B 1 372 ? 53.466 -39.456 165.741 1.00 47.05 419 GLU B CA 1
ATOM 6043 C C . GLU B 1 372 ? 52.574 -39.175 164.541 1.00 48.53 419 GLU B C 1
ATOM 6044 O O . GLU B 1 372 ? 51.423 -38.761 164.709 1.00 49.44 419 GLU B O 1
ATOM 6050 N N . VAL B 1 373 ? 53.079 -39.394 163.329 1.00 48.94 420 VAL B N 1
ATOM 6051 C CA . VAL B 1 373 ? 52.256 -39.239 162.136 1.00 47.58 420 VAL B CA 1
ATOM 6052 C C . VAL B 1 373 ? 52.040 -40.596 161.479 1.00 46.59 420 VAL B C 1
ATOM 6053 O O . VAL B 1 373 ? 50.948 -41.165 161.578 1.00 45.16 420 VAL B O 1
ATOM 6057 N N . ASP B 1 374 ? 53.076 -41.147 160.826 1.00 43.90 421 ASP B N 1
ATOM 6058 C CA . ASP B 1 374 ? 52.845 -42.347 160.027 1.00 42.79 421 ASP B CA 1
ATOM 6059 C C . ASP B 1 374 ? 53.991 -43.354 160.117 1.00 43.54 421 ASP B C 1
ATOM 6060 O O . ASP B 1 374 ? 54.189 -44.155 159.194 1.00 45.38 421 ASP B O 1
ATOM 6065 N N . MET B 1 375 ? 54.728 -43.353 161.231 1.00 43.17 422 MET B N 1
ATOM 6066 C CA . MET B 1 375 ? 55.853 -44.273 161.402 1.00 43.76 422 MET B CA 1
ATOM 6067 C C . MET B 1 375 ? 55.451 -45.733 161.197 1.00 45.38 422 MET B C 1
ATOM 6068 O O . MET B 1 375 ? 56.260 -46.533 160.707 1.00 46.07 422 MET B O 1
ATOM 6073 N N . LEU B 1 376 ? 54.217 -46.101 161.552 1.00 44.23 423 LEU B N 1
ATOM 6074 C CA . LEU B 1 376 ? 53.774 -47.478 161.336 1.00 43.91 423 LEU B CA 1
ATOM 6075 C C . LEU B 1 376 ? 53.674 -47.807 159.850 1.00 44.47 423 LEU B C 1
ATOM 6076 O O . LEU B 1 376 ? 54.023 -48.919 159.432 1.00 44.01 423 LEU B O 1
ATOM 6081 N N . LYS B 1 377 ? 53.205 -46.858 159.030 1.00 42.77 424 LYS B N 1
ATOM 6082 C CA . LYS B 1 377 ? 53.165 -47.101 157.588 1.00 44.15 424 LYS B CA 1
ATOM 6083 C C . LYS B 1 377 ? 54.562 -47.050 156.983 1.00 46.11 424 LYS B C 1
ATOM 6084 O O . LYS B 1 377 ? 54.882 -47.843 156.088 1.00 47.61 424 LYS B O 1
ATOM 6090 N N . ILE B 1 378 ? 55.397 -46.110 157.438 1.00 44.16 425 ILE B N 1
ATOM 6091 C CA . ILE B 1 378 ? 56.794 -46.083 157.006 1.00 42.88 425 ILE B CA 1
ATOM 6092 C C . ILE B 1 378 ? 57.446 -47.436 157.257 1.00 43.59 425 ILE B C 1
ATOM 6093 O O . ILE B 1 378 ? 58.096 -48.006 156.373 1.00 44.96 425 ILE B O 1
ATOM 6098 N N . ARG B 1 379 ? 57.276 -47.970 158.474 1.00 42.80 426 ARG B N 1
ATOM 6099 C CA . ARG B 1 379 ? 57.857 -49.265 158.813 1.00 42.90 426 ARG B CA 1
ATOM 6100 C C . ARG B 1 379 ? 57.319 -50.362 157.906 1.00 47.06 426 ARG B C 1
ATOM 6101 O O . ARG B 1 379 ? 58.069 -51.239 157.466 1.00 49.74 426 ARG B O 1
ATOM 6109 N N . SER B 1 380 ? 56.016 -50.327 157.619 1.00 46.14 427 SER B N 1
ATOM 6110 C CA . SER B 1 380 ? 55.416 -51.325 156.743 1.00 47.44 427 SER B CA 1
ATOM 6111 C C . SER B 1 380 ? 56.005 -51.251 155.337 1.00 47.69 427 SER B C 1
ATOM 6112 O O . SER B 1 380 ? 56.397 -52.272 154.760 1.00 49.44 427 SER B O 1
ATOM 6115 N N . GLU B 1 381 ? 56.065 -50.043 154.767 1.00 46.37 428 GLU B N 1
ATOM 6116 C CA . GLU B 1 381 ? 56.654 -49.872 153.443 1.00 47.47 428 GLU B CA 1
ATOM 6117 C C . GLU B 1 381 ? 58.127 -50.264 153.445 1.00 49.00 428 GLU B C 1
ATOM 6118 O O . GLU B 1 381 ? 58.618 -50.863 152.479 1.00 51.02 428 GLU B O 1
ATOM 6124 N N . PHE B 1 382 ? 58.843 -49.951 154.533 1.00 46.59 429 PHE B N 1
ATOM 6125 C CA . PHE B 1 382 ? 60.270 -50.260 154.607 1.00 46.95 429 PHE B CA 1
ATOM 6126 C C . PHE B 1 382 ? 60.509 -51.767 154.585 1.00 48.95 429 PHE B C 1
ATOM 6127 O O . PHE B 1 382 ? 61.318 -52.267 153.791 1.00 46.50 429 PHE B O 1
ATOM 6135 N N . LYS B 1 383 ? 59.826 -52.506 155.469 1.00 47.97 430 LYS B N 1
ATOM 6136 C CA . LYS B 1 383 ? 59.992 -53.956 155.523 1.00 48.05 430 LYS B CA 1
ATOM 6137 C C . LYS B 1 383 ? 59.608 -54.616 154.199 1.00 53.24 430 LYS B C 1
ATOM 6138 O O . LYS B 1 383 ? 60.245 -55.588 153.772 1.00 57.24 430 LYS B O 1
ATOM 6144 N N . ARG B 1 384 ? 58.567 -54.107 153.533 1.00 50.80 431 ARG B N 1
ATOM 6145 C CA . ARG B 1 384 ? 58.134 -54.734 152.286 1.00 51.43 431 ARG B CA 1
ATOM 6146 C C . ARG B 1 384 ? 59.172 -54.552 151.188 1.00 52.20 431 ARG B C 1
ATOM 6147 O O . ARG B 1 384 ? 59.446 -55.483 150.422 1.00 52.88 431 ARG B O 1
ATOM 6155 N N . LYS B 1 385 ? 59.759 -53.361 151.091 1.00 50.65 432 LYS B N 1
ATOM 6156 C CA . LYS B 1 385 ? 60.687 -53.101 150.001 1.00 47.84 432 LYS B CA 1
ATOM 6157 C C . LYS B 1 385 ? 62.069 -53.657 150.301 1.00 50.53 432 LYS B C 1
ATOM 6158 O O . LYS B 1 385 ? 62.723 -54.213 149.412 1.00 52.45 432 LYS B O 1
ATOM 6164 N N . TYR B 1 386 ? 62.526 -53.538 151.547 1.00 51.55 433 TYR B N 1
ATOM 6165 C CA . TYR B 1 386 ? 63.916 -53.818 151.864 1.00 51.61 433 TYR B CA 1
ATOM 6166 C C . TYR B 1 386 ? 64.139 -55.171 152.523 1.00 52.98 433 TYR B C 1
ATOM 6167 O O . TYR B 1 386 ? 65.297 -55.585 152.663 1.00 55.15 433 TYR B O 1
ATOM 6176 N N . GLY B 1 387 ? 63.079 -55.874 152.905 1.00 53.95 434 GLY B N 1
ATOM 6177 C CA . GLY B 1 387 ? 63.185 -57.229 153.427 1.00 56.83 434 GLY B CA 1
ATOM 6178 C C . GLY B 1 387 ? 63.575 -57.369 154.878 1.00 59.06 434 GLY B C 1
ATOM 6179 O O . GLY B 1 387 ? 63.169 -58.327 155.537 1.00 65.73 434 GLY B O 1
ATOM 6180 N N . LYS B 1 388 ? 64.372 -56.442 155.391 1.00 56.72 435 LYS B N 1
ATOM 6181 C CA . LYS B 1 388 ? 64.627 -56.338 156.817 1.00 54.57 435 LYS B CA 1
ATOM 6182 C C . LYS B 1 388 ? 63.954 -55.079 157.342 1.00 51.62 435 LYS B C 1
ATOM 6183 O O . LYS B 1 388 ? 63.614 -54.170 156.581 1.00 53.36 435 LYS B O 1
ATOM 6189 N N . SER B 1 389 ? 63.754 -55.041 158.653 1.00 50.96 436 SER B N 1
ATOM 6190 C CA . SER B 1 389 ? 62.989 -53.964 159.257 1.00 51.99 436 SER B CA 1
ATOM 6191 C C . SER B 1 389 ? 63.802 -52.674 159.339 1.00 51.88 436 SER B C 1
ATOM 6192 O O . SER B 1 389 ? 65.036 -52.675 159.337 1.00 52.45 436 SER B O 1
ATOM 6195 N N . LEU B 1 390 ? 63.073 -51.558 159.426 1.00 50.88 437 LEU B N 1
ATOM 6196 C CA . LEU B 1 390 ? 63.685 -50.287 159.794 1.00 46.34 437 LEU B CA 1
ATOM 6197 C C . LEU B 1 390 ? 64.457 -50.407 161.104 1.00 45.62 437 LEU B C 1
ATOM 6198 O O . LEU B 1 390 ? 65.539 -49.827 161.256 1.00 46.02 437 LEU B O 1
ATOM 6203 N N . TYR B 1 391 ? 63.906 -51.159 162.060 1.00 44.01 438 TYR B N 1
ATOM 6204 C CA . TYR B 1 391 ? 64.580 -51.406 163.331 1.00 46.35 438 TYR B CA 1
ATOM 6205 C C . TYR B 1 391 ? 65.964 -52.005 163.104 1.00 45.47 438 TYR B C 1
ATOM 6206 O O . TYR B 1 391 ? 66.944 -51.591 163.736 1.00 46.34 438 TYR B O 1
ATOM 6215 N N . TYR B 1 392 ? 66.063 -52.968 162.183 1.00 43.27 439 TYR B N 1
ATOM 6216 C CA . TYR B 1 392 ? 67.335 -53.641 161.934 1.00 44.22 439 TYR B CA 1
ATOM 6217 C C . TYR B 1 392 ? 68.384 -52.671 161.399 1.00 46.66 439 TYR B C 1
ATOM 6218 O O . TYR B 1 392 ? 69.538 -52.687 161.842 1.00 50.60 439 TYR B O 1
ATOM 6227 N N . TYR B 1 393 ? 68.001 -51.805 160.458 1.00 45.70 440 TYR B N 1
ATOM 6228 C CA . TYR B 1 393 ? 68.973 -50.876 159.884 1.00 46.53 440 TYR B CA 1
ATOM 6229 C C . TYR B 1 393 ? 69.474 -49.879 160.917 1.00 43.71 440 TYR B C 1
ATOM 6230 O O . TYR B 1 393 ? 70.680 -49.614 160.989 1.00 49.42 440 TYR B O 1
ATOM 6239 N N . ILE B 1 394 ? 68.568 -49.314 161.720 1.00 40.60 441 ILE B N 1
ATOM 6240 C CA . ILE B 1 394 ? 68.975 -48.408 162.794 1.00 44.93 441 ILE B CA 1
ATOM 6241 C C . ILE B 1 394 ? 69.936 -49.110 163.745 1.00 49.56 441 ILE B C 1
ATOM 6242 O O . ILE B 1 394 ? 70.930 -48.528 164.198 1.00 49.49 441 ILE B O 1
ATOM 6247 N N . GLN B 1 395 ? 69.659 -50.376 164.054 1.00 53.58 442 GLN B N 1
ATOM 6248 C CA . GLN B 1 395 ? 70.546 -51.152 164.914 1.00 58.01 442 GLN B CA 1
ATOM 6249 C C . GLN B 1 395 ? 71.940 -51.279 164.308 1.00 58.50 442 GLN B C 1
ATOM 6250 O O . GLN B 1 395 ? 72.947 -51.187 165.020 1.00 58.94 442 GLN B O 1
ATOM 6256 N N . GLN B 1 396 ? 72.021 -51.493 162.992 1.00 57.73 443 GLN B N 1
ATOM 6257 C CA . GLN B 1 396 ? 73.324 -51.694 162.367 1.00 56.69 443 GLN B CA 1
ATOM 6258 C C . GLN B 1 396 ? 74.091 -50.390 162.221 1.00 54.13 443 GLN B C 1
ATOM 6259 O O . GLN B 1 396 ? 75.325 -50.403 162.199 1.00 56.23 443 GLN B O 1
ATOM 6265 N N . ASP B 1 397 ? 73.395 -49.260 162.136 1.00 50.25 444 ASP B N 1
ATOM 6266 C CA . ASP B 1 397 ? 74.062 -48.006 161.822 1.00 50.29 444 ASP B CA 1
ATOM 6267 C C . ASP B 1 397 ? 74.345 -47.117 163.020 1.00 53.58 444 ASP B C 1
ATOM 6268 O O . ASP B 1 397 ? 75.198 -46.230 162.915 1.00 55.02 444 ASP B O 1
ATOM 6273 N N . THR B 1 398 ? 73.648 -47.303 164.134 1.00 48.58 445 THR B N 1
ATOM 6274 C CA . THR B 1 398 ? 73.803 -46.431 165.283 1.00 49.95 445 THR B CA 1
ATOM 6275 C C . THR B 1 398 ? 74.156 -47.276 166.501 1.00 50.70 445 THR B C 1
ATOM 6276 O O . THR B 1 398 ? 74.029 -48.504 166.491 1.00 50.38 445 THR B O 1
ATOM 6280 N N . LYS B 1 399 ? 74.609 -46.609 167.560 1.00 51.44 446 LYS B N 1
ATOM 6281 C CA . LYS B 1 399 ? 75.014 -47.314 168.767 1.00 55.83 446 LYS B CA 1
ATOM 6282 C C . LYS B 1 399 ? 74.765 -46.437 169.988 1.00 54.25 446 LYS B C 1
ATOM 6283 O O . LYS B 1 399 ? 74.560 -45.223 169.881 1.00 50.71 446 LYS B O 1
ATOM 6289 N N . GLY B 1 400 ? 74.779 -47.075 171.156 1.00 53.17 447 GLY B N 1
ATOM 6290 C CA . GLY B 1 400 ? 74.684 -46.357 172.409 1.00 51.89 447 GLY B CA 1
ATOM 6291 C C . GLY B 1 400 ? 73.262 -45.938 172.740 1.00 49.95 447 GLY B C 1
ATOM 6292 O O . GLY B 1 400 ? 72.278 -46.467 172.207 1.00 48.59 447 GLY B O 1
ATOM 6293 N N . ASP B 1 401 ? 73.161 -44.974 173.661 1.00 50.20 448 ASP B N 1
ATOM 6294 C CA . ASP B 1 401 ? 71.860 -44.402 173.994 1.00 49.43 448 ASP B CA 1
ATOM 6295 C C . ASP B 1 401 ? 71.204 -43.759 172.779 1.00 47.38 448 ASP B C 1
ATOM 6296 O O . ASP B 1 401 ? 69.972 -43.748 172.673 1.00 48.19 448 ASP B O 1
ATOM 6301 N N . TYR B 1 402 ? 72.011 -43.206 171.867 1.00 44.18 449 TYR B N 1
ATOM 6302 C CA . TYR B 1 402 ? 71.506 -42.712 170.592 1.00 40.12 449 TYR B CA 1
ATOM 6303 C C . TYR B 1 402 ? 70.705 -43.788 169.877 1.00 40.35 449 TYR B C 1
ATOM 6304 O O . TYR B 1 402 ? 69.553 -43.569 169.487 1.00 45.03 449 TYR B O 1
ATOM 6313 N N . GLN B 1 403 ? 71.306 -44.965 169.697 1.00 41.03 450 GLN B N 1
ATOM 6314 C CA . GLN B 1 403 ? 70.594 -46.069 169.061 1.00 40.86 450 GLN B CA 1
ATOM 6315 C C . GLN B 1 403 ? 69.319 -46.406 169.820 1.00 45.44 450 GLN B C 1
ATOM 6316 O O . GLN B 1 403 ? 68.251 -46.583 169.220 1.00 44.46 450 GLN B O 1
ATOM 6322 N N . LYS B 1 404 ? 69.415 -46.506 171.149 1.00 41.72 451 LYS B N 1
ATOM 6323 C CA . LYS B 1 404 ? 68.249 -46.897 171.934 1.00 45.67 451 LYS B CA 1
ATOM 6324 C C . LYS B 1 404 ? 67.110 -45.896 171.761 1.00 44.01 451 LYS B C 1
ATOM 6325 O O . LYS B 1 404 ? 65.948 -46.291 171.631 1.00 46.64 451 LYS B O 1
ATOM 6331 N N . ALA B 1 405 ? 67.426 -44.597 171.720 1.00 43.18 452 ALA B N 1
ATOM 6332 C CA . ALA B 1 405 ? 66.386 -43.591 171.500 1.00 42.62 452 ALA B CA 1
ATOM 6333 C C . ALA B 1 405 ? 65.709 -43.764 170.143 1.00 44.99 452 ALA B C 1
ATOM 6334 O O . ALA B 1 405 ? 64.477 -43.684 170.040 1.00 45.82 452 ALA B O 1
ATOM 6336 N N . LEU B 1 406 ? 66.495 -43.980 169.082 1.00 43.03 453 LEU B N 1
ATOM 6337 C CA . LEU B 1 406 ? 65.900 -44.129 167.753 1.00 41.76 453 LEU B CA 1
ATOM 6338 C C . LEU B 1 406 ? 65.036 -45.381 167.669 1.00 39.99 453 LEU B C 1
ATOM 6339 O O . LEU B 1 406 ? 63.993 -45.379 167.005 1.00 42.93 453 LEU B O 1
ATOM 6344 N N . LEU B 1 407 ? 65.466 -46.466 168.316 1.00 40.07 454 LEU B N 1
ATOM 6345 C CA . LEU B 1 407 ? 64.684 -47.694 168.281 1.00 39.10 454 LEU B CA 1
ATOM 6346 C C . LEU B 1 407 ? 63.374 -47.532 169.034 1.00 40.83 454 LEU B C 1
ATOM 6347 O O . LEU B 1 407 ? 62.362 -48.122 168.642 1.00 43.10 454 LEU B O 1
ATOM 6352 N N . TYR B 1 408 ? 63.369 -46.744 170.113 1.00 43.90 455 TYR B N 1
ATOM 6353 C CA . TYR B 1 408 ? 62.111 -46.434 170.786 1.00 43.86 455 TYR B CA 1
ATOM 6354 C C . TYR B 1 408 ? 61.187 -45.631 169.878 1.00 41.25 455 TYR B C 1
ATOM 6355 O O . TYR B 1 408 ? 59.986 -45.915 169.801 1.00 43.22 455 TYR B O 1
ATOM 6364 N N . LEU B 1 409 ? 61.727 -44.618 169.192 1.00 40.33 456 LEU B N 1
ATOM 6365 C CA . LEU B 1 409 ? 60.929 -43.844 168.244 1.00 42.02 456 LEU B CA 1
ATOM 6366 C C . LEU B 1 409 ? 60.398 -44.728 167.126 1.00 44.92 456 LEU B C 1
ATOM 6367 O O . LEU B 1 409 ? 59.266 -44.541 166.661 1.00 46.50 456 LEU B O 1
ATOM 6372 N N . CYS B 1 410 ? 61.203 -45.694 166.680 1.00 44.89 457 CYS B N 1
ATOM 6373 C CA . CYS B 1 410 ? 60.732 -46.660 165.691 1.00 48.37 457 CYS B CA 1
ATOM 6374 C C . CYS B 1 410 ? 59.544 -47.453 166.229 1.00 50.38 457 CYS B C 1
ATOM 6375 O O . CYS B 1 410 ? 58.543 -47.647 165.528 1.00 47.32 457 CYS B O 1
ATOM 6378 N N . GLY B 1 411 ? 59.625 -47.898 167.480 1.00 51.43 458 GLY B N 1
ATOM 6379 C CA . GLY B 1 411 ? 58.493 -48.477 168.165 1.00 50.55 458 GLY B CA 1
ATOM 6380 C C . GLY B 1 411 ? 58.462 -49.986 168.196 1.00 54.74 458 GLY B C 1
ATOM 6381 O O . GLY B 1 411 ? 57.600 -50.551 168.879 1.00 58.84 458 GLY B O 1
ATOM 6382 N N . GLY B 1 412 ? 59.351 -50.651 167.481 1.00 54.28 459 GLY B N 1
ATOM 6383 C CA . GLY B 1 412 ? 59.423 -52.097 167.551 1.00 57.48 459 GLY B CA 1
ATOM 6384 C C . GLY B 1 412 ? 59.936 -52.684 166.256 1.00 60.00 459 GLY B C 1
ATOM 6385 O O . GLY B 1 412 ? 60.084 -52.004 165.242 1.00 60.76 459 GLY B O 1
ATOM 6386 N N . ASP B 1 413 ? 60.198 -53.986 166.310 1.00 61.41 460 ASP B N 1
ATOM 6387 C CA . ASP B 1 413 ? 60.699 -54.730 165.169 1.00 63.98 460 ASP B CA 1
ATOM 6388 C C . ASP B 1 413 ? 59.575 -55.024 164.183 1.00 65.47 460 ASP B C 1
ATOM 6389 O O . ASP B 1 413 ? 58.408 -55.157 164.562 1.00 62.53 460 ASP B O 1
ATOM 6394 N N . ASP B 1 414 ? 59.955 -55.149 162.910 1.00 68.67 461 ASP B N 1
ATOM 6395 C CA . ASP B 1 414 ? 59.031 -55.117 161.771 1.00 71.35 461 ASP B CA 1
ATOM 6396 C C . ASP B 1 414 ? 58.132 -53.882 161.798 1.00 71.76 461 ASP B C 1
ATOM 6397 O O . ASP B 1 414 ? 57.027 -53.900 162.344 1.00 73.31 461 ASP B O 1
ATOM 6403 N N . GLU C 2 1 ? 14.177 10.836 172.200 1.00 132.32 91 GLU E N 1
ATOM 6404 C CA . GLU C 2 1 ? 15.331 11.475 171.583 1.00 133.56 91 GLU E CA 1
ATOM 6405 C C . GLU C 2 1 ? 16.013 10.517 170.611 1.00 135.19 91 GLU E C 1
ATOM 6406 O O . GLU C 2 1 ? 17.223 10.594 170.399 1.00 137.64 91 GLU E O 1
ATOM 6412 N N . ASP C 2 2 ? 15.237 9.613 170.015 1.00 133.45 92 ASP E N 1
ATOM 6413 C CA . ASP C 2 2 ? 15.810 8.606 169.134 1.00 132.27 92 ASP E CA 1
ATOM 6414 C C . ASP C 2 2 ? 14.789 8.208 168.079 1.00 129.99 92 ASP E C 1
ATOM 6415 O O . ASP C 2 2 ? 13.629 8.628 168.111 1.00 129.76 92 ASP E O 1
ATOM 6420 N N . GLN C 2 3 ? 15.241 7.378 167.141 1.00 127.96 93 GLN E N 1
ATOM 6421 C CA . GLN C 2 3 ? 14.459 7.005 165.974 1.00 125.17 93 GLN E CA 1
ATOM 6422 C C . GLN C 2 3 ? 13.494 5.867 166.300 1.00 124.71 93 GLN E C 1
ATOM 6423 O O . GLN C 2 3 ? 13.362 5.426 167.446 1.00 124.63 93 GLN E O 1
ATOM 6429 N N . HIS C 2 4 ? 12.812 5.384 165.261 1.00 125.17 94 HIS E N 1
ATOM 6430 C CA . HIS C 2 4 ? 11.936 4.227 165.386 1.00 125.01 94 HIS E CA 1
ATOM 6431 C C . HIS C 2 4 ? 12.775 2.994 165.696 1.00 129.77 94 HIS E C 1
ATOM 6432 O O . HIS C 2 4 ? 13.704 2.662 164.952 1.00 131.30 94 HIS E O 1
ATOM 6439 N N . THR C 2 5 ? 12.458 2.327 166.799 1.00 134.25 95 THR E N 1
ATOM 6440 C CA . THR C 2 5 ? 13.229 1.180 167.249 1.00 134.40 95 THR E CA 1
ATOM 6441 C C . THR C 2 5 ? 12.612 -0.118 166.739 1.00 132.21 95 THR E C 1
ATOM 6442 O O . THR C 2 5 ? 11.413 -0.193 166.452 1.00 133.27 95 THR E O 1
ATOM 6446 N N . GLN C 2 6 ? 13.455 -1.138 166.613 1.00 127.77 96 GLN E N 1
ATOM 6447 C CA . GLN C 2 6 ? 13.026 -2.465 166.200 1.00 121.51 96 GLN E CA 1
ATOM 6448 C C . GLN C 2 6 ? 12.605 -3.271 167.422 1.00 117.22 96 GLN E C 1
ATOM 6449 O O . GLN C 2 6 ? 13.236 -3.185 168.480 1.00 117.38 96 GLN E O 1
ATOM 6455 N N . ILE C 2 7 ? 11.528 -4.045 167.280 1.00 113.26 97 ILE E N 1
ATOM 6456 C CA . ILE C 2 7 ? 10.983 -4.838 168.378 1.00 110.50 97 ILE E CA 1
ATOM 6457 C C . ILE C 2 7 ? 10.898 -6.296 167.946 1.00 108.57 97 ILE E C 1
ATOM 6458 O O . ILE C 2 7 ? 10.348 -6.605 166.883 1.00 106.57 97 ILE E O 1
ATOM 6463 N N . THR C 2 8 ? 11.439 -7.187 168.776 1.00 108.69 98 THR E N 1
ATOM 6464 C CA . THR C 2 8 ? 11.460 -8.622 168.500 1.00 108.63 98 THR E CA 1
ATOM 6465 C C . THR C 2 8 ? 11.016 -9.433 169.718 1.00 112.35 98 THR E C 1
ATOM 6466 O O . THR C 2 8 ? 11.540 -9.248 170.823 1.00 113.77 98 THR E O 1
ATOM 6482 N N . VAL C 2 10 ? 10.962 -12.536 171.973 1.00 109.13 100 VAL E N 1
ATOM 6483 C CA . VAL C 2 10 ? 11.790 -13.686 172.318 1.00 115.30 100 VAL E CA 1
ATOM 6484 C C . VAL C 2 10 ? 11.251 -14.373 173.569 1.00 99.74 100 VAL E C 1
ATOM 6485 O O . VAL C 2 10 ? 10.312 -13.899 174.209 1.00 99.71 100 VAL E O 1
ATOM 6490 N N . ILE D 2 7 ? 41.220 -20.498 162.686 1.00 105.33 63 ILE F N 1
ATOM 6491 C CA . ILE D 2 7 ? 42.095 -20.664 163.840 1.00 106.13 63 ILE F CA 1
ATOM 6492 C C . ILE D 2 7 ? 42.177 -19.375 164.639 1.00 105.66 63 ILE F C 1
ATOM 6493 O O . ILE D 2 7 ? 43.029 -18.524 164.378 1.00 106.72 63 ILE F O 1
ATOM 6498 N N . THR D 2 8 ? 41.291 -19.232 165.615 1.00 105.23 64 THR F N 1
ATOM 6499 C CA . THR D 2 8 ? 41.360 -18.102 166.530 1.00 106.16 64 THR F CA 1
ATOM 6500 C C . THR D 2 8 ? 41.762 -18.598 167.916 1.00 109.20 64 THR F C 1
ATOM 6501 O O . THR D 2 8 ? 41.319 -19.653 168.363 1.00 107.95 64 THR F O 1
ATOM 6517 N N . VAL D 2 10 ? 41.771 -17.493 171.819 1.00 130.85 66 VAL F N 1
ATOM 6518 C CA . VAL D 2 10 ? 41.266 -16.553 172.809 1.00 139.88 66 VAL F CA 1
ATOM 6519 C C . VAL D 2 10 ? 42.402 -16.139 173.738 1.00 145.06 66 VAL F C 1
ATOM 6520 O O . VAL D 2 10 ? 43.102 -16.981 174.309 1.00 144.89 66 VAL F O 1
#

Foldseek 3Di:
DKWKKKFFAPDDQGRQWDWDFDCVVPFAIFTQGHDLVRLFAMFFDHDGQKGWQDKQRHGCGHPGPVVVVVVVRPDDGMMMTTTDHDPLDDPQDLLVLLVQQVVQLPPVLGNLSSVLVPLLSHALVSLQSNQVNNCVVPVDGPLVSLCVSDDDLSNVLSNLSNDDLLVNLLVQLVVQQPDDAGVLLSLLLSLLQDALVSLVSNQVVNCVVPVDGSLVSLPVHDDDVLNVLSSLSSNRQADEDDPDQDVVVLLVLLVQQCVQFVVDPAGPSVSVSCSLRHYYLVSVLSSQVSNVVVDVDGPLVRLVVHDDDSSSVNSNLNVCSSNPVLLSLLVQLCVQQVDPAGVSSSNSSCLSNCLPPPLVSNQVSNCVVVVWGSLVSLSVRDDGSSSVSSNSSNPDTD/DKAKFKFFADPVLHSQWDWDDALVNPFAIFTQDHHLVRCVVRPPRHDGQWGFQDKQNHGRRHGGDVVVVVCRSVVPGMIMTITDHDPPFFLADADDVQDLLVLLVVQVVQLPPVLGNLVSVLVPLLNHALSSLQNNQVNNCVVPVDGPLVSLCVRDDDLSNVLSNLSNDDLLRNLLVQLCVQLPDPAGVLLSLLLSLLQDALVSLVSNQVVNCVVVVDGSLVSLVVRDDDLLNVLSSLSSNNQADADDDDQDVVVLLVLLVQCCVQFVVDAAGPSVSVSCSLRHYHLVSVLSSQVSNVVPDVDGPLVRLVVHDDDSVSVNSNLNVCSSNPVLLSLLVQLCVQQVDPAGVSVSLSSCLSNCNGPRLNSNQVSNCVVPVFTSLVRLVVRDDDSSSVSSNSSSNDGD/DDDDDDDDD

Solvent-accessible surface area: 38712 Å² total

CATH classification: 2.30.42.10 (+4 more: 1.10.220.10, 1.10.220.10, 1.10.220.10)

B-factor: mean 56.4, std 25.98, range [19.41, 188.45]

Organism: Homo sapiens (NCBI:txid9606)

Secondary structure (DSSP, 8-state):
--EEEEEE--SSS--SEEEE--GGGTSPPEEEEE-HHHHHH-BS---TTEEEEEETTEE-TT--HHHHHHHHHTS-SEEEEEEEE----SS--HHHHHHHHHHHHHSTT--HHHHHHHHTTS-HHHHHHHHHHHHHHHSS-HHHHHHHH--HHHHHHHHHHHS-HHHHHHHHHHHHHSSSS--HHHHHHHHHH--HHHHHHHHHHHHHHHSS-HHHHHHHH--HHHHHHHHHHHT--PPPPPSS--HHHHHHHHHHHHHHTTTSSS--HHHHHHHHHHS-HHHHHHHHHHHHHH-SS-HHHHHHHH--HHHHHHHHHHHHHHHHHHHHHHHHHHHHHSSSS--HHHHHHHHHHHTTTTHHHHHHHHHHHHSS-HHHHHHHH--HHHHHHHHHHHTS--/--EEEEEEPPTTSS-SEEEEEEGGGTEEEEEEEE-HHHHHHHTTS--TTEEEEEETTEE-TT--HHHHHHHHHTS-SEEEEEEEE--TT-S----TT--HHHHHHHHHHHHHSTT--HHHHHHHHTTS-HHHHHHHHHHHHHHHSS-HHHHHHHH--HHHHHHHHHHHS-HHHHHHHHHHHHHSSSS--HHHHHHHHHH--HHHHHHHHHHHHHHHSS-HHHHHHHH--HHHHHHHHHHHT--PPPP-SS--HHHHHHHHHHHHHHTTSSSS--HHHHHHHHHHS-HHHHHHHHHHHHHH-SS-HHHHHHHH--HHHHHHHHHHHHHHHHHHHHHHHHHHHHHHSSS--HHHHHHHHHHHTTTTHHHHHHHHHHHHSS-HHHHHHHH--HHHHHHHHHHH-S--/---PPPB--/---